Protein AF-0000000084699704 (afdb_homodimer)

Foldseek 3Di:
DFDFLAADDPVNLLVVLVVLLPLDDLSVVLNPVVLLLVVLVVQDLQQAPLNLLLVLLVVLAAWEEEEAAFADLVVRLVLQQLCVVQGQEYEFEAFPCLLASVLVVSVVQSVVCVVVVHTPTGGYNQLNCFQVSLLVSSVSDRHAYEYDYLHLACQSVLSRCSSNNHQEYEAALCLRPFQPHAEDASSSSRVNVLSSLLSQQVSVVSVRAGEYEYDQCRNLALWALLLSLLVQLLRVSSSVSSRHAHYEREHEDLDQLLLLLLSQVLSVVVSVVSCVVVPHDRHHYFYEYEQRDAAAALDLVLNLVSQLSSLLSCSQSSHSYYHWDFSCVNPDDDDSVRSSVRSNSSVVSNVVCNPPHDDDDDSSVVSNVLSNQLNCQLQVQLCVCQVNGNSSSVSVCQQQQLRATAPTNYPSHPNQWAWAAFLSLHIATPDSVRNGHDPVSNVVRVVRNVNNCVVLVHDDDVVQSVLQSCAVNVPHRGSHD/DFDFLAADDPVNLLVVLVVLLPLDDLSVVLNPVVLLLVVLVVQDLQQAPLNLLLVLLVVLAAWEEEEAAFADLVVRLVLQQLCVVQGQEYEFEAFPCLLESVLVVSVVQSVVCVVVVHTPTGGYNQLNCHQVSLLVSSVSDRHAYEYDYLHLACQSVLSRCSSNNHQEYEAALCLRPFFPHAEDASSSSRVNVLSSLLSQQVSVVSVRAGEYEYDQCRNLALWALLLSLLVQLLRVSSSVNSRHAHYEREHEDQDQLLLLLLSLVLSVVVSVVSCVVVPHDRHHYFYEYEQRDAAAALDLVLNLVSQLSSLLSCSQSSHSYYHWDFSCVNPDRDDSVRSSSRSNSSVVSNVVCNPPHDDDDDSSVVSNVLSNQLNCQLQVQLCVCQVNGNSSSVSVCQQQQLRATAPTNYPSHPNQWAWAAFLSLHIATPDSVRNGHDPVSNVVRVVRNVNNCVVLVHDDDVVQSVLQSCAVNVPHRGSHD

pLDDT: mean 96.77, std 3.34, range [63.22, 98.94]

Sequence (962 aa):
MELKNKKIAIDDFMAERKDVLKTWVTGKDVENFEDGVKYQATISEDKNFAKKLFEADRDGITLSQPRAGVALIEEHIELLKKLQKECDLLPTTIDAYTRLNRYEEAAVGIQKSVEAGTSKLNGLPVVNHGVAACRHITESLDKPLQIRHGTPDARLLCEISMASGFTSYEGGGISYNIPYAKRVTLEKSIRDWQYCDRVIGLYEENGIRINREPFGPLTGTLIPPFISHTVAIIEGLVALEQGVKSITVGYGQVGNLVQDIAAIRSLRELSHEYFRAYGYEDYELSTVFHQWMGGFPEDESRAAAVISWGAAVAGMSGATKVITKSPHEAFGIPTAEANCQGLRASNQMLNMVRDQKFPPCKDVDLEVELIKREVRAVMKKVLELGNGDIAVGTVRAFEAGVLDIPFAPAMCNSGKMMPIRDNNGAIRVFDAGAVPLPDDVLSMHHDFVAERAREEGREASFQMIIDDINAVSHSKLVGRPMELKNKKIAIDDFMAERKDVLKTWVTGKDVENFEDGVKYQATISEDKNFAKKLFEADRDGITLSQPRAGVALIEEHIELLKKLQKECDLLPTTIDAYTRLNRYEEAAVGIQKSVEAGTSKLNGLPVVNHGVAACRHITESLDKPLQIRHGTPDARLLCEISMASGFTSYEGGGISYNIPYAKRVTLEKSIRDWQYCDRVIGLYEENGIRINREPFGPLTGTLIPPFISHTVAIIEGLVALEQGVKSITVGYGQVGNLVQDIAAIRSLRELSHEYFRAYGYEDYELSTVFHQWMGGFPEDESRAAAVISWGAAVAGMSGATKVITKSPHEAFGIPTAEANCQGLRASNQMLNMVRDQKFPPCKDVDLEVELIKREVRAVMKKVLELGNGDIAVGTVRAFEAGVLDIPFAPAMCNSGKMMPIRDNNGAIRVFDAGAVPLPDDVLSMHHDFVAERAREEGREASFQMIIDDINAVSHSKLVGRP

Radius of gyration: 31.39 Å; Cα contacts (8 Å, |Δi|>4): 2233; chains: 2; bounding box: 61×94×70 Å

Organism: NCBI:txid1124991

Structure (mmCIF, N/CA/C/O backbone):
data_AF-0000000084699704-model_v1
#
loop_
_entity.id
_entity.type
_entity.pdbx_description
1 polymer 'Glutamate mutase epsilon subunit'
#
loop_
_atom_site.group_PDB
_atom_site.id
_atom_site.type_symbol
_atom_site.label_atom_id
_atom_site.label_alt_id
_atom_site.label_comp_id
_atom_site.label_asym_id
_atom_site.label_entity_id
_atom_site.label_seq_id
_atom_site.pdbx_PDB_ins_code
_atom_site.Cartn_x
_atom_site.Cartn_y
_atom_site.Cartn_z
_atom_site.occupancy
_atom_site.B_iso_or_equiv
_atom_site.auth_seq_id
_atom_site.auth_comp_id
_atom_site.auth_asym_id
_atom_site.auth_atom_id
_atom_site.pdbx_PDB_model_num
ATOM 1 N N . MET A 1 1 ? 2.158 47 15.5 1 63.41 1 MET A N 1
ATOM 2 C CA . MET A 1 1 ? 3.383 46.531 16.141 1 63.41 1 MET A CA 1
ATOM 3 C C . MET A 1 1 ? 4.336 45.906 15.125 1 63.41 1 MET A C 1
ATOM 5 O O . MET A 1 1 ? 3.896 45.25 14.18 1 63.41 1 MET A O 1
ATOM 9 N N . GLU A 1 2 ? 5.547 46.219 15.258 1 85 2 GLU A N 1
ATOM 10 C CA . GLU A 1 2 ? 6.582 45.688 14.375 1 85 2 GLU A CA 1
ATOM 11 C C . GLU A 1 2 ? 6.77 44.188 14.586 1 85 2 GLU A C 1
ATOM 13 O O . GLU A 1 2 ? 6.742 43.719 15.719 1 85 2 GLU A O 1
ATOM 18 N N . LEU A 1 3 ? 6.773 43.438 13.523 1 95.56 3 LEU A N 1
ATOM 19 C CA . LEU A 1 3 ? 6.949 41.969 13.578 1 95.56 3 LEU A CA 1
ATOM 20 C C . LEU A 1 3 ? 8.312 41.625 14.172 1 95.56 3 LEU A C 1
ATOM 22 O O . LEU A 1 3 ? 9.336 42.156 13.734 1 95.56 3 LEU A O 1
ATOM 26 N N . LYS A 1 4 ? 8.312 40.844 15.211 1 96.88 4 LYS A N 1
ATOM 27 C CA . LYS A 1 4 ? 9.484 40.281 15.875 1 96.88 4 LYS A CA 1
ATOM 28 C C . LYS A 1 4 ? 9.164 38.906 16.484 1 96.88 4 LYS A C 1
ATOM 30 O O . LYS A 1 4 ? 8.055 38.688 16.969 1 96.88 4 LYS A O 1
ATOM 35 N N . ASN A 1 5 ? 10.125 38.031 16.422 1 97.38 5 ASN A N 1
ATOM 36 C CA . ASN A 1 5 ? 9.938 36.75 17.094 1 97.38 5 ASN A CA 1
ATOM 37 C C . ASN A 1 5 ? 10.234 36.844 18.578 1 97.38 5 ASN A C 1
ATOM 39 O O . ASN A 1 5 ? 11.258 36.344 19.047 1 97.38 5 ASN A O 1
ATOM 43 N N . LYS A 1 6 ? 9.461 37.438 19.25 1 97.56 6 LYS A N 1
ATOM 44 C CA . LYS A 1 6 ? 9.508 37.625 20.688 1 97.56 6 LYS A CA 1
ATOM 45 C C . LYS A 1 6 ? 8.141 37.375 21.328 1 97.56 6 LYS A C 1
ATOM 47 O O . LYS A 1 6 ? 7.109 37.719 20.75 1 97.56 6 LYS A O 1
ATOM 52 N N . LYS A 1 7 ? 8.211 36.75 22.469 1 98.19 7 LYS A N 1
ATOM 53 C CA . LYS A 1 7 ? 6.957 36.5 23.188 1 98.19 7 LYS A CA 1
ATOM 54 C C . LYS A 1 7 ? 6.188 37.812 23.406 1 98.19 7 LYS A C 1
ATOM 56 O O . LYS A 1 7 ? 6.746 38.781 23.906 1 98.19 7 LYS A O 1
ATOM 61 N N . ILE A 1 8 ? 4.961 37.781 23.031 1 98.12 8 ILE A N 1
ATOM 62 C CA . ILE A 1 8 ? 4.137 38.969 23.219 1 98.12 8 ILE A CA 1
ATOM 63 C C . ILE A 1 8 ? 3.938 39.25 24.703 1 98.12 8 ILE A C 1
ATOM 65 O O . ILE A 1 8 ? 3.484 38.344 25.438 1 98.12 8 ILE A O 1
ATOM 69 N N . ALA A 1 9 ? 4.281 40.469 25.094 1 97.44 9 ALA A N 1
ATOM 70 C CA . ALA A 1 9 ? 4.059 40.844 26.5 1 97.44 9 ALA A CA 1
ATOM 71 C C . ALA A 1 9 ? 2.574 40.781 26.844 1 97.44 9 ALA A C 1
ATOM 73 O O . ALA A 1 9 ? 1.719 41.125 26.031 1 97.44 9 ALA A O 1
ATOM 74 N N . ILE A 1 10 ? 2.293 40.406 28.078 1 97.5 10 ILE A N 1
ATOM 75 C CA . ILE A 1 10 ? 0.921 40.125 28.5 1 97.5 10 ILE A CA 1
ATOM 76 C C . ILE A 1 10 ? 0.077 41.406 28.328 1 97.5 10 ILE A C 1
ATOM 78 O O . ILE A 1 10 ? -1.087 41.312 27.938 1 97.5 10 ILE A O 1
ATOM 82 N N . ASP A 1 11 ? 0.63 42.562 28.609 1 97.12 11 ASP A N 1
ATOM 83 C CA . ASP A 1 11 ? -0.116 43.812 28.484 1 97.12 11 ASP A CA 1
ATOM 84 C C . ASP A 1 11 ? -0.454 44.125 27.031 1 97.12 11 ASP A C 1
ATOM 86 O O . ASP A 1 11 ? -1.561 44.562 26.719 1 97.12 11 ASP A O 1
ATOM 90 N N . ASP A 1 12 ? 0.526 43.906 26.188 1 97 12 ASP A N 1
ATOM 91 C CA . ASP A 1 12 ? 0.301 44.125 24.766 1 97 12 ASP A CA 1
ATOM 92 C C . ASP A 1 12 ? -0.728 43.125 24.234 1 97 12 ASP A C 1
ATOM 94 O O . ASP A 1 12 ? -1.578 43.469 23.406 1 97 12 ASP A O 1
ATOM 98 N N . PHE A 1 13 ? -0.609 41.906 24.656 1 97.56 13 PHE A N 1
ATOM 99 C CA . PHE A 1 13 ? -1.553 40.875 24.25 1 97.56 13 PHE A CA 1
ATOM 100 C C . PHE A 1 13 ? -2.973 41.25 24.672 1 97.56 13 PHE A C 1
ATOM 102 O O . PHE A 1 13 ? -3.896 41.156 23.859 1 97.56 13 PHE A O 1
ATOM 109 N N . MET A 1 14 ? -3.135 41.656 25.938 1 97.31 14 MET A N 1
ATOM 110 C CA . MET A 1 14 ? -4.457 41.969 26.469 1 97.31 14 MET A CA 1
ATOM 111 C C . MET A 1 14 ? -5.047 43.188 25.734 1 97.31 14 MET A C 1
ATOM 113 O O . MET A 1 14 ? -6.258 43.25 25.516 1 97.31 14 MET A O 1
ATOM 117 N N . ALA A 1 15 ? -4.199 44.094 25.438 1 97.31 15 ALA A N 1
ATOM 118 C CA . ALA A 1 15 ? -4.66 45.25 24.688 1 97.31 15 ALA A CA 1
ATOM 119 C C . ALA A 1 15 ? -5.188 44.875 23.312 1 97.31 15 ALA A C 1
ATOM 121 O O . ALA A 1 15 ? -6.258 45.312 22.891 1 97.31 15 ALA A O 1
ATOM 122 N N . GLU A 1 16 ? -4.41 44.062 22.625 1 97.5 16 GLU A N 1
ATOM 123 C CA . GLU A 1 16 ? -4.828 43.562 21.312 1 97.5 16 GLU A CA 1
ATOM 124 C C . GLU A 1 16 ? -6.074 42.688 21.422 1 97.5 16 GLU A C 1
ATOM 126 O O . GLU A 1 16 ? -6.941 42.75 20.547 1 97.5 16 GLU A O 1
ATOM 131 N N . ARG A 1 17 ? -6.113 41.938 22.422 1 98.31 17 ARG A N 1
ATOM 132 C CA . ARG A 1 17 ? -7.207 41 22.641 1 98.31 17 ARG A CA 1
ATOM 133 C C . ARG A 1 17 ? -8.547 41.719 22.719 1 98.31 17 ARG A C 1
ATOM 135 O O . ARG A 1 17 ? -9.547 41.25 22.188 1 98.31 17 ARG A O 1
ATOM 142 N N . LYS A 1 18 ? -8.594 42.875 23.297 1 97.62 18 LYS A N 1
ATOM 143 C CA . LYS A 1 18 ? -9.812 43.688 23.391 1 97.62 18 LYS A CA 1
ATOM 144 C C . LYS A 1 18 ? -10.375 43.969 22 1 97.62 18 LYS A C 1
ATOM 146 O O . LYS A 1 18 ? -11.594 43.875 21.797 1 97.62 18 LYS A O 1
ATOM 151 N N . ASP A 1 19 ? -9.539 44.281 21.125 1 97.56 19 ASP A N 1
ATOM 152 C CA . ASP A 1 19 ? -9.961 44.594 19.75 1 97.56 19 ASP A CA 1
ATOM 153 C C . ASP A 1 19 ? -10.398 43.312 19.016 1 97.56 19 ASP A C 1
ATOM 155 O O . ASP A 1 19 ? -11.375 43.344 18.266 1 97.56 19 ASP A O 1
ATOM 159 N N . VAL A 1 20 ? -9.625 42.25 19.203 1 98.25 20 VAL A N 1
ATOM 160 C CA . VAL A 1 20 ? -9.922 40.969 18.547 1 98.25 20 VAL A CA 1
ATOM 161 C C . VAL A 1 20 ? -11.32 40.5 18.953 1 98.25 20 VAL A C 1
ATOM 163 O O . VAL A 1 20 ? -12.109 40.094 18.094 1 98.25 20 VAL A O 1
ATOM 166 N N . LEU A 1 21 ? -11.656 40.594 20.219 1 98.5 21 LEU A N 1
ATOM 167 C CA . LEU A 1 21 ? -12.906 40.062 20.75 1 98.5 21 LEU A CA 1
ATOM 168 C C . LEU A 1 21 ? -14.094 40.875 20.234 1 98.5 21 LEU A C 1
ATOM 170 O O . LEU A 1 21 ? -15.227 40.375 20.234 1 98.5 21 LEU A O 1
ATOM 174 N N . LYS A 1 22 ? -13.891 42.062 19.734 1 97.88 22 LYS A N 1
ATOM 175 C CA . LYS A 1 22 ? -14.969 42.938 19.281 1 97.88 22 LYS A CA 1
ATOM 176 C C . LYS A 1 22 ? -15.312 42.688 17.812 1 97.88 22 LYS A C 1
ATOM 178 O O . LYS A 1 22 ? -16.297 43.219 17.312 1 97.88 22 LYS A O 1
ATOM 183 N N . THR A 1 23 ? -14.547 41.844 17.172 1 97.44 23 THR A N 1
ATOM 184 C CA . THR A 1 23 ? -14.711 41.688 15.734 1 97.44 23 THR A CA 1
ATOM 185 C C . THR A 1 23 ? -16 40.938 15.422 1 97.44 23 THR A C 1
ATOM 187 O O . THR A 1 23 ? -16.484 40.969 14.281 1 97.44 23 THR A O 1
ATOM 190 N N . TRP A 1 24 ? -16.578 40.281 16.344 1 98.12 24 TRP A N 1
ATOM 191 C CA . TRP A 1 24 ? -17.891 39.656 16.219 1 98.12 24 TRP A CA 1
ATOM 192 C C . TRP A 1 24 ? -18.562 39.531 17.594 1 98.12 24 TRP A C 1
ATOM 194 O O . TRP A 1 24 ? -17.875 39.562 18.625 1 98.12 24 TRP A O 1
ATOM 204 N N . VAL A 1 25 ? -19.812 39.406 17.641 1 98.25 25 VAL A N 1
ATOM 205 C CA . VAL A 1 25 ? -20.609 39.562 18.859 1 98.25 25 VAL A CA 1
ATOM 206 C C . VAL A 1 25 ? -20.281 38.406 19.844 1 98.25 25 VAL A C 1
ATOM 208 O O . VAL A 1 25 ? -20.344 38.625 21.062 1 98.25 25 VAL A O 1
ATOM 211 N N . THR A 1 26 ? -19.906 37.281 19.406 1 98.31 26 THR A N 1
ATOM 212 C CA . THR A 1 26 ? -19.656 36.156 20.281 1 98.31 26 THR A CA 1
ATOM 213 C C . THR A 1 26 ? -18.344 36.312 21.047 1 98.31 26 THR A C 1
ATOM 215 O O . THR A 1 26 ? -18.094 35.594 22.016 1 98.31 26 THR A O 1
ATOM 218 N N . GLY A 1 27 ? -17.5 37.281 20.625 1 98.31 27 GLY A N 1
ATOM 219 C CA . GLY A 1 27 ? -16.281 37.562 21.344 1 98.31 27 GLY A CA 1
ATOM 220 C C . GLY A 1 27 ? -16.516 37.906 22.797 1 98.31 27 GLY A C 1
ATOM 221 O O . GLY A 1 27 ? -15.633 37.688 23.641 1 98.31 27 GLY A O 1
ATOM 222 N N . LYS A 1 28 ? -17.688 38.406 23.109 1 97.94 28 LYS A N 1
ATOM 223 C CA . LYS A 1 28 ? -18.031 38.781 24.469 1 97.94 28 LYS A CA 1
ATOM 224 C C . LYS A 1 28 ? -18.031 37.562 25.391 1 97.94 28 LYS A C 1
ATOM 226 O O . LYS A 1 28 ? -17.781 37.688 26.594 1 97.94 28 LYS A O 1
ATOM 231 N N . ASP A 1 29 ? -18.234 36.438 24.844 1 97.44 29 ASP A N 1
ATOM 232 C CA . ASP A 1 29 ? -18.375 35.188 25.609 1 97.44 29 ASP A CA 1
ATOM 233 C C . ASP A 1 29 ? -17 34.688 26.078 1 97.44 29 ASP A C 1
ATOM 235 O O . ASP A 1 29 ? -16.922 33.781 26.922 1 97.44 29 ASP A O 1
ATOM 239 N N . VAL A 1 30 ? -15.93 35.281 25.578 1 98.31 30 VAL A N 1
ATOM 240 C CA . VAL A 1 30 ? -14.609 34.812 25.953 1 98.31 30 VAL A CA 1
ATOM 241 C C . VAL A 1 30 ? -13.812 35.938 26.594 1 98.31 30 VAL A C 1
ATOM 243 O O . VAL A 1 30 ? -12.578 35.875 26.672 1 98.31 30 VAL A O 1
ATOM 246 N N . GLU A 1 31 ? -14.461 36.938 27.016 1 97.94 31 GLU A N 1
ATOM 247 C CA . GLU A 1 31 ? -13.805 38.094 27.625 1 97.94 31 GLU A CA 1
ATOM 248 C C . GLU A 1 31 ? -13 37.656 28.859 1 97.94 31 GLU A C 1
ATOM 250 O O . GLU A 1 31 ? -11.922 38.188 29.109 1 97.94 31 GLU A O 1
ATOM 255 N N . ASN A 1 32 ? -13.602 36.75 29.609 1 97.75 32 ASN A N 1
ATOM 256 C CA . ASN A 1 32 ? -12.906 36.219 30.781 1 97.75 32 ASN A CA 1
ATOM 257 C C . ASN A 1 32 ? -12.086 35 30.422 1 97.75 32 ASN A C 1
ATOM 259 O O . ASN A 1 32 ? -12.586 33.875 30.5 1 97.75 32 ASN A O 1
ATOM 263 N N . PHE A 1 33 ? -10.844 35.188 30.203 1 97.62 33 PHE A N 1
ATOM 264 C CA . PHE A 1 33 ? -9.938 34.125 29.766 1 97.62 33 PHE A CA 1
ATOM 265 C C . PHE A 1 33 ? -9.961 32.969 30.75 1 97.62 33 PHE A C 1
ATOM 267 O O . PHE A 1 33 ? -9.906 31.812 30.328 1 97.62 33 PHE A O 1
ATOM 274 N N . GLU A 1 34 ? -10.094 33.219 32.031 1 97.94 34 GLU A N 1
ATOM 275 C CA . GLU A 1 34 ? -10.047 32.219 33.062 1 97.94 34 GLU A CA 1
ATOM 276 C C . GLU A 1 34 ? -11.18 31.203 32.906 1 97.94 34 GLU A C 1
ATOM 278 O O . GLU A 1 34 ? -11.039 30.031 33.312 1 97.94 34 GLU A O 1
ATOM 283 N N . ASP A 1 35 ? -12.25 31.672 32.375 1 98.25 35 ASP A N 1
ATOM 284 C CA . ASP A 1 35 ? -13.367 30.766 32.156 1 98.25 35 ASP A CA 1
ATOM 285 C C . ASP A 1 35 ? -12.977 29.641 31.188 1 98.25 35 ASP A C 1
ATOM 287 O O . ASP A 1 35 ? -13.359 28.484 31.375 1 98.25 35 ASP A O 1
ATOM 291 N N . GLY A 1 36 ? -12.242 30.016 30.141 1 98.44 36 GLY A N 1
ATOM 292 C CA . GLY A 1 36 ? -11.75 29.016 29.203 1 98.44 36 GLY A CA 1
ATOM 293 C C . GLY A 1 36 ? -10.781 28.031 29.859 1 98.44 36 GLY A C 1
ATOM 294 O O . GLY A 1 36 ? -10.859 26.828 29.609 1 98.44 36 GLY A O 1
ATOM 295 N N . VAL A 1 37 ? -9.914 28.562 30.688 1 98.62 37 VAL A N 1
ATOM 296 C CA . VAL A 1 37 ? -8.938 27.734 31.391 1 98.62 37 VAL A CA 1
ATOM 297 C C . VAL A 1 37 ? -9.656 26.734 32.281 1 98.62 37 VAL A C 1
ATOM 299 O O . VAL A 1 37 ? -9.336 25.547 32.281 1 98.62 37 VAL A O 1
ATOM 302 N N . LYS A 1 38 ? -10.633 27.234 33.031 1 98.5 38 LYS A N 1
ATOM 303 C CA . LYS A 1 38 ? -11.398 26.375 33.938 1 98.5 38 LYS A CA 1
ATOM 304 C C . LYS A 1 38 ? -12.117 25.266 33.156 1 98.5 38 LYS A C 1
ATOM 306 O O . LYS A 1 38 ? -12.141 24.125 33.594 1 98.5 38 LYS A O 1
ATOM 311 N N . TYR A 1 39 ? -12.688 25.594 32.094 1 98.56 39 TYR A N 1
ATOM 312 C CA . TYR A 1 39 ? -13.406 24.594 31.297 1 98.56 39 TYR A CA 1
ATOM 313 C C . TYR A 1 39 ? -12.438 23.578 30.719 1 98.56 39 TYR A C 1
ATOM 315 O O . TYR A 1 39 ? -12.695 22.375 30.766 1 98.56 39 TYR A O 1
ATOM 323 N N . GLN A 1 40 ? -11.328 24.047 30.109 1 98.62 40 GLN A N 1
ATOM 324 C CA . GLN A 1 40 ? -10.312 23.172 29.547 1 98.62 40 GLN A CA 1
ATOM 325 C C . GLN A 1 40 ? -9.812 22.172 30.578 1 98.62 40 GLN A C 1
ATOM 327 O O . GLN A 1 40 ? -9.516 21.016 30.266 1 98.62 40 GLN A O 1
ATOM 332 N N . ALA A 1 41 ? -9.75 22.578 31.812 1 98.25 41 ALA A N 1
ATOM 333 C CA . ALA A 1 41 ? -9.266 21.734 32.906 1 98.25 41 ALA A CA 1
ATOM 334 C C . ALA A 1 41 ? -10.234 20.594 33.188 1 98.25 41 ALA A C 1
ATOM 336 O O . ALA A 1 41 ? -9.859 19.594 33.812 1 98.25 41 ALA A O 1
ATOM 337 N N . THR A 1 42 ? -11.461 20.766 32.719 1 97.88 42 THR A N 1
ATOM 338 C CA . THR A 1 42 ? -12.453 19.719 32.969 1 97.88 42 THR A CA 1
ATOM 339 C C . THR A 1 42 ? -12.375 18.641 31.891 1 97.88 42 THR A C 1
ATOM 341 O O . THR A 1 42 ? -12.945 17.562 32.062 1 97.88 42 THR A O 1
ATOM 344 N N . ILE A 1 43 ? -11.688 18.891 30.766 1 97.62 43 ILE A N 1
ATOM 345 C CA . ILE A 1 43 ? -11.555 17.922 29.688 1 97.62 43 ILE A CA 1
ATOM 346 C C . ILE A 1 43 ? -10.703 16.734 30.156 1 97.62 43 ILE A C 1
ATOM 348 O O . ILE A 1 43 ? -9.57 16.922 30.609 1 97.62 43 ILE A O 1
ATOM 352 N N . SER A 1 44 ? -11.258 15.523 30.047 1 96.69 44 SER A N 1
ATOM 353 C CA . SER A 1 44 ? -10.523 14.344 30.484 1 96.69 44 SER A CA 1
ATOM 354 C C . SER A 1 44 ? -9.258 14.125 29.656 1 96.69 44 SER A C 1
ATOM 356 O O . SER A 1 44 ? -9.188 14.555 28.5 1 96.69 44 SER A O 1
ATOM 358 N N . GLU A 1 45 ? -8.312 13.445 30.172 1 95.75 45 GLU A N 1
ATOM 359 C CA . GLU A 1 45 ? -7.031 13.195 29.516 1 95.75 45 GLU A CA 1
ATOM 360 C C . GLU A 1 45 ? -7.219 12.438 28.203 1 95.75 45 GLU A C 1
ATOM 362 O O . GLU A 1 45 ? -6.496 12.68 27.234 1 95.75 45 GLU A O 1
ATOM 367 N N . ASP A 1 46 ? -8.172 11.539 28.188 1 95.06 46 ASP A N 1
ATOM 368 C CA . ASP A 1 46 ? -8.422 10.711 27.016 1 95.06 46 ASP A CA 1
ATOM 369 C C . ASP A 1 46 ? -9 11.547 25.875 1 95.06 46 ASP A C 1
ATOM 371 O O . ASP A 1 46 ? -9 11.117 24.719 1 95.06 46 ASP A O 1
ATOM 375 N N . LYS A 1 47 ? -9.461 12.734 26.172 1 97.69 47 LYS A N 1
ATOM 376 C CA . LYS A 1 47 ? -10.039 13.625 25.172 1 97.69 47 LYS A CA 1
ATOM 377 C C . LYS A 1 47 ? -9.094 14.781 24.844 1 97.69 47 LYS A C 1
ATOM 379 O O . LYS A 1 47 ? -9.477 15.727 24.156 1 97.69 47 LYS A O 1
ATOM 384 N N . ASN A 1 48 ? -7.934 14.719 25.375 1 98.38 48 ASN A N 1
ATOM 385 C CA . ASN A 1 48 ? -6.941 15.742 25.078 1 98.38 48 ASN A CA 1
ATOM 386 C C . ASN A 1 48 ? -6.043 15.328 23.906 1 98.38 48 ASN A C 1
ATOM 388 O O . ASN A 1 48 ? -5.344 14.312 23.984 1 98.38 48 ASN A O 1
ATOM 392 N N . PHE A 1 49 ? -6.051 16.078 22.906 1 98.69 49 PHE A N 1
ATOM 393 C CA . PHE A 1 49 ? -5.367 15.812 21.656 1 98.69 49 PHE A CA 1
ATOM 394 C C . PHE A 1 49 ? -3.859 15.727 21.859 1 98.69 49 PHE A C 1
ATOM 396 O O . PHE A 1 49 ? -3.205 14.82 21.344 1 98.69 49 PHE A O 1
ATOM 403 N N . ALA A 1 50 ? -3.266 16.656 22.594 1 98.62 50 ALA A N 1
ATOM 404 C CA . ALA A 1 50 ? -1.828 16.688 22.844 1 98.62 50 ALA A CA 1
ATOM 405 C C . ALA A 1 50 ? -1.371 15.422 23.562 1 98.62 50 ALA A C 1
ATOM 407 O O . ALA A 1 50 ? -0.348 14.828 23.219 1 98.62 50 ALA A O 1
ATOM 408 N N . LYS A 1 51 ? -2.123 15.023 24.547 1 98.31 51 LYS A N 1
ATOM 409 C CA . LYS A 1 51 ? -1.785 13.828 25.312 1 98.31 51 LYS A CA 1
ATOM 410 C C . LYS A 1 51 ? -1.831 12.578 24.438 1 98.31 51 LYS A C 1
ATOM 412 O O . LYS A 1 51 ? -0.928 11.742 24.484 1 98.31 51 LYS A O 1
ATOM 417 N N . LYS A 1 52 ? -2.85 12.484 23.641 1 98.5 52 LYS A N 1
ATOM 418 C CA . LYS A 1 52 ? -2.994 11.328 22.75 1 98.5 52 LYS A CA 1
ATOM 419 C C . LYS A 1 52 ? -1.831 11.242 21.766 1 98.5 52 LYS A C 1
ATOM 421 O O . LYS A 1 52 ? -1.316 10.148 21.5 1 98.5 52 LYS A O 1
ATOM 426 N N . LEU A 1 53 ? -1.446 12.352 21.25 1 98.75 53 LEU A N 1
ATOM 427 C CA . LEU A 1 53 ? -0.319 12.391 20.312 1 98.75 53 LEU A CA 1
ATOM 428 C C . LEU A 1 53 ? 0.972 11.977 21.016 1 98.75 53 LEU A C 1
ATOM 430 O O . LEU A 1 53 ? 1.771 11.219 20.453 1 98.75 53 LEU A O 1
ATOM 434 N N . PHE A 1 54 ? 1.184 12.484 22.203 1 98.12 54 PHE A N 1
ATOM 435 C CA . PHE A 1 54 ? 2.387 12.195 22.969 1 98.12 54 PHE A CA 1
ATOM 436 C C . PHE A 1 54 ? 2.506 10.703 23.25 1 98.12 54 PHE A C 1
ATOM 438 O O . PHE A 1 54 ? 3.566 10.109 23.031 1 98.12 54 PHE A O 1
ATOM 445 N N . GLU A 1 55 ? 1.44 10.102 23.656 1 98.19 55 GLU A N 1
ATOM 446 C CA . GLU A 1 55 ? 1.421 8.672 23.969 1 98.19 55 GLU A CA 1
ATOM 447 C C . GLU A 1 55 ? 1.624 7.832 22.719 1 98.19 55 GLU A C 1
ATOM 449 O O . GLU A 1 55 ? 2.375 6.852 22.734 1 98.19 55 GLU A O 1
ATOM 454 N N . ALA A 1 56 ? 0.954 8.211 21.672 1 97.88 56 ALA A N 1
ATOM 455 C CA . ALA A 1 56 ? 1.083 7.477 20.406 1 97.88 56 ALA A CA 1
ATOM 456 C C . ALA A 1 56 ? 2.516 7.539 19.891 1 97.88 56 ALA A C 1
ATOM 458 O O . ALA A 1 56 ? 3.057 6.531 19.422 1 97.88 56 ALA A O 1
ATOM 459 N N . ASP A 1 57 ? 3.072 8.734 19.938 1 97.44 57 ASP A N 1
ATOM 460 C CA . ASP A 1 57 ? 4.441 8.914 19.469 1 97.44 57 ASP A CA 1
ATOM 461 C C . ASP A 1 57 ? 5.418 8.07 20.281 1 97.44 57 ASP A C 1
ATOM 463 O O . ASP A 1 57 ? 6.305 7.422 19.734 1 97.44 57 ASP A O 1
ATOM 467 N N . ARG A 1 58 ? 5.281 8.055 21.578 1 96.44 58 ARG A N 1
ATOM 468 C CA . ARG A 1 58 ? 6.105 7.266 22.484 1 96.44 58 ARG A CA 1
ATOM 469 C C . ARG A 1 58 ? 5.988 5.777 22.172 1 96.44 58 ARG A C 1
ATOM 471 O O . ARG A 1 58 ? 6.984 5.055 22.188 1 96.44 58 ARG A O 1
ATOM 478 N N . ASP A 1 59 ? 4.809 5.355 21.844 1 94.69 59 ASP A N 1
ATOM 479 C CA . ASP A 1 59 ? 4.523 3.932 21.688 1 94.69 59 ASP A CA 1
ATOM 480 C C . ASP A 1 59 ? 4.719 3.482 20.25 1 94.69 59 ASP A C 1
ATOM 482 O O . ASP A 1 59 ? 4.586 2.297 19.938 1 94.69 59 ASP A O 1
ATOM 486 N N . GLY A 1 60 ? 4.957 4.395 19.375 1 94.12 60 GLY A N 1
ATOM 487 C CA . GLY A 1 60 ? 5.18 4.062 17.969 1 94.12 60 GLY A CA 1
ATOM 488 C C . GLY A 1 60 ? 3.908 3.68 17.234 1 94.12 60 GLY A C 1
ATOM 489 O O . GLY A 1 60 ? 3.924 2.801 16.375 1 94.12 60 GLY A O 1
ATOM 490 N N . ILE A 1 61 ? 2.797 4.234 17.625 1 95.5 61 ILE A N 1
ATOM 491 C CA . ILE A 1 61 ? 1.493 3.977 17.016 1 95.5 61 ILE A CA 1
ATOM 492 C C . ILE A 1 61 ? 1.09 5.16 16.141 1 95.5 61 ILE A C 1
ATOM 494 O O . ILE A 1 61 ? 1.236 6.316 16.547 1 95.5 61 ILE A O 1
ATOM 498 N N . THR A 1 62 ? 0.645 4.906 14.938 1 98.19 62 THR A N 1
ATOM 499 C CA . THR A 1 62 ? 0.143 5.953 14.055 1 98.19 62 THR A CA 1
ATOM 500 C C . THR A 1 62 ? -1.365 6.121 14.219 1 98.19 62 THR A C 1
ATOM 502 O O . THR A 1 62 ? -2.127 5.184 13.961 1 98.19 62 THR A O 1
ATOM 505 N N . LEU A 1 63 ? -1.813 7.281 14.578 1 98.75 63 LEU A N 1
ATOM 506 C CA . LEU A 1 63 ? -3.227 7.582 14.781 1 98.75 63 LEU A CA 1
ATOM 507 C C . LEU A 1 63 ? -3.879 8.016 13.469 1 98.75 63 LEU A C 1
ATOM 509 O O . LEU A 1 63 ? -3.221 8.602 12.602 1 98.75 63 LEU A O 1
ATOM 513 N N . SER A 1 64 ? -5.152 7.727 13.305 1 98.81 64 SER A N 1
ATOM 514 C CA . SER A 1 64 ? -5.895 8.133 12.117 1 98.81 64 SER A CA 1
ATOM 515 C C . SER A 1 64 ? -6.812 9.312 12.414 1 98.81 64 SER A C 1
ATOM 517 O O . SER A 1 64 ? -7.418 9.383 13.484 1 98.81 64 SER A O 1
ATOM 519 N N . GLN A 1 65 ? -6.848 10.242 11.484 1 98.81 65 GLN A N 1
ATOM 520 C CA . GLN A 1 65 ? -7.727 11.406 11.578 1 98.81 65 GLN A CA 1
ATOM 521 C C . GLN A 1 65 ? -8.32 11.758 10.211 1 98.81 65 GLN A C 1
ATOM 523 O O . GLN A 1 65 ? -7.586 11.984 9.25 1 98.81 65 GLN A O 1
ATOM 528 N N . PRO A 1 66 ? -9.648 11.789 10.078 1 98.12 66 PRO A N 1
ATOM 529 C CA . PRO A 1 66 ? -10.266 12.266 8.844 1 98.12 66 PRO A CA 1
ATOM 530 C C . PRO A 1 66 ? -10.398 13.789 8.797 1 98.12 66 PRO A C 1
ATOM 532 O O . PRO A 1 66 ? -9.992 14.469 9.742 1 98.12 66 PRO A O 1
ATOM 535 N N . ARG A 1 67 ? -10.828 14.289 7.75 1 95.69 67 ARG A N 1
ATOM 536 C CA . ARG A 1 67 ? -11.273 15.672 7.613 1 95.69 67 ARG A CA 1
ATOM 537 C C . ARG A 1 67 ? -12.789 15.742 7.434 1 95.69 67 ARG A C 1
ATOM 539 O O . ARG A 1 67 ? -13.367 14.984 6.652 1 95.69 67 ARG A O 1
ATOM 546 N N . ALA A 1 68 ? -13.391 16.609 8.227 1 95.19 68 ALA A N 1
ATOM 547 C CA . ALA A 1 68 ? -14.844 16.719 8.133 1 95.19 68 ALA A CA 1
ATOM 548 C C . ALA A 1 68 ? -15.352 17.922 8.922 1 95.19 68 ALA A C 1
ATOM 550 O O . ALA A 1 68 ? -14.742 18.328 9.914 1 95.19 68 ALA A O 1
ATOM 551 N N . GLY A 1 69 ? -16.453 18.438 8.484 1 95.44 69 GLY A N 1
ATOM 552 C CA . GLY A 1 69 ? -17.156 19.531 9.141 1 95.44 69 GLY A CA 1
ATOM 553 C C . GLY A 1 69 ? -18.406 19.969 8.391 1 95.44 69 GLY A C 1
ATOM 554 O O . GLY A 1 69 ? -18.422 20.016 7.164 1 95.44 69 GLY A O 1
ATOM 555 N N . VAL A 1 70 ? -19.453 20.172 9.125 1 96.31 70 VAL A N 1
ATOM 556 C CA . VAL A 1 70 ? -20.688 20.688 8.539 1 96.31 70 VAL A CA 1
ATOM 557 C C . VAL A 1 70 ? -21.188 21.891 9.336 1 96.31 70 VAL A C 1
ATOM 559 O O . VAL A 1 70 ? -20.688 22.156 10.438 1 96.31 70 VAL A O 1
ATOM 562 N N . ALA A 1 71 ? -22.172 22.531 8.867 1 96.94 71 ALA A N 1
ATOM 563 C CA . ALA A 1 71 ? -22.516 23.891 9.281 1 96.94 71 ALA A CA 1
ATOM 564 C C . ALA A 1 71 ? -23.281 23.891 10.594 1 96.94 71 ALA A C 1
ATOM 566 O O . ALA A 1 71 ? -23.109 24.781 11.43 1 96.94 71 ALA A O 1
ATOM 567 N N . LEU A 1 72 ? -24.172 22.922 10.781 1 97.62 72 LEU A N 1
ATOM 568 C CA . LEU A 1 72 ? -25.094 22.953 11.922 1 97.62 72 LEU A CA 1
ATOM 569 C C . LEU A 1 72 ? -24.562 22.078 13.055 1 97.62 72 LEU A C 1
ATOM 571 O O . LEU A 1 72 ? -24.062 20.969 12.82 1 97.62 72 LEU A O 1
ATOM 575 N N . ILE A 1 73 ? -24.781 22.516 14.281 1 97.88 73 ILE A N 1
ATOM 576 C CA . ILE A 1 73 ? -24.188 21.922 15.477 1 97.88 73 ILE A CA 1
ATOM 577 C C . ILE A 1 73 ? -24.641 20.469 15.602 1 97.88 73 ILE A C 1
ATOM 579 O O . ILE A 1 73 ? -23.828 19.562 15.719 1 97.88 73 ILE A O 1
ATOM 583 N N . GLU A 1 74 ? -25.922 20.219 15.539 1 97.5 74 GLU A N 1
ATOM 584 C CA . GLU A 1 74 ? -26.438 18.875 15.75 1 97.5 74 GLU A CA 1
ATOM 585 C C . GLU A 1 74 ? -26 17.938 14.633 1 97.5 74 GLU A C 1
ATOM 587 O O . GLU A 1 74 ? -25.688 16.766 14.875 1 97.5 74 GLU A O 1
ATOM 592 N N . GLU A 1 75 ? -25.984 18.422 13.414 1 97 75 GLU A N 1
ATOM 593 C CA . GLU A 1 75 ? -25.5 17.625 12.281 1 97 75 GLU A CA 1
ATOM 594 C C . GLU A 1 75 ? -24.016 17.328 12.414 1 97 75 GLU A C 1
ATOM 596 O O . GLU A 1 75 ? -23.562 16.234 12.055 1 97 75 GLU A O 1
ATOM 601 N N . HIS A 1 76 ? -23.312 18.312 12.875 1 97.88 76 HIS A N 1
ATOM 602 C CA . HIS A 1 76 ? -21.891 18.125 13.078 1 97.88 76 HIS A CA 1
ATOM 603 C C . HIS A 1 76 ? -21.609 17.078 14.148 1 97.88 76 HIS A C 1
ATOM 605 O O . HIS A 1 76 ? -20.734 16.234 13.984 1 97.88 76 HIS A O 1
ATOM 611 N N . ILE A 1 77 ? -22.344 17.125 15.258 1 98.31 77 ILE A N 1
ATOM 612 C CA . ILE A 1 77 ? -22.203 16.141 16.328 1 98.31 77 ILE A CA 1
ATOM 613 C C . ILE A 1 77 ? -22.516 14.742 15.789 1 98.31 77 ILE A C 1
ATOM 615 O O . ILE A 1 77 ? -21.797 13.789 16.062 1 98.31 77 ILE A O 1
ATOM 619 N N . GLU A 1 78 ? -23.594 14.625 15.008 1 97.69 78 GLU A N 1
ATOM 620 C CA . GLU A 1 78 ? -23.969 13.344 14.422 1 97.69 78 GLU A CA 1
ATOM 621 C C . GLU A 1 78 ? -22.859 12.805 13.516 1 97.69 78 GLU A C 1
ATOM 623 O O . GLU A 1 78 ? -22.547 11.617 13.562 1 97.69 78 GLU A O 1
ATOM 628 N N . LEU A 1 79 ? -22.344 13.68 12.695 1 97.5 79 LEU A N 1
ATOM 629 C CA . LEU A 1 79 ? -21.25 13.328 11.805 1 97.5 79 LEU A CA 1
ATOM 630 C C . LEU A 1 79 ? -20.047 12.797 12.594 1 97.5 79 LEU A C 1
ATOM 632 O O . LEU A 1 79 ? -19.516 11.727 12.289 1 97.5 79 LEU A O 1
ATOM 636 N N . LEU A 1 80 ? -19.641 13.492 13.609 1 98.44 80 LEU A N 1
ATOM 637 C CA . LEU A 1 80 ? -18.453 13.141 14.391 1 98.44 80 LEU A CA 1
ATOM 638 C C . LEU A 1 80 ? -18.703 11.867 15.195 1 98.44 80 LEU A C 1
ATOM 640 O O . LEU A 1 80 ? -17.781 11.078 15.406 1 98.44 80 LEU A O 1
ATOM 644 N N . LYS A 1 81 ? -19.938 11.68 15.664 1 98.44 81 LYS A N 1
ATOM 645 C CA . LYS A 1 81 ? -20.266 10.445 16.375 1 98.44 81 LYS A CA 1
ATOM 646 C C . LYS A 1 81 ? -20.109 9.227 15.461 1 98.44 81 LYS A C 1
ATOM 648 O O . LYS A 1 81 ? -19.688 8.164 15.914 1 98.44 81 LYS A O 1
ATOM 653 N N . LYS A 1 82 ? -20.453 9.398 14.227 1 97.81 82 LYS A N 1
ATOM 654 C CA . LYS A 1 82 ? -20.25 8.328 13.258 1 97.81 82 LYS A CA 1
ATOM 655 C C . LYS A 1 82 ? -18.766 8.086 13 1 97.81 82 LYS A C 1
ATOM 657 O O . LYS A 1 82 ? -18.312 6.941 12.984 1 97.81 82 LYS A O 1
ATOM 662 N N . LEU A 1 83 ? -17.984 9.125 12.867 1 98.19 83 LEU A N 1
ATOM 663 C CA . LEU A 1 83 ? -16.562 9.031 12.539 1 98.19 83 LEU A CA 1
ATOM 664 C C . LEU A 1 83 ? -15.773 8.484 13.719 1 98.19 83 LEU A C 1
ATOM 666 O O . LEU A 1 83 ? -14.773 7.781 13.531 1 98.19 83 LEU A O 1
ATOM 670 N N . GLN A 1 84 ? -16.172 8.836 14.977 1 97.88 84 GLN A N 1
ATOM 671 C CA . GLN A 1 84 ? -15.367 8.5 16.141 1 97.88 84 GLN A CA 1
ATOM 672 C C . GLN A 1 84 ? -15.289 6.992 16.344 1 97.88 84 GLN A C 1
ATOM 674 O O . GLN A 1 84 ? -14.391 6.496 17.031 1 97.88 84 GLN A O 1
ATOM 679 N N . LYS A 1 85 ? -16.219 6.246 15.656 1 97.38 85 LYS A N 1
ATOM 680 C CA . LYS A 1 85 ? -16.203 4.785 15.734 1 97.38 85 LYS A CA 1
ATOM 681 C C . LYS A 1 85 ? -15.055 4.211 14.914 1 97.38 85 LYS A C 1
ATOM 683 O O . LYS A 1 85 ? -14.641 3.068 15.133 1 97.38 85 LYS A O 1
ATOM 688 N N . GLU A 1 86 ? -14.492 5.031 13.992 1 97.5 86 GLU A N 1
ATOM 689 C CA . GLU A 1 86 ? -13.539 4.492 13.031 1 97.5 86 GLU A CA 1
ATOM 690 C C . GLU A 1 86 ? -12.203 5.234 13.094 1 97.5 86 GLU A C 1
ATOM 692 O O . GLU A 1 86 ? -11.266 4.902 12.367 1 97.5 86 GLU A O 1
ATOM 697 N N . CYS A 1 87 ? -12.086 6.246 13.898 1 98.31 87 CYS A N 1
ATOM 698 C CA . CYS A 1 87 ? -10.852 7.023 13.898 1 98.31 87 CYS A CA 1
ATOM 699 C C . CYS A 1 87 ? -10.359 7.273 15.32 1 98.31 87 CYS A C 1
ATOM 701 O O . CYS A 1 87 ? -11.07 6.977 16.281 1 98.31 87 CYS A O 1
ATOM 703 N N . ASP A 1 88 ? -9.148 7.742 15.414 1 98.5 88 ASP A N 1
ATOM 704 C CA . ASP A 1 88 ? -8.539 7.992 16.719 1 98.5 88 ASP A CA 1
ATOM 705 C C . ASP A 1 88 ? -8.734 9.445 17.156 1 98.5 88 ASP A C 1
ATOM 707 O O . ASP A 1 88 ? -8.812 9.734 18.344 1 98.5 88 ASP A O 1
ATOM 711 N N . LEU A 1 89 ? -8.758 10.383 16.156 1 98.75 89 LEU A N 1
ATOM 712 C CA . LEU A 1 89 ? -8.844 11.82 16.375 1 98.75 89 LEU A CA 1
ATOM 713 C C . LEU A 1 89 ? -9.938 12.438 15.508 1 98.75 89 LEU A C 1
ATOM 715 O O . LEU A 1 89 ? -10.133 12.023 14.367 1 98.75 89 LEU A O 1
ATOM 719 N N . LEU A 1 90 ? -10.609 13.414 16.031 1 98.69 90 LEU A N 1
ATOM 720 C CA . LEU A 1 90 ? -11.75 13.977 15.328 1 98.69 90 LEU A CA 1
ATOM 721 C C . LEU A 1 90 ? -11.422 15.359 14.781 1 98.69 90 LEU A C 1
ATOM 723 O O . LEU A 1 90 ? -10.711 16.141 15.422 1 98.69 90 LEU A O 1
ATOM 727 N N . PRO A 1 91 ? -11.953 15.633 13.625 1 98 91 PRO A N 1
ATOM 728 C CA . PRO A 1 91 ? -11.734 16.922 12.977 1 98 91 PRO A CA 1
ATOM 729 C C . PRO A 1 91 ? -12.922 17.875 13.156 1 98 91 PRO A C 1
ATOM 731 O O . PRO A 1 91 ? -14.062 17.422 13.297 1 98 91 PRO A O 1
ATOM 734 N N . THR A 1 92 ? -12.664 19.109 13.141 1 98.25 92 THR A N 1
ATOM 735 C CA . THR A 1 92 ? -13.641 20.141 12.82 1 98.25 92 THR A CA 1
ATOM 736 C C . THR A 1 92 ? -13.094 21.094 11.766 1 98.25 92 THR A C 1
ATOM 738 O O . THR A 1 92 ? -12.305 21.984 12.078 1 98.25 92 THR A O 1
ATOM 741 N N . THR A 1 93 ? -13.539 20.828 10.578 1 96.94 93 THR A N 1
ATOM 742 C CA . THR A 1 93 ? -13.172 21.734 9.492 1 96.94 93 THR A CA 1
ATOM 743 C C . THR A 1 93 ? -14 23.016 9.539 1 96.94 93 THR A C 1
ATOM 745 O O . THR A 1 93 ? -15.227 22.953 9.695 1 96.94 93 THR A O 1
ATOM 748 N N . ILE A 1 94 ? -13.398 24.094 9.398 1 97.12 94 ILE A N 1
ATOM 749 C CA . ILE A 1 94 ? -14.055 25.406 9.5 1 97.12 94 ILE A CA 1
ATOM 750 C C . ILE A 1 94 ? -14.562 25.828 8.133 1 97.12 94 ILE A C 1
ATOM 752 O O . ILE A 1 94 ? -13.898 25.594 7.113 1 97.12 94 ILE A O 1
ATOM 756 N N . ASP A 1 95 ? -15.695 26.438 8.109 1 95.56 95 ASP A N 1
ATOM 757 C CA . ASP A 1 95 ? -16.312 26.859 6.859 1 95.56 95 ASP A CA 1
ATOM 758 C C . ASP A 1 95 ? -15.5 27.984 6.207 1 95.56 95 ASP A C 1
ATOM 760 O O . ASP A 1 95 ? -14.75 28.688 6.883 1 95.56 95 ASP A O 1
ATOM 764 N N . ALA A 1 96 ? -15.734 28.203 4.941 1 92.81 96 ALA A N 1
ATOM 765 C CA . ALA A 1 96 ? -14.938 29.125 4.125 1 92.81 96 ALA A CA 1
ATOM 766 C C . ALA A 1 96 ? -15.156 30.578 4.543 1 92.81 96 ALA A C 1
ATOM 768 O O . ALA A 1 96 ? -14.234 31.391 4.5 1 92.81 96 ALA A O 1
ATOM 769 N N . TYR A 1 97 ? -16.391 30.969 4.922 1 95.44 97 TYR A N 1
ATOM 770 C CA . TYR A 1 97 ? -16.672 32.344 5.324 1 95.44 97 TYR A CA 1
ATOM 771 C C . TYR A 1 97 ? -15.953 32.688 6.621 1 95.44 97 TYR A C 1
ATOM 773 O O . TYR A 1 97 ? -15.359 33.75 6.742 1 95.44 97 TYR A O 1
ATOM 781 N N . THR A 1 98 ? -16.031 31.766 7.531 1 95.81 98 THR A N 1
ATOM 782 C CA . THR A 1 98 ? -15.359 31.969 8.805 1 95.81 98 THR A CA 1
ATOM 783 C C . THR A 1 98 ? -13.852 32.094 8.609 1 95.81 98 THR A C 1
ATOM 785 O O . THR A 1 98 ? -13.195 32.906 9.266 1 95.81 98 THR A O 1
ATOM 788 N N . ARG A 1 99 ? -13.289 31.328 7.676 1 93.19 99 ARG A N 1
ATOM 789 C CA . ARG A 1 99 ? -11.859 31.344 7.398 1 93.19 99 ARG A CA 1
ATOM 790 C C . ARG A 1 99 ? -11.406 32.719 6.914 1 93.19 99 ARG A C 1
ATOM 792 O O . ARG A 1 99 ? -10.266 33.125 7.133 1 93.19 99 ARG A O 1
ATOM 799 N N . LEU A 1 100 ? -12.344 33.5 6.355 1 92.44 100 LEU A N 1
ATOM 800 C CA . LEU A 1 100 ? -12.039 34.812 5.801 1 92.44 100 LEU A CA 1
ATOM 801 C C . LEU A 1 100 ? -12.602 35.906 6.684 1 92.44 100 LEU A C 1
ATOM 803 O O . LEU A 1 100 ? -12.688 37.062 6.258 1 92.44 100 LEU A O 1
ATOM 807 N N . ASN A 1 101 ? -13.086 35.594 7.836 1 95.62 101 ASN A N 1
ATOM 808 C CA . ASN A 1 101 ? -13.641 36.5 8.82 1 95.62 101 ASN A CA 1
ATOM 809 C C . ASN A 1 101 ? -14.875 37.219 8.273 1 95.62 101 ASN A C 1
ATOM 811 O O . ASN A 1 101 ? -15.086 38.406 8.57 1 95.62 101 ASN A O 1
ATOM 815 N N . ARG A 1 102 ? -15.508 36.531 7.379 1 96.5 102 ARG A N 1
ATOM 816 C CA . ARG A 1 102 ? -16.781 37.031 6.863 1 96.5 102 ARG A CA 1
ATOM 817 C C . ARG A 1 102 ? -17.953 36.469 7.668 1 96.5 102 ARG A C 1
ATOM 819 O O . ARG A 1 102 ? -18.781 35.719 7.133 1 96.5 102 ARG A O 1
ATOM 826 N N . TYR A 1 103 ? -18.109 37 8.844 1 97.88 103 TYR A N 1
ATOM 827 C CA . TYR A 1 103 ? -19 36.406 9.836 1 97.88 103 TYR A CA 1
ATOM 828 C C . TYR A 1 103 ? -20.453 36.688 9.492 1 97.88 103 TYR A C 1
ATOM 830 O O . TYR A 1 103 ? -21.344 35.906 9.805 1 97.88 103 TYR A O 1
ATOM 838 N N . GLU A 1 104 ? -20.719 37.781 8.797 1 98.19 104 GLU A N 1
ATOM 839 C CA . GLU A 1 104 ? -22.078 38.062 8.359 1 98.19 104 GLU A CA 1
ATOM 840 C C . GLU A 1 104 ? -22.562 37.031 7.34 1 98.19 104 GLU A C 1
ATOM 842 O O . GLU A 1 104 ? -23.688 36.562 7.434 1 98.19 104 GLU A O 1
ATOM 847 N N . GLU A 1 105 ? -21.688 36.812 6.402 1 97.69 105 GLU A N 1
ATOM 848 C CA . GLU A 1 105 ? -22.016 35.781 5.395 1 97.69 105 GLU A CA 1
ATOM 849 C C . GLU A 1 105 ? -22.172 34.406 6.023 1 97.69 105 GLU A C 1
ATOM 851 O O . GLU A 1 105 ? -23.016 33.625 5.605 1 97.69 105 GLU A O 1
ATOM 856 N N . ALA A 1 106 ? -21.312 34.094 7.008 1 97.75 106 ALA A N 1
ATOM 857 C CA . ALA A 1 106 ? -21.422 32.844 7.727 1 97.75 106 ALA A CA 1
ATOM 858 C C . ALA A 1 106 ? -22.781 32.719 8.43 1 97.75 106 ALA A C 1
ATOM 860 O O . ALA A 1 106 ? -23.391 31.672 8.453 1 97.75 106 ALA A O 1
ATOM 861 N N . ALA A 1 107 ? -23.219 33.812 9.016 1 97.88 107 ALA A N 1
ATOM 862 C CA . ALA A 1 107 ? -24.516 33.844 9.688 1 97.88 107 ALA A CA 1
ATOM 863 C C . ALA A 1 107 ? -25.641 33.562 8.703 1 97.88 107 ALA A C 1
ATOM 865 O O . ALA A 1 107 ? -26.578 32.844 9.039 1 97.88 107 ALA A O 1
ATOM 866 N N . VAL A 1 108 ? -25.547 34.188 7.566 1 97.75 108 VAL A N 1
ATOM 867 C CA . VAL A 1 108 ? -26.531 33.938 6.52 1 97.75 108 VAL A CA 1
ATOM 868 C C . VAL A 1 108 ? -26.5 32.469 6.121 1 97.75 108 VAL A C 1
ATOM 870 O O . VAL A 1 108 ? -27.547 31.844 5.918 1 97.75 108 VAL A O 1
ATOM 873 N N . GLY A 1 109 ? -25.281 31.953 5.973 1 96.75 109 GLY A N 1
ATOM 874 C CA . GLY A 1 109 ? -25.125 30.531 5.645 1 96.75 109 GLY A CA 1
ATOM 875 C C . GLY A 1 109 ? -25.766 29.609 6.668 1 96.75 109 GLY A C 1
ATOM 876 O O . GLY A 1 109 ? -26.359 28.594 6.312 1 96.75 109 GLY A O 1
ATOM 877 N N . ILE A 1 110 ? -25.656 29.906 7.961 1 97.25 110 ILE A N 1
ATOM 878 C CA . ILE A 1 110 ? -26.266 29.125 9.039 1 97.25 110 ILE A CA 1
ATOM 879 C C . ILE A 1 110 ? -27.797 29.172 8.898 1 97.25 110 ILE A C 1
ATOM 881 O O . ILE A 1 110 ? -28.469 28.141 8.992 1 97.25 110 ILE A O 1
ATOM 885 N N . GLN A 1 111 ? -28.266 30.375 8.656 1 97.19 111 GLN A N 1
ATOM 886 C CA . GLN A 1 111 ? -29.719 30.531 8.516 1 97.19 111 GLN A CA 1
ATOM 887 C C . GLN A 1 111 ? -30.25 29.719 7.348 1 97.19 111 GLN A C 1
ATOM 889 O O . GLN A 1 111 ? -31.281 29.047 7.473 1 97.19 111 GLN A O 1
ATOM 894 N N . LYS A 1 112 ? -29.578 29.812 6.262 1 97.06 112 LYS A N 1
ATOM 895 C CA . LYS A 1 112 ? -29.969 29.047 5.09 1 97.06 112 LYS A CA 1
ATOM 896 C C . LYS A 1 112 ? -29.922 27.547 5.383 1 97.06 112 LYS A C 1
ATOM 898 O O . LYS A 1 112 ? -30.766 26.781 4.883 1 97.06 112 LYS A O 1
ATOM 903 N N . SER A 1 113 ? -28.922 27.125 6.113 1 96.38 113 SER A N 1
ATOM 904 C CA . SER A 1 113 ? -28.812 25.734 6.508 1 96.38 113 SER A CA 1
ATOM 905 C C . SER A 1 113 ? -30 25.297 7.355 1 96.38 113 SER A C 1
ATOM 907 O O . SER A 1 113 ? -30.547 24.203 7.152 1 96.38 113 SER A O 1
ATOM 909 N N . VAL A 1 114 ? -30.391 26.109 8.312 1 96.06 114 VAL A N 1
ATOM 910 C CA . VAL A 1 114 ? -31.516 25.812 9.195 1 96.06 114 VAL A CA 1
ATOM 911 C C . VAL A 1 114 ? -32.812 25.703 8.375 1 96.06 114 VAL A C 1
ATOM 913 O O . VAL A 1 114 ? -33.594 24.766 8.555 1 96.06 114 VAL A O 1
ATOM 916 N N . GLU A 1 115 ? -32.969 26.594 7.48 1 96.56 115 GLU A N 1
ATOM 917 C CA . GLU A 1 115 ? -34.156 26.609 6.648 1 96.56 115 GLU A CA 1
ATOM 918 C C . GLU A 1 115 ? -34.219 25.375 5.754 1 96.56 115 GLU A C 1
ATOM 920 O O . GLU A 1 115 ? -35.312 24.828 5.531 1 96.56 115 GLU A O 1
ATOM 925 N N . ALA A 1 116 ? -3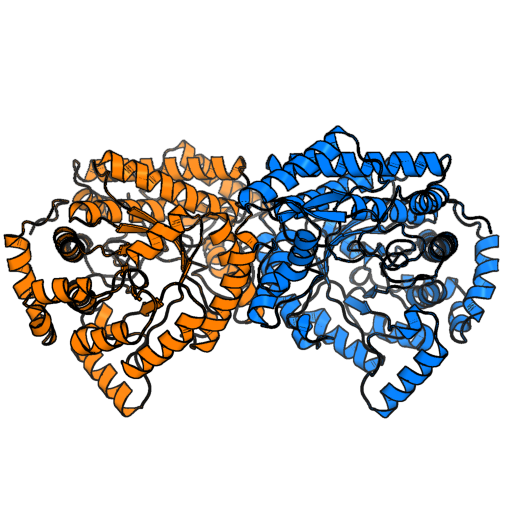3.125 25.062 5.297 1 94.56 116 ALA A N 1
ATOM 926 C CA . ALA A 1 116 ? -33.094 23.922 4.387 1 94.56 116 ALA A CA 1
ATOM 927 C C . ALA A 1 116 ? -33.125 22.594 5.156 1 94.56 116 ALA A C 1
ATOM 929 O O . ALA A 1 116 ? -33.406 21.547 4.582 1 94.56 116 ALA A O 1
ATOM 930 N N . GLY A 1 117 ? -32.844 22.688 6.438 1 90.88 117 GLY A N 1
ATOM 931 C CA . GLY A 1 117 ? -32.75 21.484 7.258 1 90.88 117 GLY A CA 1
ATOM 932 C C . GLY A 1 117 ? -31.516 20.656 6.977 1 90.88 117 GLY A C 1
ATOM 933 O O . GLY A 1 117 ? -31.469 19.469 7.312 1 90.88 117 GLY A O 1
ATOM 934 N N . THR A 1 118 ? -30.609 21.25 6.227 1 90.56 118 THR A N 1
ATOM 935 C CA . THR A 1 118 ? -29.344 20.594 5.922 1 90.56 118 THR A CA 1
ATOM 936 C C . THR A 1 118 ? -28.219 21.609 5.773 1 90.56 118 THR A C 1
ATOM 938 O O . THR A 1 118 ? -28.469 22.734 5.336 1 90.56 118 THR A O 1
ATOM 941 N N . SER A 1 119 ? -27.062 21.234 6.168 1 90.12 119 SER A N 1
ATOM 942 C CA . SER A 1 119 ? -25.922 22.125 6.109 1 90.12 119 SER A CA 1
ATOM 943 C C . SER A 1 119 ? -25.625 22.562 4.68 1 90.12 119 SER A C 1
ATOM 945 O O . SER A 1 119 ? -25.5 21.734 3.781 1 90.12 119 SER A O 1
ATOM 947 N N . LYS A 1 120 ? -25.438 23.797 4.547 1 89.94 120 LYS A N 1
ATOM 948 C CA . LYS A 1 120 ? -25.172 24.375 3.232 1 89.94 120 LYS A CA 1
ATOM 949 C C . LYS A 1 120 ? -23.766 24.938 3.158 1 89.94 120 LYS A C 1
ATOM 951 O O . LYS A 1 120 ? -23.328 25.406 2.098 1 89.94 120 LYS A O 1
ATOM 956 N N . LEU A 1 121 ? -23.047 24.984 4.27 1 91.56 121 LEU A N 1
ATOM 957 C CA . LEU A 1 121 ? -21.641 25.375 4.305 1 91.56 121 LEU A CA 1
ATOM 958 C C . LEU A 1 121 ? -20.734 24.156 4.43 1 91.56 121 LEU A C 1
ATOM 960 O O . LEU A 1 121 ? -21.109 23.156 5.062 1 91.56 121 LEU A O 1
ATOM 964 N N . ASN A 1 122 ? -19.562 24.281 3.787 1 88.56 122 ASN A N 1
ATOM 965 C CA . ASN A 1 122 ? -18.562 23.219 3.9 1 88.56 122 ASN A CA 1
ATOM 966 C C . ASN A 1 122 ? -17.656 23.422 5.109 1 88.56 122 ASN A C 1
ATOM 968 O O . ASN A 1 122 ? -16.5 23.781 4.961 1 88.56 122 ASN A O 1
ATOM 972 N N . GLY A 1 123 ? -18.172 23.094 6.297 1 95.69 123 GLY A N 1
ATOM 973 C CA . GLY A 1 123 ? -17.453 23.266 7.551 1 95.69 123 GLY A CA 1
ATOM 974 C C . GLY A 1 123 ? -18.281 23.969 8.617 1 95.69 123 GLY A C 1
ATOM 975 O O . GLY A 1 123 ? -19.391 24.406 8.359 1 95.69 123 GLY A O 1
ATOM 976 N N . LEU A 1 124 ? -17.781 24.062 9.766 1 98 124 LEU A N 1
ATOM 977 C CA . LEU A 1 124 ? -18.484 24.594 10.93 1 98 124 LEU A CA 1
ATOM 978 C C . LEU A 1 124 ? -18.094 26.031 11.188 1 98 124 LEU A C 1
ATOM 980 O O . LEU A 1 124 ? -16.922 26.344 11.367 1 98 124 LEU A O 1
ATOM 984 N N . PRO A 1 125 ? -19.047 26.938 11.219 1 98.19 125 PRO A N 1
ATOM 985 C CA . PRO A 1 125 ? -18.75 28.328 11.586 1 98.19 125 PRO A CA 1
ATOM 986 C C . PRO A 1 125 ? -18.641 28.516 13.102 1 98.19 125 PRO A C 1
ATOM 988 O O . PRO A 1 125 ? -19.484 29.188 13.711 1 98.19 125 PRO A O 1
ATOM 991 N N . VAL A 1 126 ? -17.594 28.141 13.648 1 98.31 126 VAL A N 1
ATOM 992 C CA . VAL A 1 126 ? -17.328 28.062 15.086 1 98.31 126 VAL A CA 1
ATOM 993 C C . VAL A 1 126 ? -17.516 29.438 15.719 1 98.31 126 VAL A C 1
ATOM 995 O O . VAL A 1 126 ? -18.109 29.562 16.797 1 98.31 126 VAL A O 1
ATOM 998 N N . VAL A 1 127 ? -17.031 30.5 15.023 1 98.44 127 VAL A N 1
ATOM 999 C CA . VAL A 1 127 ? -17.109 31.844 15.578 1 98.44 127 VAL A CA 1
ATOM 1000 C C . VAL A 1 127 ? -18.578 32.25 15.734 1 98.44 127 VAL A C 1
ATOM 1002 O O . VAL A 1 127 ? -18.969 32.781 16.781 1 98.44 127 VAL A O 1
ATOM 1005 N N . ASN A 1 128 ? -19.359 31.953 14.719 1 98.62 128 ASN A N 1
ATOM 1006 C CA . ASN A 1 128 ? -20.766 32.344 14.734 1 98.62 128 ASN A CA 1
ATOM 1007 C C . ASN A 1 128 ? -21.562 31.531 15.766 1 98.62 128 ASN A C 1
ATOM 1009 O O . ASN A 1 128 ? -22.469 32.062 16.422 1 98.62 128 ASN A O 1
ATOM 1013 N N . HIS A 1 129 ? -21.312 30.25 15.898 1 98.44 129 HIS A N 1
ATOM 1014 C CA . HIS A 1 129 ? -22.016 29.406 16.859 1 98.44 129 HIS A CA 1
ATOM 1015 C C . HIS A 1 129 ? -21.688 29.812 18.281 1 98.44 129 HIS A C 1
ATOM 1017 O O . HIS A 1 129 ? -22.547 29.75 19.172 1 98.44 129 HIS A O 1
ATOM 1023 N N . GLY A 1 130 ? -20.391 30.172 18.484 1 98.44 130 GLY A N 1
ATOM 1024 C CA . GLY A 1 130 ? -20 30.656 19.797 1 98.44 130 GLY A CA 1
ATOM 1025 C C . GLY A 1 130 ? -19.625 29.531 20.766 1 98.44 130 GLY A C 1
ATOM 1026 O O . GLY A 1 130 ? -19.688 28.359 20.391 1 98.44 130 GLY A O 1
ATOM 1027 N N . VAL A 1 131 ? -19.297 29.922 21.953 1 98.62 131 VAL A N 1
ATOM 1028 C CA . VAL A 1 131 ? -18.656 29.062 22.953 1 98.62 131 VAL A CA 1
ATOM 1029 C C . VAL A 1 131 ? -19.656 28 23.422 1 98.62 131 VAL A C 1
ATOM 1031 O O . VAL A 1 131 ? -19.344 26.797 23.422 1 98.62 131 VAL A O 1
ATOM 1034 N N . ALA A 1 132 ? -20.812 28.359 23.781 1 98.31 132 ALA A N 1
ATOM 1035 C CA . ALA A 1 132 ? -21.781 27.438 24.375 1 98.31 132 ALA A CA 1
ATOM 1036 C C . ALA A 1 132 ? -22.125 26.312 23.406 1 98.31 132 ALA A C 1
ATOM 1038 O O . ALA A 1 132 ? -22.125 25.141 23.781 1 98.31 132 ALA A O 1
ATOM 1039 N N . ALA A 1 133 ? -22.438 26.688 22.234 1 98.25 133 ALA A N 1
ATOM 1040 C CA . ALA A 1 133 ? -22.781 25.688 21.219 1 98.25 133 ALA A CA 1
ATOM 1041 C C . ALA A 1 133 ? -21.609 24.75 20.938 1 98.25 133 ALA A C 1
ATOM 1043 O O . ALA A 1 133 ? -21.797 23.547 20.781 1 98.25 133 ALA A O 1
ATOM 1044 N N . CYS A 1 134 ? -20.453 25.297 20.859 1 98.56 134 CYS A N 1
ATOM 1045 C CA . CYS A 1 134 ? -19.281 24.484 20.531 1 98.56 134 CYS A CA 1
ATOM 1046 C C . CYS A 1 134 ? -18.891 23.594 21.703 1 98.56 134 CYS A C 1
ATOM 1048 O O . CYS A 1 134 ? -18.375 22.5 21.516 1 98.56 134 CYS A O 1
ATOM 1050 N N . ARG A 1 135 ? -19.094 24.094 22.938 1 98.56 135 ARG A N 1
ATOM 1051 C CA . ARG A 1 135 ? -18.891 23.219 24.094 1 98.56 135 ARG A CA 1
ATOM 1052 C C . ARG A 1 135 ? -19.812 22 24.031 1 98.56 135 ARG A C 1
ATOM 1054 O O . ARG A 1 135 ? -19.453 20.906 24.453 1 98.56 135 ARG A O 1
ATOM 1061 N N . HIS A 1 136 ? -20.984 22.203 23.484 1 98.5 136 HIS A N 1
ATOM 1062 C CA . HIS A 1 136 ? -21.906 21.094 23.312 1 98.5 136 HIS A CA 1
ATOM 1063 C C . HIS A 1 136 ? -21.312 20.016 22.406 1 98.5 136 HIS A C 1
ATOM 1065 O O . HIS A 1 136 ? -21.516 18.828 22.641 1 98.5 136 HIS A O 1
ATOM 1071 N N . ILE A 1 137 ? -20.562 20.406 21.391 1 98.44 137 ILE A N 1
ATOM 1072 C CA . ILE A 1 137 ? -19.875 19.453 20.531 1 98.44 137 ILE A CA 1
ATOM 1073 C C . ILE A 1 137 ? -18.844 18.672 21.344 1 98.44 137 ILE A C 1
ATOM 1075 O O . ILE A 1 137 ? -18.859 17.438 21.328 1 98.44 137 ILE A O 1
ATOM 1079 N N . THR A 1 138 ? -18 19.344 22.078 1 98.06 138 THR A N 1
ATOM 1080 C CA . THR A 1 138 ? -16.938 18.734 22.875 1 98.06 138 THR A CA 1
ATOM 1081 C C . THR A 1 138 ? -17.516 17.766 23.891 1 98.06 138 THR A C 1
ATOM 1083 O O . THR A 1 138 ? -16.984 16.672 24.078 1 98.06 138 THR A O 1
ATOM 1086 N N . GLU A 1 139 ? -18.578 18.156 24.5 1 98.12 139 GLU A N 1
ATOM 1087 C CA . GLU A 1 139 ? -19.188 17.375 25.562 1 98.12 139 GLU A CA 1
ATOM 1088 C C . GLU A 1 139 ? -19.891 16.141 25 1 98.12 139 GLU A C 1
ATOM 1090 O O . GLU A 1 139 ? -20.094 15.156 25.719 1 98.12 139 GLU A O 1
ATOM 1095 N N . SER A 1 140 ? -20.219 16.172 23.75 1 98.25 140 SER A N 1
ATOM 1096 C CA . SER A 1 140 ? -21.031 15.117 23.156 1 98.25 140 SER A CA 1
ATOM 1097 C C . SER A 1 140 ? -20.156 13.977 22.625 1 98.25 140 SER A C 1
ATOM 1099 O O . SER A 1 140 ? -20.672 12.93 22.219 1 98.25 140 SER A O 1
ATOM 1101 N N . LEU A 1 141 ? -18.859 14.141 22.625 1 98.06 141 LEU A N 1
ATOM 1102 C CA . LEU A 1 141 ? -17.969 13.195 21.953 1 98.06 141 LEU A CA 1
ATOM 1103 C C . LEU A 1 141 ? -17 12.57 22.969 1 98.06 141 LEU A C 1
ATOM 1105 O O . LEU A 1 141 ? -16.859 13.062 24.078 1 98.06 141 LEU A O 1
ATOM 1109 N N . ASP A 1 142 ? -16.375 11.469 22.578 1 97 142 ASP A N 1
ATOM 1110 C CA . ASP A 1 142 ? -15.523 10.711 23.469 1 97 142 ASP A CA 1
ATOM 1111 C C . ASP A 1 142 ? -14.062 10.797 23.031 1 97 142 ASP A C 1
ATOM 1113 O O . ASP A 1 142 ? -13.172 10.242 23.688 1 97 142 ASP A O 1
ATOM 1117 N N . LYS A 1 143 ? -13.789 11.477 21.906 1 98 143 LYS A N 1
ATOM 1118 C CA . LYS A 1 143 ? -12.438 11.547 21.344 1 98 143 LYS A CA 1
ATOM 1119 C C . LYS A 1 143 ? -11.984 13 21.203 1 98 143 LYS A C 1
ATOM 1121 O O . LYS A 1 143 ? -12.805 13.914 21.156 1 98 143 LYS A O 1
ATOM 1126 N N . PRO A 1 144 ? -10.641 13.203 21.141 1 98 144 PRO A N 1
ATOM 1127 C CA . PRO A 1 144 ? -10.117 14.57 21.047 1 98 144 PRO A CA 1
ATOM 1128 C C . PRO A 1 144 ? -10.523 15.266 19.734 1 98 144 PRO A C 1
ATOM 1130 O O . PRO A 1 144 ? -10.617 14.617 18.688 1 98 144 PRO A O 1
ATOM 1133 N N . LEU A 1 145 ? -10.633 16.562 19.812 1 98.25 145 LEU A N 1
ATOM 1134 C CA . LEU A 1 145 ? -11.086 17.375 18.688 1 98.25 145 LEU A CA 1
ATOM 1135 C C . LEU A 1 145 ? -10 18.359 18.266 1 98.25 145 LEU A C 1
ATOM 1137 O O . LEU A 1 145 ? -9.344 18.969 19.109 1 98.25 145 LEU A O 1
ATOM 1141 N N . GLN A 1 146 ? -9.859 18.438 16.953 1 98.75 146 GLN A N 1
ATOM 1142 C CA . GLN A 1 146 ? -8.961 19.422 16.375 1 98.75 146 GLN A CA 1
ATOM 1143 C C . GLN A 1 146 ? -9.711 20.375 15.445 1 98.75 146 GLN A C 1
ATOM 1145 O O . GLN A 1 146 ? -10.57 19.953 14.672 1 98.75 146 GLN A O 1
ATOM 1150 N N . ILE A 1 147 ? -9.375 21.672 15.656 1 98.38 147 ILE A N 1
ATOM 1151 C CA . ILE A 1 147 ? -9.82 22.672 14.688 1 98.38 147 ILE A CA 1
ATOM 1152 C C . ILE A 1 147 ? -8.898 22.656 13.477 1 98.38 147 ILE A C 1
ATOM 1154 O O . ILE A 1 147 ? -7.676 22.766 13.609 1 98.38 147 ILE A O 1
ATOM 1158 N N . ARG A 1 148 ? -9.469 22.469 12.305 1 96.75 148 ARG A N 1
ATOM 1159 C CA . ARG A 1 148 ? -8.719 22.5 11.055 1 96.75 148 ARG A CA 1
ATOM 1160 C C . ARG A 1 148 ? -9.234 23.594 10.133 1 96.75 148 ARG A C 1
ATOM 1162 O O . ARG A 1 148 ? -10.406 23.594 9.75 1 96.75 148 ARG A O 1
ATOM 1169 N N . HIS A 1 149 ? -8.289 24.484 9.797 1 90.94 149 HIS A N 1
ATOM 1170 C CA . HIS A 1 149 ? -8.773 25.609 9.008 1 90.94 149 HIS A CA 1
ATOM 1171 C C . HIS A 1 149 ? -7.652 26.203 8.172 1 90.94 149 HIS A C 1
ATOM 1173 O O . HIS A 1 149 ? -6.477 26.094 8.523 1 90.94 149 HIS A O 1
ATOM 1179 N N . GLY A 1 150 ? -7.895 26.844 7.062 1 84 150 GLY A N 1
ATOM 1180 C CA . GLY A 1 150 ? -7 27.609 6.199 1 84 150 GLY A CA 1
ATOM 1181 C C . GLY A 1 150 ? -7.219 29.109 6.27 1 84 150 GLY A C 1
ATOM 1182 O O . GLY A 1 150 ? -7.664 29.719 5.301 1 84 150 GLY A O 1
ATOM 1183 N N . THR A 1 151 ? -6.855 29.734 7.512 1 88.88 151 THR A N 1
ATOM 1184 C CA . THR A 1 151 ? -7.184 31.125 7.754 1 88.88 151 THR A CA 1
ATOM 1185 C C . THR A 1 151 ? -5.918 31.953 7.988 1 88.88 151 THR A C 1
ATOM 1187 O O . THR A 1 151 ? -5.137 31.656 8.891 1 88.88 151 THR A O 1
ATOM 1190 N N . PRO A 1 152 ? -5.738 33.031 7.207 1 91.12 152 PRO A N 1
ATOM 1191 C CA . PRO A 1 152 ? -4.602 33.906 7.512 1 91.12 152 PRO A CA 1
ATOM 1192 C C . PRO A 1 152 ? -4.75 34.625 8.859 1 91.12 152 PRO A C 1
ATOM 1194 O O . PRO A 1 152 ? -3.756 34.844 9.555 1 91.12 152 PRO A O 1
ATOM 1197 N N . ASP A 1 153 ? -5.938 35 9.242 1 95.44 153 ASP A N 1
ATOM 1198 C CA . ASP A 1 153 ? -6.254 35.594 10.531 1 95.44 153 ASP A CA 1
ATOM 1199 C C . ASP A 1 153 ? -7.25 34.75 11.32 1 95.44 153 ASP A C 1
ATOM 1201 O O . ASP A 1 153 ? -8.461 34.844 11.102 1 95.44 153 ASP A O 1
ATOM 1205 N N . ALA A 1 154 ? -6.762 34.094 12.289 1 96.88 154 ALA A N 1
ATOM 1206 C CA . ALA A 1 154 ? -7.578 33.125 13.008 1 96.88 154 ALA A CA 1
ATOM 1207 C C . ALA A 1 154 ? -7.742 33.5 14.469 1 96.88 154 ALA A C 1
ATOM 1209 O O . ALA A 1 154 ? -8.031 32.656 15.32 1 96.88 154 ALA A O 1
ATOM 1210 N N . ARG A 1 155 ? -7.551 34.719 14.844 1 98.06 155 ARG A N 1
ATOM 1211 C CA . ARG A 1 155 ? -7.418 35.125 16.234 1 98.06 155 ARG A CA 1
ATOM 1212 C C . ARG A 1 155 ? -8.719 34.906 17 1 98.06 155 ARG A C 1
ATOM 1214 O O . ARG A 1 155 ? -8.734 34.219 18.031 1 98.06 155 ARG A O 1
ATOM 1221 N N . LEU A 1 156 ? -9.789 35.438 16.469 1 98.5 156 LEU A N 1
ATOM 1222 C CA . LEU A 1 156 ? -11.047 35.25 17.172 1 98.5 156 LEU A CA 1
ATOM 1223 C C . LEU A 1 156 ? -11.453 33.781 17.172 1 98.5 156 LEU A C 1
ATOM 1225 O O . LEU A 1 156 ? -11.969 33.281 18.172 1 98.5 156 LEU A O 1
ATOM 1229 N N . LEU A 1 157 ? -11.281 33.125 16.062 1 98.5 157 LEU A N 1
ATOM 1230 C CA . LEU A 1 157 ? -11.539 31.703 15.977 1 98.5 157 LEU A CA 1
ATOM 1231 C C . LEU A 1 157 ? -10.773 30.938 17.062 1 98.5 157 LEU A C 1
ATOM 1233 O O . LEU A 1 157 ? -11.32 30.031 17.703 1 98.5 157 LEU A O 1
ATOM 1237 N N . CYS A 1 158 ? -9.516 31.266 17.266 1 98.56 158 CYS A N 1
ATOM 1238 C CA . CYS A 1 158 ? -8.672 30.609 18.266 1 98.56 158 CYS A CA 1
ATOM 1239 C C . CYS A 1 158 ? -9.242 30.797 19.656 1 98.56 158 CYS A C 1
ATOM 1241 O O . CYS A 1 158 ? -9.367 29.828 20.422 1 98.56 158 CYS A O 1
ATOM 1243 N N . GLU A 1 159 ? -9.617 32.062 19.969 1 98.75 159 GLU A N 1
ATOM 1244 C CA . GLU A 1 159 ? -10.188 32.406 21.281 1 98.75 159 GLU A CA 1
ATOM 1245 C C . GLU A 1 159 ? -11.43 31.547 21.562 1 98.75 159 GLU A C 1
ATOM 1247 O O . GLU A 1 159 ? -11.539 30.953 22.641 1 98.75 159 GLU A O 1
ATOM 1252 N N . ILE A 1 160 ? -12.273 31.516 20.641 1 98.69 160 ILE A N 1
ATOM 1253 C CA . ILE A 1 160 ? -13.547 30.828 20.828 1 98.69 160 ILE A CA 1
ATOM 1254 C C . ILE A 1 160 ? -13.32 29.312 20.859 1 98.69 160 ILE A C 1
ATOM 1256 O O . ILE A 1 160 ? -13.906 28.609 21.672 1 98.69 160 ILE A O 1
ATOM 1260 N N . SER A 1 161 ? -12.477 28.766 19.969 1 98.5 161 SER A N 1
ATOM 1261 C CA . SER A 1 161 ? -12.195 27.328 19.891 1 98.5 161 SER A CA 1
ATOM 1262 C C . SER A 1 161 ? -11.617 26.797 21.203 1 98.5 161 SER A C 1
ATOM 1264 O O . SER A 1 161 ? -12.078 25.781 21.719 1 98.5 161 SER A O 1
ATOM 1266 N N . MET A 1 162 ? -10.602 27.5 21.766 1 98.56 162 MET A N 1
ATOM 1267 C CA . MET A 1 162 ? -9.969 27.047 22.984 1 98.56 162 MET A CA 1
ATOM 1268 C C . MET A 1 162 ? -10.938 27.109 24.156 1 98.56 162 MET A C 1
ATOM 1270 O O . MET A 1 162 ? -11.008 26.172 24.969 1 98.56 162 MET A O 1
ATOM 1274 N N . ALA A 1 163 ? -11.68 28.203 24.172 1 98.75 163 ALA A N 1
ATOM 1275 C CA . ALA A 1 163 ? -12.656 28.359 25.25 1 98.75 163 ALA A CA 1
ATOM 1276 C C . ALA A 1 163 ? -13.75 27.297 25.141 1 98.75 163 ALA A C 1
ATOM 1278 O O . ALA A 1 163 ? -14.469 27.047 26.109 1 98.75 163 ALA A O 1
ATOM 1279 N N . SER A 1 164 ? -13.898 26.703 23.984 1 98.56 164 SER A N 1
ATOM 1280 C CA . SER A 1 164 ? -14.961 25.734 23.734 1 98.56 164 SER A CA 1
ATOM 1281 C C . SER A 1 164 ? -14.484 24.312 24 1 98.56 164 SER A C 1
ATOM 1283 O O . SER A 1 164 ? -15.266 23.359 23.906 1 98.56 164 SER A O 1
ATOM 1285 N N . GLY A 1 165 ? -13.258 24.094 24.266 1 98.19 165 GLY A N 1
ATOM 1286 C CA . GLY A 1 165 ? -12.789 22.781 24.688 1 98.19 165 GLY A CA 1
ATOM 1287 C C . GLY A 1 165 ? -12.07 22.016 23.594 1 98.19 165 GLY A C 1
ATOM 1288 O O . GLY A 1 165 ? -11.727 20.844 23.781 1 98.19 165 GLY A O 1
ATOM 1289 N N . PHE A 1 166 ? -11.812 22.594 22.453 1 98.56 166 PHE A N 1
ATOM 1290 C CA . PHE A 1 166 ? -10.93 21.984 21.469 1 98.56 166 PHE A CA 1
ATOM 1291 C C . PHE A 1 166 ? -9.492 21.969 21.953 1 98.56 166 PHE A C 1
ATOM 1293 O O . PHE A 1 166 ? -9.023 22.938 22.562 1 98.56 166 PHE A O 1
ATOM 1300 N N . THR A 1 167 ? -8.758 20.875 21.703 1 98.75 167 THR A N 1
ATOM 1301 C CA . THR A 1 167 ? -7.461 20.719 22.359 1 98.75 167 THR A CA 1
ATOM 1302 C C . THR A 1 167 ? -6.348 20.641 21.312 1 98.75 167 THR A C 1
ATOM 1304 O O . THR A 1 167 ? -5.242 20.188 21.609 1 98.75 167 THR A O 1
ATOM 1307 N N . SER A 1 168 ? -6.609 20.938 20.094 1 98.81 168 SER A N 1
ATOM 1308 C CA . SER A 1 168 ? -5.645 21.062 19.016 1 98.81 168 SER A CA 1
ATOM 1309 C C . SER A 1 168 ? -6.086 22.094 17.984 1 98.81 168 SER A C 1
ATOM 1311 O O . SER A 1 168 ? -7.277 22.219 17.703 1 98.81 168 SER A O 1
ATOM 1313 N N . TYR A 1 169 ? -5.129 22.812 17.516 1 98.62 169 TYR A N 1
ATOM 1314 C CA . TYR A 1 169 ? -5.395 23.922 16.609 1 98.62 169 TYR A CA 1
ATOM 1315 C C . TYR A 1 169 ? -4.457 23.891 15.414 1 98.62 169 TYR A C 1
ATOM 1317 O O . TYR A 1 169 ? -3.256 24.141 15.547 1 98.62 169 TYR A O 1
ATOM 1325 N N . GLU A 1 170 ? -5.012 23.547 14.227 1 98.06 170 GLU A N 1
ATOM 1326 C CA . GLU A 1 170 ? -4.219 23.438 13 1 98.06 170 GLU A CA 1
ATOM 1327 C C . GLU A 1 170 ? -4.258 24.734 12.195 1 98.06 170 GLU A C 1
ATOM 1329 O O . GLU A 1 170 ? -5.297 25.391 12.125 1 98.06 170 GLU A O 1
ATOM 1334 N N . GLY A 1 171 ? -3.176 25.125 11.617 1 96.25 171 GLY A N 1
ATOM 1335 C CA . GLY A 1 171 ? -3.023 26.297 10.781 1 96.25 171 GLY A CA 1
ATOM 1336 C C . GLY A 1 171 ? -1.695 27 10.984 1 96.25 171 GLY A C 1
ATOM 1337 O O . GLY A 1 171 ? -0.868 26.562 11.789 1 96.25 171 GLY A O 1
ATOM 1338 N N . GLY A 1 172 ? -1.521 28.078 10.258 1 96.56 172 GLY A N 1
ATOM 1339 C CA . GLY A 1 172 ? -0.269 28.812 10.398 1 96.56 172 GLY A CA 1
ATOM 1340 C C . GLY A 1 172 ? -0.192 30.047 9.523 1 96.56 172 GLY A C 1
ATOM 1341 O O . GLY A 1 172 ? -0.928 30.156 8.539 1 96.56 172 GLY A O 1
ATOM 1342 N N . GLY A 1 173 ? 0.683 30.906 9.93 1 96.88 173 GLY A N 1
ATOM 1343 C CA . GLY A 1 173 ? 0.811 32.188 9.266 1 96.88 173 GLY A CA 1
ATOM 1344 C C . GLY A 1 173 ? 1.448 32.094 7.891 1 96.88 173 GLY A C 1
ATOM 1345 O O . GLY A 1 173 ? 1.247 32.969 7.043 1 96.88 173 GLY A O 1
ATOM 1346 N N . ILE A 1 174 ? 2.209 31.062 7.602 1 98.25 174 ILE A N 1
ATOM 1347 C CA . ILE A 1 174 ? 2.816 30.828 6.297 1 98.25 174 ILE A CA 1
ATOM 1348 C C . ILE A 1 174 ? 2.047 29.734 5.566 1 98.25 174 ILE A C 1
ATOM 1350 O O . ILE A 1 174 ? 1.591 29.922 4.438 1 98.25 174 ILE A O 1
ATOM 1354 N N . SER A 1 175 ? 1.847 28.625 6.227 1 96.5 175 SER A N 1
ATOM 1355 C CA . SER A 1 175 ? 1.329 27.391 5.637 1 96.5 175 SER A CA 1
ATOM 1356 C C . SER A 1 175 ? -0.12 27.562 5.191 1 96.5 175 SER A C 1
ATOM 1358 O O . SER A 1 175 ? -0.604 26.812 4.34 1 96.5 175 SER A O 1
ATOM 1360 N N . TYR A 1 176 ? -0.849 28.562 5.758 1 91.25 176 TYR A N 1
ATOM 1361 C CA . TYR A 1 176 ? -2.213 28.781 5.293 1 91.25 176 TYR A CA 1
ATOM 1362 C C . TYR A 1 176 ? -2.346 30.125 4.609 1 91.25 176 TYR A C 1
ATOM 1364 O O . TYR A 1 176 ? -3.367 30.422 3.982 1 91.25 176 TYR A O 1
ATOM 1372 N N . ASN A 1 177 ? -1.382 30.938 4.711 1 95.19 177 ASN A N 1
ATOM 1373 C CA . ASN A 1 177 ? -1.437 32.188 3.996 1 95.19 177 ASN A CA 1
ATOM 1374 C C . ASN A 1 177 ? -0.929 32.062 2.564 1 95.19 177 ASN A C 1
ATOM 1376 O O . ASN A 1 177 ? -1.676 32.281 1.611 1 95.19 177 ASN A O 1
ATOM 1380 N N . ILE A 1 178 ? 0.232 31.531 2.4 1 96.62 178 ILE A N 1
ATOM 1381 C CA . ILE A 1 178 ? 0.903 31.516 1.104 1 96.62 178 ILE A CA 1
ATOM 1382 C C . ILE A 1 178 ? 0.137 30.609 0.136 1 96.62 178 ILE A C 1
ATOM 1384 O O . ILE A 1 178 ? -0.154 31.016 -0.994 1 96.62 178 ILE A O 1
ATOM 1388 N N . PRO A 1 179 ? -0.254 29.438 0.53 1 94.38 179 PRO A N 1
ATOM 1389 C CA . PRO A 1 179 ? -0.925 28.547 -0.425 1 94.38 179 PRO A CA 1
ATOM 1390 C C . PRO A 1 179 ? -2.385 28.938 -0.661 1 94.38 179 PRO A C 1
ATOM 1392 O O . PRO A 1 179 ? -2.982 28.516 -1.655 1 94.38 179 PRO A O 1
ATOM 1395 N N . TYR A 1 180 ? -3.01 29.828 0.227 1 90.12 180 TYR A N 1
ATOM 1396 C CA . TYR A 1 180 ? -4.469 29.859 0.161 1 90.12 180 TYR A CA 1
ATOM 1397 C C . TYR A 1 180 ? -4.98 31.297 0.137 1 90.12 180 TYR A C 1
ATOM 1399 O O . TYR A 1 180 ? -6.18 31.531 -0.036 1 90.12 180 TYR A O 1
ATOM 1407 N N . ALA A 1 181 ? -4.148 32.219 0.338 1 93 181 ALA A N 1
ATOM 1408 C CA . ALA A 1 181 ? -4.543 33.625 0.273 1 93 181 ALA A CA 1
ATOM 1409 C C . ALA A 1 181 ? -3.711 34.375 -0.756 1 93 181 ALA A C 1
ATOM 1411 O O . ALA A 1 181 ? -2.504 34.156 -0.878 1 93 181 ALA A O 1
ATOM 1412 N N . LYS A 1 182 ? -4.348 35.312 -1.423 1 93.88 182 LYS A N 1
ATOM 1413 C CA . LYS A 1 182 ? -3.668 36 -2.512 1 93.88 182 LYS A CA 1
ATOM 1414 C C . LYS A 1 182 ? -3.043 37.312 -2.023 1 93.88 182 LYS A C 1
ATOM 1416 O O . LYS A 1 182 ? -1.887 37.594 -2.336 1 93.88 182 LYS A O 1
ATOM 1421 N N . ARG A 1 183 ? -3.752 38.062 -1.201 1 95 183 ARG A N 1
ATOM 1422 C CA . ARG A 1 183 ? -3.369 39.438 -1.011 1 95 183 ARG A CA 1
ATOM 1423 C C . ARG A 1 183 ? -2.969 39.719 0.437 1 95 183 ARG A C 1
ATOM 1425 O O . ARG A 1 183 ? -2.602 40.844 0.789 1 95 183 ARG A O 1
ATOM 1432 N N . VAL A 1 184 ? -3.053 38.781 1.319 1 95.69 184 VAL A N 1
ATOM 1433 C CA . VAL A 1 184 ? -2.686 39 2.719 1 95.69 184 VAL A CA 1
ATOM 1434 C C . VAL A 1 184 ? -1.166 39.062 2.85 1 95.69 184 VAL A C 1
ATOM 1436 O O . VAL A 1 184 ? -0.459 38.156 2.375 1 95.69 184 VAL A O 1
ATOM 1439 N N . THR A 1 185 ? -0.699 40.094 3.451 1 96.12 185 THR A N 1
ATOM 1440 C CA . THR A 1 185 ? 0.746 40.219 3.619 1 96.12 185 THR A CA 1
ATOM 1441 C C . THR A 1 185 ? 1.258 39.188 4.617 1 96.12 185 THR A C 1
ATOM 1443 O O . THR A 1 185 ? 0.549 38.812 5.559 1 96.12 185 THR A O 1
ATOM 1446 N N . LEU A 1 186 ? 2.439 38.781 4.395 1 97.25 186 LEU A N 1
ATOM 1447 C CA . LEU A 1 186 ? 3.025 37.75 5.262 1 97.25 186 LEU A CA 1
ATOM 1448 C C . LEU A 1 186 ? 3.293 38.312 6.652 1 97.25 186 LEU A C 1
ATOM 1450 O O . LEU A 1 186 ? 3.127 37.625 7.652 1 97.25 186 LEU A O 1
ATOM 1454 N N . GLU A 1 187 ? 3.75 39.531 6.719 1 97.5 187 GLU A N 1
ATOM 1455 C CA . GLU A 1 187 ? 3.992 40.188 8 1 97.5 187 GLU A CA 1
ATOM 1456 C C . GLU A 1 187 ? 2.746 40.156 8.883 1 97.5 187 GLU A C 1
ATOM 1458 O O . GLU A 1 187 ? 2.818 39.781 10.055 1 97.5 187 GLU A O 1
ATOM 1463 N N . LYS A 1 188 ? 1.679 40.531 8.305 1 96.69 188 LYS A N 1
ATOM 1464 C CA . LYS A 1 188 ? 0.429 40.562 9.062 1 96.69 188 LYS A CA 1
ATOM 1465 C C . LYS A 1 188 ? 0.01 39.156 9.492 1 96.69 188 LYS A C 1
ATOM 1467 O O . LYS A 1 188 ? -0.43 38.969 10.625 1 96.69 188 LYS A O 1
ATOM 1472 N N . SER A 1 189 ? 0.02 38.25 8.602 1 97.12 189 SER A N 1
ATOM 1473 C CA . SER A 1 189 ? -0.424 36.906 8.898 1 97.12 189 SER A CA 1
ATOM 1474 C C . SER A 1 189 ? 0.428 36.25 9.992 1 97.12 189 SER A C 1
ATOM 1476 O O . SER A 1 189 ? -0.1 35.625 10.914 1 97.12 189 SER A O 1
ATOM 1478 N N . ILE A 1 190 ? 1.77 36.375 9.93 1 98.12 190 ILE A N 1
ATOM 1479 C CA . ILE A 1 190 ? 2.648 35.812 10.961 1 98.12 190 ILE A CA 1
ATOM 1480 C C . ILE A 1 190 ? 2.326 36.469 12.305 1 98.12 190 ILE A C 1
ATOM 1482 O O . ILE A 1 190 ? 2.232 35.781 13.32 1 98.12 190 ILE A O 1
ATOM 1486 N N . ARG A 1 191 ? 2.168 37.781 12.312 1 97.69 191 ARG A N 1
ATOM 1487 C CA . ARG A 1 191 ? 1.87 38.469 13.555 1 97.69 191 ARG A CA 1
ATOM 1488 C C . ARG A 1 191 ? 0.539 38 14.141 1 97.69 191 ARG A C 1
ATOM 1490 O O . ARG A 1 191 ? 0.421 37.812 15.352 1 97.69 191 ARG A O 1
ATOM 1497 N N . ASP A 1 192 ? -0.484 37.906 13.305 1 97.31 192 ASP A N 1
ATOM 1498 C CA . ASP A 1 192 ? -1.785 37.406 13.75 1 97.31 192 ASP A CA 1
ATOM 1499 C C . ASP A 1 192 ? -1.674 36 14.344 1 97.31 192 ASP A C 1
ATOM 1501 O O . ASP A 1 192 ? -2.344 35.688 15.328 1 97.31 192 ASP A O 1
ATOM 1505 N N . TRP A 1 193 ? -0.883 35.219 13.797 1 98.06 193 TRP A N 1
ATOM 1506 C CA . TRP A 1 193 ? -0.753 33.844 14.289 1 98.06 193 TRP A CA 1
ATOM 1507 C C . TRP A 1 193 ? 0.13 33.812 15.531 1 98.06 193 TRP A C 1
ATOM 1509 O O . TRP A 1 193 ? 0.006 32.875 16.359 1 98.06 193 TRP A O 1
ATOM 1519 N N . GLN A 1 194 ? 1.091 34.75 15.672 1 98.5 194 GLN A N 1
ATOM 1520 C CA . GLN A 1 194 ? 1.753 34.875 16.969 1 98.5 194 GLN A CA 1
ATOM 1521 C C . GLN A 1 194 ? 0.738 35.094 18.078 1 98.5 194 GLN A C 1
ATOM 1523 O O . GLN A 1 194 ? 0.919 34.594 19.188 1 98.5 194 GLN A O 1
ATOM 1528 N N . TYR A 1 195 ? -0.265 35.875 17.766 1 98.56 195 TYR A N 1
ATOM 1529 C CA . TYR A 1 195 ? -1.346 36.062 18.734 1 98.56 195 TYR A CA 1
ATOM 1530 C C . TYR A 1 195 ? -1.989 34.719 19.094 1 98.56 195 TYR A C 1
ATOM 1532 O O . TYR A 1 195 ? -2.191 34.438 20.266 1 98.56 195 TYR A O 1
ATOM 1540 N N . CYS A 1 196 ? -2.396 33.906 18.094 1 98.56 196 CYS A N 1
ATOM 1541 C CA . CYS A 1 196 ? -3.006 32.594 18.328 1 98.56 196 CYS A CA 1
ATOM 1542 C C . CYS A 1 196 ? -2.1 31.734 19.172 1 98.56 196 CYS A C 1
ATOM 1544 O O . CYS A 1 196 ? -2.561 31.078 20.125 1 98.56 196 CYS A O 1
ATOM 1546 N N . ASP A 1 197 ? -0.852 31.719 18.828 1 98.75 197 ASP A N 1
ATOM 1547 C CA . ASP A 1 197 ? 0.121 30.938 19.578 1 98.75 197 ASP A CA 1
ATOM 1548 C C . ASP A 1 197 ? 0.247 31.438 21.016 1 98.75 197 ASP A C 1
ATOM 1550 O O . ASP A 1 197 ? 0.457 30.656 21.938 1 98.75 197 ASP A O 1
ATOM 1554 N N . ARG A 1 198 ? 0.192 32.75 21.188 1 98.81 198 ARG A N 1
ATOM 1555 C CA . ARG A 1 198 ? 0.251 33.312 22.531 1 98.81 198 ARG A CA 1
ATOM 1556 C C . ARG A 1 198 ? -0.958 32.906 23.359 1 98.81 198 ARG A C 1
ATOM 1558 O O . ARG A 1 198 ? -0.835 32.625 24.547 1 98.81 198 ARG A O 1
ATOM 1565 N N . VAL A 1 199 ? -2.156 32.875 22.703 1 98.88 199 VAL A N 1
ATOM 1566 C CA . VAL A 1 199 ? -3.338 32.344 23.375 1 98.88 199 VAL A CA 1
ATOM 1567 C C . VAL A 1 199 ? -3.049 30.938 23.906 1 98.88 199 VAL A C 1
ATOM 1569 O O . VAL A 1 199 ? -3.291 30.656 25.078 1 98.88 199 VAL A O 1
ATOM 1572 N N . ILE A 1 200 ? -2.527 30.094 23.109 1 98.81 200 ILE A N 1
ATOM 1573 C CA . ILE A 1 200 ? -2.252 28.703 23.469 1 98.81 200 ILE A CA 1
ATOM 1574 C C . ILE A 1 200 ? -1.148 28.656 24.516 1 98.81 200 ILE A C 1
ATOM 1576 O O . ILE A 1 200 ? -1.202 27.859 25.453 1 98.81 200 ILE A O 1
ATOM 1580 N N . GLY A 1 201 ? -0.117 29.547 24.328 1 98.75 201 GLY A N 1
ATOM 1581 C CA . GLY A 1 201 ? 0.909 29.672 25.359 1 98.75 201 GLY A CA 1
ATOM 1582 C C . GLY A 1 201 ? 0.351 30.047 26.719 1 98.75 201 GLY A C 1
ATOM 1583 O O . GLY A 1 201 ? 0.823 29.562 27.734 1 98.75 201 GLY A O 1
ATOM 1584 N N . LEU A 1 202 ? -0.607 30.969 26.719 1 98.75 202 LEU A N 1
ATOM 1585 C CA . LEU A 1 202 ? -1.233 31.375 27.984 1 98.75 202 LEU A CA 1
ATOM 1586 C C . LEU A 1 202 ? -1.985 30.219 28.609 1 98.75 202 LEU A C 1
ATOM 1588 O O . LEU A 1 202 ? -1.977 30.062 29.844 1 98.75 202 LEU A O 1
ATOM 1592 N N . TYR A 1 203 ? -2.691 29.438 27.828 1 98.81 203 TYR A N 1
ATOM 1593 C CA . TYR A 1 203 ? -3.299 28.219 28.359 1 98.81 203 TYR A CA 1
ATOM 1594 C C . TYR A 1 203 ? -2.244 27.312 28.984 1 98.81 203 TYR A C 1
ATOM 1596 O O . TYR A 1 203 ? -2.441 26.781 30.078 1 98.81 203 TYR A O 1
ATOM 1604 N N . GLU A 1 204 ? -1.108 27.109 28.312 1 98.69 204 GLU A N 1
ATOM 1605 C CA . GLU A 1 204 ? -0.008 26.297 28.812 1 98.69 204 GLU A CA 1
ATOM 1606 C C . GLU A 1 204 ? 0.479 26.797 30.172 1 98.69 204 GLU A C 1
ATOM 1608 O O . GLU A 1 204 ? 0.728 26.016 31.078 1 98.69 204 GLU A O 1
ATOM 1613 N N . GLU A 1 205 ? 0.635 28.125 30.25 1 98.31 205 GLU A N 1
ATOM 1614 C CA . GLU A 1 205 ? 1.086 28.75 31.484 1 98.31 205 GLU A CA 1
ATOM 1615 C C . GLU A 1 205 ? 0.112 28.484 32.625 1 98.31 205 GLU A C 1
ATOM 1617 O O . GLU A 1 205 ? 0.483 28.562 33.812 1 98.31 205 GLU A O 1
ATOM 1622 N N . ASN A 1 206 ? -1.065 28.203 32.281 1 98.38 206 ASN A N 1
ATOM 1623 C CA . ASN A 1 206 ? -2.084 27.906 33.281 1 98.38 206 ASN A CA 1
ATOM 1624 C C . ASN A 1 206 ? -2.311 26.391 33.375 1 98.38 206 ASN A C 1
ATOM 1626 O O . ASN A 1 206 ? -3.348 25.953 33.875 1 98.38 206 ASN A O 1
ATOM 1630 N N . GLY A 1 207 ? -1.459 25.547 32.812 1 97.81 207 GLY A N 1
ATOM 1631 C CA . GLY A 1 207 ? -1.447 24.109 33.031 1 97.81 207 GLY A CA 1
ATOM 1632 C C . GLY A 1 207 ? -2.26 23.344 32 1 97.81 207 GLY A C 1
ATOM 1633 O O . GLY A 1 207 ? -2.543 22.156 32.188 1 97.81 207 GLY A O 1
ATOM 1634 N N . ILE A 1 208 ? -2.725 24.016 30.969 1 98.38 208 ILE A N 1
ATOM 1635 C CA . ILE A 1 208 ? -3.535 23.375 29.938 1 98.38 208 ILE A CA 1
ATOM 1636 C C . ILE A 1 208 ? -2.707 23.188 28.656 1 98.38 208 ILE A C 1
ATOM 1638 O O . ILE A 1 208 ? -2.385 24.172 27.984 1 98.38 208 ILE A O 1
ATOM 1642 N N . ARG A 1 209 ? -2.414 21.984 28.281 1 98.19 209 ARG A N 1
ATOM 1643 C CA . ARG A 1 209 ? -1.63 21.719 27.078 1 98.19 209 ARG A CA 1
ATOM 1644 C C . ARG A 1 209 ? -2.531 21.578 25.844 1 98.19 209 ARG A C 1
ATOM 1646 O O . ARG A 1 209 ? -3.438 20.75 25.828 1 98.19 209 ARG A O 1
ATOM 1653 N N . ILE A 1 210 ? -2.318 22.375 24.891 1 98.69 210 ILE A N 1
ATOM 1654 C CA . ILE A 1 210 ? -3.047 22.375 23.625 1 98.69 210 ILE A CA 1
ATOM 1655 C C . ILE A 1 210 ? -2.068 22.188 22.469 1 98.69 210 ILE A C 1
ATOM 1657 O O . ILE A 1 210 ? -0.984 22.781 22.469 1 98.69 210 ILE A O 1
ATOM 1661 N N . ASN A 1 211 ? -2.404 21.328 21.531 1 98.88 211 ASN A N 1
ATOM 1662 C CA . ASN A 1 211 ? -1.533 21 20.391 1 98.88 211 ASN A CA 1
ATOM 1663 C C . ASN A 1 211 ? -1.65 22.047 19.281 1 98.88 211 ASN A C 1
ATOM 1665 O O . ASN A 1 211 ? -2.75 22.516 18.984 1 98.88 211 ASN A O 1
ATOM 1669 N N . ARG A 1 212 ? -0.531 22.438 18.766 1 98.81 212 ARG A N 1
ATOM 1670 C CA . ARG A 1 212 ? -0.443 23.297 17.594 1 98.81 212 ARG A CA 1
ATOM 1671 C C . ARG A 1 212 ? 0.097 22.531 16.391 1 98.81 212 ARG A C 1
ATOM 1673 O O . ARG A 1 212 ? 1.088 21.797 16.5 1 98.81 212 ARG A O 1
ATOM 1680 N N . GLU A 1 213 ? -0.533 22.703 15.203 1 98.62 213 GLU A N 1
ATOM 1681 C CA . GLU A 1 213 ? -0.14 21.953 14.016 1 98.62 213 GLU A CA 1
ATOM 1682 C C . GLU A 1 213 ? -0.147 22.844 12.773 1 98.62 213 GLU A C 1
ATOM 1684 O O . GLU A 1 213 ? -1.212 23.172 12.25 1 98.62 213 GLU A O 1
ATOM 1689 N N . PRO A 1 214 ? 1.087 23.281 12.281 1 97.56 214 PRO A N 1
ATOM 1690 C CA . PRO A 1 214 ? 1.096 23.906 10.953 1 97.56 214 PRO A CA 1
ATOM 1691 C C . PRO A 1 214 ? 0.669 22.953 9.844 1 97.56 214 PRO A C 1
ATOM 1693 O O . PRO A 1 214 ? 0.771 21.734 10 1 97.56 214 PRO A O 1
ATOM 1696 N N . PHE A 1 215 ? 0.19 23.469 8.797 1 97.31 215 PHE A N 1
ATOM 1697 C CA . PHE A 1 215 ? -0.3 22.656 7.691 1 97.31 215 PHE A CA 1
ATOM 1698 C C . PHE A 1 215 ? 0.844 22.25 6.773 1 97.31 215 PHE A C 1
ATOM 1700 O O . PHE A 1 215 ? 1.235 23 5.883 1 97.31 215 PHE A O 1
ATOM 1707 N N . GLY A 1 216 ? 1.229 21.062 6.711 1 95.75 216 GLY A N 1
ATOM 1708 C CA . GLY A 1 216 ? 2.459 20.547 6.129 1 95.75 216 GLY A CA 1
ATOM 1709 C C . GLY A 1 216 ? 2.414 20.453 4.617 1 95.75 216 GLY A C 1
ATOM 1710 O O . GLY A 1 216 ? 3.396 20.781 3.943 1 95.75 216 GLY A O 1
ATOM 1711 N N . PRO A 1 217 ? 1.297 20.141 4.008 1 96.62 217 PRO A N 1
ATOM 1712 C CA . PRO A 1 217 ? 1.24 19.875 2.568 1 96.62 217 PRO A CA 1
ATOM 1713 C C . PRO A 1 217 ? 1.384 21.125 1.723 1 96.62 217 PRO A C 1
ATOM 1715 O O . PRO A 1 217 ? 1.615 21.047 0.514 1 96.62 217 PRO A O 1
ATOM 1718 N N . LEU A 1 218 ? 1.099 22.328 2.395 1 97.25 218 LEU A N 1
ATOM 1719 C CA . LEU A 1 218 ? 1.135 23.594 1.671 1 97.25 218 LEU A CA 1
ATOM 1720 C C . LEU A 1 218 ? 0.19 23.562 0.474 1 97.25 218 LEU A C 1
ATOM 1722 O O . LEU A 1 218 ? -1.012 23.344 0.632 1 97.25 218 LEU A O 1
ATOM 1726 N N . THR A 1 219 ? 0.673 23.734 -0.746 1 95.5 219 THR A N 1
ATOM 1727 C CA . THR A 1 219 ? -0.246 23.703 -1.878 1 95.5 219 THR A CA 1
ATOM 1728 C C . THR A 1 219 ? -0.653 22.266 -2.203 1 95.5 219 THR A C 1
ATOM 1730 O O . THR A 1 219 ? -1.642 22.047 -2.904 1 95.5 219 THR A O 1
ATOM 1733 N N . GLY A 1 220 ? 0.13 21.312 -1.793 1 93.5 220 GLY A N 1
ATOM 1734 C CA . GLY A 1 220 ? -0.115 19.922 -2.107 1 93.5 220 GLY A CA 1
ATOM 1735 C C . GLY A 1 220 ? 0.26 19.547 -3.531 1 93.5 220 GLY A C 1
ATOM 1736 O O . GLY A 1 220 ? -0.005 18.438 -3.982 1 93.5 220 GLY A O 1
ATOM 1737 N N . THR A 1 221 ? 0.861 20.453 -4.281 1 93.19 221 THR A N 1
ATOM 1738 C CA . THR A 1 221 ? 1.217 20.234 -5.676 1 93.19 221 THR A CA 1
ATOM 1739 C C . THR A 1 221 ? 2.732 20.172 -5.848 1 93.19 221 THR A C 1
ATOM 1741 O O . THR A 1 221 ? 3.379 21.203 -6.051 1 93.19 221 THR A O 1
ATOM 1744 N N . LEU A 1 222 ? 3.273 18.984 -5.859 1 96.25 222 LEU A N 1
ATOM 1745 C CA . LEU A 1 222 ? 4.688 18.703 -6.086 1 96.25 222 LEU A CA 1
ATOM 1746 C C . LEU A 1 222 ? 5.566 19.531 -5.164 1 96.25 222 LEU A C 1
ATOM 1748 O O . LEU A 1 222 ? 6.5 20.203 -5.617 1 96.25 222 LEU A O 1
ATOM 1752 N N . ILE A 1 223 ? 5.277 19.562 -3.936 1 97.94 223 ILE A N 1
ATOM 1753 C CA . ILE A 1 223 ? 6.059 20.312 -2.955 1 97.94 223 ILE A CA 1
ATOM 1754 C C . ILE A 1 223 ? 7.301 19.5 -2.572 1 97.94 223 ILE A C 1
ATOM 1756 O O . ILE A 1 223 ? 7.199 18.422 -1.995 1 97.94 223 ILE A O 1
ATOM 1760 N N . PRO A 1 224 ? 8.484 20.031 -2.889 1 98.44 224 PRO A N 1
ATOM 1761 C CA . PRO A 1 224 ? 9.672 19.344 -2.383 1 98.44 224 PRO A CA 1
ATOM 1762 C C . PRO A 1 224 ? 9.703 19.25 -0.859 1 98.44 224 PRO A C 1
ATOM 1764 O O . PRO A 1 224 ? 9.328 20.219 -0.177 1 98.44 224 PRO A O 1
ATOM 1767 N N . PRO A 1 225 ? 10.195 18.156 -0.267 1 98.75 225 PRO A N 1
ATOM 1768 C CA . PRO A 1 225 ? 10.195 18 1.188 1 98.75 225 PRO A CA 1
ATOM 1769 C C . PRO A 1 225 ? 10.891 19.141 1.918 1 98.75 225 PRO A C 1
ATOM 1771 O O . PRO A 1 225 ? 10.43 19.578 2.977 1 98.75 225 PRO A O 1
ATOM 1774 N N . PHE A 1 226 ? 11.977 19.672 1.37 1 98.81 226 PHE A N 1
ATOM 1775 C CA . PHE A 1 226 ? 12.742 20.656 2.115 1 98.81 226 PHE A CA 1
ATOM 1776 C C . PHE A 1 226 ? 11.953 21.953 2.248 1 98.81 226 PHE A C 1
ATOM 1778 O O . PHE A 1 226 ? 12.148 22.719 3.203 1 98.81 226 PHE A O 1
ATOM 1785 N N . ILE A 1 227 ? 11.031 22.266 1.339 1 98.69 227 ILE A N 1
ATOM 1786 C CA . ILE A 1 227 ? 10.195 23.453 1.438 1 98.69 227 ILE A CA 1
ATOM 1787 C C . ILE A 1 227 ? 9.172 23.281 2.561 1 98.69 227 ILE A C 1
ATOM 1789 O O . ILE A 1 227 ? 9.016 24.156 3.404 1 98.69 227 ILE A O 1
ATOM 1793 N N . SER A 1 228 ? 8.492 22.156 2.525 1 98.25 228 SER A N 1
ATOM 1794 C CA . SER A 1 228 ? 7.535 21.844 3.582 1 98.25 228 SER A CA 1
ATOM 1795 C C . SER A 1 228 ? 8.195 21.875 4.957 1 98.25 228 SER A C 1
ATOM 1797 O O . SER A 1 228 ? 7.648 22.453 5.895 1 98.25 228 SER A O 1
ATOM 1799 N N . HIS A 1 229 ? 9.359 21.297 5.066 1 98.88 229 HIS A N 1
ATOM 1800 C CA . HIS A 1 229 ? 10.094 21.203 6.324 1 98.88 229 HIS A CA 1
ATOM 1801 C C . HIS A 1 229 ? 10.492 22.594 6.832 1 98.88 229 HIS A C 1
ATOM 1803 O O . HIS A 1 229 ? 10.359 22.875 8.023 1 98.88 229 HIS A O 1
ATOM 1809 N N . THR A 1 230 ? 10.984 23.391 5.93 1 98.88 230 THR A N 1
ATOM 1810 C CA . THR A 1 230 ? 11.414 24.734 6.312 1 98.88 230 THR A CA 1
ATOM 1811 C C . THR A 1 230 ? 10.25 25.531 6.902 1 98.88 230 THR A C 1
ATOM 1813 O O . THR A 1 230 ? 10.391 26.141 7.957 1 98.88 230 THR A O 1
ATOM 1816 N N . VAL A 1 231 ? 9.141 25.438 6.258 1 98.81 231 VAL A N 1
ATOM 1817 C CA . VAL A 1 231 ? 7.953 26.141 6.719 1 98.81 231 VAL A CA 1
ATOM 1818 C C . VAL A 1 231 ? 7.52 25.594 8.078 1 98.81 231 VAL A C 1
ATOM 1820 O O . VAL A 1 231 ? 7.23 26.375 9 1 98.81 231 VAL A O 1
ATOM 1823 N N . ALA A 1 232 ? 7.465 24.312 8.219 1 98.75 232 ALA A N 1
ATOM 1824 C CA . ALA A 1 232 ? 7.047 23.672 9.461 1 98.75 232 ALA A CA 1
ATOM 1825 C C . ALA A 1 232 ? 7.949 24.078 10.625 1 98.75 232 ALA A C 1
ATOM 1827 O O . ALA A 1 232 ? 7.465 24.359 11.719 1 98.75 232 ALA A O 1
ATOM 1828 N N . ILE A 1 233 ? 9.234 24.062 10.398 1 98.88 233 ILE A N 1
ATOM 1829 C CA . ILE A 1 233 ? 10.219 24.375 11.43 1 98.88 233 ILE A CA 1
ATOM 1830 C C . ILE A 1 233 ? 10.086 25.844 11.844 1 98.88 233 ILE A C 1
ATOM 1832 O O . ILE A 1 233 ? 10.094 26.156 13.031 1 98.88 233 ILE A O 1
ATOM 1836 N N . ILE A 1 234 ? 9.953 26.734 10.883 1 98.88 234 ILE A N 1
ATOM 1837 C CA . ILE A 1 234 ? 9.812 28.156 11.164 1 98.88 234 ILE A CA 1
ATOM 1838 C C . ILE A 1 234 ? 8.562 28.391 12.008 1 98.88 234 ILE A C 1
ATOM 1840 O O . ILE A 1 234 ? 8.625 29.062 13.047 1 98.88 234 ILE A O 1
ATOM 1844 N N . GLU A 1 235 ? 7.465 27.844 11.602 1 98.69 235 GLU A N 1
ATOM 1845 C CA . GLU A 1 235 ? 6.223 28.062 12.336 1 98.69 235 GLU A CA 1
ATOM 1846 C C . GLU A 1 235 ? 6.285 27.406 13.711 1 98.69 235 GLU A C 1
ATOM 1848 O O . GLU A 1 235 ? 5.707 27.906 14.672 1 98.69 235 GLU A O 1
ATOM 1853 N N . GLY A 1 236 ? 6.969 26.281 13.805 1 98.75 236 GLY A N 1
ATOM 1854 C CA . GLY A 1 236 ? 7.195 25.672 15.102 1 98.75 236 GLY A CA 1
ATOM 1855 C C . GLY A 1 236 ? 7.973 26.562 16.047 1 98.75 236 GLY A C 1
ATOM 1856 O O . GLY A 1 236 ? 7.609 26.703 17.219 1 98.75 236 GLY A O 1
ATOM 1857 N N . LEU A 1 237 ? 9.023 27.172 15.547 1 98.81 237 LEU A N 1
ATOM 1858 C CA . LEU A 1 237 ? 9.852 28.047 16.344 1 98.81 237 LEU A CA 1
ATOM 1859 C C . LEU A 1 237 ? 9.055 29.266 16.828 1 98.81 237 LEU A C 1
ATOM 1861 O O . LEU A 1 237 ? 9.18 29.688 17.984 1 98.81 237 LEU A O 1
ATOM 1865 N N . VAL A 1 238 ? 8.281 29.812 15.898 1 98.69 238 VAL A N 1
ATOM 1866 C CA . VAL A 1 238 ? 7.465 30.984 16.234 1 98.69 238 VAL A CA 1
ATOM 1867 C C . VAL A 1 238 ? 6.453 30.609 17.312 1 98.69 238 VAL A C 1
ATOM 1869 O O . VAL A 1 238 ? 6.215 31.375 18.25 1 98.69 238 VAL A O 1
ATOM 1872 N N . ALA A 1 239 ? 5.887 29.438 17.219 1 98.81 239 ALA A N 1
ATOM 1873 C CA . ALA A 1 239 ? 4.91 28.953 18.203 1 98.81 239 ALA A CA 1
ATOM 1874 C C . ALA A 1 239 ? 5.562 28.719 19.562 1 98.81 239 ALA A C 1
ATOM 1876 O O . ALA A 1 239 ? 5.012 29.109 20.594 1 98.81 239 ALA A O 1
ATOM 1877 N N . LEU A 1 240 ? 6.695 28.078 19.547 1 98.88 240 LEU A N 1
ATOM 1878 C CA . LEU A 1 240 ? 7.418 27.812 20.781 1 98.88 240 LEU A CA 1
ATOM 1879 C C . LEU A 1 240 ? 7.754 29.109 21.516 1 98.88 240 LEU A C 1
ATOM 1881 O O . LEU A 1 240 ? 7.664 29.188 22.734 1 98.88 240 LEU A O 1
ATOM 1885 N N . GLU A 1 241 ? 8.141 30.141 20.75 1 98.69 241 GLU A N 1
ATOM 1886 C CA . GLU A 1 241 ? 8.492 31.438 21.328 1 98.69 241 GLU A CA 1
ATOM 1887 C C . GLU A 1 241 ? 7.324 32.031 22.094 1 98.69 241 GLU A C 1
ATOM 1889 O O . GLU A 1 241 ? 7.523 32.75 23.078 1 98.69 241 GLU A O 1
ATOM 1894 N N . GLN A 1 242 ? 6.129 31.719 21.656 1 98.69 242 GLN A N 1
ATOM 1895 C CA . GLN A 1 242 ? 4.938 32.281 22.281 1 98.69 242 GLN A CA 1
ATOM 1896 C C . GLN A 1 242 ? 4.477 31.469 23.469 1 98.69 242 GLN A C 1
ATOM 1898 O O . GLN A 1 242 ? 3.531 31.828 24.172 1 98.69 242 GLN A O 1
ATOM 1903 N N . GLY A 1 243 ? 5.105 30.281 23.688 1 98.62 243 GLY A N 1
ATOM 1904 C CA . GLY A 1 243 ? 4.809 29.5 24.875 1 98.62 243 GLY A CA 1
ATOM 1905 C C . GLY A 1 243 ? 4.156 28.172 24.562 1 98.62 243 GLY A C 1
ATOM 1906 O O . GLY A 1 243 ? 3.875 27.391 25.469 1 98.62 243 GLY A O 1
ATOM 1907 N N . VAL A 1 244 ? 3.92 27.828 23.328 1 98.81 244 VAL A N 1
ATOM 1908 C CA . VAL A 1 244 ? 3.381 26.531 22.922 1 98.81 244 VAL A CA 1
ATOM 1909 C C . VAL A 1 244 ? 4.359 25.422 23.312 1 98.81 244 VAL A C 1
ATOM 1911 O O . VAL A 1 244 ? 5.578 25.609 23.234 1 98.81 244 VAL A O 1
ATOM 1914 N N . LYS A 1 245 ? 3.797 24.25 23.688 1 98.75 245 LYS A N 1
ATOM 1915 C CA . LYS A 1 245 ? 4.691 23.188 24.141 1 98.75 245 LYS A CA 1
ATOM 1916 C C . LYS A 1 245 ? 4.41 21.891 23.391 1 98.75 245 LYS A C 1
ATOM 1918 O O . LYS A 1 245 ? 5.199 20.953 23.453 1 98.75 245 LYS A O 1
ATOM 1923 N N . SER A 1 246 ? 3.309 21.797 22.734 1 98.88 246 SER A N 1
ATOM 1924 C CA . SER A 1 246 ? 2.949 20.641 21.922 1 98.88 246 SER A CA 1
ATOM 1925 C C . SER A 1 246 ? 2.807 21 20.453 1 98.88 246 SER A C 1
ATOM 1927 O O . SER A 1 246 ? 1.891 21.75 20.078 1 98.88 246 SER A O 1
ATOM 1929 N N . ILE A 1 247 ? 3.748 20.484 19.625 1 98.75 247 ILE A N 1
ATOM 1930 C CA . ILE A 1 247 ? 3.789 20.875 18.219 1 98.75 247 ILE A CA 1
ATOM 1931 C C . ILE A 1 247 ? 3.75 19.641 17.344 1 98.75 247 ILE A C 1
ATOM 1933 O O . ILE A 1 247 ? 4.48 18.672 17.578 1 98.75 247 ILE A O 1
ATOM 1937 N N . THR A 1 248 ? 2.873 19.594 16.406 1 98.88 248 THR A N 1
ATOM 1938 C CA . THR A 1 248 ? 2.855 18.594 15.336 1 98.88 248 THR A CA 1
ATOM 1939 C C . THR A 1 248 ? 3.307 19.188 14.016 1 98.88 248 THR A C 1
ATOM 1941 O O . THR A 1 248 ? 2.725 20.172 13.547 1 98.88 248 THR A O 1
ATOM 1944 N N . VAL A 1 249 ? 4.363 18.672 13.414 1 98.81 249 VAL A N 1
ATOM 1945 C CA . VAL A 1 249 ? 4.844 19.141 12.109 1 98.81 249 VAL A CA 1
ATOM 1946 C C . VAL A 1 249 ? 4.457 18.125 11.031 1 98.81 249 VAL A C 1
ATOM 1948 O O . VAL A 1 249 ? 4.469 16.922 11.273 1 98.81 249 VAL A O 1
ATOM 1951 N N . GLY A 1 250 ? 4.082 18.641 9.914 1 97.75 250 GLY A N 1
ATOM 1952 C CA . GLY A 1 250 ? 3.436 17.75 8.961 1 97.75 250 GLY A CA 1
ATOM 1953 C C . GLY A 1 250 ? 4.133 17.703 7.613 1 97.75 250 GLY A C 1
ATOM 1954 O O . GLY A 1 250 ? 4.992 18.547 7.328 1 97.75 250 GLY A O 1
ATOM 1955 N N . TYR A 1 251 ? 3.822 16.75 6.812 1 98.19 251 TYR A N 1
ATOM 1956 C CA . TYR A 1 251 ? 4.309 16.422 5.473 1 98.19 251 TYR A CA 1
ATOM 1957 C C . TYR A 1 251 ? 3.197 15.828 4.617 1 98.19 251 TYR A C 1
ATOM 1959 O O . TYR A 1 251 ? 2.385 15.039 5.105 1 98.19 251 TYR A O 1
ATOM 1967 N N . GLY A 1 252 ? 3.117 16.328 3.363 1 98.5 252 GLY A N 1
ATOM 1968 C CA . GLY A 1 252 ? 2.184 15.742 2.418 1 98.5 252 GLY A CA 1
ATOM 1969 C C . GLY A 1 252 ? 2.822 14.695 1.519 1 98.5 252 GLY A C 1
ATOM 1970 O O . GLY A 1 252 ? 3.895 14.93 0.955 1 98.5 252 GLY A O 1
ATOM 1971 N N . GLN A 1 253 ? 2.133 13.633 1.323 1 98.31 253 GLN A N 1
ATOM 1972 C CA . GLN A 1 253 ? 2.6 12.523 0.501 1 98.31 253 GLN A CA 1
ATOM 1973 C C . GLN A 1 253 ? 2.91 12.977 -0.92 1 98.31 253 GLN A C 1
ATOM 1975 O O . GLN A 1 253 ? 2.104 13.672 -1.545 1 98.31 253 GLN A O 1
ATOM 1980 N N . VAL A 1 254 ? 4.07 12.531 -1.395 1 97.12 254 VAL A N 1
ATOM 1981 C CA . VAL A 1 254 ? 4.395 12.836 -2.785 1 97.12 254 VAL A CA 1
ATOM 1982 C C . VAL A 1 254 ? 4.258 11.57 -3.635 1 97.12 254 VAL A C 1
ATOM 1984 O O . VAL A 1 254 ? 4.195 11.648 -4.863 1 97.12 254 VAL A O 1
ATOM 1987 N N . GLY A 1 255 ? 4.352 10.391 -3.016 1 96.62 255 GLY A N 1
ATOM 1988 C CA . GLY A 1 255 ? 4.055 9.164 -3.744 1 96.62 255 GLY A CA 1
ATOM 1989 C C . GLY A 1 255 ? 5.262 8.266 -3.912 1 96.62 255 GLY A C 1
ATOM 1990 O O . GLY A 1 255 ? 5.113 7.062 -4.152 1 96.62 255 GLY A O 1
ATOM 1991 N N . ASN A 1 256 ? 6.473 8.797 -3.926 1 97.69 256 ASN A N 1
ATOM 1992 C CA . ASN A 1 256 ? 7.688 7.98 -3.932 1 97.69 256 ASN A CA 1
ATOM 1993 C C . ASN A 1 256 ? 8.008 7.438 -2.543 1 97.69 256 ASN A C 1
ATOM 1995 O O . ASN A 1 256 ? 8.227 8.203 -1.604 1 97.69 256 ASN A O 1
ATOM 1999 N N . LEU A 1 257 ? 8.055 6.129 -2.418 1 97.69 257 LEU A N 1
ATOM 2000 C CA . LEU A 1 257 ? 8.18 5.465 -1.126 1 97.69 257 LEU A CA 1
ATOM 2001 C C . LEU A 1 257 ? 9.422 5.949 -0.384 1 97.69 257 LEU A C 1
ATOM 2003 O O . LEU A 1 257 ? 9.336 6.34 0.782 1 97.69 257 LEU A O 1
ATOM 2007 N N . VAL A 1 258 ? 10.562 5.973 -1.015 1 98.06 258 VAL A N 1
ATOM 2008 C CA . VAL A 1 258 ? 11.836 6.316 -0.401 1 98.06 258 VAL A CA 1
ATOM 2009 C C . VAL A 1 258 ? 11.805 7.762 0.084 1 98.06 258 VAL A C 1
ATOM 2011 O O . VAL A 1 258 ? 12.195 8.055 1.219 1 98.06 258 VAL A O 1
ATOM 2014 N N . GLN A 1 259 ? 11.328 8.641 -0.735 1 98.62 259 GLN A N 1
ATOM 2015 C CA . GLN A 1 259 ? 11.32 10.062 -0.395 1 98.62 259 GLN A CA 1
ATOM 2016 C C . GLN A 1 259 ? 10.305 10.359 0.702 1 98.62 259 GLN A C 1
ATOM 2018 O O . GLN A 1 259 ? 10.562 11.18 1.586 1 98.62 259 GLN A O 1
ATOM 2023 N N . ASP A 1 260 ? 9.125 9.719 0.67 1 98.62 260 ASP A N 1
ATOM 2024 C CA . ASP A 1 260 ? 8.117 9.922 1.707 1 98.62 260 ASP A CA 1
ATOM 2025 C C . ASP A 1 260 ? 8.633 9.453 3.068 1 98.62 260 ASP A C 1
ATOM 2027 O O . ASP A 1 260 ? 8.414 10.125 4.082 1 98.62 260 ASP A O 1
ATOM 2031 N N . ILE A 1 261 ? 9.312 8.289 3.096 1 98.56 261 ILE A N 1
ATOM 2032 C CA . ILE A 1 261 ? 9.891 7.793 4.34 1 98.56 261 ILE A CA 1
ATOM 2033 C C . ILE A 1 261 ? 10.969 8.75 4.824 1 98.56 261 ILE A C 1
ATOM 2035 O O . ILE A 1 261 ? 11 9.125 6 1 98.56 261 ILE A O 1
ATOM 2039 N N . ALA A 1 262 ? 11.828 9.164 3.914 1 98.81 262 ALA A N 1
ATOM 2040 C CA . ALA A 1 262 ? 12.922 10.078 4.242 1 98.81 262 ALA A CA 1
ATOM 2041 C C . ALA A 1 262 ? 12.391 11.406 4.758 1 98.81 262 ALA A C 1
ATOM 2043 O O . ALA A 1 262 ? 12.992 12.023 5.641 1 98.81 262 ALA A O 1
ATOM 2044 N N . ALA A 1 263 ? 11.289 11.812 4.207 1 98.88 263 ALA A N 1
ATOM 2045 C CA . ALA A 1 263 ? 10.719 13.109 4.566 1 98.88 263 ALA A CA 1
ATOM 2046 C C . ALA A 1 263 ? 10.258 13.117 6.023 1 98.88 263 ALA A C 1
ATOM 2048 O O . ALA A 1 263 ? 10.547 14.062 6.766 1 98.88 263 ALA A O 1
ATOM 2049 N N . ILE A 1 264 ? 9.555 12.109 6.441 1 98.81 264 ILE A N 1
ATOM 2050 C CA . ILE A 1 264 ? 9.07 12.055 7.812 1 98.81 264 ILE A CA 1
ATOM 2051 C C . ILE A 1 264 ? 10.258 11.969 8.773 1 98.81 264 ILE A C 1
ATOM 2053 O O . ILE A 1 264 ? 10.281 12.648 9.805 1 98.81 264 ILE A O 1
ATOM 2057 N N . ARG A 1 265 ? 11.242 11.172 8.445 1 98.44 265 ARG A N 1
ATOM 2058 C CA . ARG A 1 265 ? 12.414 11.008 9.297 1 98.44 265 ARG A CA 1
ATOM 2059 C C . ARG A 1 265 ? 13.18 12.32 9.43 1 98.44 265 ARG A C 1
ATOM 2061 O O . ARG A 1 265 ? 13.5 12.75 10.539 1 98.44 265 ARG A O 1
ATOM 2068 N N . SER A 1 266 ? 13.469 12.914 8.305 1 98.88 266 SER A N 1
ATOM 2069 C CA . SER A 1 266 ? 14.242 14.148 8.32 1 98.88 266 SER A CA 1
ATOM 2070 C C . SER A 1 266 ? 13.469 15.281 8.992 1 98.88 266 SER A C 1
ATOM 2072 O O . SER A 1 266 ? 14.055 16.125 9.672 1 98.88 266 SER A O 1
ATOM 2074 N N . LEU A 1 267 ? 12.156 15.297 8.82 1 98.94 267 LEU A N 1
ATOM 2075 C CA . LEU A 1 267 ? 11.328 16.328 9.445 1 98.94 267 LEU A CA 1
ATOM 2076 C C . LEU A 1 267 ? 11.445 16.266 10.961 1 98.94 267 LEU A C 1
ATOM 2078 O O . LEU A 1 267 ? 11.617 17.312 11.609 1 98.94 267 LEU A O 1
ATOM 2082 N N . ARG A 1 268 ? 11.297 15.094 11.523 1 98.69 268 ARG A N 1
ATOM 2083 C CA . ARG A 1 268 ? 11.422 14.898 12.961 1 98.69 268 ARG A CA 1
ATOM 2084 C C . ARG A 1 268 ? 12.805 15.336 13.445 1 98.69 268 ARG A C 1
ATOM 2086 O O . ARG A 1 268 ? 12.914 16.094 14.406 1 98.69 268 ARG A O 1
ATOM 2093 N N . GLU A 1 269 ? 13.852 14.875 12.758 1 98.81 269 GLU A N 1
ATOM 2094 C CA . GLU A 1 269 ? 15.219 15.148 13.164 1 98.81 269 GLU A CA 1
ATOM 2095 C C . GLU A 1 269 ? 15.531 16.641 13.086 1 98.81 269 GLU A C 1
ATOM 2097 O O . GLU A 1 269 ? 16.109 17.219 14.016 1 98.81 269 GLU A O 1
ATOM 2102 N N . LEU A 1 270 ? 15.141 17.234 11.984 1 98.94 270 LEU A N 1
ATOM 2103 C CA . LEU A 1 270 ? 15.414 18.656 11.766 1 98.94 270 LEU A CA 1
ATOM 2104 C C . LEU A 1 270 ? 14.633 19.516 12.75 1 98.94 270 LEU A C 1
ATOM 2106 O O . LEU A 1 270 ? 15.141 20.531 13.219 1 98.94 270 LEU A O 1
ATOM 2110 N N . SER A 1 271 ? 13.383 19.141 13.031 1 98.88 271 SER A N 1
ATOM 2111 C CA . SER A 1 271 ? 12.594 19.906 14 1 98.88 271 SER A CA 1
ATOM 2112 C C . SER A 1 271 ? 13.266 19.906 15.367 1 98.88 271 SER A C 1
ATOM 2114 O O . SER A 1 271 ? 13.43 20.969 15.977 1 98.88 271 SER A O 1
ATOM 2116 N N . HIS A 1 272 ? 13.664 18.75 15.852 1 98.81 272 HIS A N 1
ATOM 2117 C CA . HIS A 1 272 ? 14.406 18.672 17.109 1 98.81 272 HIS A CA 1
ATOM 2118 C C . HIS A 1 272 ? 15.672 19.516 17.047 1 98.81 272 HIS A C 1
ATOM 2120 O O . HIS A 1 272 ? 15.977 20.25 17.984 1 98.81 272 HIS A O 1
ATOM 2126 N N . GLU A 1 273 ? 16.406 19.359 15.953 1 98.69 273 GLU A N 1
ATOM 2127 C CA . GLU A 1 273 ? 17.656 20.094 15.789 1 98.69 273 GLU A CA 1
ATOM 2128 C C . GLU A 1 273 ? 17.453 21.594 15.93 1 98.69 273 GLU A C 1
ATOM 2130 O O . GLU A 1 273 ? 18.141 22.25 16.719 1 98.69 273 GLU A O 1
ATOM 2135 N N . TYR A 1 274 ? 16.531 22.156 15.25 1 98.75 274 TYR A N 1
ATOM 2136 C CA . TYR A 1 274 ? 16.344 23.594 15.234 1 98.75 274 TYR A CA 1
ATOM 2137 C C . TYR A 1 274 ? 15.68 24.078 16.516 1 98.75 274 TYR A C 1
ATOM 2139 O O . TYR A 1 274 ? 16.031 25.125 17.047 1 98.75 274 TYR A O 1
ATOM 2147 N N . PHE A 1 275 ? 14.664 23.328 17.078 1 98.81 275 PHE A N 1
ATOM 2148 C CA . PHE A 1 275 ? 14.023 23.719 18.328 1 98.81 275 PHE A CA 1
ATOM 2149 C C . PHE A 1 275 ? 15.039 23.781 19.453 1 98.81 275 PHE A C 1
ATOM 2151 O O . PHE A 1 275 ? 15.07 24.766 20.203 1 98.81 275 PHE A O 1
ATOM 2158 N N . ARG A 1 276 ? 15.906 22.797 19.5 1 98.5 276 ARG A N 1
ATOM 2159 C CA . ARG A 1 276 ? 16.922 22.75 20.547 1 98.5 276 ARG A CA 1
ATOM 2160 C C . ARG A 1 276 ? 17.969 23.844 20.344 1 98.5 276 ARG A C 1
ATOM 2162 O O . ARG A 1 276 ? 18.422 24.469 21.312 1 98.5 276 ARG A O 1
ATOM 2169 N N . ALA A 1 277 ? 18.344 24.047 19.125 1 97.88 277 ALA A N 1
ATOM 2170 C CA . ALA A 1 277 ? 19.328 25.078 18.812 1 97.88 277 ALA A CA 1
ATOM 2171 C C . ALA A 1 277 ? 18.828 26.453 19.219 1 97.88 277 ALA A C 1
ATOM 2173 O O . ALA A 1 277 ? 19.609 27.328 19.578 1 97.88 277 ALA A O 1
ATOM 2174 N N . TYR A 1 278 ? 17.547 26.641 19.219 1 97.25 278 TYR A N 1
ATOM 2175 C CA . TYR A 1 278 ? 16.953 27.906 19.609 1 97.25 278 TYR A CA 1
ATOM 2176 C C . TYR A 1 278 ? 16.703 27.953 21.109 1 97.25 278 TYR A C 1
ATOM 2178 O O . TYR A 1 278 ? 16.125 28.922 21.625 1 97.25 278 TYR A O 1
ATOM 2186 N N . GLY A 1 279 ? 17.078 26.906 21.812 1 97.38 279 GLY A N 1
ATOM 2187 C CA . GLY A 1 279 ? 17.078 26.906 23.266 1 97.38 279 GLY A CA 1
ATOM 2188 C C . GLY A 1 279 ? 15.852 26.25 23.859 1 97.38 279 GLY A C 1
ATOM 2189 O O . GLY A 1 279 ? 15.633 26.328 25.078 1 97.38 279 GLY A O 1
ATOM 2190 N N . TYR A 1 280 ? 15.055 25.641 23.047 1 98.12 280 TYR A N 1
ATOM 2191 C CA . TYR A 1 280 ? 13.859 25 23.578 1 98.12 280 TYR A CA 1
ATOM 2192 C C . TYR A 1 280 ? 14.117 23.531 23.891 1 98.12 280 TYR A C 1
ATOM 2194 O O . TYR A 1 280 ? 14.641 22.797 23.062 1 98.12 280 TYR A O 1
ATOM 2202 N N . GLU A 1 281 ? 13.727 23.047 25.078 1 96.75 281 GLU A N 1
ATOM 2203 C CA . GLU A 1 281 ? 13.945 21.656 25.484 1 96.75 281 GLU A CA 1
ATOM 2204 C C . GLU A 1 281 ? 12.648 21.016 25.969 1 96.75 281 GLU A C 1
ATOM 2206 O O . GLU A 1 281 ? 12.484 19.797 25.891 1 96.75 281 GLU A O 1
ATOM 2211 N N . ASP A 1 282 ? 11.812 21.828 26.516 1 97.44 282 ASP A N 1
ATOM 2212 C CA . ASP A 1 282 ? 10.57 21.344 27.109 1 97.44 282 ASP A CA 1
ATOM 2213 C C . ASP A 1 282 ? 9.414 21.422 26.125 1 97.44 282 ASP A C 1
ATOM 2215 O O . ASP A 1 282 ? 8.547 22.297 26.25 1 97.44 282 ASP A O 1
ATOM 2219 N N . TYR A 1 283 ? 9.406 20.641 25.141 1 98.5 283 TYR A N 1
ATOM 2220 C CA . TYR A 1 283 ? 8.328 20.562 24.156 1 98.5 283 TYR A CA 1
ATOM 2221 C C . TYR A 1 283 ? 8.039 19.109 23.781 1 98.5 283 TYR A C 1
ATOM 2223 O O . TYR A 1 283 ? 8.867 18.234 24.016 1 98.5 283 TYR A O 1
ATOM 2231 N N . GLU A 1 284 ? 6.828 18.844 23.344 1 98.56 284 GLU A N 1
ATOM 2232 C CA . GLU A 1 284 ? 6.414 17.594 22.734 1 98.56 284 GLU A CA 1
ATOM 2233 C C . GLU A 1 284 ? 6.297 17.719 21.219 1 98.56 284 GLU A C 1
ATOM 2235 O O . GLU A 1 284 ? 5.711 18.688 20.719 1 98.56 284 GLU A O 1
ATOM 2240 N N . LEU A 1 285 ? 6.98 16.844 20.516 1 98.75 285 LEU A N 1
ATOM 2241 C CA . LEU A 1 285 ? 6.965 16.891 19.062 1 98.75 285 LEU A CA 1
ATOM 2242 C C . LEU A 1 285 ? 6.301 15.641 18.484 1 98.75 285 LEU A C 1
ATOM 2244 O O . LEU A 1 285 ? 6.59 14.523 18.922 1 98.75 285 LEU A O 1
ATOM 2248 N N . SER A 1 286 ? 5.359 15.773 17.625 1 98.81 286 SER A N 1
ATOM 2249 C CA . SER A 1 286 ? 4.77 14.695 16.828 1 98.81 286 SER A CA 1
ATOM 2250 C C . SER A 1 286 ? 4.766 15.039 15.352 1 98.81 286 SER A C 1
ATOM 2252 O O . SER A 1 286 ? 5.02 16.188 14.977 1 98.81 286 SER A O 1
ATOM 2254 N N . THR A 1 287 ? 4.617 14.047 14.508 1 98.81 287 THR A N 1
ATOM 2255 C CA . THR A 1 287 ? 4.582 14.258 13.062 1 98.81 287 THR A CA 1
ATOM 2256 C C . THR A 1 287 ? 3.24 13.812 12.492 1 98.81 287 THR A C 1
ATOM 2258 O O . THR A 1 287 ? 2.562 12.953 13.062 1 98.81 287 THR A O 1
ATOM 2261 N N . VAL A 1 288 ? 2.855 14.469 11.461 1 98.88 288 VAL A N 1
ATOM 2262 C CA . VAL A 1 288 ? 1.622 14.102 10.781 1 98.88 288 VAL A CA 1
ATOM 2263 C C . VAL A 1 288 ? 1.898 13.891 9.289 1 98.88 288 VAL A C 1
ATOM 2265 O O . VAL A 1 288 ? 2.629 14.672 8.672 1 98.88 288 VAL A O 1
ATOM 2268 N N . PHE A 1 289 ? 1.481 12.773 8.773 1 98.81 289 PHE A N 1
ATOM 2269 C CA . PHE A 1 289 ? 1.537 12.414 7.363 1 98.81 289 PHE A CA 1
ATOM 2270 C C . PHE A 1 289 ? 0.181 12.617 6.695 1 98.81 289 PHE A C 1
ATOM 2272 O O . PHE A 1 289 ? -0.812 12.008 7.102 1 98.81 289 PHE A O 1
ATOM 2279 N N . HIS A 1 290 ? 0.139 13.484 5.664 1 98.69 290 HIS A N 1
ATOM 2280 C CA . HIS A 1 290 ? -1.094 13.68 4.91 1 98.69 290 HIS A CA 1
ATOM 2281 C C . HIS A 1 290 ? -1.141 12.773 3.686 1 98.69 290 HIS A C 1
ATOM 2283 O O . HIS A 1 290 ? -0.242 12.812 2.844 1 98.69 290 HIS A O 1
ATOM 2289 N N . GLN A 1 291 ? -2.234 11.961 3.607 1 98.44 291 GLN A N 1
ATOM 2290 C CA . GLN A 1 291 ? -2.447 11.188 2.393 1 98.44 291 GLN A CA 1
ATOM 2291 C C . GLN A 1 291 ? -2.551 12.094 1.17 1 98.44 291 GLN A C 1
ATOM 2293 O O . GLN A 1 291 ? -2.748 13.305 1.303 1 98.44 291 GLN A O 1
ATOM 2298 N N . TRP A 1 292 ? -2.398 11.5 0.028 1 96.62 292 TRP A N 1
ATOM 2299 C CA . TRP A 1 292 ? -2.309 12.156 -1.272 1 96.62 292 TRP A CA 1
ATOM 2300 C C . TRP A 1 292 ? -3.268 13.336 -1.355 1 96.62 292 TRP A C 1
ATOM 2302 O O . TRP A 1 292 ? -4.453 13.211 -1.032 1 96.62 292 TRP A O 1
ATOM 2312 N N . MET A 1 293 ? -2.719 14.453 -1.755 1 93.62 293 MET A N 1
ATOM 2313 C CA . MET A 1 293 ? -3.492 15.695 -1.759 1 93.62 293 MET A CA 1
ATOM 2314 C C . MET A 1 293 ? -3.885 16.094 -3.18 1 93.62 293 MET A C 1
ATOM 2316 O O . MET A 1 293 ? -4.688 17 -3.375 1 93.62 293 MET A O 1
ATOM 2320 N N . GLY A 1 294 ? -3.293 15.469 -4.188 1 90.81 294 GLY A N 1
ATOM 2321 C CA . GLY A 1 294 ? -3.578 15.82 -5.566 1 90.81 294 GLY A CA 1
ATOM 2322 C C . GLY A 1 294 ? -4.852 15.195 -6.094 1 90.81 294 GLY A C 1
ATOM 2323 O O . GLY A 1 294 ? -5.715 14.773 -5.316 1 90.81 294 GLY A O 1
ATOM 2324 N N . GLY A 1 295 ? -4.988 15.25 -7.383 1 91.69 295 GLY A N 1
ATOM 2325 C CA . GLY A 1 295 ? -6.168 14.68 -8.008 1 91.69 295 GLY A CA 1
ATOM 2326 C C . GLY A 1 295 ? -6.305 13.188 -7.781 1 91.69 295 GLY A C 1
ATOM 2327 O O . GLY A 1 295 ? -5.328 12.445 -7.883 1 91.69 295 GLY A O 1
ATOM 2328 N N . PHE A 1 296 ? -7.555 12.719 -7.43 1 93.81 296 PHE A N 1
ATOM 2329 C CA . PHE A 1 296 ? -7.871 11.312 -7.215 1 93.81 296 PHE A CA 1
ATOM 2330 C C . PHE A 1 296 ? -8.508 10.711 -8.461 1 93.81 296 PHE A C 1
ATOM 2332 O O . PHE A 1 296 ? -9.18 11.406 -9.219 1 93.81 296 PHE A O 1
ATOM 2339 N N . PRO A 1 297 ? -8.219 9.406 -8.609 1 94.88 297 PRO A N 1
ATOM 2340 C CA . PRO A 1 297 ? -9.031 8.727 -9.625 1 94.88 297 PRO A CA 1
ATOM 2341 C C . PRO A 1 297 ? -10.523 8.773 -9.305 1 94.88 297 PRO A C 1
ATOM 2343 O O . PRO A 1 297 ? -10.914 8.711 -8.133 1 94.88 297 PRO A O 1
ATOM 2346 N N . GLU A 1 298 ? -11.367 8.844 -10.273 1 94.5 298 GLU A N 1
ATOM 2347 C CA . GLU A 1 298 ? -12.812 8.875 -10.102 1 94.5 298 GLU A CA 1
ATOM 2348 C C . GLU A 1 298 ? -13.336 7.539 -9.594 1 94.5 298 GLU A C 1
ATOM 2350 O O . GLU A 1 298 ? -14.281 7.5 -8.797 1 94.5 298 GLU A O 1
ATOM 2355 N N . ASP A 1 299 ? -12.758 6.496 -10.047 1 96.25 299 ASP A N 1
ATOM 2356 C CA . ASP A 1 299 ? -13.18 5.164 -9.617 1 96.25 299 ASP A CA 1
ATOM 2357 C C . ASP A 1 299 ? -12.844 4.934 -8.141 1 96.25 299 ASP A C 1
ATOM 2359 O O . ASP A 1 299 ? -11.711 5.137 -7.715 1 96.25 299 ASP A O 1
ATOM 2363 N N . GLU A 1 300 ? -13.789 4.445 -7.367 1 96 300 GLU A N 1
ATOM 2364 C CA . GLU A 1 300 ? -13.641 4.324 -5.922 1 96 300 GLU A CA 1
ATOM 2365 C C . GLU A 1 300 ? -12.602 3.264 -5.562 1 96 300 GLU A C 1
ATOM 2367 O O . GLU A 1 300 ? -11.898 3.391 -4.559 1 96 300 GLU A O 1
ATOM 2372 N N . SER A 1 301 ? -12.531 2.184 -6.395 1 97.12 301 SER A N 1
ATOM 2373 C CA . SER A 1 301 ? -11.539 1.146 -6.129 1 97.12 301 SER A CA 1
ATOM 2374 C C . SER A 1 301 ? -10.117 1.674 -6.316 1 97.12 301 SER A C 1
ATOM 2376 O O . SER A 1 301 ? -9.227 1.373 -5.52 1 97.12 301 SER A O 1
ATOM 2378 N N . ARG A 1 302 ? -9.977 2.436 -7.379 1 97.81 302 ARG A N 1
ATOM 2379 C CA . ARG A 1 302 ? -8.68 3.068 -7.621 1 97.81 302 ARG A CA 1
ATOM 2380 C C . ARG A 1 302 ? -8.344 4.066 -6.52 1 97.81 302 ARG A C 1
ATOM 2382 O O . ARG A 1 302 ? -7.199 4.141 -6.07 1 97.81 302 ARG A O 1
ATOM 2389 N N . ALA A 1 303 ? -9.328 4.816 -6.078 1 97.69 303 ALA A N 1
ATOM 2390 C CA . ALA A 1 303 ? -9.141 5.766 -4.988 1 97.69 303 ALA A CA 1
ATOM 2391 C C . ALA A 1 303 ? -8.734 5.047 -3.703 1 97.69 303 ALA A C 1
ATOM 2393 O O . ALA A 1 303 ? -7.871 5.531 -2.963 1 97.69 303 ALA A O 1
ATOM 2394 N N . ALA A 1 304 ? -9.359 3.887 -3.465 1 97.88 304 ALA A N 1
ATOM 2395 C CA . ALA A 1 304 ? -9.039 3.105 -2.271 1 97.88 304 ALA A CA 1
ATOM 2396 C C . ALA A 1 304 ? -7.582 2.662 -2.275 1 97.88 304 ALA A C 1
ATOM 2398 O O . ALA A 1 304 ? -6.949 2.584 -1.222 1 97.88 304 ALA A O 1
ATOM 2399 N N . ALA A 1 305 ? -7.082 2.383 -3.455 1 98.38 305 ALA A N 1
ATOM 2400 C CA . ALA A 1 305 ? -5.68 2.002 -3.57 1 98.38 305 ALA A CA 1
ATOM 2401 C C . ALA A 1 305 ? -4.762 3.158 -3.18 1 98.38 305 ALA A C 1
ATOM 2403 O O . ALA A 1 305 ? -3.783 2.965 -2.457 1 98.38 305 ALA A O 1
ATOM 2404 N N . VAL A 1 306 ? -5.082 4.344 -3.627 1 98.19 306 VAL A N 1
ATOM 2405 C CA . VAL A 1 306 ? -4.301 5.535 -3.309 1 98.19 306 VAL A CA 1
ATOM 2406 C C . VAL A 1 306 ? -4.32 5.777 -1.801 1 98.19 306 VAL A C 1
ATOM 2408 O O . VAL A 1 306 ? -3.283 6.055 -1.196 1 98.19 306 VAL A O 1
ATOM 2411 N N . ILE A 1 307 ? -5.469 5.613 -1.185 1 98.56 307 ILE A N 1
ATOM 2412 C CA . ILE A 1 307 ? -5.668 5.82 0.246 1 98.56 307 ILE A CA 1
ATOM 2413 C C . ILE A 1 307 ? -4.867 4.785 1.033 1 98.56 307 ILE A C 1
ATOM 2415 O O . ILE A 1 307 ? -4.168 5.129 1.989 1 98.56 307 ILE A O 1
ATOM 2419 N N . SER A 1 308 ? -4.953 3.539 0.595 1 98.62 308 SER A N 1
ATOM 2420 C CA . SER A 1 308 ? -4.242 2.455 1.266 1 98.62 308 SER A CA 1
ATOM 2421 C C . SER A 1 308 ? -2.73 2.66 1.201 1 98.62 308 SER A C 1
ATOM 2423 O O . SER A 1 308 ? -2.021 2.398 2.174 1 98.62 308 SER A O 1
ATOM 2425 N N . TRP A 1 309 ? -2.26 3.164 0.088 1 98.31 309 TRP A N 1
ATOM 2426 C CA . TRP A 1 309 ? -0.835 3.432 -0.089 1 98.31 309 TRP A CA 1
ATOM 2427 C C . TRP A 1 309 ? -0.355 4.496 0.89 1 98.31 309 TRP A C 1
ATOM 2429 O O . TRP A 1 309 ? 0.705 4.355 1.504 1 98.31 309 TRP A O 1
ATOM 2439 N N . GLY A 1 310 ? -1.145 5.516 1.001 1 98.62 310 GLY A N 1
ATOM 2440 C CA . GLY A 1 310 ? -0.81 6.566 1.952 1 98.62 310 GLY A CA 1
ATOM 2441 C C . GLY A 1 310 ? -0.725 6.066 3.383 1 98.62 310 GLY A C 1
ATOM 2442 O O . GLY A 1 310 ? 0.181 6.449 4.125 1 98.62 310 GLY A O 1
ATOM 2443 N N . ALA A 1 311 ? -1.654 5.188 3.766 1 98.69 311 ALA A N 1
ATOM 2444 C CA . ALA A 1 311 ? -1.661 4.641 5.121 1 98.69 311 ALA A CA 1
ATOM 2445 C C . ALA A 1 311 ? -0.445 3.752 5.359 1 98.69 311 ALA A C 1
ATOM 2447 O O . ALA A 1 311 ? 0.16 3.793 6.434 1 98.69 311 ALA A O 1
ATOM 2448 N N . ALA A 1 312 ? -0.094 2.951 4.363 1 98.31 312 ALA A N 1
ATOM 2449 C CA . ALA A 1 312 ? 1.077 2.086 4.477 1 98.31 312 ALA A CA 1
ATOM 2450 C C . ALA A 1 312 ? 2.34 2.902 4.734 1 98.31 312 ALA A C 1
ATOM 2452 O O . ALA A 1 312 ? 3.115 2.588 5.641 1 98.31 312 ALA A O 1
ATOM 2453 N N . VAL A 1 313 ? 2.537 3.971 3.973 1 98.38 313 VAL A N 1
ATOM 2454 C CA . VAL A 1 313 ? 3.742 4.789 4.066 1 98.38 313 VAL A CA 1
ATOM 2455 C C . VAL A 1 313 ? 3.746 5.551 5.387 1 98.38 313 VAL A C 1
ATOM 2457 O O . VAL A 1 313 ? 4.789 5.68 6.035 1 98.38 313 VAL A O 1
ATOM 2460 N N . ALA A 1 314 ? 2.547 6.035 5.801 1 98.62 314 ALA A N 1
ATOM 2461 C CA . ALA A 1 314 ? 2.445 6.715 7.094 1 98.62 314 ALA A CA 1
ATOM 2462 C C . ALA A 1 314 ? 2.906 5.805 8.227 1 98.62 314 ALA A C 1
ATOM 2464 O O . ALA A 1 314 ? 3.734 6.199 9.047 1 98.62 314 ALA A O 1
ATOM 2465 N N . GLY A 1 315 ? 2.404 4.566 8.234 1 97.88 315 GLY A N 1
ATOM 2466 C CA . GLY A 1 315 ? 2.779 3.615 9.273 1 97.88 315 GLY A CA 1
ATOM 2467 C C . GLY A 1 315 ? 4.254 3.256 9.242 1 97.88 315 GLY A C 1
ATOM 2468 O O . GLY A 1 315 ? 4.926 3.299 10.273 1 97.88 315 GLY A O 1
ATOM 2469 N N . MET A 1 316 ? 4.766 2.996 8.07 1 97.06 316 MET A N 1
ATOM 2470 C CA . MET A 1 316 ? 6.141 2.52 7.941 1 97.06 316 MET A CA 1
ATOM 2471 C C . MET A 1 316 ? 7.137 3.643 8.211 1 97.06 316 MET A C 1
ATOM 2473 O O . MET A 1 316 ? 8.273 3.385 8.617 1 97.06 316 MET A O 1
ATOM 2477 N N . SER A 1 317 ? 6.746 4.879 7.969 1 97.38 317 SER A N 1
ATOM 2478 C CA . SER A 1 317 ? 7.633 6.02 8.188 1 97.38 317 SER A CA 1
ATOM 2479 C C . SER A 1 317 ? 7.734 6.367 9.664 1 97.38 317 SER A C 1
ATOM 2481 O O . SER A 1 317 ? 8.617 7.121 10.078 1 97.38 317 SER A O 1
ATOM 2483 N N . GLY A 1 318 ? 6.719 5.855 10.492 1 96.94 318 GLY A N 1
ATOM 2484 C CA . GLY A 1 318 ? 6.691 6.184 11.906 1 96.94 318 GLY A CA 1
ATOM 2485 C C . GLY A 1 318 ? 5.977 7.488 12.203 1 96.94 318 GLY A C 1
ATOM 2486 O O . GLY A 1 318 ? 6.141 8.062 13.281 1 96.94 318 GLY A O 1
ATOM 2487 N N . ALA A 1 319 ? 5.219 8.016 11.219 1 98.5 319 ALA A N 1
ATOM 2488 C CA . ALA A 1 319 ? 4.422 9.203 11.492 1 98.5 319 ALA A CA 1
ATOM 2489 C C . ALA A 1 319 ? 3.512 8.992 12.695 1 98.5 319 ALA A C 1
ATOM 2491 O O . ALA A 1 319 ? 2.992 7.895 12.906 1 98.5 319 ALA A O 1
ATOM 2492 N N . THR A 1 320 ? 3.271 10.016 13.484 1 98.69 320 THR A N 1
ATOM 2493 C CA . THR A 1 320 ? 2.457 9.922 14.688 1 98.69 320 THR A CA 1
ATOM 2494 C C . THR A 1 320 ? 0.973 9.867 14.336 1 98.69 320 THR A C 1
ATOM 2496 O O . THR A 1 320 ? 0.18 9.266 15.07 1 98.69 320 THR A O 1
ATOM 2499 N N . LYS A 1 321 ? 0.642 10.516 13.266 1 98.62 321 LYS A N 1
ATOM 2500 C CA . LYS A 1 321 ? -0.744 10.492 12.812 1 98.62 321 LYS A CA 1
ATOM 2501 C C . LYS A 1 321 ? -0.824 10.641 11.289 1 98.62 321 LYS A C 1
ATOM 2503 O O . LYS A 1 321 ? 0.105 11.148 10.664 1 98.62 321 LYS A O 1
ATOM 2508 N N . VAL A 1 322 ? -1.873 10.094 10.766 1 98.88 322 VAL A N 1
ATOM 2509 C CA . VAL A 1 322 ? -2.139 10.203 9.336 1 98.88 322 VAL A CA 1
ATOM 2510 C C . VAL A 1 322 ? -3.492 10.875 9.109 1 98.88 322 VAL A C 1
ATOM 2512 O O . VAL A 1 322 ? -4.461 10.586 9.812 1 98.88 322 VAL A O 1
ATOM 2515 N N . ILE A 1 323 ? -3.498 11.93 8.281 1 98.75 323 ILE A N 1
ATOM 2516 C CA . ILE A 1 323 ? -4.754 12.5 7.801 1 98.75 323 ILE A CA 1
ATOM 2517 C C . ILE A 1 323 ? -5.285 11.664 6.637 1 98.75 323 ILE A C 1
ATOM 2519 O O . ILE A 1 323 ? -4.633 11.547 5.598 1 98.75 323 ILE A O 1
ATOM 2523 N N . THR A 1 324 ? -6.477 11.125 6.785 1 98.44 324 THR A N 1
ATOM 2524 C CA . THR A 1 324 ? -7 10.172 5.816 1 98.44 324 THR A CA 1
ATOM 2525 C C . THR A 1 324 ? -7.891 10.867 4.793 1 98.44 324 THR A C 1
ATOM 2527 O O . THR A 1 324 ? -8.477 11.914 5.078 1 98.44 324 THR A O 1
ATOM 2530 N N . LYS A 1 325 ? -7.922 10.312 3.645 1 97.56 325 LYS A N 1
ATOM 2531 C CA . LYS A 1 325 ? -8.812 10.742 2.566 1 97.56 325 LYS A CA 1
ATOM 2532 C C . LYS A 1 325 ? -9.969 9.758 2.391 1 97.56 325 LYS A C 1
ATOM 2534 O O . LYS A 1 325 ? -10.008 8.719 3.043 1 97.56 325 LYS A O 1
ATOM 2539 N N . SER A 1 326 ? -10.945 10.148 1.64 1 96.75 326 SER A N 1
ATOM 2540 C CA . SER A 1 326 ? -12.094 9.305 1.32 1 96.75 326 SER A CA 1
ATOM 2541 C C . SER A 1 326 ? -12.102 8.922 -0.154 1 96.75 326 SER A C 1
ATOM 2543 O O . SER A 1 326 ? -11.492 9.594 -0.983 1 96.75 326 SER A O 1
ATOM 2545 N N . PRO A 1 327 ? -12.781 7.82 -0.528 1 95.5 327 PRO A N 1
ATOM 2546 C CA . PRO A 1 327 ? -12.844 7.422 -1.937 1 95.5 327 PRO A CA 1
ATOM 2547 C C . PRO A 1 327 ? -13.656 8.398 -2.787 1 95.5 327 PRO A C 1
ATOM 2549 O O . PRO A 1 327 ? -13.688 8.273 -4.016 1 95.5 327 PRO A O 1
ATOM 2552 N N . HIS A 1 328 ? -14.219 9.438 -2.172 1 93.12 328 HIS A N 1
ATOM 2553 C CA . HIS A 1 328 ? -15.055 10.383 -2.906 1 93.12 328 HIS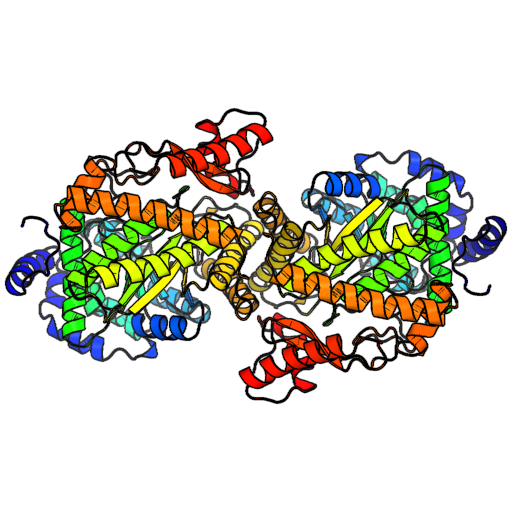 A CA 1
ATOM 2554 C C . HIS A 1 328 ? -14.312 11.688 -3.162 1 93.12 328 HIS A C 1
ATOM 2556 O O . HIS A 1 328 ? -14.945 12.719 -3.428 1 93.12 328 HIS A O 1
ATOM 2562 N N . GLU A 1 329 ? -13.016 11.648 -3.076 1 88.56 329 GLU A N 1
ATOM 2563 C CA . GLU A 1 329 ? -12.219 12.867 -3.217 1 88.56 329 GLU A CA 1
ATOM 2564 C C . GLU A 1 329 ? -12.422 13.508 -4.586 1 88.56 329 GLU A C 1
ATOM 2566 O O . GLU A 1 329 ? -12.367 14.734 -4.719 1 88.56 329 GLU A O 1
ATOM 2571 N N . ALA A 1 330 ? -12.695 12.672 -5.598 1 85.31 330 ALA A N 1
ATOM 2572 C CA . ALA A 1 330 ? -12.844 13.188 -6.953 1 85.31 330 ALA A CA 1
ATOM 2573 C C . ALA A 1 330 ? -14.211 13.844 -7.148 1 85.31 330 ALA A C 1
ATOM 2575 O O . ALA A 1 330 ? -14.43 14.562 -8.125 1 85.31 330 ALA A O 1
ATOM 2576 N N . PHE A 1 331 ? -15.211 13.602 -6.27 1 84.19 331 PHE A N 1
ATOM 2577 C CA . PHE A 1 331 ? -16.594 14.031 -6.473 1 84.19 331 PHE A CA 1
ATOM 2578 C C . PHE A 1 331 ? -16.891 15.273 -5.648 1 84.19 331 PHE A C 1
ATOM 2580 O O . PHE A 1 331 ? -17.891 15.953 -5.891 1 84.19 331 PHE A O 1
ATOM 2587 N N . GLY A 1 332 ? -16.188 15.586 -4.727 1 79.75 332 GLY A N 1
ATOM 2588 C CA . GLY A 1 332 ? -16.438 16.734 -3.877 1 79.75 332 GLY A CA 1
ATOM 2589 C C . GLY A 1 332 ? -16.375 16.406 -2.396 1 79.75 332 GLY A C 1
ATOM 2590 O O . GLY A 1 332 ? -15.523 15.633 -1.963 1 79.75 332 GLY A O 1
ATOM 2591 N N . ILE A 1 333 ? -17.328 17.016 -1.611 1 77.94 333 ILE A N 1
ATOM 2592 C CA . ILE A 1 333 ? -17.297 16.844 -0.163 1 77.94 333 ILE A CA 1
ATOM 2593 C C . ILE A 1 333 ? -17.75 15.438 0.199 1 77.94 333 ILE A C 1
ATOM 2595 O O . ILE A 1 333 ? -18.875 15.039 -0.108 1 77.94 333 ILE A O 1
ATOM 2599 N N . PRO A 1 334 ? -17 14.719 0.821 1 87.5 334 PRO A N 1
ATOM 2600 C CA . PRO A 1 334 ? -17.328 13.32 1.12 1 87.5 334 PRO A CA 1
ATOM 2601 C C . PRO A 1 334 ? -18.469 13.188 2.133 1 87.5 334 PRO A C 1
ATOM 2603 O O . PRO A 1 334 ? -18.594 14.023 3.033 1 87.5 334 PRO A O 1
ATOM 2606 N N . THR A 1 335 ? -19.234 12.188 1.992 1 90.44 335 THR A N 1
ATOM 2607 C CA . THR A 1 335 ? -20.234 11.82 2.992 1 90.44 335 THR A CA 1
ATOM 2608 C C . THR A 1 335 ? -19.562 11.211 4.223 1 90.44 335 THR A C 1
ATOM 2610 O O . THR A 1 335 ? -18.375 10.875 4.188 1 90.44 335 THR A O 1
ATOM 2613 N N . ALA A 1 336 ? -20.328 11.125 5.262 1 93.81 336 ALA A N 1
ATOM 2614 C CA . ALA A 1 336 ? -19.828 10.469 6.465 1 93.81 336 ALA A CA 1
ATOM 2615 C C . ALA A 1 336 ? -19.391 9.031 6.168 1 93.81 336 ALA A C 1
ATOM 2617 O O . ALA A 1 336 ? -18.359 8.578 6.652 1 93.81 336 ALA A O 1
ATOM 2618 N N . GLU A 1 337 ? -20.234 8.352 5.375 1 95.75 337 GLU A N 1
ATOM 2619 C CA . GLU A 1 337 ? -19.938 6.957 5.059 1 95.75 337 GLU A CA 1
ATOM 2620 C C . GLU A 1 337 ? -18.672 6.844 4.219 1 95.75 337 GLU A C 1
ATOM 2622 O O . GLU A 1 337 ? -17.859 5.934 4.422 1 95.75 337 GLU A O 1
ATOM 2627 N N . ALA A 1 338 ? -18.484 7.715 3.262 1 96.12 338 ALA A N 1
ATOM 2628 C CA . ALA A 1 338 ? -17.266 7.711 2.449 1 96.12 338 ALA A CA 1
ATOM 2629 C C . ALA A 1 338 ? -16.031 7.934 3.312 1 96.12 338 ALA A C 1
ATOM 2631 O O . ALA A 1 338 ? -14.992 7.312 3.088 1 96.12 338 ALA A O 1
ATOM 2632 N N . ASN A 1 339 ? -16.172 8.852 4.246 1 97.25 339 ASN A N 1
ATOM 2633 C CA . ASN A 1 339 ? -15.078 9.062 5.188 1 97.25 339 ASN A CA 1
ATOM 2634 C C . ASN A 1 339 ? -14.773 7.793 5.977 1 97.25 339 ASN A C 1
ATOM 2636 O O . ASN A 1 339 ? -13.602 7.453 6.18 1 97.25 339 ASN A O 1
ATOM 2640 N N . CYS A 1 340 ? -15.82 7.129 6.406 1 98.19 340 CYS A N 1
ATOM 2641 C CA . CYS A 1 340 ? -15.641 5.891 7.16 1 98.19 340 CYS A CA 1
ATOM 2642 C C . CYS A 1 340 ? -14.961 4.828 6.305 1 98.19 340 CYS A C 1
ATOM 2644 O O . CYS A 1 340 ? -14.117 4.078 6.801 1 98.19 340 CYS A O 1
ATOM 2646 N N . GLN A 1 341 ? -15.328 4.758 5.047 1 97.88 341 GLN A N 1
ATOM 2647 C CA . GLN A 1 341 ? -14.688 3.816 4.137 1 97.88 341 GLN A CA 1
ATOM 2648 C C . GLN A 1 341 ? -13.188 4.086 4.027 1 97.88 341 GLN A C 1
ATOM 2650 O O . GLN A 1 341 ? -12.375 3.156 4.09 1 97.88 341 GLN A O 1
ATOM 2655 N N . GLY A 1 342 ? -12.859 5.363 3.861 1 98.31 342 GLY A N 1
ATOM 2656 C CA . GLY A 1 342 ? -11.453 5.73 3.836 1 98.31 342 GLY A CA 1
ATOM 2657 C C . GLY A 1 342 ? -10.727 5.391 5.121 1 98.31 342 GLY A C 1
ATOM 2658 O O . GLY A 1 342 ? -9.586 4.906 5.09 1 98.31 342 GLY A O 1
ATOM 2659 N N . LEU A 1 343 ? -11.375 5.605 6.227 1 98.75 343 LEU A N 1
ATOM 2660 C CA . LEU A 1 343 ? -10.805 5.309 7.539 1 98.75 343 LEU A CA 1
ATOM 2661 C C . LEU A 1 343 ? -10.602 3.807 7.715 1 98.75 343 LEU A C 1
ATOM 2663 O O . LEU A 1 343 ? -9.562 3.373 8.203 1 98.75 343 LEU A O 1
ATOM 2667 N N . ARG A 1 344 ? -11.594 3.041 7.336 1 98.5 344 ARG A N 1
ATOM 2668 C CA . ARG A 1 344 ? -11.484 1.594 7.484 1 98.5 344 ARG A CA 1
ATOM 2669 C C . ARG A 1 344 ? -10.336 1.041 6.645 1 98.5 344 ARG A C 1
ATOM 2671 O O . ARG A 1 344 ? -9.578 0.186 7.105 1 98.5 344 ARG A O 1
ATOM 2678 N N . ALA A 1 345 ? -10.195 1.513 5.414 1 98.56 345 ALA A N 1
ATOM 2679 C CA . ALA A 1 345 ? -9.07 1.111 4.57 1 98.56 345 ALA A CA 1
ATOM 2680 C C . ALA A 1 345 ? -7.746 1.512 5.207 1 98.56 345 ALA A C 1
ATOM 2682 O O . ALA A 1 345 ? -6.812 0.708 5.27 1 98.56 345 ALA A O 1
ATOM 2683 N N . SER A 1 346 ? -7.684 2.736 5.703 1 98.81 346 SER A N 1
ATOM 2684 C CA . SER A 1 346 ? -6.453 3.246 6.309 1 98.81 346 SER A CA 1
ATOM 2685 C C . SER A 1 346 ? -6.105 2.482 7.578 1 98.81 346 SER A C 1
ATOM 2687 O O . SER A 1 346 ? -4.949 2.111 7.789 1 98.81 346 SER A O 1
ATOM 2689 N N . ASN A 1 347 ? -7.074 2.23 8.383 1 98.5 347 ASN A N 1
ATOM 2690 C CA . ASN A 1 347 ? -6.836 1.537 9.648 1 98.5 347 ASN A CA 1
ATOM 2691 C C . ASN A 1 347 ? -6.383 0.098 9.414 1 98.5 347 ASN A C 1
ATOM 2693 O O . ASN A 1 347 ? -5.512 -0.405 10.133 1 98.5 347 ASN A O 1
ATOM 2697 N N . GLN A 1 348 ? -7.008 -0.56 8.43 1 98 348 GLN A N 1
ATOM 2698 C CA . GLN A 1 348 ? -6.559 -1.901 8.07 1 98 348 GLN A CA 1
ATOM 2699 C C . GLN A 1 348 ? -5.074 -1.906 7.711 1 98 348 GLN A C 1
ATOM 2701 O O . GLN A 1 348 ? -4.316 -2.756 8.18 1 98 348 GLN A O 1
ATOM 2706 N N . MET A 1 349 ? -4.723 -0.965 6.922 1 98.12 349 MET A N 1
ATOM 2707 C CA . MET A 1 349 ? -3.338 -0.891 6.465 1 98.12 349 MET A CA 1
ATOM 2708 C C . MET A 1 349 ? -2.4 -0.542 7.613 1 98.12 349 MET A C 1
ATOM 2710 O O . MET A 1 349 ? -1.347 -1.16 7.773 1 98.12 349 MET A O 1
ATOM 2714 N N . LEU A 1 350 ? -2.764 0.441 8.43 1 98 350 LEU A N 1
ATOM 2715 C CA . LEU A 1 350 ? -1.951 0.834 9.578 1 98 350 LEU A CA 1
ATOM 2716 C C . LEU A 1 350 ? -1.708 -0.353 10.508 1 98 350 LEU A C 1
ATOM 2718 O O . LEU A 1 350 ? -0.589 -0.554 10.984 1 98 350 LEU A O 1
ATOM 2722 N N . ASN A 1 351 ? -2.719 -1.117 10.695 1 96 351 ASN A N 1
ATOM 2723 C CA . ASN A 1 351 ? -2.609 -2.277 11.57 1 96 351 ASN A CA 1
ATOM 2724 C C . ASN A 1 351 ? -1.701 -3.35 10.977 1 96 351 ASN A C 1
ATOM 2726 O O . ASN A 1 351 ? -0.942 -3.998 11.703 1 96 351 ASN A O 1
ATOM 2730 N N . MET A 1 352 ? -1.771 -3.521 9.695 1 95.06 352 MET A N 1
ATOM 2731 C CA . MET A 1 352 ? -0.997 -4.562 9.031 1 95.06 352 MET A CA 1
ATOM 2732 C C . MET A 1 352 ? 0.489 -4.215 9.023 1 95.06 352 MET A C 1
ATOM 2734 O O . MET A 1 352 ? 1.338 -5.109 9.07 1 95.06 352 MET A O 1
ATOM 2738 N N . VAL A 1 353 ? 0.822 -2.889 9.031 1 95.69 353 VAL A N 1
ATOM 2739 C CA . VAL A 1 353 ? 2.232 -2.531 8.922 1 95.69 353 VAL A CA 1
ATOM 2740 C C . VAL A 1 353 ? 2.756 -2.066 10.273 1 95.69 353 VAL A C 1
ATOM 2742 O O . VAL A 1 353 ? 3.912 -1.654 10.398 1 95.69 353 VAL A O 1
ATOM 2745 N N . ARG A 1 354 ? 1.961 -2.16 11.312 1 92.31 354 ARG A N 1
ATOM 2746 C CA . ARG A 1 354 ? 2.268 -1.623 12.633 1 92.31 354 ARG A CA 1
ATOM 2747 C C . ARG A 1 354 ? 3.564 -2.211 13.18 1 92.31 354 ARG A C 1
ATOM 2749 O O . ARG A 1 354 ? 4.352 -1.509 13.82 1 92.31 354 ARG A O 1
ATOM 2756 N N . ASP A 1 355 ? 3.826 -3.514 12.867 1 91 355 ASP A N 1
ATOM 2757 C CA . ASP A 1 355 ? 4.949 -4.219 13.477 1 91 355 ASP A CA 1
ATOM 2758 C C . ASP A 1 355 ? 6.129 -4.312 12.508 1 91 355 ASP A C 1
ATOM 2760 O O . ASP A 1 355 ? 7.078 -5.062 12.75 1 91 355 ASP A O 1
ATOM 2764 N N . GLN A 1 356 ? 6.027 -3.668 11.383 1 91.44 356 GLN A N 1
ATOM 2765 C CA . GLN A 1 356 ? 7.129 -3.738 10.422 1 91.44 356 GLN A CA 1
ATOM 2766 C C . GLN A 1 356 ? 7.52 -2.348 9.93 1 91.44 356 GLN A C 1
ATOM 2768 O O . GLN A 1 356 ? 6.961 -1.855 8.945 1 91.44 356 GLN A O 1
ATOM 2773 N N . LYS A 1 357 ? 8.461 -1.683 10.617 1 88 357 LYS A N 1
ATOM 2774 C CA . LYS A 1 357 ? 9 -0.41 10.156 1 88 357 LYS A CA 1
ATOM 2775 C C . LYS A 1 357 ? 9.812 -0.592 8.875 1 88 357 LYS A C 1
ATOM 2777 O O . LYS A 1 357 ? 10.32 -1.683 8.602 1 88 357 LYS A O 1
ATOM 2782 N N . PHE A 1 358 ? 9.828 0.484 8.086 1 95.25 358 PHE A N 1
ATOM 2783 C CA . PHE A 1 358 ? 10.609 0.41 6.859 1 95.25 358 PHE A CA 1
ATOM 2784 C C . PHE A 1 358 ? 12.07 0.095 7.168 1 95.25 358 PHE A C 1
ATOM 2786 O O . PHE A 1 358 ? 12.672 0.717 8.047 1 95.25 358 PHE A O 1
ATOM 2793 N N . PRO A 1 359 ? 12.641 -0.833 6.5 1 95.94 359 PRO A N 1
ATOM 2794 C CA . PRO A 1 359 ? 14.008 -1.222 6.852 1 95.94 359 PRO A CA 1
ATOM 2795 C C . PRO A 1 359 ? 15.031 -0.142 6.512 1 95.94 359 PRO A C 1
ATOM 2797 O O . PRO A 1 359 ? 14.867 0.583 5.527 1 95.94 359 PRO A O 1
ATOM 2800 N N . PRO A 1 360 ? 16.062 -0.029 7.367 1 95.88 360 PRO A N 1
ATOM 2801 C CA . PRO A 1 360 ? 17.141 0.901 7.02 1 95.88 360 PRO A CA 1
ATOM 2802 C C . PRO A 1 360 ? 17.75 0.613 5.648 1 95.88 360 PRO A C 1
ATOM 2804 O O . PRO A 1 360 ? 18 -0.547 5.312 1 95.88 360 PRO A O 1
ATOM 2807 N N . CYS A 1 361 ? 17.891 1.6 4.824 1 96.06 361 CYS A N 1
ATOM 2808 C CA . CYS A 1 361 ? 18.516 1.423 3.523 1 96.06 361 CYS A CA 1
ATOM 2809 C C . CYS A 1 361 ? 19.25 2.691 3.094 1 96.06 361 CYS A C 1
ATOM 2811 O O . CYS A 1 361 ? 18.906 3.787 3.545 1 96.06 361 CYS A O 1
ATOM 2813 N N . LYS A 1 362 ? 20.172 2.537 2.227 1 97.44 362 LYS A N 1
ATOM 2814 C CA . LYS A 1 362 ? 21.062 3.609 1.792 1 97.44 362 LYS A CA 1
ATOM 2815 C C . LYS A 1 362 ? 20.297 4.691 1.039 1 97.44 362 LYS A C 1
ATOM 2817 O O . LYS A 1 362 ? 20.578 5.879 1.185 1 97.44 362 LYS A O 1
ATOM 2822 N N . ASP A 1 363 ? 19.391 4.312 0.258 1 97.62 363 ASP A N 1
ATOM 2823 C CA . ASP A 1 363 ? 18.641 5.266 -0.546 1 97.62 363 ASP A CA 1
ATOM 2824 C C . ASP A 1 363 ? 17.875 6.246 0.34 1 97.62 363 ASP A C 1
ATOM 2826 O O . ASP A 1 363 ? 17.812 7.441 0.051 1 97.62 3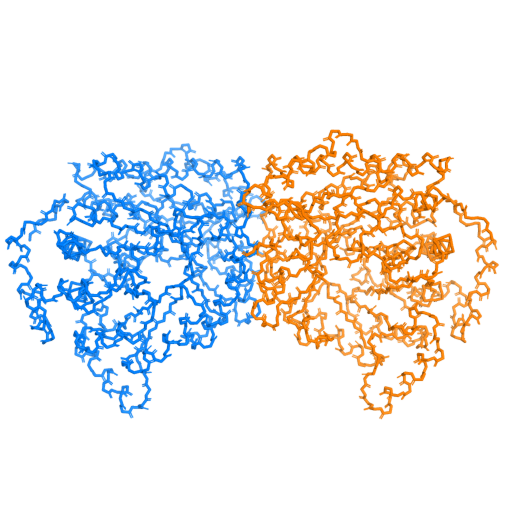63 ASP A O 1
ATOM 2830 N N . VAL A 1 364 ? 17.25 5.73 1.43 1 98.25 364 VAL A N 1
ATOM 2831 C CA . VAL A 1 364 ? 16.547 6.586 2.373 1 98.25 364 VAL A CA 1
ATOM 2832 C C . VAL A 1 364 ? 17.531 7.516 3.076 1 98.25 364 VAL A C 1
ATOM 2834 O O . VAL A 1 364 ? 17.266 8.703 3.242 1 98.25 364 VAL A O 1
ATOM 2837 N N . ASP A 1 365 ? 18.672 6.953 3.457 1 98.56 365 ASP A N 1
ATOM 2838 C CA . ASP A 1 365 ? 19.688 7.75 4.137 1 98.56 365 ASP A CA 1
ATOM 2839 C C . ASP A 1 365 ? 20.172 8.898 3.252 1 98.56 365 ASP A C 1
ATOM 2841 O O . ASP A 1 365 ? 20.344 10.023 3.725 1 98.56 365 ASP A O 1
ATOM 2845 N N . LEU A 1 366 ? 20.391 8.578 2.027 1 98.31 366 LEU A N 1
ATOM 2846 C CA . LEU A 1 366 ? 20.859 9.586 1.083 1 98.31 366 LEU A CA 1
ATOM 2847 C C . LEU A 1 366 ? 19.812 10.672 0.887 1 98.31 366 LEU A C 1
ATOM 2849 O O . LEU A 1 366 ? 20.156 11.859 0.819 1 98.31 366 LEU A O 1
ATOM 2853 N N . GLU A 1 367 ? 18.578 10.266 0.775 1 98.62 367 GLU A N 1
ATOM 2854 C CA . GLU A 1 367 ? 17.5 11.227 0.613 1 98.62 367 GLU A CA 1
ATOM 2855 C C . GLU A 1 367 ? 17.344 12.094 1.857 1 98.62 367 GLU A C 1
ATOM 2857 O O . GLU A 1 367 ? 17.094 13.297 1.753 1 98.62 367 GLU A O 1
ATOM 2862 N N . VAL A 1 368 ? 17.453 11.484 3.043 1 98.81 368 VAL A N 1
ATOM 2863 C CA . VAL A 1 368 ? 17.391 12.219 4.305 1 98.81 368 VAL A CA 1
ATOM 2864 C C . VAL A 1 368 ? 18.484 13.289 4.336 1 98.81 368 VAL A C 1
ATOM 2866 O O . VAL A 1 368 ? 18.203 14.445 4.68 1 98.81 368 VAL A O 1
ATOM 2869 N N . GLU A 1 369 ? 19.672 12.906 3.975 1 98.81 369 GLU A N 1
ATOM 2870 C CA . GLU A 1 369 ? 20.781 13.836 3.996 1 98.81 369 GLU A CA 1
ATOM 2871 C C . GLU A 1 369 ? 20.578 14.969 2.992 1 98.81 369 GLU A C 1
ATOM 2873 O O . GLU A 1 369 ? 20.906 16.125 3.273 1 98.81 369 GLU A O 1
ATOM 2878 N N . LEU A 1 370 ? 20.109 14.633 1.846 1 98.81 370 LEU A N 1
ATOM 2879 C CA . LEU A 1 370 ? 19.828 15.648 0.838 1 98.81 370 LEU A CA 1
ATOM 2880 C C . LEU A 1 370 ? 18.828 16.672 1.362 1 98.81 370 LEU A C 1
ATOM 2882 O O . LEU A 1 370 ? 19.062 17.875 1.265 1 98.81 370 LEU A O 1
ATOM 2886 N N . ILE A 1 371 ? 17.75 16.203 1.968 1 98.94 371 ILE A N 1
ATOM 2887 C CA . ILE A 1 371 ? 16.719 17.078 2.506 1 98.94 371 ILE A CA 1
ATOM 2888 C C . ILE A 1 371 ? 17.297 17.969 3.6 1 98.94 371 ILE A C 1
ATOM 2890 O O . ILE A 1 371 ? 17.031 19.172 3.643 1 98.94 371 ILE A O 1
ATOM 2894 N N . LYS A 1 372 ? 18.078 17.359 4.449 1 98.88 372 LYS A N 1
ATOM 2895 C CA . LYS A 1 372 ? 18.672 18.109 5.551 1 98.88 372 LYS A CA 1
ATOM 2896 C C . LYS A 1 372 ? 19.562 19.25 5.035 1 98.88 372 LYS A C 1
ATOM 2898 O O . LYS A 1 372 ? 19.516 20.359 5.547 1 98.88 372 LYS A O 1
ATOM 2903 N N . ARG A 1 373 ? 20.359 18.922 4.039 1 98.88 373 ARG A N 1
ATOM 2904 C CA . ARG A 1 373 ? 21.25 19.922 3.451 1 98.88 373 ARG A CA 1
ATOM 2905 C C . ARG A 1 373 ? 20.438 21.062 2.838 1 98.88 373 ARG A C 1
ATOM 2907 O O . ARG A 1 373 ? 20.812 22.234 2.973 1 98.88 373 ARG A O 1
ATOM 2914 N N . GLU A 1 374 ? 19.422 20.734 2.184 1 98.94 374 GLU A N 1
ATOM 2915 C CA . GLU A 1 374 ? 18.562 21.734 1.552 1 98.94 374 GLU A CA 1
ATOM 2916 C C . GLU A 1 374 ? 17.906 22.625 2.594 1 98.94 374 GLU A C 1
ATOM 2918 O O . GLU A 1 374 ? 17.922 23.859 2.465 1 98.94 374 GLU A O 1
ATOM 2923 N N . VAL A 1 375 ? 17.312 22.016 3.643 1 98.94 375 VAL A N 1
ATOM 2924 C CA . VAL A 1 375 ? 16.641 22.766 4.699 1 98.94 375 VAL A CA 1
ATOM 2925 C C . VAL A 1 375 ? 17.656 23.703 5.379 1 98.94 375 VAL A C 1
ATOM 2927 O O . VAL A 1 375 ? 17.375 24.875 5.598 1 98.94 375 VAL A O 1
ATOM 2930 N N . ARG A 1 376 ? 18.812 23.219 5.695 1 98.88 376 ARG A N 1
ATOM 2931 C CA . ARG A 1 376 ? 19.828 24 6.402 1 98.88 376 ARG A CA 1
ATOM 2932 C C . ARG A 1 376 ? 20.281 25.188 5.566 1 98.88 376 ARG A C 1
ATOM 2934 O O . ARG A 1 376 ? 20.516 26.266 6.105 1 98.88 376 ARG A O 1
ATOM 2941 N N . ALA A 1 377 ? 20.406 24.938 4.254 1 98.88 377 ALA A N 1
ATOM 2942 C CA . ALA A 1 377 ? 20.797 26.031 3.367 1 98.88 377 ALA A CA 1
ATOM 2943 C C . ALA A 1 377 ? 19.766 27.156 3.367 1 98.88 377 ALA A C 1
ATOM 2945 O O . ALA A 1 377 ? 20.109 28.328 3.447 1 98.88 377 ALA A O 1
ATOM 2946 N N . VAL A 1 378 ? 18.547 26.781 3.266 1 98.88 378 VAL A N 1
ATOM 2947 C CA . VAL A 1 378 ? 17.469 27.766 3.227 1 98.88 378 VAL A CA 1
ATOM 2948 C C . VAL A 1 378 ? 17.344 28.453 4.582 1 98.88 378 VAL A C 1
ATOM 2950 O O . VAL A 1 378 ? 17.266 29.688 4.648 1 98.88 378 VAL A O 1
ATOM 2953 N N . MET A 1 379 ? 17.359 27.688 5.684 1 98.81 379 MET A N 1
ATOM 2954 C CA . MET A 1 379 ? 17.234 28.219 7.035 1 98.81 379 MET A CA 1
ATOM 2955 C C . MET A 1 379 ? 18.359 29.203 7.34 1 98.81 379 MET A C 1
ATOM 2957 O O . MET A 1 379 ? 18.125 30.234 7.984 1 98.81 379 MET A O 1
ATOM 2961 N N . LYS A 1 380 ? 19.531 28.844 6.887 1 98.62 380 LYS A N 1
ATOM 2962 C CA . LYS A 1 380 ? 20.672 29.734 7.09 1 98.62 380 LYS A CA 1
ATOM 2963 C C . LYS A 1 380 ? 20.438 31.109 6.457 1 98.62 380 LYS A C 1
ATOM 2965 O O . LYS A 1 380 ? 20.656 32.125 7.086 1 98.62 380 LYS A O 1
ATOM 2970 N N . LYS A 1 381 ? 19.984 31.109 5.277 1 98.75 381 LYS A N 1
ATOM 2971 C CA . LYS A 1 381 ? 19.75 32.344 4.566 1 98.75 381 LYS A CA 1
ATOM 2972 C C . LYS A 1 381 ? 18.594 33.125 5.188 1 98.75 381 LYS A C 1
ATOM 2974 O O . LYS A 1 381 ? 18.609 34.375 5.23 1 98.75 381 LYS A O 1
ATOM 2979 N N . VAL A 1 382 ? 17.562 32.438 5.629 1 98.62 382 VAL A N 1
ATOM 2980 C CA . VAL A 1 382 ? 16.438 33.062 6.309 1 98.62 382 VAL A CA 1
ATOM 2981 C C . VAL A 1 382 ? 16.922 33.812 7.547 1 98.62 382 VAL A C 1
ATOM 2983 O O . VAL A 1 382 ? 16.547 34.969 7.777 1 98.62 382 VAL A O 1
ATOM 2986 N N . LEU A 1 383 ? 17.781 33.188 8.297 1 97.88 383 LEU A N 1
ATOM 2987 C CA . LEU A 1 383 ? 18.297 33.781 9.516 1 97.88 383 LEU A CA 1
ATOM 2988 C C . LEU A 1 383 ? 19.188 35 9.195 1 97.88 383 LEU A C 1
ATOM 2990 O O . LEU A 1 383 ? 19.156 36 9.906 1 97.88 383 LEU A O 1
ATOM 2994 N N . GLU A 1 384 ? 19.938 34.844 8.117 1 98.38 384 GLU A N 1
ATOM 2995 C CA . GLU A 1 384 ? 20.766 35.969 7.676 1 98.38 384 GLU A CA 1
ATOM 2996 C C . GLU A 1 384 ? 19.922 37.156 7.297 1 98.38 384 GLU A C 1
ATOM 2998 O O . GLU A 1 384 ? 20.219 38.281 7.715 1 98.38 384 GLU A O 1
ATOM 3003 N N . LEU A 1 385 ? 18.938 36.938 6.57 1 98.5 385 LEU A N 1
ATOM 3004 C CA . LEU A 1 385 ? 18.078 38 6.086 1 98.5 385 LEU A CA 1
ATOM 3005 C C . LEU A 1 385 ? 17.344 38.688 7.238 1 98.5 385 LEU A C 1
ATOM 3007 O O . LEU A 1 385 ? 17.016 39.875 7.168 1 98.5 385 LEU A O 1
ATOM 3011 N N . GLY A 1 386 ? 17.109 37.938 8.312 1 98 386 GLY A N 1
ATOM 3012 C CA . GLY A 1 386 ? 16.375 38.469 9.453 1 98 386 GLY A CA 1
ATOM 3013 C C . GLY A 1 386 ? 17.281 39.031 10.531 1 98 386 GLY A C 1
ATOM 3014 O O . GLY A 1 386 ? 16.797 39.469 11.578 1 98 386 GLY A O 1
ATOM 3015 N N . ASN A 1 387 ? 18.594 39.094 10.297 1 97.19 387 ASN A N 1
ATOM 3016 C CA . ASN A 1 387 ? 19.562 39.5 11.312 1 97.19 387 ASN A CA 1
ATOM 3017 C C . ASN A 1 387 ? 19.328 38.781 12.633 1 97.19 387 ASN A C 1
ATOM 3019 O O . ASN A 1 387 ? 19.25 39.438 13.688 1 97.19 387 ASN A O 1
ATOM 3023 N N . GLY A 1 388 ? 18.984 37.5 12.438 1 95.06 388 GLY A N 1
ATOM 3024 C CA . GLY A 1 388 ? 18.828 36.688 13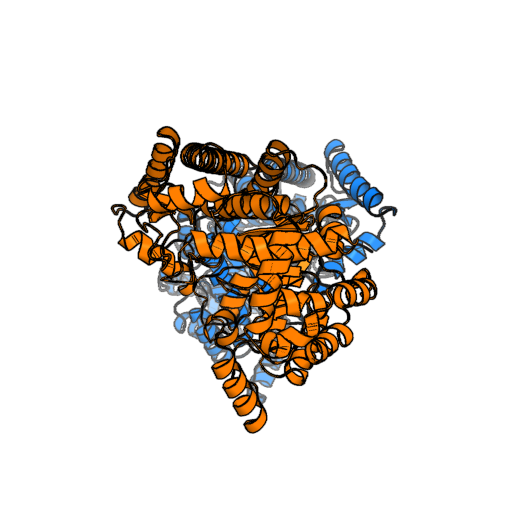.625 1 95.06 388 GLY A CA 1
ATOM 3025 C C . GLY A 1 388 ? 17.375 36.5 14.031 1 95.06 388 GLY A C 1
ATOM 3026 O O . GLY A 1 388 ? 17.047 35.594 14.812 1 95.06 388 GLY A O 1
ATOM 3027 N N . ASP A 1 389 ? 16.516 37.312 13.633 1 97.94 389 ASP A N 1
ATOM 3028 C CA . ASP A 1 389 ? 15.086 37.188 13.93 1 97.94 389 ASP A CA 1
ATOM 3029 C C . ASP A 1 389 ? 14.383 36.344 12.875 1 97.94 389 ASP A C 1
ATOM 3031 O O . ASP A 1 389 ? 14.219 36.75 11.727 1 97.94 389 ASP A O 1
ATOM 3035 N N . ILE A 1 390 ? 13.883 35.188 13.281 1 98.12 390 ILE A N 1
ATOM 3036 C CA . ILE A 1 390 ? 13.359 34.219 12.352 1 98.12 390 ILE A CA 1
ATOM 3037 C C . ILE A 1 390 ? 12.086 34.719 11.695 1 98.12 390 ILE A C 1
ATOM 3039 O O . ILE A 1 390 ? 11.82 34.438 10.523 1 98.12 390 ILE A O 1
ATOM 3043 N N . ALA A 1 391 ? 11.188 35.469 12.406 1 98.38 391 ALA A N 1
ATOM 3044 C CA . ALA A 1 391 ? 9.938 36 11.852 1 98.38 391 ALA A CA 1
ATOM 3045 C C . ALA A 1 391 ? 10.219 37.031 10.773 1 98.38 391 ALA A C 1
ATOM 3047 O O . ALA A 1 391 ? 9.672 36.969 9.672 1 98.38 391 ALA A O 1
ATOM 3048 N N . VAL A 1 392 ? 11.094 38 11.102 1 98.38 392 VAL A N 1
ATOM 3049 C CA . VAL A 1 392 ? 11.484 39.031 10.156 1 98.38 392 VAL A CA 1
ATOM 3050 C C . VAL A 1 392 ? 12.203 38.406 8.961 1 98.38 392 VAL A C 1
ATOM 3052 O O . VAL A 1 392 ? 11.945 38.781 7.812 1 98.38 392 VAL A O 1
ATOM 3055 N N . GLY A 1 393 ? 13.109 37.5 9.234 1 98.62 393 GLY A N 1
ATOM 3056 C CA . GLY A 1 393 ? 13.844 36.812 8.195 1 98.62 393 GLY A CA 1
ATOM 3057 C C . GLY A 1 393 ? 12.945 36.062 7.215 1 98.62 393 GLY A C 1
ATOM 3058 O O . GLY A 1 393 ? 13.242 36 6.023 1 98.62 393 GLY A O 1
ATOM 3059 N N . THR A 1 394 ? 11.867 35.531 7.75 1 98.75 394 THR A N 1
ATOM 3060 C CA . THR A 1 394 ? 10.93 34.781 6.91 1 98.75 394 THR A CA 1
ATOM 3061 C C . THR A 1 394 ? 10.266 35.719 5.898 1 98.75 394 THR A C 1
ATOM 3063 O O . THR A 1 394 ? 10.172 35.375 4.715 1 98.75 394 THR A O 1
ATOM 3066 N N . VAL A 1 395 ? 9.789 36.875 6.332 1 98.5 395 VAL A N 1
ATOM 3067 C CA . VAL A 1 395 ? 9.156 37.844 5.445 1 98.5 395 VAL A CA 1
ATOM 3068 C C . VAL A 1 395 ? 10.133 38.25 4.355 1 98.5 395 VAL A C 1
ATOM 3070 O O . VAL A 1 395 ? 9.797 38.25 3.17 1 98.5 395 VAL A O 1
ATOM 3073 N N . ARG A 1 396 ? 11.312 38.562 4.734 1 98.62 396 ARG A N 1
ATOM 3074 C CA . ARG A 1 396 ? 12.336 39 3.791 1 98.62 396 ARG A CA 1
ATOM 3075 C C . ARG A 1 396 ? 12.742 37.875 2.85 1 98.62 396 ARG A C 1
ATOM 3077 O O . ARG A 1 396 ? 13.055 38.125 1.684 1 98.62 396 ARG A O 1
ATOM 3084 N N . ALA A 1 397 ? 12.75 36.688 3.348 1 98.81 397 ALA A N 1
ATOM 3085 C CA . ALA A 1 397 ? 13.102 35.531 2.527 1 98.81 397 ALA A CA 1
ATOM 3086 C C . ALA A 1 397 ? 12.094 35.344 1.399 1 98.81 397 ALA A C 1
ATOM 3088 O O . ALA A 1 397 ? 12.469 35.031 0.269 1 98.81 397 ALA A O 1
ATOM 3089 N N . PHE A 1 398 ? 10.812 35.438 1.698 1 98.69 398 PHE A N 1
ATOM 3090 C CA . PHE A 1 398 ? 9.805 35.312 0.651 1 98.69 398 PHE A CA 1
ATOM 3091 C C . PHE A 1 398 ? 9.938 36.469 -0.348 1 98.69 398 PHE A C 1
ATOM 3093 O O . PHE A 1 398 ? 9.812 36.25 -1.557 1 98.69 398 PHE A O 1
ATOM 3100 N N . GLU A 1 399 ? 10.188 37.625 0.116 1 98 399 GLU A N 1
ATOM 3101 C CA . GLU A 1 399 ? 10.383 38.781 -0.755 1 98 399 GLU A CA 1
ATOM 3102 C C . GLU A 1 399 ? 11.555 38.562 -1.709 1 98 399 GLU A C 1
ATOM 3104 O O . GLU A 1 399 ? 11.484 38.969 -2.879 1 98 399 GLU A O 1
ATOM 3109 N N . ALA A 1 400 ? 12.547 37.969 -1.207 1 98.38 400 ALA A N 1
ATOM 3110 C CA . ALA A 1 400 ? 13.781 37.781 -1.975 1 98.38 400 ALA A CA 1
ATOM 3111 C C . ALA A 1 400 ? 13.703 36.5 -2.834 1 98.38 400 ALA A C 1
ATOM 3113 O O . ALA A 1 400 ? 14.578 36.25 -3.662 1 98.38 400 ALA A O 1
ATOM 3114 N N . GLY A 1 401 ? 12.703 35.719 -2.602 1 98.38 401 GLY A N 1
ATOM 3115 C CA . GLY A 1 401 ? 12.57 34.469 -3.334 1 98.38 401 GLY A CA 1
ATOM 3116 C C . GLY A 1 401 ? 13.391 33.312 -2.744 1 98.38 401 GLY A C 1
ATOM 3117 O O . GLY A 1 401 ? 13.469 32.25 -3.32 1 98.38 401 GLY A O 1
ATOM 3118 N N . VAL A 1 402 ? 14.039 33.594 -1.594 1 98.5 402 VAL A N 1
ATOM 3119 C CA . VAL A 1 402 ? 14.812 32.562 -0.867 1 98.5 402 VAL A CA 1
ATOM 3120 C C . VAL A 1 402 ? 13.891 31.438 -0.415 1 98.5 402 VAL A C 1
ATOM 3122 O O . VAL A 1 402 ? 14.273 30.266 -0.443 1 98.5 402 VAL A O 1
ATOM 3125 N N . LEU A 1 403 ? 12.773 31.781 0.089 1 98.56 403 LEU A N 1
ATOM 3126 C CA . LEU A 1 403 ? 11.656 30.875 0.312 1 98.56 403 LEU A CA 1
ATOM 3127 C C . LEU A 1 403 ? 10.586 31.047 -0.76 1 98.56 403 LEU A C 1
ATOM 3129 O O . LEU A 1 403 ? 10.164 32.156 -1.039 1 98.56 403 LEU A O 1
ATOM 3133 N N . ASP A 1 404 ? 10.273 29.969 -1.391 1 98.5 404 ASP A N 1
ATOM 3134 C CA . ASP A 1 404 ? 9.328 30 -2.502 1 98.5 404 ASP A CA 1
ATOM 3135 C C . ASP A 1 404 ? 8.516 28.703 -2.559 1 98.5 404 ASP A C 1
ATOM 3137 O O . ASP A 1 404 ? 9.078 27.609 -2.674 1 98.5 404 ASP A O 1
ATOM 3141 N N . ILE A 1 405 ? 7.223 28.797 -2.434 1 98.31 405 ILE A N 1
ATOM 3142 C CA . ILE A 1 405 ? 6.336 27.641 -2.443 1 98.31 405 ILE A CA 1
ATOM 3143 C C . ILE A 1 405 ? 5.738 27.469 -3.838 1 98.31 405 ILE A C 1
ATOM 3145 O O . ILE A 1 405 ? 5.047 28.344 -4.344 1 98.31 405 ILE A O 1
ATOM 3149 N N . PRO A 1 406 ? 5.965 26.328 -4.461 1 96.75 406 PRO A N 1
ATOM 3150 C CA . PRO A 1 406 ? 5.48 26.094 -5.828 1 96.75 406 PRO A CA 1
ATOM 3151 C C . PRO A 1 406 ? 3.965 26.234 -5.949 1 96.75 406 PRO A C 1
ATOM 3153 O O . PRO A 1 406 ? 3.225 25.734 -5.102 1 96.75 406 PRO A O 1
ATOM 3156 N N . PHE A 1 407 ? 3.543 26.984 -6.996 1 96.06 407 PHE A N 1
ATOM 3157 C CA . PHE A 1 407 ? 2.164 27.078 -7.457 1 96.06 407 PHE A CA 1
ATOM 3158 C C . PHE A 1 407 ? 1.281 27.734 -6.406 1 96.06 407 PHE A C 1
ATOM 3160 O O . PHE A 1 407 ? 0.082 27.469 -6.332 1 96.06 407 PHE A O 1
ATOM 3167 N N . ALA A 1 408 ? 1.861 28.547 -5.512 1 97.12 408 ALA A N 1
ATOM 3168 C CA . ALA A 1 408 ? 1.095 29.25 -4.492 1 97.12 408 ALA A CA 1
ATOM 3169 C C . ALA A 1 408 ? 0.487 30.547 -5.051 1 97.12 408 ALA A C 1
ATOM 3171 O O . ALA A 1 408 ? 1.125 31.25 -5.836 1 97.12 408 ALA A O 1
ATOM 3172 N N . PRO A 1 409 ? -0.664 30.922 -4.691 1 95.31 409 PRO A N 1
ATOM 3173 C CA . PRO A 1 409 ? -1.342 32.094 -5.246 1 95.31 409 PRO A CA 1
ATOM 3174 C C . PRO A 1 409 ? -0.881 33.406 -4.602 1 95.31 409 PRO A C 1
ATOM 3176 O O . PRO A 1 409 ? -1.107 34.469 -5.156 1 95.31 409 PRO A O 1
ATOM 3179 N N . ALA A 1 410 ? -0.319 33.375 -3.416 1 96.75 410 ALA A N 1
ATOM 3180 C CA . ALA A 1 410 ? -0.007 34.594 -2.648 1 96.75 410 ALA A CA 1
ATOM 3181 C C . ALA A 1 410 ? 0.894 35.531 -3.441 1 96.75 410 ALA A C 1
ATOM 3183 O O . ALA A 1 410 ? 1.909 35.094 -4 1 96.75 410 ALA A O 1
ATOM 3184 N N . MET A 1 411 ? 0.601 36.812 -3.428 1 96.56 411 MET A N 1
ATOM 3185 C CA . MET A 1 411 ? 1.348 37.812 -4.18 1 96.56 411 MET A CA 1
ATOM 3186 C C . MET A 1 411 ? 2.76 37.969 -3.623 1 96.56 411 MET A C 1
ATOM 3188 O O . MET A 1 411 ? 3.688 38.312 -4.363 1 96.56 411 MET A O 1
ATOM 3192 N N . CYS A 1 412 ? 2.938 37.688 -2.383 1 95.94 412 CYS A N 1
ATOM 3193 C CA . CYS A 1 412 ? 4.242 37.875 -1.754 1 95.94 412 CYS A CA 1
ATOM 3194 C C . 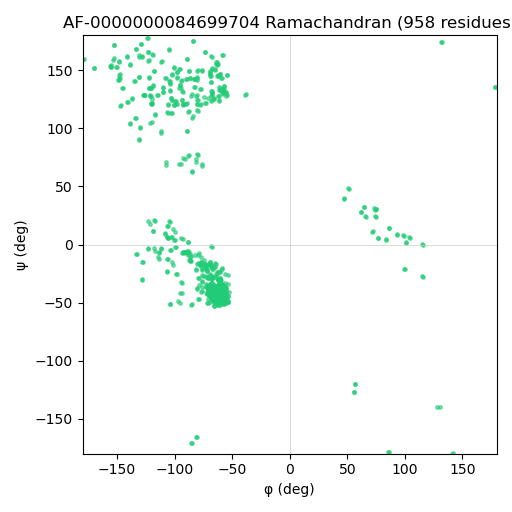CYS A 1 412 ? 5.145 36.688 -2.031 1 95.94 412 CYS A C 1
ATOM 3196 O O . CYS A 1 412 ? 6.32 36.688 -1.658 1 95.94 412 CYS A O 1
ATOM 3198 N N . ASN A 1 413 ? 4.633 35.625 -2.602 1 97.81 413 ASN A N 1
ATOM 3199 C CA . ASN A 1 413 ? 5.395 34.469 -3.041 1 97.81 413 ASN A CA 1
ATOM 3200 C C . ASN A 1 413 ? 5.965 34.656 -4.441 1 97.81 413 ASN A C 1
ATOM 3202 O O . ASN A 1 413 ? 5.242 35.062 -5.359 1 97.81 413 ASN A O 1
ATOM 3206 N N . SER A 1 414 ? 7.211 34.469 -4.684 1 97.25 414 SER A N 1
ATOM 3207 C CA . SER A 1 414 ? 7.844 34.719 -5.977 1 97.25 414 SER A CA 1
ATOM 3208 C C . SER A 1 414 ? 7.27 33.812 -7.059 1 97.25 414 SER A C 1
ATOM 3210 O O . SER A 1 414 ? 7.039 34.25 -8.188 1 97.25 414 SER A O 1
ATOM 3212 N N . GLY A 1 415 ? 7.113 32.5 -6.738 1 96.56 415 GLY A N 1
ATOM 3213 C CA . GLY A 1 415 ? 6.547 31.547 -7.66 1 96.56 415 GLY A CA 1
ATOM 3214 C C . GLY A 1 415 ? 7.5 31.141 -8.773 1 96.56 415 GLY A C 1
ATOM 3215 O O . GLY A 1 415 ? 7.066 30.75 -9.852 1 96.56 415 GLY A O 1
ATOM 3216 N N . LYS A 1 416 ? 8.734 31.266 -8.57 1 97.31 416 LYS A N 1
ATOM 3217 C CA . LYS A 1 416 ? 9.727 30.984 -9.609 1 97.31 416 LYS A CA 1
ATOM 3218 C C . LYS A 1 416 ? 10.312 29.594 -9.445 1 97.31 416 LYS A C 1
ATOM 3220 O O . LYS A 1 416 ? 10.844 29.016 -10.406 1 97.31 416 LYS A O 1
ATOM 3225 N N . MET A 1 417 ? 10.32 29.047 -8.273 1 96.81 417 MET A N 1
ATOM 3226 C CA . MET A 1 417 ? 10.812 27.688 -8.07 1 96.81 417 MET A CA 1
ATOM 3227 C C . MET A 1 417 ? 9.898 26.672 -8.734 1 96.81 417 MET A C 1
ATOM 3229 O O . MET A 1 417 ? 8.68 26.703 -8.539 1 96.81 417 MET A O 1
ATOM 3233 N N . MET A 1 418 ? 10.477 25.75 -9.562 1 97.62 418 MET A N 1
ATOM 3234 C CA . MET A 1 418 ? 9.695 24.75 -10.289 1 97.62 418 MET A CA 1
ATOM 3235 C C . MET A 1 418 ? 10.125 23.344 -9.906 1 97.62 418 MET A C 1
ATOM 3237 O O . MET A 1 418 ? 11.297 22.984 -10.055 1 97.62 418 MET A O 1
ATOM 3241 N N . PRO A 1 419 ? 9.172 22.594 -9.406 1 97.88 419 PRO A N 1
ATOM 3242 C CA . PRO A 1 419 ? 9.445 21.188 -9.086 1 97.88 419 PRO A CA 1
ATOM 3243 C C . PRO A 1 419 ? 9.188 20.266 -10.266 1 97.88 419 PRO A C 1
ATOM 3245 O O . PRO A 1 419 ? 8.531 20.656 -11.242 1 97.88 419 PRO A O 1
ATOM 3248 N N . ILE A 1 420 ? 9.758 19.094 -10.25 1 97.94 420 ILE A N 1
ATOM 3249 C CA . ILE A 1 420 ? 9.578 18.062 -11.266 1 97.94 420 ILE A CA 1
ATOM 3250 C C . ILE A 1 420 ? 9.867 16.688 -10.656 1 97.94 420 ILE A C 1
ATOM 3252 O O . ILE A 1 420 ? 10.523 16.594 -9.617 1 97.94 420 ILE A O 1
ATOM 3256 N N . ARG A 1 421 ? 9.258 15.672 -11.188 1 97.69 421 ARG A N 1
ATOM 3257 C CA . ARG A 1 421 ? 9.594 14.328 -10.719 1 97.69 421 ARG A CA 1
ATOM 3258 C C . ARG A 1 421 ? 10.789 13.766 -11.469 1 97.69 421 ARG A C 1
ATOM 3260 O O . ARG A 1 421 ? 10.945 14 -12.672 1 97.69 421 ARG A O 1
ATOM 3267 N N . ASP A 1 422 ? 11.625 13.031 -10.766 1 97.69 422 ASP A N 1
ATOM 3268 C CA . ASP A 1 422 ? 12.711 12.32 -11.422 1 97.69 422 ASP A CA 1
ATOM 3269 C C . ASP A 1 422 ? 12.242 10.961 -11.945 1 97.69 422 ASP A C 1
ATOM 3271 O O . ASP A 1 422 ? 11.039 10.695 -11.992 1 97.69 422 ASP A O 1
ATOM 3275 N N . ASN A 1 423 ? 13.203 10.141 -12.391 1 96 423 ASN A N 1
ATOM 3276 C CA . ASN A 1 423 ? 12.891 8.891 -13.078 1 96 423 ASN A CA 1
ATOM 3277 C C . ASN A 1 423 ? 12.242 7.879 -12.148 1 96 423 ASN A C 1
ATOM 3279 O O . ASN A 1 423 ? 11.602 6.93 -12.602 1 96 423 ASN A O 1
ATOM 3283 N N . ASN A 1 424 ? 12.367 8.078 -10.82 1 95.06 424 ASN A N 1
ATOM 3284 C CA . ASN A 1 424 ? 11.797 7.164 -9.828 1 95.06 424 ASN A CA 1
ATOM 3285 C C . ASN A 1 424 ? 10.539 7.742 -9.195 1 95.06 424 ASN A C 1
ATOM 3287 O O . ASN A 1 424 ? 9.883 7.078 -8.391 1 95.06 424 ASN A O 1
ATOM 3291 N N . GLY A 1 425 ? 10.188 8.93 -9.508 1 96.56 425 GLY A N 1
ATOM 3292 C CA . GLY A 1 425 ? 8.953 9.523 -9.031 1 96.56 425 GLY A CA 1
ATOM 3293 C C . GLY A 1 425 ? 9.156 10.469 -7.859 1 96.56 425 GLY A C 1
ATOM 3294 O O . GLY A 1 425 ? 8.195 11.031 -7.332 1 96.56 425 GLY A O 1
ATOM 3295 N N . ALA A 1 426 ? 10.391 10.68 -7.43 1 98.06 426 ALA A N 1
ATOM 3296 C CA . ALA A 1 426 ? 10.68 11.633 -6.355 1 98.06 426 ALA A CA 1
ATOM 3297 C C . ALA A 1 426 ? 10.617 13.07 -6.859 1 98.06 426 ALA A C 1
ATOM 3299 O O . ALA A 1 426 ? 10.914 13.336 -8.031 1 98.06 426 ALA A O 1
ATOM 3300 N N . ILE A 1 427 ? 10.258 13.969 -6.016 1 98.44 427 ILE A N 1
ATOM 3301 C CA . ILE A 1 427 ? 10.195 15.375 -6.387 1 98.44 427 ILE A CA 1
ATOM 3302 C C . ILE A 1 427 ? 11.586 15.992 -6.328 1 98.44 427 ILE A C 1
ATOM 3304 O O . ILE A 1 427 ? 12.305 15.828 -5.336 1 98.44 427 ILE A O 1
ATOM 3308 N N . ARG A 1 428 ? 11.969 16.641 -7.434 1 98.69 428 ARG A N 1
ATOM 3309 C CA . ARG A 1 428 ? 13.242 17.328 -7.59 1 98.69 428 ARG A CA 1
ATOM 3310 C C . ARG A 1 428 ? 13.031 18.797 -7.965 1 98.69 428 ARG A C 1
ATOM 3312 O O . ARG A 1 428 ? 11.891 19.266 -8.055 1 98.69 428 ARG A O 1
ATOM 3319 N N . VAL A 1 429 ? 14.148 19.469 -8.078 1 98.5 429 VAL A N 1
ATOM 3320 C CA . VAL A 1 429 ? 14.109 20.875 -8.438 1 98.5 429 VAL A CA 1
ATOM 3321 C C . VAL A 1 429 ? 14.477 21.047 -9.906 1 98.5 429 VAL A C 1
ATOM 3323 O O . VAL A 1 429 ? 15.609 20.75 -10.305 1 98.5 429 VAL A O 1
ATOM 3326 N N . PHE A 1 430 ? 13.523 21.469 -10.648 1 97.75 430 PHE A N 1
ATOM 3327 C CA . PHE A 1 430 ? 13.75 21.781 -12.055 1 97.75 430 PHE A CA 1
ATOM 3328 C C . PHE A 1 430 ? 14.406 23.156 -12.211 1 97.75 430 PHE A C 1
ATOM 3330 O O . PHE A 1 430 ? 15.383 23.297 -12.953 1 97.75 430 PHE A O 1
ATOM 3337 N N . ASP A 1 431 ? 13.891 24.109 -11.539 1 97.62 431 ASP A N 1
ATOM 3338 C CA . ASP A 1 431 ? 14.383 25.484 -11.422 1 97.62 431 ASP A CA 1
ATOM 3339 C C . ASP A 1 431 ? 14.305 25.969 -9.977 1 97.62 431 ASP A C 1
ATOM 3341 O O . ASP A 1 431 ? 13.234 25.969 -9.367 1 97.62 431 ASP A O 1
ATOM 3345 N N . ALA A 1 432 ? 15.398 26.422 -9.445 1 98.12 432 ALA A N 1
ATOM 3346 C CA . ALA A 1 432 ? 15.453 26.781 -8.023 1 98.12 432 ALA A CA 1
ATOM 3347 C C . ALA A 1 432 ? 15.008 28.219 -7.809 1 98.12 432 ALA A C 1
ATOM 3349 O O . ALA A 1 432 ? 14.711 28.625 -6.68 1 98.12 432 ALA A O 1
ATOM 3350 N N . GLY A 1 433 ? 14.93 28.969 -8.93 1 97.88 433 GLY A N 1
ATOM 3351 C CA . GLY A 1 433 ? 14.75 30.406 -8.711 1 97.88 433 GLY A CA 1
ATOM 3352 C C . GLY A 1 433 ? 15.828 31 -7.824 1 97.88 433 GLY A C 1
ATOM 3353 O O . GLY A 1 433 ? 17.016 30.828 -8.078 1 97.88 433 GLY A O 1
ATOM 3354 N N . ALA A 1 434 ? 15.43 31.703 -6.758 1 98.44 434 ALA A N 1
ATOM 3355 C CA . ALA A 1 434 ? 16.375 32.344 -5.863 1 98.44 434 ALA A CA 1
ATOM 3356 C C . ALA A 1 434 ? 16.609 31.531 -4.605 1 98.44 434 ALA A C 1
ATOM 3358 O O . ALA A 1 434 ? 17.281 31.984 -3.67 1 98.44 434 ALA A O 1
ATOM 3359 N N . VAL A 1 435 ? 16.016 30.344 -4.527 1 98.75 435 VAL A N 1
ATOM 3360 C CA . VAL A 1 435 ? 16.234 29.469 -3.383 1 98.75 435 VAL A CA 1
ATOM 3361 C C . VAL A 1 435 ? 17.719 29.094 -3.303 1 98.75 435 VAL A C 1
ATOM 3363 O O . VAL A 1 435 ? 18.297 28.609 -4.281 1 98.75 435 VAL A O 1
ATOM 3366 N N . PRO A 1 436 ? 18.297 29.297 -2.176 1 98.62 436 PRO A N 1
ATOM 3367 C CA . PRO A 1 436 ? 19.75 29.219 -2.068 1 98.62 436 PRO A CA 1
ATOM 3368 C C . PRO A 1 436 ? 20.266 27.797 -1.844 1 98.62 436 PRO A C 1
ATOM 3370 O O . PRO A 1 436 ? 20.984 27.547 -0.875 1 98.62 436 PRO A O 1
ATOM 3373 N N . LEU A 1 437 ? 20.062 26.922 -2.734 1 98.62 437 LEU A N 1
ATOM 3374 C CA . LEU A 1 437 ? 20.609 25.578 -2.637 1 98.62 437 LEU A CA 1
ATOM 3375 C C . LEU A 1 437 ? 22.062 25.547 -3.062 1 98.62 437 LEU A C 1
ATOM 3377 O O . LEU A 1 437 ? 22.469 26.25 -3.996 1 98.62 437 LEU A O 1
ATOM 3381 N N . PRO A 1 438 ? 22.828 24.719 -2.391 1 98.56 438 PRO A N 1
ATOM 3382 C CA . PRO A 1 438 ? 24.234 24.609 -2.779 1 98.56 438 PRO A CA 1
ATOM 3383 C C . PRO A 1 438 ? 24.422 24.078 -4.203 1 98.56 438 PRO A C 1
ATOM 3385 O O . PRO A 1 438 ? 23.594 23.297 -4.688 1 98.56 438 PRO A O 1
ATOM 3388 N N . ASP A 1 439 ? 25.547 24.422 -4.809 1 98.31 439 ASP A N 1
ATOM 3389 C CA . ASP A 1 439 ? 25.812 24.078 -6.207 1 98.31 439 ASP A CA 1
ATOM 3390 C C . ASP A 1 439 ? 25.797 22.578 -6.414 1 98.31 439 ASP A C 1
ATOM 3392 O O . ASP A 1 439 ? 25.281 22.078 -7.422 1 98.31 439 ASP A O 1
ATOM 3396 N N . ASP A 1 440 ? 26.391 21.922 -5.508 1 98.5 440 ASP A N 1
ATOM 3397 C CA . ASP A 1 440 ? 26.469 20.469 -5.656 1 98.5 440 ASP A CA 1
ATOM 3398 C C . ASP A 1 440 ? 25.078 19.844 -5.508 1 98.5 440 ASP A C 1
ATOM 3400 O O . ASP A 1 440 ? 24.781 18.828 -6.148 1 98.5 440 ASP A O 1
ATOM 3404 N N . VAL A 1 441 ? 24.25 20.375 -4.691 1 98.62 441 VAL A N 1
ATOM 3405 C CA . VAL A 1 441 ? 22.875 19.922 -4.539 1 98.62 441 VAL A CA 1
ATOM 3406 C C . VAL A 1 441 ? 22.094 20.203 -5.82 1 98.62 441 VAL A C 1
ATOM 3408 O O . VAL A 1 441 ? 21.344 19.359 -6.297 1 98.62 441 VAL A O 1
ATOM 3411 N N . LEU A 1 442 ? 22.266 21.391 -6.383 1 98.62 442 LEU A N 1
ATOM 3412 C CA . LEU A 1 442 ? 21.625 21.75 -7.637 1 98.62 442 LEU A CA 1
ATOM 3413 C C . LEU A 1 442 ? 22.047 20.812 -8.758 1 98.62 442 LEU A C 1
ATOM 3415 O O . LEU A 1 442 ? 21.234 20.406 -9.586 1 98.62 442 LEU A O 1
ATOM 3419 N N . SER A 1 443 ? 23.312 20.469 -8.734 1 98.5 443 SER A N 1
ATOM 3420 C CA . SER A 1 443 ? 23.828 19.531 -9.727 1 98.5 443 SER A CA 1
ATOM 3421 C C . SER A 1 443 ? 23.188 18.156 -9.578 1 98.5 443 SER A C 1
ATOM 3423 O O . SER A 1 443 ? 22.891 17.5 -10.578 1 98.5 443 SER A O 1
ATOM 3425 N N . MET A 1 444 ? 23.047 17.719 -8.398 1 98.19 444 MET A N 1
ATOM 3426 C CA . MET A 1 444 ? 22.375 16.453 -8.148 1 98.19 444 MET A CA 1
ATOM 3427 C C . MET A 1 444 ? 20.953 16.453 -8.719 1 98.19 444 MET A C 1
ATOM 3429 O O . MET A 1 444 ? 20.547 15.492 -9.367 1 98.19 444 MET A O 1
ATOM 3433 N N . HIS A 1 445 ? 20.219 17.5 -8.461 1 98.5 445 HIS A N 1
ATOM 3434 C CA . HIS A 1 445 ? 18.859 17.625 -8.992 1 98.5 445 HIS A CA 1
ATOM 3435 C C . HIS A 1 445 ? 18.859 17.594 -10.516 1 98.5 445 HIS A C 1
ATOM 3437 O O . HIS A 1 445 ? 18.016 16.953 -11.133 1 98.5 445 HIS A O 1
ATOM 3443 N N . HIS A 1 446 ? 19.781 18.297 -11.062 1 97.88 446 HIS A N 1
ATOM 3444 C CA . HIS A 1 446 ? 19.906 18.312 -12.516 1 97.88 446 HIS A CA 1
ATOM 3445 C C . HIS A 1 446 ? 20.156 16.906 -13.055 1 97.88 446 HIS A C 1
ATOM 3447 O O . HIS A 1 446 ? 19.562 16.5 -14.055 1 97.88 446 HIS A O 1
ATOM 3453 N N . ASP A 1 447 ? 21 16.203 -12.398 1 98.19 447 ASP A N 1
ATOM 3454 C CA . ASP A 1 447 ? 21.328 14.844 -12.82 1 98.19 447 ASP A CA 1
ATOM 3455 C C . ASP A 1 447 ? 20.125 13.922 -12.727 1 98.19 447 ASP A C 1
ATOM 3457 O O . ASP A 1 447 ? 19.891 13.094 -13.609 1 98.19 447 ASP A O 1
ATOM 3461 N N . PHE A 1 448 ? 19.391 14.023 -11.648 1 97.56 448 PHE A N 1
ATOM 3462 C CA . PHE A 1 448 ? 18.172 13.227 -11.477 1 97.56 448 PHE A CA 1
ATOM 3463 C C . PHE A 1 448 ? 17.188 13.477 -12.609 1 97.56 448 PHE A C 1
ATOM 3465 O O . PHE A 1 448 ? 16.625 12.531 -13.156 1 97.56 448 PHE A O 1
ATOM 3472 N N . VAL A 1 449 ? 17 14.719 -12.945 1 97.62 449 VAL A N 1
ATOM 3473 C CA . VAL A 1 449 ? 16.047 15.117 -13.969 1 97.62 449 VAL A CA 1
ATOM 3474 C C . VAL A 1 449 ? 16.547 14.672 -15.344 1 97.62 449 VAL A C 1
ATOM 3476 O O . VAL A 1 449 ? 15.766 14.219 -16.172 1 97.62 449 VAL A O 1
ATOM 3479 N N . ALA A 1 450 ? 17.844 14.797 -15.555 1 97.44 450 ALA A N 1
ATOM 3480 C CA . ALA A 1 450 ? 18.453 14.406 -16.812 1 97.44 450 ALA A CA 1
ATOM 3481 C C . ALA A 1 450 ? 18.281 12.906 -17.062 1 97.44 450 ALA A C 1
ATOM 3483 O O . ALA A 1 450 ? 18.125 12.477 -18.219 1 97.44 450 ALA A O 1
ATOM 3484 N N . GLU A 1 451 ? 18.406 12.172 -16.031 1 97.12 451 GLU A N 1
ATOM 3485 C CA . GLU A 1 451 ? 18.203 10.727 -16.156 1 97.12 451 GLU A CA 1
ATOM 3486 C C . GLU A 1 451 ? 16.812 10.406 -16.688 1 97.12 451 GLU A C 1
ATOM 3488 O O . GLU A 1 451 ? 16.672 9.586 -17.594 1 97.12 451 GLU A O 1
ATOM 3493 N N . ARG A 1 452 ? 15.82 11.047 -16.156 1 96.56 452 ARG A N 1
ATOM 3494 C CA . ARG A 1 452 ? 14.461 10.836 -16.641 1 96.56 452 ARG A CA 1
ATOM 3495 C C . ARG A 1 452 ? 14.328 11.273 -18.109 1 96.56 452 ARG A C 1
ATOM 3497 O O . ARG A 1 452 ? 13.703 10.586 -18.906 1 96.56 452 ARG A O 1
ATOM 3504 N N . ALA A 1 453 ? 14.867 12.438 -18.375 1 96.5 453 ALA A N 1
ATOM 3505 C CA . ALA A 1 453 ? 14.812 12.953 -19.75 1 96.5 453 ALA A CA 1
ATOM 3506 C C . ALA A 1 453 ? 15.406 11.961 -20.734 1 96.5 453 ALA A C 1
ATOM 3508 O O . ALA A 1 453 ? 14.844 11.734 -21.812 1 96.5 453 ALA A O 1
ATOM 3509 N N . ARG A 1 454 ? 16.469 11.367 -20.359 1 96.56 454 ARG A N 1
ATOM 3510 C CA . ARG A 1 454 ? 17.125 10.375 -21.203 1 96.56 454 ARG A CA 1
ATOM 3511 C C . ARG A 1 454 ? 16.25 9.141 -21.375 1 96.56 454 ARG A C 1
ATOM 3513 O O . ARG A 1 454 ? 16.078 8.641 -22.5 1 96.56 454 ARG A O 1
ATOM 3520 N N . GLU A 1 455 ? 15.742 8.648 -20.281 1 94.38 455 GLU A N 1
ATOM 3521 C CA . GLU A 1 455 ? 14.906 7.453 -20.312 1 94.38 455 GLU A CA 1
ATOM 3522 C C . GLU A 1 455 ? 13.664 7.664 -21.172 1 94.38 455 GLU A C 1
ATOM 3524 O O . GLU A 1 455 ? 13.203 6.738 -21.828 1 94.38 455 GLU A O 1
ATOM 3529 N N . GLU A 1 456 ? 13.125 8.906 -21.125 1 94.44 456 GLU A N 1
ATOM 3530 C CA . GLU A 1 456 ? 11.898 9.195 -21.859 1 94.44 456 GLU A CA 1
ATOM 3531 C C . GLU A 1 456 ? 12.195 9.703 -23.266 1 94.44 456 GLU A C 1
ATOM 3533 O O . GLU A 1 456 ? 11.281 9.875 -24.078 1 94.44 456 GLU A O 1
ATOM 3538 N N . GLY A 1 457 ? 13.391 9.922 -23.578 1 93.56 457 GLY A N 1
ATOM 3539 C CA . GLY A 1 457 ? 13.758 10.414 -24.891 1 93.56 457 GLY A CA 1
ATOM 3540 C C . GLY A 1 457 ? 13.219 11.805 -25.188 1 93.56 457 GLY A C 1
ATOM 3541 O O . GLY A 1 457 ? 12.789 12.094 -26.297 1 93.56 457 GLY A O 1
ATOM 3542 N N . ARG A 1 458 ? 13.102 12.641 -24.172 1 92.12 458 ARG A N 1
ATOM 3543 C CA . ARG A 1 458 ? 12.656 14.023 -24.328 1 92.12 458 ARG A CA 1
ATOM 3544 C C . ARG A 1 458 ? 13.438 14.961 -23.406 1 92.12 458 ARG A C 1
ATOM 3546 O O . ARG A 1 458 ? 14.016 14.516 -22.422 1 92.12 458 ARG A O 1
ATOM 3553 N N . GLU A 1 459 ? 13.375 16.203 -23.734 1 92.75 459 GLU A N 1
ATOM 3554 C CA . GLU A 1 459 ? 14.023 17.203 -22.891 1 92.75 459 GLU A CA 1
ATOM 3555 C C . GLU A 1 459 ? 13.148 17.578 -21.703 1 92.75 459 GLU A C 1
ATOM 3557 O O . GLU A 1 459 ? 11.922 17.672 -21.828 1 92.75 459 GLU A O 1
ATOM 3562 N N . ALA A 1 460 ? 13.867 17.766 -20.625 1 92.44 460 ALA A N 1
ATOM 3563 C CA . ALA A 1 460 ? 13.133 18.266 -19.453 1 92.44 460 ALA A CA 1
ATOM 3564 C C . ALA A 1 460 ? 12.445 19.594 -19.766 1 92.44 460 ALA A C 1
ATOM 3566 O O . ALA A 1 460 ? 13.062 20.484 -20.359 1 92.44 460 ALA A O 1
ATOM 3567 N N . SER A 1 461 ? 11.164 19.719 -19.469 1 92.38 461 SER A N 1
ATOM 3568 C CA . SER A 1 461 ? 10.383 20.906 -19.844 1 92.38 461 SER A CA 1
ATOM 3569 C C . SER A 1 461 ? 9.227 21.125 -18.875 1 92.38 461 SER A C 1
ATOM 3571 O O . SER A 1 461 ? 8.969 20.281 -18 1 92.38 461 SER A O 1
ATOM 3573 N N . PHE A 1 462 ? 8.641 22.203 -19.047 1 92.06 462 PHE A N 1
ATOM 3574 C CA . PHE A 1 462 ? 7.461 22.547 -18.266 1 92.06 462 PHE A CA 1
ATOM 3575 C C . PHE A 1 462 ? 6.336 21.547 -18.5 1 92.06 462 PHE A C 1
ATOM 3577 O O . PHE A 1 462 ? 5.562 21.25 -17.594 1 92.06 462 PHE A O 1
ATOM 3584 N N . GLN A 1 463 ? 6.277 21.031 -19.609 1 92.94 463 GLN A N 1
ATOM 3585 C CA . GLN A 1 463 ? 5.258 20.047 -19.922 1 92.94 463 GLN A CA 1
ATOM 3586 C C . GLN A 1 463 ? 5.395 18.812 -19.031 1 92.94 463 GLN A C 1
ATOM 3588 O O . GLN A 1 463 ? 4.395 18.203 -18.641 1 92.94 463 GLN A O 1
ATOM 3593 N N . MET A 1 464 ? 6.582 18.422 -18.703 1 93.62 464 MET A N 1
ATOM 3594 C CA . MET A 1 464 ? 6.812 17.297 -17.812 1 93.62 464 MET A CA 1
ATOM 3595 C C . MET A 1 464 ? 6.215 17.578 -16.438 1 93.62 464 MET A C 1
ATOM 3597 O O . MET A 1 464 ? 5.711 16.656 -15.781 1 93.62 464 MET A O 1
ATOM 3601 N N . ILE A 1 465 ? 6.289 18.828 -16.094 1 94.88 465 ILE A N 1
ATOM 3602 C CA . ILE A 1 465 ? 5.75 19.219 -14.797 1 94.88 465 ILE A CA 1
ATOM 3603 C C . ILE A 1 465 ? 4.23 19.109 -14.805 1 94.88 465 ILE A C 1
ATOM 3605 O O . ILE A 1 465 ? 3.635 18.578 -13.867 1 94.88 465 ILE A O 1
ATOM 3609 N N . ILE A 1 466 ? 3.58 19.562 -15.844 1 93.31 466 ILE A N 1
ATOM 3610 C CA . ILE A 1 466 ? 2.133 19.453 -15.992 1 93.31 466 ILE A CA 1
ATOM 3611 C C . ILE A 1 466 ? 1.716 17.984 -15.984 1 93.31 466 ILE A C 1
ATOM 3613 O O . ILE A 1 466 ? 0.728 17.625 -15.344 1 93.31 466 ILE A O 1
ATOM 3617 N N . ASP A 1 467 ? 2.502 17.188 -16.688 1 93.75 467 ASP A N 1
ATOM 3618 C CA . ASP A 1 467 ? 2.238 15.758 -16.734 1 93.75 467 ASP A CA 1
ATOM 3619 C C . ASP A 1 467 ? 2.322 15.141 -15.344 1 93.75 467 ASP A C 1
ATOM 3621 O O . ASP A 1 467 ? 1.512 14.281 -14.984 1 93.75 467 ASP A O 1
ATOM 3625 N N . ASP A 1 468 ? 3.246 15.562 -14.609 1 94.19 468 ASP A N 1
ATOM 3626 C CA . ASP A 1 468 ? 3.434 15.047 -13.258 1 94.19 468 ASP A CA 1
ATOM 3627 C C . ASP A 1 468 ? 2.25 15.414 -12.359 1 94.19 468 ASP A C 1
ATOM 3629 O O . ASP A 1 468 ? 1.817 14.602 -11.539 1 94.19 468 ASP A O 1
ATOM 3633 N N . ILE A 1 469 ? 1.761 16.625 -12.477 1 92.44 469 ILE A N 1
ATOM 3634 C CA . ILE A 1 469 ? 0.655 17.109 -11.664 1 92.44 469 ILE A CA 1
ATOM 3635 C C . ILE A 1 469 ? -0.591 16.281 -11.922 1 92.44 469 ILE A C 1
ATOM 3637 O O . ILE A 1 469 ? -1.346 15.961 -11 1 92.44 469 ILE A O 1
ATOM 3641 N N . ASN A 1 470 ? -0.75 15.75 -13.102 1 89.94 470 ASN A N 1
ATOM 3642 C CA . ASN A 1 470 ? -1.963 15.047 -13.508 1 89.94 470 ASN A CA 1
ATOM 3643 C C . ASN A 1 470 ? -1.796 13.531 -13.398 1 89.94 470 ASN A C 1
ATOM 3645 O O . ASN A 1 470 ? -2.752 12.781 -13.602 1 89.94 470 ASN A O 1
ATOM 3649 N N . ALA A 1 471 ? -0.727 13.086 -13.039 1 88.56 471 ALA A N 1
ATOM 3650 C CA . ALA A 1 471 ? -0.35 11.688 -13.227 1 88.56 471 ALA A CA 1
ATOM 3651 C C . ALA A 1 471 ? -1.232 10.766 -12.391 1 88.56 471 ALA A C 1
ATOM 3653 O O . ALA A 1 471 ? -1.781 9.789 -12.906 1 88.56 471 ALA A O 1
ATOM 3654 N N . VAL A 1 472 ? -1.49 11.008 -11.188 1 85.06 472 VAL A N 1
ATOM 3655 C CA . VAL A 1 472 ? -2.184 10.078 -10.297 1 85.06 472 VAL A CA 1
ATOM 3656 C C . VAL A 1 472 ? -3.66 10.008 -10.672 1 85.06 472 VAL A C 1
ATOM 3658 O O . VAL A 1 472 ? -4.273 8.945 -10.602 1 85.06 472 VAL A O 1
ATOM 3661 N N . SER A 1 473 ? -4.23 11.094 -11.062 1 86.88 473 SER A N 1
ATOM 3662 C CA . SER A 1 473 ? -5.609 11.062 -11.539 1 86.88 473 SER A CA 1
ATOM 3663 C C . SER A 1 473 ? -5.77 10.133 -12.734 1 86.88 473 SER A C 1
ATOM 3665 O O . SER A 1 473 ? -6.852 9.602 -12.977 1 86.88 473 SER A O 1
ATOM 3667 N N . HIS A 1 474 ? -4.617 9.898 -13.359 1 87.56 474 HIS A N 1
ATOM 3668 C CA . HIS A 1 474 ? -4.602 8.984 -14.5 1 87.56 474 HIS A CA 1
ATOM 3669 C C . HIS A 1 474 ? -3.967 7.652 -14.133 1 87.56 474 HIS A C 1
ATOM 3671 O O . HIS A 1 474 ? -3.459 6.938 -15 1 87.56 474 HIS A O 1
ATOM 3677 N N . SER A 1 475 ? -3.869 7.461 -12.875 1 88.88 475 SER A N 1
ATOM 3678 C CA . SER A 1 475 ? -3.484 6.172 -12.305 1 88.88 475 SER A CA 1
ATOM 3679 C C . SER A 1 475 ? -1.996 5.902 -12.508 1 88.88 475 SER A C 1
ATOM 3681 O O . SER A 1 475 ? -1.586 4.754 -12.695 1 88.88 475 SER A O 1
ATOM 3683 N N . LYS A 1 476 ? -1.206 6.949 -12.531 1 91.19 476 LYS A N 1
ATOM 3684 C CA . LYS A 1 476 ? 0.251 6.867 -12.586 1 91.19 476 LYS A CA 1
ATOM 3685 C C . LYS A 1 476 ? 0.891 7.762 -11.531 1 91.19 476 LYS A C 1
ATOM 3687 O O . LYS A 1 476 ? 0.219 8.602 -10.93 1 91.19 476 LYS A O 1
ATOM 3692 N N . LEU A 1 477 ? 2.164 7.523 -11.242 1 90.94 477 LEU A N 1
ATOM 3693 C CA . LEU A 1 477 ? 2.873 8.438 -10.352 1 90.94 477 LEU A CA 1
ATOM 3694 C C . LEU A 1 477 ? 3.682 9.453 -11.148 1 90.94 477 LEU A C 1
ATOM 3696 O O . LEU A 1 477 ? 3.59 10.656 -10.891 1 90.94 477 LEU A O 1
ATOM 3700 N N . VAL A 1 478 ? 4.445 8.961 -12.109 1 91.69 478 VAL A N 1
ATOM 3701 C CA . VAL A 1 478 ? 5.246 9.812 -12.984 1 91.69 478 VAL A CA 1
ATOM 3702 C C . VAL A 1 478 ? 4.484 10.086 -14.281 1 91.69 478 VAL A C 1
ATOM 3704 O O . VAL A 1 478 ? 3.875 9.18 -14.852 1 91.69 478 VAL A O 1
ATOM 3707 N N . GLY A 1 479 ? 4.48 11.305 -14.711 1 91 479 GLY A N 1
ATOM 3708 C CA . GLY A 1 479 ? 3.781 11.688 -15.93 1 91 479 GLY A CA 1
ATOM 3709 C C . GLY A 1 479 ? 4.523 11.281 -17.188 1 91 479 GLY A C 1
ATOM 3710 O O . GLY A 1 479 ? 4.945 12.141 -17.969 1 91 479 GLY A O 1
ATOM 3711 N N . ARG A 1 480 ? 4.625 10.047 -17.438 1 90.25 480 ARG A N 1
ATOM 3712 C CA . ARG A 1 480 ? 5.297 9.562 -18.641 1 90.25 480 ARG A CA 1
ATOM 3713 C C . ARG A 1 480 ? 4.383 9.648 -19.859 1 90.25 480 ARG A C 1
ATOM 3715 O O . ARG A 1 480 ? 3.156 9.609 -19.719 1 90.25 480 ARG A O 1
ATOM 3722 N N . PRO A 1 481 ? 4.996 9.844 -21.062 1 82.81 481 PRO A N 1
ATOM 3723 C CA . PRO A 1 481 ? 4.18 9.891 -22.281 1 82.81 481 PRO A CA 1
ATOM 3724 C C . PRO A 1 481 ? 3.488 8.562 -22.578 1 82.81 481 PRO A C 1
ATOM 3726 O O . PRO A 1 481 ? 3.959 7.508 -22.141 1 82.81 481 PRO A O 1
ATOM 3729 N N . MET B 1 1 ? 4.23 -47.719 -14.609 1 63.22 1 MET B N 1
ATOM 3730 C CA . MET B 1 1 ? 5.605 -47.312 -14.875 1 63.22 1 MET B CA 1
ATOM 3731 C C . MET B 1 1 ? 6.254 -46.75 -13.625 1 63.22 1 MET B C 1
ATOM 3733 O O . MET B 1 1 ? 5.594 -46.062 -12.844 1 63.22 1 MET B O 1
ATOM 3737 N N . GLU B 1 2 ? 7.441 -47.125 -13.398 1 84.88 2 GLU B N 1
ATOM 3738 C CA . GLU B 1 2 ? 8.203 -46.625 -12.25 1 84.88 2 GLU B CA 1
ATOM 3739 C C . GLU B 1 2 ? 8.523 -45.125 -12.398 1 84.88 2 GLU B C 1
ATOM 3741 O O . GLU B 1 2 ? 8.852 -44.656 -13.484 1 84.88 2 GLU B O 1
ATOM 3746 N N . LEU B 1 3 ? 8.25 -44.344 -11.391 1 95.5 3 LEU B N 1
ATOM 3747 C CA . LEU B 1 3 ? 8.508 -42.906 -11.391 1 95.5 3 LEU B CA 1
ATOM 3748 C C . LEU B 1 3 ? 10 -42.625 -11.555 1 95.5 3 LEU B C 1
ATOM 3750 O O . LEU B 1 3 ? 10.828 -43.219 -10.844 1 95.5 3 LEU B O 1
ATOM 3754 N N . LYS B 1 4 ? 10.336 -41.875 -12.547 1 96.81 4 LYS B N 1
ATOM 3755 C CA . LYS B 1 4 ? 11.672 -41.375 -12.836 1 96.81 4 LYS B CA 1
ATOM 3756 C C . LYS B 1 4 ? 11.609 -40 -13.5 1 96.81 4 LYS B C 1
ATOM 3758 O O . LYS B 1 4 ? 10.703 -39.719 -14.289 1 96.81 4 LYS B O 1
ATOM 3763 N N . ASN B 1 5 ? 12.57 -39.156 -13.148 1 97.31 5 ASN B N 1
ATOM 3764 C CA . ASN B 1 5 ? 12.648 -37.875 -13.852 1 97.31 5 ASN B CA 1
ATOM 3765 C C . ASN B 1 5 ? 13.359 -38.031 -15.195 1 97.31 5 ASN B C 1
ATOM 3767 O O . ASN B 1 5 ? 14.5 -37.594 -15.344 1 97.31 5 ASN B O 1
ATOM 3771 N N . LYS B 1 6 ? 12.766 -38.562 -16.062 1 97.5 6 LYS B N 1
ATOM 3772 C CA . LYS B 1 6 ? 13.211 -38.781 -17.422 1 97.5 6 LYS B CA 1
ATOM 3773 C C . LYS B 1 6 ? 12.102 -38.438 -18.422 1 97.5 6 LYS B C 1
ATOM 3775 O O . LYS B 1 6 ? 10.93 -38.75 -18.172 1 97.5 6 LYS B O 1
ATOM 3780 N N . LYS B 1 7 ? 12.531 -37.844 -19.5 1 98.19 7 LYS B N 1
ATOM 3781 C CA . LYS B 1 7 ? 11.555 -37.562 -20.547 1 98.19 7 LYS B CA 1
ATOM 3782 C C . LYS B 1 7 ? 10.82 -38.812 -20.984 1 98.19 7 LYS B C 1
ATOM 3784 O O . LYS B 1 7 ? 11.453 -39.844 -21.297 1 98.19 7 LYS B O 1
ATOM 3789 N N . ILE B 1 8 ? 9.539 -38.719 -20.969 1 98.12 8 ILE B N 1
ATOM 3790 C CA . ILE B 1 8 ? 8.75 -39.875 -21.391 1 98.12 8 ILE B CA 1
ATOM 3791 C C . ILE B 1 8 ? 8.977 -40.156 -22.875 1 98.12 8 ILE B C 1
ATOM 3793 O O . ILE B 1 8 ? 8.797 -39.25 -23.719 1 98.12 8 ILE B O 1
ATOM 3797 N N . ALA B 1 9 ? 9.352 -41.406 -23.172 1 97.44 9 ALA B N 1
ATOM 3798 C CA . ALA B 1 9 ? 9.516 -41.781 -24.562 1 97.44 9 ALA B CA 1
ATOM 3799 C C . ALA B 1 9 ? 8.203 -41.656 -25.328 1 97.44 9 ALA B C 1
ATOM 3801 O O . ALA B 1 9 ? 7.137 -41.938 -24.797 1 97.44 9 ALA B O 1
ATOM 3802 N N . ILE B 1 10 ? 8.32 -41.281 -26.594 1 97.5 10 ILE B N 1
ATOM 3803 C CA . ILE B 1 10 ? 7.141 -40.938 -27.391 1 97.5 10 ILE B CA 1
ATOM 3804 C C . ILE B 1 10 ? 6.223 -42.156 -27.484 1 97.5 10 ILE B C 1
ATOM 3806 O O . ILE B 1 10 ? 4.996 -42.031 -27.438 1 97.5 10 ILE B O 1
ATOM 3810 N N . ASP B 1 11 ? 6.773 -43.344 -27.594 1 97.12 11 ASP B N 1
ATOM 3811 C CA . ASP B 1 11 ? 5.965 -44.562 -27.688 1 97.12 11 ASP B CA 1
ATOM 3812 C C . ASP B 1 11 ? 5.207 -44.812 -26.391 1 97.12 11 ASP B C 1
ATOM 3814 O O . ASP B 1 11 ? 4.035 -45.219 -26.422 1 97.12 11 ASP B O 1
ATOM 3818 N N . ASP B 1 12 ? 5.906 -44.656 -25.312 1 97 12 ASP B N 1
ATOM 3819 C CA . ASP B 1 12 ? 5.27 -44.844 -24 1 97 12 ASP B CA 1
ATOM 3820 C C . ASP B 1 12 ? 4.18 -43.781 -23.781 1 97 12 ASP B C 1
ATOM 3822 O O . ASP B 1 12 ? 3.111 -44.094 -23.25 1 97 12 ASP B O 1
ATOM 3826 N N . PHE B 1 13 ? 4.473 -42.594 -24.156 1 97.56 13 PHE B N 1
ATOM 3827 C CA . PHE B 1 13 ? 3.51 -41.5 -24.047 1 97.56 13 PHE B CA 1
ATOM 3828 C C . PHE B 1 13 ? 2.25 -41.812 -24.844 1 97.56 13 PHE B C 1
ATOM 3830 O O . PHE B 1 13 ? 1.137 -41.688 -24.328 1 97.56 13 PHE B O 1
ATOM 3837 N N . MET B 1 14 ? 2.447 -42.219 -26.109 1 97.31 14 MET B N 1
ATOM 3838 C CA . MET B 1 14 ? 1.317 -42.5 -27 1 97.31 14 MET B CA 1
ATOM 3839 C C . MET B 1 14 ? 0.487 -43.656 -26.484 1 97.31 14 MET B C 1
ATOM 3841 O O . MET B 1 14 ? -0.738 -43.688 -26.625 1 97.31 14 MET B O 1
ATOM 3845 N N . ALA B 1 15 ? 1.17 -44.625 -25.953 1 97.31 15 ALA B N 1
ATOM 3846 C CA . ALA B 1 15 ? 0.459 -45.75 -25.375 1 97.31 15 ALA B CA 1
ATOM 3847 C C . ALA B 1 15 ? -0.423 -45.312 -24.203 1 97.31 15 ALA B C 1
ATOM 3849 O O . ALA B 1 15 ? -1.587 -45.719 -24.109 1 97.31 15 ALA B O 1
ATOM 3850 N N . GLU B 1 16 ? 0.161 -44.531 -23.312 1 97.5 16 GLU B N 1
ATOM 3851 C CA . GLU B 1 16 ? -0.589 -44.031 -22.172 1 97.5 16 GLU B CA 1
ATOM 3852 C C . GLU B 1 16 ? -1.711 -43.094 -22.625 1 97.5 16 GLU B C 1
ATOM 3854 O O . GLU B 1 16 ? -2.795 -43.094 -22.047 1 97.5 16 GLU B O 1
ATOM 3859 N N . ARG B 1 17 ? -1.424 -42.344 -23.594 1 98.31 17 ARG B N 1
ATOM 3860 C CA . ARG B 1 17 ? -2.359 -41.344 -24.125 1 98.31 17 ARG B CA 1
ATOM 3861 C C . ARG B 1 17 ? -3.656 -42 -24.578 1 98.31 17 ARG B C 1
ATOM 3863 O O . ARG B 1 17 ? -4.742 -41.469 -24.359 1 98.31 17 ARG B O 1
ATOM 3870 N N . LYS B 1 18 ? -3.588 -43.156 -25.156 1 97.62 18 LYS B N 1
ATOM 3871 C CA . LYS B 1 18 ? -4.77 -43.906 -25.594 1 97.62 18 LYS B CA 1
ATOM 3872 C C . LYS B 1 18 ? -5.727 -44.156 -24.438 1 97.62 18 LYS B C 1
ATOM 3874 O O . LYS B 1 18 ? -6.941 -44 -24.578 1 97.62 18 LYS B O 1
ATOM 3879 N N . ASP B 1 19 ? -5.195 -44.5 -23.359 1 97.62 19 ASP B N 1
ATOM 3880 C CA . ASP B 1 19 ? -6.012 -44.781 -22.172 1 97.62 19 ASP B CA 1
ATOM 3881 C C . ASP B 1 19 ? -6.578 -43.469 -21.578 1 97.62 19 ASP B C 1
ATOM 3883 O O . ASP B 1 19 ? -7.73 -43.438 -21.141 1 97.62 19 ASP B O 1
ATOM 3887 N N . VAL B 1 20 ? -5.738 -42.438 -21.531 1 98.31 20 VAL B N 1
ATOM 3888 C CA . VAL B 1 20 ? -6.148 -41.156 -20.984 1 98.31 20 VAL B CA 1
ATOM 3889 C C . VAL B 1 20 ? -7.344 -40.625 -21.766 1 98.31 20 VAL B C 1
ATOM 3891 O O . VAL B 1 20 ? -8.328 -40.156 -21.188 1 98.31 20 VAL B O 1
ATOM 3894 N N . LEU B 1 21 ? -7.309 -40.719 -23.078 1 98.5 21 LEU B N 1
ATOM 3895 C CA . LEU B 1 21 ? -8.328 -40.125 -23.938 1 98.5 21 LEU B CA 1
ATOM 3896 C C . LEU B 1 21 ? -9.656 -40.875 -23.797 1 98.5 21 LEU B C 1
ATOM 3898 O O . LEU B 1 21 ? -10.711 -40.312 -24.109 1 98.5 21 LEU B O 1
ATOM 3902 N N . LYS B 1 22 ? -9.656 -42.062 -23.266 1 97.88 22 LYS B N 1
ATOM 3903 C CA . LYS B 1 22 ? -10.852 -42.906 -23.156 1 97.88 22 LYS B CA 1
ATOM 3904 C C . LYS B 1 22 ? -11.594 -42.625 -21.844 1 97.88 22 LYS B C 1
ATOM 3906 O O . LYS B 1 22 ? -12.711 -43.094 -21.656 1 97.88 22 LYS B O 1
ATOM 3911 N N . THR B 1 23 ? -11.008 -41.812 -21.016 1 97.44 23 THR B N 1
ATOM 3912 C CA . THR B 1 23 ? -11.57 -41.625 -19.672 1 97.44 23 THR B CA 1
ATOM 3913 C C . THR B 1 23 ? -12.859 -40.812 -19.75 1 97.44 23 THR B C 1
ATOM 3915 O O . THR B 1 23 ? -13.648 -40.812 -18.797 1 97.44 23 THR B O 1
ATOM 3918 N N . TRP B 1 24 ? -13.125 -40.125 -20.781 1 98.12 24 TRP B N 1
ATOM 3919 C CA . TRP B 1 24 ? -14.375 -39.438 -21.047 1 98.12 24 TRP B CA 1
ATOM 3920 C C . TRP B 1 24 ? -14.617 -39.312 -22.547 1 98.12 24 TRP B C 1
ATOM 3922 O O . TRP B 1 24 ? -13.672 -39.344 -23.344 1 98.12 24 TRP B O 1
ATOM 3932 N N . VAL B 1 25 ? -15.797 -39.094 -22.969 1 98.25 25 VAL B N 1
ATOM 3933 C CA . VAL B 1 25 ? -16.219 -39.219 -24.359 1 98.25 25 VAL B CA 1
ATOM 3934 C C . VAL B 1 25 ? -15.562 -38.125 -25.188 1 98.25 25 VAL B C 1
ATOM 3936 O O . VAL B 1 25 ? -15.273 -38.312 -26.375 1 98.25 25 VAL B O 1
ATOM 3939 N N . THR B 1 26 ? -15.266 -37 -24.672 1 98.31 26 THR B N 1
ATOM 3940 C CA . THR B 1 26 ? -14.727 -35.875 -25.422 1 98.31 26 THR B CA 1
ATOM 3941 C C . THR B 1 26 ? -13.258 -36.125 -25.781 1 98.31 26 THR B C 1
ATOM 3943 O O . THR B 1 26 ? -12.695 -35.406 -26.625 1 98.31 26 THR B O 1
ATOM 3946 N N . GLY B 1 27 ? -12.617 -37.094 -25.125 1 98.31 27 GLY B N 1
ATOM 3947 C CA . GLY B 1 27 ? -11.25 -37.469 -25.469 1 98.31 27 GLY B CA 1
ATOM 3948 C C . GLY B 1 27 ? -11.07 -37.812 -26.938 1 98.31 27 GLY B C 1
ATOM 3949 O O . GLY B 1 27 ? -9.977 -37.656 -27.484 1 98.31 27 GLY B O 1
ATOM 3950 N N . LYS B 1 28 ? -12.141 -38.25 -27.562 1 97.94 28 LYS B N 1
ATOM 3951 C CA . LYS B 1 28 ? -12.094 -38.625 -28.969 1 97.94 28 LYS B CA 1
ATOM 3952 C C . LYS B 1 28 ? -11.758 -37.406 -29.844 1 97.94 28 LYS B C 1
ATOM 3954 O O . LYS B 1 28 ? -11.188 -37.562 -30.938 1 97.94 28 LYS B O 1
ATOM 3959 N N . ASP B 1 29 ? -12.055 -36.281 -29.359 1 97.5 29 ASP B N 1
ATOM 3960 C CA . ASP B 1 29 ? -11.898 -35.062 -30.141 1 97.5 29 ASP B CA 1
ATOM 3961 C C . ASP B 1 29 ? -10.445 -34.594 -30.188 1 97.5 29 ASP B C 1
ATOM 3963 O O . ASP B 1 29 ? -10.078 -33.719 -30.969 1 97.5 29 ASP B O 1
ATOM 3967 N N . VAL B 1 30 ? -9.586 -35.25 -29.406 1 98.38 30 VAL B N 1
ATOM 3968 C CA . VAL B 1 30 ? -8.188 -34.844 -29.391 1 98.38 30 VAL B CA 1
ATOM 3969 C C . VAL B 1 30 ? -7.297 -36.031 -29.766 1 98.38 30 VAL B C 1
ATOM 3971 O O . VAL B 1 30 ? -6.098 -36.031 -29.484 1 98.38 30 VAL B O 1
ATOM 3974 N N . GLU B 1 31 ? -7.852 -36.969 -30.375 1 97.94 31 GLU B N 1
ATOM 3975 C CA . GLU B 1 31 ? -7.105 -38.156 -30.781 1 97.94 31 GLU B CA 1
ATOM 3976 C C . GLU B 1 31 ? -5.965 -37.812 -31.719 1 97.94 31 GLU B C 1
ATOM 3978 O O . GLU B 1 31 ? -4.883 -38.406 -31.656 1 97.94 31 GLU B O 1
ATOM 3983 N N . ASN B 1 32 ? -6.277 -36.875 -32.625 1 97.75 32 ASN B N 1
ATOM 3984 C CA . ASN B 1 32 ? -5.242 -36.375 -33.531 1 97.75 32 ASN B CA 1
ATOM 3985 C C . ASN B 1 32 ? -4.5 -35.188 -32.938 1 97.75 32 ASN B C 1
ATOM 3987 O O . ASN B 1 32 ? -4.902 -34.031 -33.156 1 97.75 32 ASN B O 1
ATOM 3991 N N . PHE B 1 33 ? -3.379 -35.438 -32.375 1 97.62 33 PHE B N 1
ATOM 3992 C CA . PHE B 1 33 ? -2.58 -34.438 -31.688 1 97.62 33 PHE B CA 1
ATOM 3993 C C . PHE B 1 33 ? -2.27 -33.281 -32.625 1 97.62 33 PHE B C 1
ATOM 3995 O O . PHE B 1 33 ? -2.281 -32.125 -32.219 1 97.62 33 PHE B O 1
ATOM 4002 N N . GLU B 1 34 ? -2.051 -33.531 -33.875 1 97.94 34 GLU B N 1
ATOM 4003 C CA . GLU B 1 34 ? -1.654 -32.531 -34.875 1 97.94 34 GLU B CA 1
ATOM 4004 C C . GLU B 1 34 ? -2.73 -31.484 -35.062 1 97.94 34 GLU B C 1
ATOM 4006 O O . GLU B 1 34 ? -2.426 -30.328 -35.375 1 97.94 34 GLU B O 1
ATOM 4011 N N . ASP B 1 35 ? -3.92 -31.891 -34.844 1 98.25 35 ASP B N 1
ATOM 4012 C CA . ASP B 1 35 ? -5.008 -30.922 -34.969 1 98.25 35 ASP B CA 1
ATOM 4013 C C . ASP B 1 35 ? -4.863 -29.828 -33.906 1 98.25 35 ASP B C 1
ATOM 4015 O O . ASP B 1 35 ? -5.117 -28.656 -34.188 1 98.25 35 ASP B O 1
ATOM 4019 N N . GLY B 1 36 ? -4.484 -30.219 -32.688 1 98.38 36 GLY B N 1
ATOM 4020 C CA . GLY B 1 36 ? -4.23 -29.234 -31.656 1 98.38 36 GLY B CA 1
ATOM 4021 C C . GLY B 1 36 ? -3.068 -28.312 -31.984 1 98.38 36 GLY B C 1
ATOM 4022 O O . GLY B 1 36 ? -3.152 -27.094 -31.766 1 98.38 36 GLY B O 1
ATOM 4023 N N . VAL B 1 37 ? -2.029 -28.891 -32.531 1 98.56 37 VAL B N 1
ATOM 4024 C CA . VAL B 1 37 ? -0.852 -28.125 -32.938 1 98.56 37 VAL B CA 1
ATOM 4025 C C . VAL B 1 37 ? -1.235 -27.078 -33.969 1 98.56 37 VAL B C 1
ATOM 4027 O O . VAL B 1 37 ? -0.866 -25.906 -33.875 1 98.56 37 VAL B O 1
ATOM 4030 N N . LYS B 1 38 ? -1.979 -27.547 -34.969 1 98.5 38 LYS B N 1
ATOM 4031 C CA . LYS B 1 38 ? -2.406 -26.656 -36.062 1 98.5 38 LYS B CA 1
ATOM 4032 C C . LYS B 1 38 ? -3.258 -25.5 -35.531 1 98.5 38 LYS B C 1
ATOM 4034 O O . LYS B 1 38 ? -3.1 -24.359 -35.938 1 98.5 38 LYS B O 1
ATOM 4039 N N . TYR B 1 39 ? -4.129 -25.797 -34.656 1 98.5 39 TYR B N 1
ATOM 4040 C CA . TYR B 1 39 ? -4.992 -24.75 -34.094 1 98.5 39 TYR B CA 1
ATOM 4041 C C . TYR B 1 39 ? -4.191 -23.766 -33.25 1 98.5 39 TYR B C 1
ATOM 4043 O O . TYR B 1 39 ? -4.363 -22.547 -33.375 1 98.5 39 TYR B O 1
ATOM 4051 N N . GLN B 1 40 ? -3.326 -24.297 -32.375 1 98.62 40 GLN B N 1
ATOM 4052 C CA . GLN B 1 40 ? -2.479 -23.453 -31.531 1 98.62 40 GLN B CA 1
ATOM 4053 C C . GLN B 1 40 ? -1.646 -22.5 -32.375 1 98.62 40 GLN B C 1
ATOM 4055 O O . GLN B 1 40 ? -1.398 -21.359 -31.969 1 98.62 40 GLN B O 1
ATOM 4060 N N . ALA B 1 41 ? -1.258 -22.922 -33.531 1 98.25 41 ALA B N 1
ATOM 4061 C CA . ALA B 1 41 ? -0.438 -22.109 -34.438 1 98.25 41 ALA B CA 1
ATOM 4062 C C . ALA B 1 41 ? -1.228 -20.922 -34.969 1 98.25 41 ALA B C 1
ATOM 4064 O O . ALA B 1 41 ? -0.643 -19.938 -35.438 1 98.25 41 ALA B O 1
ATOM 4065 N N . THR B 1 42 ? -2.539 -21.016 -34.875 1 97.88 42 THR B N 1
ATOM 4066 C CA . THR B 1 42 ? -3.371 -19.938 -35.406 1 97.88 42 THR B CA 1
ATOM 4067 C C . THR B 1 42 ? -3.555 -18.844 -34.344 1 97.88 42 THR B C 1
ATOM 4069 O O . THR B 1 42 ? -4 -17.75 -34.656 1 97.88 42 THR B O 1
ATOM 4072 N N . ILE B 1 43 ? -3.227 -19.125 -33.062 1 97.56 43 ILE B N 1
ATOM 4073 C CA . ILE B 1 43 ? -3.367 -18.156 -31.984 1 97.56 43 ILE B CA 1
ATOM 4074 C C . ILE B 1 43 ? -2.363 -17.016 -32.156 1 97.56 43 ILE B C 1
ATOM 4076 O O . ILE B 1 43 ? -1.159 -17.266 -32.281 1 97.56 43 ILE B O 1
ATOM 4080 N N . SER B 1 44 ? -2.865 -15.781 -32.219 1 96.56 44 SER B N 1
ATOM 4081 C CA . SER B 1 44 ? -1.984 -14.633 -32.438 1 96.56 44 SER B CA 1
ATOM 4082 C C . SER B 1 44 ? -1 -14.477 -31.281 1 96.56 44 SER B C 1
ATOM 4084 O O . SER B 1 44 ? -1.284 -14.891 -30.156 1 96.56 44 SER B O 1
ATOM 4086 N N . GLU B 1 45 ? 0.092 -13.844 -31.484 1 95.62 45 GLU B N 1
ATOM 4087 C CA . GLU B 1 45 ? 1.142 -13.648 -30.484 1 95.62 45 GLU B CA 1
ATOM 4088 C C . GLU B 1 45 ? 0.62 -12.867 -29.281 1 95.62 45 GLU B C 1
ATOM 4090 O O . GLU B 1 45 ? 1.019 -13.125 -28.141 1 95.62 45 GLU B O 1
ATOM 4095 N N . ASP B 1 46 ? -0.251 -11.93 -29.547 1 95 46 ASP B N 1
ATOM 4096 C CA . ASP B 1 46 ? -0.794 -11.078 -28.484 1 95 46 ASP B CA 1
ATOM 4097 C C . ASP B 1 46 ? -1.71 -11.875 -27.562 1 95 46 ASP B C 1
ATOM 4099 O O . ASP B 1 46 ? -2.025 -11.43 -26.453 1 95 46 ASP B O 1
ATOM 4103 N N . LYS B 1 47 ? -2.127 -13.047 -27.984 1 97.62 47 LYS B N 1
ATOM 4104 C CA . LYS B 1 47 ? -3.012 -13.898 -27.188 1 97.62 47 LYS B CA 1
ATOM 4105 C C . LYS B 1 47 ? -2.252 -15.086 -26.609 1 97.62 47 LYS B C 1
ATOM 4107 O O . LYS B 1 47 ? -2.859 -16.016 -26.062 1 97.62 47 LYS B O 1
ATOM 4112 N N . ASN B 1 48 ? -0.984 -15.086 -26.797 1 98.38 48 ASN B N 1
ATOM 4113 C CA . ASN B 1 48 ? -0.172 -16.156 -26.219 1 98.38 48 ASN B CA 1
ATOM 4114 C C . ASN B 1 48 ? 0.371 -15.781 -24.844 1 98.38 48 ASN B C 1
ATOM 4116 O O . ASN B 1 48 ? 1.112 -14.805 -24.719 1 98.38 48 ASN B O 1
ATOM 4120 N N . PHE B 1 49 ? 0.039 -16.531 -23.891 1 98.62 49 PHE B N 1
ATOM 4121 C CA . PHE B 1 49 ? 0.346 -16.281 -22.5 1 98.62 49 PHE B CA 1
ATOM 4122 C C . PHE B 1 49 ? 1.853 -16.266 -22.266 1 98.62 49 PHE B C 1
ATOM 4124 O O . PHE B 1 49 ? 2.373 -15.383 -21.578 1 98.62 49 PHE B O 1
ATOM 4131 N N . ALA B 1 50 ? 2.58 -17.219 -22.797 1 98.62 50 ALA B N 1
ATOM 4132 C CA . ALA B 1 50 ? 4.027 -17.328 -22.625 1 98.62 50 ALA B CA 1
ATOM 4133 C C . ALA B 1 50 ? 4.734 -16.094 -23.188 1 98.62 50 ALA B C 1
ATOM 4135 O O . ALA B 1 50 ? 5.637 -15.547 -22.547 1 98.62 50 ALA B O 1
ATOM 4136 N N . LYS B 1 51 ? 4.316 -15.656 -24.328 1 98.31 51 LYS B N 1
ATOM 4137 C CA . LYS B 1 51 ? 4.914 -14.484 -24.953 1 98.31 51 LYS B CA 1
ATOM 4138 C C . LYS B 1 51 ? 4.676 -13.234 -24.125 1 98.31 51 LYS B C 1
ATOM 4140 O O . LYS B 1 51 ? 5.594 -12.438 -23.906 1 98.31 51 LYS B O 1
ATOM 4145 N N . LYS B 1 52 ? 3.48 -13.086 -23.656 1 98.5 52 LYS B N 1
ATOM 4146 C CA . LYS B 1 52 ? 3.139 -11.922 -22.844 1 98.5 52 LYS B CA 1
ATOM 4147 C C . LYS B 1 52 ? 3.975 -11.883 -21.562 1 98.5 52 LYS B C 1
ATOM 4149 O O . LYS B 1 52 ? 4.445 -10.812 -21.156 1 98.5 52 LYS B O 1
ATOM 4154 N N . LEU B 1 53 ? 4.137 -13 -20.953 1 98.75 53 LEU B N 1
ATOM 4155 C CA . LEU B 1 53 ? 4.949 -13.086 -19.75 1 98.75 53 LEU B CA 1
ATOM 4156 C C . LEU B 1 53 ? 6.406 -12.742 -20.047 1 98.75 53 LEU B C 1
ATOM 4158 O O . LEU B 1 53 ? 7.043 -12.016 -19.281 1 98.75 53 LEU B O 1
ATOM 4162 N N . PHE B 1 54 ? 6.922 -13.266 -21.125 1 98.19 54 PHE B N 1
ATOM 4163 C CA . PHE B 1 54 ? 8.305 -13.039 -21.516 1 98.19 54 PHE B CA 1
ATOM 4164 C C . PHE B 1 54 ? 8.57 -11.547 -21.719 1 98.19 54 PHE B C 1
ATOM 4166 O O . PHE B 1 54 ? 9.555 -11.008 -21.219 1 98.19 54 PHE B O 1
ATOM 4173 N N . GLU B 1 55 ? 7.699 -10.898 -22.422 1 98.25 55 GLU B N 1
ATOM 4174 C CA . GLU B 1 55 ? 7.84 -9.477 -22.719 1 98.25 55 GLU B CA 1
ATOM 4175 C C . GLU B 1 55 ? 7.711 -8.633 -21.453 1 98.25 55 GLU B C 1
ATOM 4177 O O . GLU B 1 55 ? 8.484 -7.695 -21.25 1 98.25 55 GLU B O 1
ATOM 4182 N N . ALA B 1 56 ? 6.758 -8.969 -20.641 1 97.88 56 ALA B N 1
ATOM 4183 C CA . ALA B 1 56 ? 6.555 -8.242 -19.391 1 97.88 56 ALA B CA 1
ATOM 4184 C C . ALA B 1 56 ? 7.77 -8.367 -18.469 1 97.88 56 ALA B C 1
ATOM 4186 O O . ALA B 1 56 ? 8.203 -7.379 -17.875 1 97.88 56 ALA B O 1
ATOM 4187 N N . ASP B 1 57 ? 8.25 -9.586 -18.375 1 97.44 57 ASP B N 1
ATOM 4188 C CA . ASP B 1 57 ? 9.422 -9.82 -17.531 1 97.44 57 ASP B CA 1
ATOM 4189 C C . ASP B 1 57 ? 10.633 -9.039 -18.031 1 97.44 57 ASP B C 1
ATOM 4191 O O . ASP B 1 57 ? 11.359 -8.43 -17.25 1 97.44 57 ASP B O 1
ATOM 4195 N N . ARG B 1 58 ? 10.875 -9.023 -19.297 1 96.44 58 ARG B N 1
ATOM 4196 C CA . ARG B 1 58 ? 11.961 -8.281 -19.922 1 96.44 58 ARG B CA 1
ATOM 4197 C C . ARG B 1 58 ? 11.836 -6.785 -19.656 1 96.44 58 ARG B C 1
ATOM 4199 O O . ARG B 1 58 ? 12.828 -6.113 -19.375 1 96.44 58 ARG B O 1
ATOM 4206 N N . ASP B 1 59 ? 10.633 -6.309 -19.672 1 94.69 59 ASP B N 1
ATOM 4207 C CA . ASP B 1 59 ? 10.391 -4.871 -19.594 1 94.69 59 ASP B CA 1
ATOM 4208 C C . ASP B 1 59 ? 10.18 -4.422 -18.156 1 94.69 59 ASP B C 1
ATOM 4210 O O . ASP B 1 59 ? 10.023 -3.23 -17.891 1 94.69 59 ASP B O 1
ATOM 4214 N N . GLY B 1 60 ? 10.109 -5.336 -17.266 1 94.12 60 GLY B N 1
ATOM 4215 C CA . GLY B 1 60 ? 9.938 -5.004 -15.852 1 94.12 60 GLY B CA 1
ATOM 4216 C C . GLY B 1 60 ? 8.523 -4.562 -15.508 1 94.12 60 GLY B C 1
ATOM 4217 O O . GLY B 1 60 ? 8.328 -3.688 -14.664 1 94.12 60 GLY B O 1
ATOM 4218 N N . ILE B 1 61 ? 7.547 -5.055 -16.203 1 95.44 61 ILE B N 1
ATOM 4219 C CA . ILE B 1 61 ? 6.141 -4.734 -16 1 95.44 61 ILE B CA 1
ATOM 4220 C C . ILE B 1 61 ? 5.441 -5.887 -15.289 1 95.44 61 ILE B C 1
ATOM 4222 O O . ILE B 1 61 ? 5.641 -7.055 -15.641 1 95.44 61 ILE B O 1
ATOM 4226 N N . THR B 1 62 ? 4.68 -5.605 -14.266 1 98.19 62 THR B N 1
ATOM 4227 C CA . THR B 1 62 ? 3.898 -6.625 -13.57 1 98.19 62 THR B CA 1
ATOM 4228 C C . THR B 1 62 ? 2.492 -6.719 -14.156 1 98.19 62 THR B C 1
ATOM 4230 O O . THR B 1 62 ? 1.734 -5.746 -14.125 1 98.19 62 THR B O 1
ATOM 4233 N N . LEU B 1 63 ? 2.113 -7.863 -14.641 1 98.75 63 LEU B N 1
ATOM 4234 C CA . LEU B 1 63 ? 0.804 -8.094 -15.242 1 98.75 63 LEU B CA 1
ATOM 4235 C C . LEU B 1 63 ? -0.219 -8.492 -14.18 1 98.75 63 LEU B C 1
ATOM 4237 O O . LEU B 1 63 ? 0.133 -9.109 -13.172 1 98.75 63 LEU B O 1
ATOM 4241 N N . SER B 1 64 ? -1.463 -8.141 -14.391 1 98.81 64 SER B N 1
ATOM 4242 C CA . SER B 1 64 ? -2.535 -8.5 -13.469 1 98.81 64 SER B CA 1
ATOM 4243 C C . SER B 1 64 ? -3.383 -9.641 -14.023 1 98.81 64 SER B C 1
ATOM 4245 O O . SER B 1 64 ? -3.656 -9.688 -15.227 1 98.81 64 SER B O 1
ATOM 4247 N N . GLN B 1 65 ? -3.73 -10.555 -13.148 1 98.81 65 GLN B N 1
ATOM 4248 C CA . GLN B 1 65 ? -4.602 -11.672 -13.5 1 98.81 65 GLN B CA 1
ATOM 4249 C C . GLN B 1 65 ? -5.578 -11.984 -12.367 1 98.81 65 GLN B C 1
ATOM 4251 O O . GLN B 1 65 ? -5.168 -12.25 -11.234 1 98.81 65 GLN B O 1
ATOM 4256 N N . PRO B 1 66 ? -6.891 -11.953 -12.625 1 98.06 66 PRO B N 1
ATOM 4257 C CA . PRO B 1 66 ? -7.863 -12.391 -11.625 1 98.06 66 PRO B CA 1
ATOM 4258 C C . PRO B 1 66 ? -8.086 -13.898 -11.633 1 98.06 66 PRO B C 1
ATOM 4260 O O . PRO B 1 66 ? -7.457 -14.617 -12.414 1 98.06 66 PRO B O 1
ATOM 4263 N N . ARG B 1 67 ? -8.828 -14.375 -10.766 1 95.56 67 ARG B N 1
ATOM 4264 C CA . ARG B 1 67 ? -9.367 -15.727 -10.781 1 95.56 67 ARG B CA 1
ATOM 4265 C C . ARG B 1 67 ? -10.867 -15.727 -11.047 1 95.56 67 ARG B C 1
ATOM 4267 O O . ARG B 1 67 ? -11.602 -14.93 -10.461 1 95.56 67 ARG B O 1
ATOM 4274 N N . ALA B 1 68 ? -11.258 -16.562 -11.977 1 95.12 68 ALA B N 1
ATOM 4275 C CA . ALA B 1 68 ? -12.68 -16.594 -12.312 1 95.12 68 ALA B CA 1
ATOM 4276 C C . ALA B 1 68 ? -12.992 -17.781 -13.219 1 95.12 68 ALA B C 1
ATOM 4278 O O . ALA B 1 68 ? -12.148 -18.219 -14 1 95.12 68 ALA B O 1
ATOM 4279 N N . GLY B 1 69 ? -14.203 -18.25 -13.125 1 95.38 69 GLY B N 1
ATOM 4280 C CA . GLY B 1 69 ? -14.742 -19.312 -13.961 1 95.38 69 GLY B CA 1
ATOM 4281 C C . GLY B 1 69 ? -16.172 -19.688 -13.609 1 95.38 69 GLY B C 1
ATOM 4282 O O . GLY B 1 69 ? -16.531 -19.719 -12.438 1 95.38 69 GLY B O 1
ATOM 4283 N N . VAL B 1 70 ? -16.969 -19.844 -14.617 1 96.19 70 VAL B N 1
ATOM 4284 C CA . VAL B 1 70 ? -18.344 -20.297 -14.406 1 96.19 70 VAL B CA 1
ATOM 4285 C C . VAL B 1 70 ? -18.641 -21.484 -15.328 1 96.19 70 VAL B C 1
ATOM 4287 O O . VAL B 1 70 ? -17.859 -21.781 -16.25 1 96.19 70 VAL B O 1
ATOM 4290 N N . ALA B 1 71 ? -19.75 -22.094 -15.164 1 96.88 71 ALA B N 1
ATOM 4291 C CA . ALA B 1 71 ? -20.016 -23.438 -15.664 1 96.88 71 ALA B CA 1
ATOM 4292 C C . ALA B 1 71 ? -20.375 -23.406 -17.141 1 96.88 71 ALA B C 1
ATOM 4294 O O . ALA B 1 71 ? -20.031 -24.312 -17.906 1 96.88 71 ALA B O 1
ATOM 4295 N N . LEU B 1 72 ? -21.125 -22.375 -17.578 1 97.56 72 LEU B N 1
ATOM 4296 C CA . LEU B 1 72 ? -21.672 -22.359 -18.922 1 97.56 72 LEU B CA 1
ATOM 4297 C C . LEU B 1 72 ? -20.797 -21.516 -19.859 1 97.56 72 LEU B C 1
ATOM 4299 O O . LEU B 1 72 ? -20.344 -20.438 -19.484 1 97.56 72 LEU B O 1
ATOM 4303 N N . ILE B 1 73 ? -20.672 -21.969 -21.094 1 97.81 73 ILE B N 1
ATOM 4304 C CA . ILE B 1 73 ? -19.734 -21.406 -22.062 1 97.81 73 ILE B CA 1
ATOM 4305 C C . ILE B 1 73 ? -20.062 -19.938 -22.297 1 97.81 73 ILE B C 1
ATOM 4307 O O . ILE B 1 73 ? -19.188 -19.078 -22.172 1 97.81 73 ILE B O 1
ATOM 4311 N N . GLU B 1 74 ? -21.281 -19.625 -22.609 1 97.38 74 GLU B N 1
ATOM 4312 C CA . GLU B 1 74 ? -21.641 -18.25 -22.953 1 97.38 74 GLU B CA 1
ATOM 4313 C C . GLU B 1 74 ? -21.5 -17.328 -21.75 1 97.38 74 GLU B C 1
ATOM 4315 O O . GLU B 1 74 ? -21.078 -16.172 -21.891 1 97.38 74 GLU B O 1
ATOM 4320 N N . GLU B 1 75 ? -21.875 -17.797 -20.594 1 96.88 75 GLU B N 1
ATOM 4321 C CA . GLU B 1 75 ? -21.703 -17.031 -19.359 1 96.88 75 GLU B CA 1
ATOM 4322 C C . GLU B 1 75 ? -20.234 -16.797 -19.062 1 96.88 75 GLU B C 1
ATOM 4324 O O . GLU B 1 75 ? -19.844 -15.727 -18.578 1 96.88 75 GLU B O 1
ATOM 4329 N N . HIS B 1 76 ? -19.469 -17.812 -19.297 1 97.75 76 HIS B N 1
ATOM 4330 C CA . HIS B 1 76 ? -18.031 -17.719 -19.078 1 97.75 76 HIS B CA 1
ATOM 4331 C C . HIS B 1 76 ? -17.422 -16.688 -20.016 1 97.75 76 HIS B C 1
ATOM 4333 O O . HIS B 1 76 ? -16.578 -15.883 -19.594 1 97.75 76 HIS B O 1
ATOM 4339 N N . ILE B 1 77 ? -17.797 -16.703 -21.297 1 98.25 77 ILE B N 1
ATOM 4340 C CA . ILE B 1 77 ? -17.312 -15.734 -22.266 1 98.25 77 ILE B CA 1
ATOM 4341 C C . ILE B 1 77 ? -17.688 -14.32 -21.828 1 98.25 77 ILE B C 1
ATOM 4343 O O . ILE B 1 77 ? -16.875 -13.406 -21.875 1 98.25 77 ILE B O 1
ATOM 4347 N N . GLU B 1 78 ? -18.938 -14.156 -21.391 1 97.62 78 GLU B N 1
ATOM 4348 C CA . GLU B 1 78 ? -19.406 -12.852 -20.938 1 97.62 78 GLU B CA 1
ATOM 4349 C C . GLU B 1 78 ? -18.594 -12.359 -19.734 1 97.62 78 GLU B C 1
ATOM 4351 O O . GLU B 1 78 ? -18.203 -11.188 -19.672 1 97.62 78 GLU B O 1
ATOM 4356 N N . LEU B 1 79 ? -18.375 -13.25 -18.812 1 97.44 79 LEU B N 1
ATOM 4357 C CA . LEU B 1 79 ? -17.562 -12.945 -17.641 1 97.44 79 LEU B CA 1
ATOM 4358 C C . LEU B 1 79 ? -16.172 -12.477 -18.047 1 97.44 79 LEU B C 1
ATOM 4360 O O . LEU B 1 79 ? -15.695 -11.438 -17.594 1 97.44 79 LEU B O 1
ATOM 4364 N N . LEU B 1 80 ? -15.523 -13.195 -18.906 1 98.44 80 LEU B N 1
ATOM 4365 C CA . LEU B 1 80 ? -14.148 -12.906 -19.312 1 98.44 80 LEU B CA 1
ATOM 4366 C C . LEU B 1 80 ? -14.078 -11.633 -20.141 1 98.44 80 LEU B C 1
ATOM 4368 O O . LEU B 1 80 ? -13.094 -10.891 -20.078 1 98.44 80 LEU B O 1
ATOM 4372 N N . LYS B 1 81 ? -15.125 -11.383 -20.938 1 98.38 81 LYS B N 1
ATOM 4373 C CA . LYS B 1 81 ? -15.18 -10.141 -21.703 1 98.38 81 LYS B CA 1
ATOM 4374 C C . LYS B 1 81 ? -15.219 -8.93 -20.781 1 98.38 81 LYS B C 1
ATOM 4376 O O . LYS B 1 81 ? -14.633 -7.887 -21.078 1 98.38 81 LYS B O 1
ATOM 4381 N N . LYS B 1 82 ? -15.906 -9.07 -19.688 1 97.75 82 LYS B N 1
ATOM 4382 C CA . LYS B 1 82 ? -15.938 -8.008 -18.703 1 97.75 82 LYS B CA 1
ATOM 4383 C C . LYS B 1 82 ? -14.578 -7.84 -18.031 1 97.75 82 LYS B C 1
ATOM 4385 O O . LYS B 1 82 ? -14.094 -6.719 -17.859 1 97.75 82 LYS B O 1
ATOM 4390 N N . LEU B 1 83 ? -13.93 -8.906 -17.688 1 98.19 83 LEU B N 1
ATOM 4391 C CA . LEU B 1 83 ? -12.664 -8.891 -16.953 1 98.19 83 LEU B CA 1
ATOM 4392 C C . LEU B 1 83 ? -11.539 -8.391 -17.859 1 98.19 83 LEU B C 1
ATOM 4394 O O . LEU B 1 83 ? -10.602 -7.734 -17.375 1 98.19 83 LEU B O 1
ATOM 4398 N N . GLN B 1 84 ? -11.57 -8.734 -19.172 1 97.88 84 GLN B N 1
ATOM 4399 C CA . GLN B 1 84 ? -10.453 -8.445 -20.062 1 97.88 84 GLN B CA 1
ATOM 4400 C C . GLN B 1 84 ? -10.242 -6.941 -20.219 1 97.88 84 GLN B C 1
ATOM 4402 O O . GLN B 1 84 ? -9.164 -6.492 -20.609 1 97.88 84 GLN B O 1
ATOM 4407 N N . LYS B 1 85 ? -11.305 -6.141 -19.828 1 97.38 85 LYS B N 1
ATOM 4408 C CA . LYS B 1 85 ? -11.188 -4.688 -19.875 1 97.38 85 LYS B CA 1
ATOM 4409 C C . LYS B 1 85 ? -10.297 -4.164 -18.75 1 97.38 85 LYS B C 1
ATOM 4411 O O . LYS B 1 85 ? -9.789 -3.041 -18.828 1 97.38 85 LYS B O 1
ATOM 4416 N N . GLU B 1 86 ? -10.07 -5.008 -17.719 1 97.5 86 GLU B N 1
ATOM 4417 C CA . GLU B 1 86 ? -9.414 -4.508 -16.516 1 97.5 86 GLU B CA 1
ATOM 4418 C C . GLU B 1 86 ? -8.148 -5.312 -16.203 1 97.5 86 GLU B C 1
ATOM 4420 O O . GLU B 1 86 ? -7.445 -5.02 -15.234 1 97.5 86 GLU B O 1
ATOM 4425 N N . CYS B 1 87 ? -7.855 -6.328 -16.938 1 98.31 87 CYS B N 1
ATOM 4426 C CA . CYS B 1 87 ? -6.711 -7.16 -16.594 1 98.31 87 CYS B CA 1
ATOM 4427 C C . CYS B 1 87 ? -5.848 -7.445 -17.812 1 98.31 87 CYS B C 1
ATOM 4429 O O . CYS B 1 87 ? -6.234 -7.129 -18.938 1 98.31 87 CYS B O 1
ATOM 4431 N N . ASP B 1 88 ? -4.684 -7.969 -17.562 1 98.5 88 ASP B N 1
ATOM 4432 C CA . ASP B 1 88 ? -3.736 -8.258 -18.625 1 98.5 88 ASP B CA 1
ATOM 4433 C C . ASP B 1 88 ? -3.871 -9.703 -19.109 1 98.5 88 ASP B C 1
ATOM 4435 O O . ASP B 1 88 ? -3.609 -10.008 -20.281 1 98.5 88 ASP B O 1
ATOM 4439 N N . LEU B 1 89 ? -4.223 -10.633 -18.172 1 98.75 89 LEU B N 1
ATOM 4440 C CA . LEU B 1 89 ? -4.312 -12.062 -18.422 1 98.75 89 LEU B CA 1
ATOM 4441 C C . LEU B 1 89 ? -5.637 -12.625 -17.906 1 98.75 89 LEU B C 1
ATOM 4443 O O . LEU B 1 89 ? -6.133 -12.195 -16.859 1 98.75 89 LEU B O 1
ATOM 4447 N N . LEU B 1 90 ? -6.172 -13.578 -18.609 1 98.69 90 LEU B N 1
ATOM 4448 C CA . LEU B 1 90 ? -7.496 -14.078 -18.266 1 98.69 90 LEU B CA 1
ATOM 4449 C C . LEU B 1 90 ? -7.406 -15.477 -17.656 1 98.69 90 LEU B C 1
ATOM 4451 O O . LEU B 1 90 ? -6.574 -16.281 -18.078 1 98.69 90 LEU B O 1
ATOM 4455 N N . PRO B 1 91 ? -8.266 -15.695 -16.703 1 97.94 91 PRO B N 1
ATOM 4456 C CA . PRO B 1 91 ? -8.312 -17 -16.047 1 97.94 91 PRO B CA 1
ATOM 4457 C C . PRO B 1 91 ? -9.438 -17.891 -16.562 1 97.94 91 PRO B C 1
ATOM 4459 O O . PRO B 1 91 ? -10.461 -17.391 -17.031 1 97.94 91 PRO B O 1
ATOM 4462 N N . THR B 1 92 ? -9.258 -19.141 -16.484 1 98.19 92 THR B N 1
ATOM 4463 C CA . THR B 1 92 ? -10.336 -20.109 -16.453 1 98.19 92 THR B CA 1
ATOM 4464 C C . THR B 1 92 ? -10.164 -21.094 -15.297 1 98.19 92 THR B C 1
ATOM 4466 O O . THR B 1 92 ? -9.352 -22.016 -15.375 1 98.19 92 THR B O 1
ATOM 4469 N N . THR B 1 93 ? -10.93 -20.797 -14.297 1 96.88 93 THR B N 1
ATOM 4470 C CA . THR B 1 93 ? -10.93 -21.703 -13.156 1 96.88 93 THR B CA 1
ATOM 4471 C C . THR B 1 93 ? -11.773 -22.938 -13.445 1 96.88 93 THR B C 1
ATOM 4473 O O . THR B 1 93 ? -12.891 -22.828 -13.945 1 96.88 93 THR B O 1
ATOM 4476 N N . ILE B 1 94 ? -11.281 -24.062 -13.148 1 97.06 94 ILE B N 1
ATOM 4477 C CA . ILE B 1 94 ? -11.945 -25.328 -13.445 1 97.06 94 ILE B CA 1
ATOM 4478 C C . ILE B 1 94 ? -12.852 -25.719 -12.273 1 97.06 94 ILE B C 1
ATOM 4480 O O . ILE B 1 94 ? -12.492 -25.531 -11.109 1 97.06 94 ILE B O 1
ATOM 4484 N N . ASP B 1 95 ? -13.969 -26.266 -12.594 1 95.5 95 ASP B N 1
ATOM 4485 C CA . ASP B 1 95 ? -14.938 -26.656 -11.57 1 95.5 95 ASP B CA 1
ATOM 4486 C C . ASP B 1 95 ? -14.406 -27.812 -10.727 1 95.5 95 ASP B C 1
ATOM 4488 O O . ASP B 1 95 ? -13.531 -28.562 -11.164 1 95.5 95 ASP B O 1
ATOM 4492 N N . ALA B 1 96 ? -14.984 -28.016 -9.57 1 92.69 96 ALA B N 1
ATOM 4493 C CA . ALA B 1 96 ? -14.5 -28.953 -8.562 1 92.69 96 ALA B CA 1
ATOM 4494 C C . ALA B 1 96 ? -14.664 -30.406 -9.039 1 92.69 96 ALA B C 1
ATOM 4496 O O . ALA B 1 96 ? -13.836 -31.25 -8.742 1 92.69 96 ALA B O 1
ATOM 4497 N N . TYR B 1 97 ? -15.758 -30.734 -9.758 1 95.38 97 TYR B N 1
ATOM 4498 C CA . TYR B 1 97 ? -15.984 -32.094 -10.227 1 95.38 97 TYR B CA 1
ATOM 4499 C C . TYR B 1 97 ? -14.945 -32.5 -11.273 1 95.38 97 TYR B C 1
ATOM 4501 O O . TYR B 1 97 ? -14.398 -33.594 -11.234 1 95.38 97 TYR B O 1
ATOM 4509 N N . THR B 1 98 ? -14.703 -31.562 -12.156 1 95.94 98 THR B N 1
ATOM 4510 C CA . THR B 1 98 ? -13.711 -31.812 -13.188 1 95.94 98 THR B CA 1
ATOM 4511 C C . THR B 1 98 ? -12.328 -32 -12.57 1 95.94 98 THR B C 1
ATOM 4513 O O . THR B 1 98 ? -11.555 -32.875 -13.023 1 95.94 98 THR B O 1
ATOM 4516 N N . ARG B 1 99 ? -12.023 -31.266 -11.508 1 93.31 99 ARG B N 1
ATOM 4517 C CA . ARG B 1 99 ? -10.734 -31.344 -10.836 1 93.31 99 ARG B CA 1
ATOM 4518 C C . ARG B 1 99 ? -10.516 -32.75 -10.25 1 93.31 99 ARG B C 1
ATOM 4520 O O . ARG B 1 99 ? -9.375 -33.219 -10.141 1 93.31 99 ARG B O 1
ATOM 4527 N N . LEU B 1 100 ? -11.609 -33.469 -9.992 1 92.31 100 LEU B N 1
ATOM 4528 C CA . LEU B 1 100 ? -11.539 -34.781 -9.375 1 92.31 100 LEU B CA 1
ATOM 4529 C C . LEU B 1 100 ? -11.883 -35.875 -10.391 1 92.31 100 LEU B C 1
ATOM 4531 O O . LEU B 1 100 ? -12.125 -37.031 -10.016 1 92.31 100 LEU B O 1
ATOM 4535 N N . ASN B 1 101 ? -11.984 -35.531 -11.625 1 95.75 101 ASN B N 1
ATOM 4536 C CA . ASN B 1 101 ? -12.281 -36.438 -12.734 1 95.75 101 ASN B CA 1
ATOM 4537 C C . ASN B 1 101 ? -13.648 -37.094 -12.562 1 95.75 101 ASN B C 1
ATOM 4539 O O . ASN B 1 101 ? -13.82 -38.25 -12.906 1 95.75 101 ASN B O 1
ATOM 4543 N N . ARG B 1 102 ? -14.484 -36.375 -11.883 1 96.5 102 ARG B N 1
ATOM 4544 C CA . ARG B 1 102 ? -15.875 -36.781 -11.766 1 96.5 102 ARG B CA 1
ATOM 4545 C C . ARG B 1 102 ? -16.734 -36.188 -12.867 1 96.5 102 ARG B C 1
ATOM 4547 O O . ARG B 1 102 ? -17.656 -35.406 -12.586 1 96.5 102 ARG B O 1
ATOM 4554 N N . TYR B 1 103 ? -16.578 -36.719 -14.039 1 97.88 103 TYR B N 1
ATOM 4555 C CA . TYR B 1 103 ? -17.125 -36.094 -15.242 1 97.88 103 TYR B CA 1
ATOM 4556 C C . TYR B 1 103 ? -18.625 -36.312 -15.328 1 97.88 103 TYR B C 1
ATOM 4558 O O . TYR B 1 103 ? -19.344 -35.469 -15.875 1 97.88 103 TYR B O 1
ATOM 4566 N N . GLU B 1 104 ? -19.125 -37.344 -14.742 1 98.19 104 GLU B N 1
ATOM 4567 C CA . GLU B 1 104 ? -20.562 -37.562 -14.719 1 98.19 104 GLU B CA 1
ATOM 4568 C C . GLU B 1 104 ? -21.266 -36.531 -13.875 1 98.19 104 GLU B C 1
ATOM 4570 O O . GLU B 1 104 ? -22.297 -35.969 -14.281 1 98.19 104 GLU B O 1
ATOM 4575 N N . GLU B 1 105 ? -20.688 -36.312 -12.727 1 97.69 105 GLU B N 1
ATOM 4576 C CA . GLU B 1 105 ? -21.25 -35.281 -11.852 1 97.69 105 GLU B CA 1
ATOM 4577 C C . GLU B 1 105 ? -21.141 -33.906 -12.484 1 97.69 105 GLU B C 1
ATOM 4579 O O . GLU B 1 105 ? -22.031 -33.062 -12.328 1 97.69 105 GLU B O 1
ATOM 4584 N N . ALA B 1 106 ? -20.016 -33.625 -13.188 1 97.75 106 ALA B N 1
ATOM 4585 C CA . ALA B 1 106 ? -19.859 -32.375 -13.906 1 97.75 106 ALA B CA 1
ATOM 4586 C C . ALA B 1 106 ? -20.953 -32.219 -14.969 1 97.75 106 ALA B C 1
ATOM 4588 O O . ALA B 1 106 ? -21.484 -31.125 -15.156 1 97.75 106 ALA B O 1
ATOM 4589 N N . ALA B 1 107 ? -21.25 -33.281 -15.656 1 97.94 107 ALA B N 1
ATOM 4590 C CA . ALA B 1 107 ? -22.297 -33.25 -16.672 1 97.94 107 ALA B CA 1
ATOM 4591 C C . ALA B 1 107 ? -23.656 -32.906 -16.062 1 97.94 107 ALA B C 1
ATOM 4593 O O . ALA B 1 107 ? -24.422 -32.125 -16.641 1 97.94 107 ALA B O 1
ATOM 4594 N N . VAL B 1 108 ? -23.906 -33.5 -14.938 1 97.75 108 VAL B N 1
ATOM 4595 C CA . VAL B 1 108 ? -25.141 -33.219 -14.219 1 97.75 108 VAL B CA 1
ATOM 4596 C C . VAL B 1 108 ? -25.172 -31.734 -13.82 1 97.75 108 VAL B C 1
ATOM 4598 O O . VAL B 1 108 ? -26.203 -31.078 -13.922 1 97.75 108 VAL B O 1
ATOM 4601 N N . GLY B 1 109 ? -24.016 -31.297 -13.312 1 96.75 109 GLY B N 1
ATOM 4602 C CA . GLY B 1 109 ? -23.906 -29.891 -12.945 1 96.75 109 GLY B CA 1
ATOM 4603 C C . GLY B 1 109 ? -24.172 -28.938 -14.109 1 96.75 109 GLY B C 1
ATOM 4604 O O . GLY B 1 109 ? -24.797 -27.891 -13.93 1 96.75 109 GLY B O 1
ATOM 4605 N N . ILE B 1 110 ? -23.703 -29.234 -15.32 1 97.25 110 ILE B N 1
ATOM 4606 C CA . ILE B 1 110 ? -23.953 -28.453 -16.531 1 97.25 110 ILE B CA 1
ATOM 4607 C C . ILE B 1 110 ? -25.453 -28.422 -16.828 1 97.25 110 ILE B C 1
ATOM 4609 O O . ILE B 1 110 ? -26.016 -27.359 -17.109 1 97.25 110 ILE B O 1
ATOM 4613 N N . GLN B 1 111 ? -26.031 -29.594 -16.734 1 97.19 111 GLN B N 1
ATOM 4614 C CA . GLN B 1 111 ? -27.453 -29.688 -17.031 1 97.19 111 GLN B CA 1
ATOM 4615 C C . GLN B 1 111 ? -28.266 -28.828 -16.062 1 97.19 111 GLN B C 1
ATOM 4617 O O . GLN B 1 111 ? -29.188 -28.109 -16.469 1 97.19 111 GLN B O 1
ATOM 4622 N N . LYS B 1 112 ? -27.938 -28.953 -14.82 1 97 112 LYS B N 1
ATOM 4623 C CA . LYS B 1 112 ? -28.609 -28.141 -13.805 1 97 112 LYS B CA 1
ATOM 4624 C C . LYS B 1 112 ? -28.422 -26.656 -14.062 1 97 112 LYS B C 1
ATOM 4626 O O . LYS B 1 112 ? -29.312 -25.859 -13.82 1 97 112 LYS B O 1
ATOM 4631 N N . SER B 1 113 ? -27.219 -26.312 -14.477 1 96.38 113 SER B N 1
ATOM 4632 C CA . SER B 1 113 ? -26.922 -24.922 -14.812 1 96.38 113 SER B CA 1
ATOM 4633 C C . SER B 1 113 ? -27.797 -24.422 -15.969 1 96.38 113 SER B C 1
ATOM 4635 O O . SER B 1 113 ? -28.328 -23.312 -15.922 1 96.38 113 SER B O 1
ATOM 4637 N N . VAL B 1 114 ? -27.938 -25.234 -17 1 96.06 114 VAL B N 1
ATOM 4638 C CA . VAL B 1 114 ? -28.75 -24.891 -18.156 1 96.06 114 VAL B CA 1
ATOM 4639 C C . VAL B 1 114 ? -30.203 -24.719 -17.75 1 96.06 114 VAL B C 1
ATOM 4641 O O . VAL B 1 114 ? -30.859 -23.75 -18.141 1 96.06 114 VAL B O 1
ATOM 4644 N N . GLU B 1 115 ? -30.641 -25.578 -16.938 1 96.5 115 GLU B N 1
ATOM 4645 C CA . GLU B 1 115 ? -32.031 -25.531 -16.484 1 96.5 115 GLU B CA 1
ATOM 4646 C C . GLU B 1 115 ? -32.312 -24.297 -15.648 1 96.5 115 GLU B C 1
ATOM 4648 O O . GLU B 1 115 ? -33.375 -23.688 -15.742 1 96.5 115 GLU B O 1
ATOM 4653 N N . ALA B 1 116 ? -31.375 -24.016 -14.898 1 94.5 116 ALA B N 1
ATOM 4654 C CA . ALA B 1 116 ? -31.531 -22.875 -14 1 94.5 116 ALA B CA 1
ATOM 4655 C C . ALA B 1 116 ? -31.266 -21.562 -14.742 1 94.5 116 ALA B C 1
ATOM 4657 O O . ALA B 1 116 ? -31.656 -20.484 -14.266 1 94.5 116 ALA B O 1
ATOM 4658 N N . GLY B 1 117 ? -30.641 -21.672 -15.891 1 90.56 117 GLY B N 1
ATOM 4659 C CA . GLY B 1 117 ? -30.266 -20.484 -16.641 1 90.56 117 GLY B CA 1
ATOM 4660 C C . GLY B 1 117 ? -29.125 -19.703 -16.016 1 90.56 117 GLY B C 1
ATOM 4661 O O . GLY B 1 117 ? -28.938 -18.531 -16.312 1 90.56 117 GLY B O 1
ATOM 4662 N N . THR B 1 118 ? -28.516 -20.328 -15.031 1 90.44 118 THR B N 1
ATOM 4663 C CA . THR B 1 118 ? -27.359 -19.734 -14.367 1 90.44 118 THR B CA 1
ATOM 4664 C C . THR B 1 118 ? -26.375 -20.812 -13.906 1 90.44 118 THR B C 1
ATOM 4666 O O . THR B 1 118 ? -26.797 -21.922 -13.578 1 90.44 118 THR B O 1
ATOM 4669 N N . SER B 1 119 ? -25.141 -20.5 -13.93 1 90.5 119 SER B N 1
ATOM 4670 C CA . SER B 1 119 ? -24.109 -21.453 -13.555 1 90.5 119 SER B CA 1
ATOM 4671 C C . SER B 1 119 ? -24.266 -21.906 -12.102 1 90.5 119 SER B C 1
ATOM 4673 O O . SER B 1 119 ? -24.375 -21.078 -11.203 1 90.5 119 SER B O 1
ATOM 4675 N N . LYS B 1 120 ? -24.188 -23.141 -11.945 1 90.12 120 LYS B N 1
ATOM 4676 C CA . LYS B 1 120 ? -24.328 -23.719 -10.617 1 90.12 120 LYS B CA 1
ATOM 4677 C C . LYS B 1 120 ? -23.031 -24.359 -10.148 1 90.12 120 LYS B C 1
ATOM 4679 O O . LYS B 1 120 ? -22.938 -24.844 -9.016 1 90.12 120 LYS B O 1
ATOM 4684 N N . LEU B 1 121 ? -22.031 -24.438 -11 1 91.62 121 LEU B N 1
ATOM 4685 C CA . LEU B 1 121 ? -20.688 -24.891 -10.641 1 91.62 121 LEU B CA 1
ATOM 4686 C C . LEU B 1 121 ? -19.734 -23.719 -10.492 1 91.62 121 LEU B C 1
ATOM 4688 O O . LEU B 1 121 ? -19.875 -22.703 -11.18 1 91.62 121 LEU B O 1
ATOM 4692 N N . ASN B 1 122 ? -18.781 -23.906 -9.547 1 88.38 122 ASN B N 1
ATOM 4693 C CA . ASN B 1 122 ? -17.75 -22.891 -9.359 1 88.38 122 ASN B CA 1
ATOM 4694 C C . ASN B 1 122 ? -16.547 -23.141 -10.266 1 88.38 122 ASN B C 1
ATOM 4696 O O . ASN B 1 122 ? -15.484 -23.531 -9.789 1 88.38 122 ASN B O 1
ATOM 4700 N N . GLY B 1 123 ? -16.703 -22.812 -11.555 1 95.56 123 GLY B N 1
ATOM 4701 C CA . GLY B 1 123 ? -15.664 -23.016 -12.547 1 95.56 123 GLY B CA 1
ATOM 4702 C C . GLY B 1 123 ? -16.172 -23.688 -13.812 1 95.56 123 GLY B C 1
ATOM 4703 O O . GLY B 1 123 ? -17.328 -24.078 -13.891 1 95.56 123 GLY B O 1
ATOM 4704 N N . LEU B 1 124 ? -15.367 -23.797 -14.766 1 97.94 124 LEU B N 1
ATOM 4705 C CA . LEU B 1 124 ? -15.734 -24.297 -16.094 1 97.94 124 LEU B CA 1
ATOM 4706 C C . LEU B 1 124 ? -15.352 -25.766 -16.234 1 97.94 124 LEU B C 1
ATOM 4708 O O . LEU B 1 124 ? -14.18 -26.141 -16.078 1 97.94 124 LEU B O 1
ATOM 4712 N N . PRO B 1 125 ? -16.297 -26.641 -16.547 1 98.19 125 PRO B N 1
ATOM 4713 C CA . PRO B 1 125 ? -15.961 -28.047 -16.812 1 98.19 125 PRO B CA 1
ATOM 4714 C C . PRO B 1 125 ? -15.43 -28.25 -18.234 1 98.19 125 PRO B C 1
ATOM 4716 O O . PRO B 1 125 ? -16.094 -28.875 -19.062 1 98.19 125 PRO B O 1
ATOM 4719 N N . VAL B 1 126 ? -14.258 -27.922 -18.453 1 98.31 126 VAL B N 1
ATOM 4720 C CA . VAL B 1 126 ? -13.586 -27.875 -19.75 1 98.31 126 VAL B CA 1
ATOM 4721 C C . VAL B 1 126 ? -13.656 -29.25 -20.422 1 98.31 126 VAL B C 1
ATOM 4723 O O . VAL B 1 126 ? -13.922 -29.344 -21.625 1 98.31 126 VAL B O 1
ATOM 4726 N N . VAL B 1 127 ? -13.453 -30.312 -19.625 1 98.44 127 VAL B N 1
ATOM 4727 C CA . VAL B 1 127 ? -13.438 -31.656 -20.172 1 98.44 127 VAL B CA 1
ATOM 4728 C C . VAL B 1 127 ? -14.812 -32 -20.75 1 98.44 127 VAL B C 1
ATOM 4730 O O . VAL B 1 127 ? -14.914 -32.531 -21.875 1 98.44 127 VAL B O 1
ATOM 4733 N N . ASN B 1 128 ? -15.836 -31.656 -20 1 98.62 128 ASN B N 1
ATOM 4734 C CA . ASN B 1 128 ? -17.188 -31.969 -20.422 1 98.62 128 ASN B CA 1
ATOM 4735 C C . ASN B 1 128 ? -17.609 -31.141 -21.641 1 98.62 128 ASN B C 1
ATOM 4737 O O . ASN B 1 128 ? -18.312 -31.625 -22.516 1 98.62 128 ASN B O 1
ATOM 4741 N N . HIS B 1 129 ? -17.281 -29.875 -21.672 1 98.44 129 HIS B N 1
ATOM 4742 C CA . HIS B 1 129 ? -17.641 -29 -22.781 1 98.44 129 HIS B CA 1
ATOM 4743 C C . HIS B 1 129 ? -16.922 -29.422 -24.062 1 98.44 129 HIS B C 1
ATOM 4745 O O . HIS B 1 129 ? -17.484 -29.328 -25.156 1 98.44 129 HIS B O 1
ATOM 4751 N N . GLY B 1 130 ? -15.656 -29.859 -23.891 1 98.44 130 GLY B N 1
ATOM 4752 C CA . GLY B 1 130 ? -14.922 -30.375 -25.047 1 98.44 130 GLY B CA 1
ATOM 4753 C C . GLY B 1 130 ? -14.234 -29.281 -25.844 1 98.44 130 GLY B C 1
ATOM 4754 O O . GLY B 1 130 ? -14.328 -28.109 -25.5 1 98.44 130 GLY B O 1
ATOM 4755 N N . VAL B 1 131 ? -13.594 -29.703 -26.906 1 98.62 131 VAL B N 1
ATOM 4756 C CA . VAL B 1 131 ? -12.656 -28.875 -27.656 1 98.62 131 VAL B CA 1
ATOM 4757 C C . VAL B 1 131 ? -13.414 -27.781 -28.406 1 98.62 131 VAL B C 1
ATOM 4759 O O . VAL B 1 131 ? -13.062 -26.594 -28.312 1 98.62 131 VAL B O 1
ATOM 4762 N N . ALA B 1 132 ? -14.445 -28.078 -29.062 1 98.25 132 ALA B N 1
ATOM 4763 C CA . ALA B 1 132 ? -15.156 -27.125 -29.906 1 98.25 132 ALA B CA 1
ATOM 4764 C C . ALA B 1 132 ? -15.711 -25.969 -29.078 1 98.25 132 ALA B C 1
ATOM 4766 O O . ALA B 1 132 ? -15.539 -24.797 -29.438 1 98.25 132 ALA B O 1
ATOM 4767 N N . ALA B 1 133 ? -16.344 -26.312 -28.031 1 98.19 133 ALA B N 1
ATOM 4768 C CA . ALA B 1 133 ? -16.922 -25.297 -27.156 1 98.19 133 ALA B CA 1
ATOM 4769 C C . ALA B 1 133 ? -15.836 -24.422 -26.547 1 98.19 133 ALA B C 1
ATOM 4771 O O . ALA B 1 133 ? -16 -23.203 -26.438 1 98.19 133 ALA B O 1
ATOM 4772 N N . CYS B 1 134 ? -14.781 -25 -26.141 1 98.56 134 CYS B N 1
ATOM 4773 C CA . CYS B 1 134 ? -13.711 -24.266 -25.484 1 98.56 134 CYS B CA 1
ATOM 4774 C C . CYS B 1 134 ? -12.961 -23.391 -26.5 1 98.56 134 CYS B C 1
ATOM 4776 O O . CYS B 1 134 ? -12.469 -22.328 -26.156 1 98.56 134 CYS B O 1
ATOM 4778 N N . ARG B 1 135 ? -12.82 -23.875 -27.75 1 98.5 135 ARG B N 1
ATOM 4779 C CA . ARG B 1 135 ? -12.258 -23.031 -28.781 1 98.5 135 ARG B CA 1
ATOM 4780 C C . ARG B 1 135 ? -13.094 -21.766 -28.984 1 98.5 135 ARG B C 1
ATOM 4782 O O . ARG B 1 135 ? -12.562 -20.703 -29.281 1 98.5 135 ARG B O 1
ATOM 4789 N N . HIS B 1 136 ? -14.375 -21.906 -28.797 1 98.5 136 HIS B N 1
ATOM 4790 C CA . HIS B 1 136 ? -15.258 -20.75 -28.875 1 98.5 136 HIS B CA 1
ATOM 4791 C C . HIS B 1 136 ? -14.891 -19.703 -27.828 1 98.5 136 HIS B C 1
ATOM 4793 O O . HIS B 1 136 ? -14.953 -18.5 -28.109 1 98.5 136 HIS B O 1
ATOM 4799 N N . ILE B 1 137 ? -14.484 -20.125 -26.656 1 98.44 137 ILE B N 1
ATOM 4800 C CA . ILE B 1 137 ? -14.023 -19.203 -25.625 1 98.44 137 ILE B CA 1
ATOM 4801 C C . ILE B 1 137 ? -12.766 -18.469 -26.094 1 98.44 137 ILE B C 1
ATOM 4803 O O . ILE B 1 137 ? -12.719 -17.234 -26.094 1 98.44 137 ILE B O 1
ATOM 4807 N N . THR B 1 138 ? -11.789 -19.188 -26.578 1 98 138 THR B N 1
ATOM 4808 C CA . THR B 1 138 ? -10.516 -18.656 -27.031 1 98 138 THR B CA 1
ATOM 4809 C C . THR B 1 138 ? -10.727 -17.656 -28.172 1 98 138 THR B C 1
ATOM 4811 O O . THR B 1 138 ? -10.102 -16.594 -28.188 1 98 138 THR B O 1
ATOM 4814 N N . GLU B 1 139 ? -11.586 -18 -29.047 1 98.06 139 GLU B N 1
ATOM 4815 C CA . GLU B 1 139 ? -11.82 -17.188 -30.234 1 98.06 139 GLU B CA 1
ATOM 4816 C C . GLU B 1 139 ? -12.594 -15.914 -29.906 1 98.06 139 GLU B C 1
ATOM 4818 O O . GLU B 1 139 ? -12.539 -14.93 -30.641 1 98.06 139 GLU B O 1
ATOM 4823 N N . SER B 1 140 ? -13.273 -15.922 -28.781 1 98.19 140 SER B N 1
ATOM 4824 C CA . SER B 1 140 ? -14.172 -14.828 -28.438 1 98.19 140 SER B CA 1
ATOM 4825 C C . SER B 1 140 ? -13.43 -13.727 -27.688 1 98.19 140 SER B C 1
ATOM 4827 O O . SER B 1 140 ? -13.984 -12.656 -27.438 1 98.19 140 SER B O 1
ATOM 4829 N N . LEU B 1 141 ? -12.203 -13.961 -27.297 1 98 141 LEU B N 1
ATOM 4830 C CA . LEU B 1 141 ? -11.492 -13.055 -26.406 1 98 141 LEU B CA 1
ATOM 4831 C C . LEU B 1 141 ? -10.25 -12.492 -27.078 1 98 141 LEU B C 1
ATOM 4833 O O . LEU B 1 141 ? -9.812 -13 -28.109 1 98 141 LEU B O 1
ATOM 4837 N N . ASP B 1 142 ? -9.703 -11.406 -26.531 1 96.94 142 ASP B N 1
ATOM 4838 C CA . ASP B 1 142 ? -8.586 -10.695 -27.141 1 96.94 142 ASP B CA 1
ATOM 4839 C C . ASP B 1 142 ? -7.316 -10.859 -26.297 1 96.94 142 ASP B C 1
ATOM 4841 O O . ASP B 1 142 ? -6.25 -10.367 -26.672 1 96.94 142 ASP B O 1
ATOM 4845 N N . LYS B 1 143 ? -7.426 -11.531 -25.141 1 97.94 143 LYS B N 1
ATOM 4846 C CA . LYS B 1 143 ? -6.297 -11.664 -24.219 1 97.94 143 LYS B CA 1
ATOM 4847 C C . LYS B 1 143 ? -5.977 -13.133 -23.953 1 97.94 143 LYS B C 1
ATOM 4849 O O . LYS B 1 143 ? -6.82 -14.008 -24.156 1 97.94 143 LYS B O 1
ATOM 4854 N N . PRO B 1 144 ? -4.723 -13.406 -23.5 1 98 144 PRO B N 1
ATOM 4855 C CA . PRO B 1 144 ? -4.316 -14.789 -23.266 1 98 144 PRO B CA 1
ATOM 4856 C C . PRO B 1 144 ? -5.109 -15.453 -22.141 1 98 144 PRO B C 1
ATOM 4858 O O . PRO B 1 144 ? -5.469 -14.797 -21.156 1 98 144 PRO B O 1
ATOM 4861 N N . LEU B 1 145 ? -5.262 -16.75 -22.25 1 98.19 145 LEU B N 1
ATOM 4862 C CA . LEU B 1 145 ? -6.059 -17.531 -21.297 1 98.19 145 LEU B CA 1
ATOM 4863 C C . LEU B 1 145 ? -5.195 -18.562 -20.594 1 98.19 145 LEU B C 1
ATOM 4865 O O . LEU B 1 145 ? -4.355 -19.219 -21.219 1 98.19 145 LEU B O 1
ATOM 4869 N N . GLN B 1 146 ? -5.441 -18.641 -19.297 1 98.69 146 GLN B N 1
ATOM 4870 C CA . GLN B 1 146 ? -4.797 -19.672 -18.5 1 98.69 146 GLN B CA 1
ATOM 4871 C C . GLN B 1 146 ? -5.832 -20.578 -17.828 1 98.69 146 GLN B C 1
ATOM 4873 O O . GLN B 1 146 ? -6.855 -20.094 -17.344 1 98.69 146 GLN B O 1
ATOM 4878 N N . ILE B 1 147 ? -5.52 -21.875 -17.938 1 98.31 147 ILE B N 1
ATOM 4879 C CA . ILE B 1 147 ? -6.273 -22.844 -17.156 1 98.31 147 ILE B CA 1
ATOM 4880 C C . ILE B 1 147 ? -5.746 -22.891 -15.727 1 98.31 147 ILE B C 1
ATOM 4882 O O . ILE B 1 147 ? -4.547 -23.062 -15.508 1 98.31 147 ILE B O 1
ATOM 4886 N N . ARG B 1 148 ? -6.625 -22.672 -14.789 1 96.62 148 ARG B N 1
ATOM 4887 C CA . ARG B 1 148 ? -6.27 -22.719 -13.375 1 96.62 148 ARG B CA 1
ATOM 4888 C C . ARG B 1 148 ? -7.094 -23.781 -12.641 1 96.62 148 ARG B C 1
ATOM 4890 O O . ARG B 1 148 ? -8.328 -23.703 -12.617 1 96.62 148 ARG B O 1
ATOM 4897 N N . HIS B 1 149 ? -6.332 -24.688 -12.062 1 90.62 149 HIS B N 1
ATOM 4898 C CA . HIS B 1 149 ? -7.078 -25.781 -11.438 1 90.62 149 HIS B CA 1
ATOM 4899 C C . HIS B 1 149 ? -6.266 -26.438 -10.328 1 90.62 149 HIS B C 1
ATOM 4901 O O . HIS B 1 149 ? -5.031 -26.391 -10.344 1 90.62 149 HIS B O 1
ATOM 4907 N N . GLY B 1 150 ? -6.82 -27.047 -9.328 1 83.5 150 GLY B N 1
ATOM 4908 C CA . GLY B 1 150 ? -6.238 -27.844 -8.258 1 83.5 150 GLY B CA 1
ATOM 4909 C C . GLY B 1 150 ? -6.516 -29.328 -8.383 1 83.5 150 GLY B C 1
ATOM 4910 O O . GLY B 1 150 ? -7.305 -29.875 -7.617 1 83.5 150 GLY B O 1
ATOM 4911 N N . THR B 1 151 ? -5.805 -29.984 -9.453 1 88.94 151 THR B N 1
ATOM 4912 C CA . THR B 1 151 ? -6.117 -31.375 -9.758 1 88.94 151 THR B CA 1
ATOM 4913 C C . THR B 1 151 ? -4.875 -32.25 -9.633 1 88.94 151 THR B C 1
ATOM 4915 O O . THR B 1 151 ? -3.852 -31.984 -10.258 1 88.94 151 THR B O 1
ATOM 4918 N N . PRO B 1 152 ? -4.988 -33.344 -8.867 1 91.12 152 PRO B N 1
ATOM 4919 C CA . PRO B 1 152 ? -3.855 -34.281 -8.852 1 91.12 152 PRO B CA 1
ATOM 4920 C C . PRO B 1 152 ? -3.656 -35 -10.188 1 91.12 152 PRO B C 1
ATOM 4922 O O . PRO B 1 152 ? -2.521 -35.281 -10.57 1 91.12 152 PRO B O 1
ATOM 4925 N N . ASP B 1 153 ? -4.707 -35.281 -10.898 1 95.56 153 ASP B N 1
ATOM 4926 C CA . ASP B 1 153 ? -4.676 -35.906 -12.219 1 95.56 153 ASP B CA 1
ATOM 4927 C C . ASP B 1 153 ? -5.367 -35 -13.258 1 95.56 153 ASP B C 1
ATOM 4929 O O . ASP B 1 153 ? -6.59 -35.031 -13.391 1 95.56 153 ASP B O 1
ATOM 4933 N N . ALA B 1 154 ? -4.586 -34.375 -14.039 1 96.81 154 ALA B N 1
ATOM 4934 C CA . ALA B 1 154 ? -5.113 -33.375 -14.961 1 96.81 154 ALA B CA 1
ATOM 4935 C C . ALA B 1 154 ? -4.871 -33.781 -16.406 1 96.81 154 ALA B C 1
ATOM 4937 O O . ALA B 1 154 ? -4.859 -32.906 -17.297 1 96.81 154 ALA B O 1
ATOM 4938 N N . ARG B 1 155 ? -4.645 -35 -16.719 1 98.06 155 ARG B N 1
ATOM 4939 C CA . ARG B 1 155 ? -4.137 -35.406 -18.016 1 98.06 155 ARG B CA 1
ATOM 4940 C C . ARG B 1 155 ? -5.148 -35.125 -19.125 1 98.06 155 ARG B C 1
ATOM 4942 O O . ARG B 1 155 ? -4.832 -34.469 -20.109 1 98.06 155 ARG B O 1
ATOM 4949 N N . LEU B 1 156 ? -6.348 -35.625 -18.922 1 98.5 156 LEU B N 1
ATOM 4950 C CA . LEU B 1 156 ? -7.34 -35.375 -19.969 1 98.5 156 LEU B CA 1
ATOM 4951 C C . LEU B 1 156 ? -7.656 -33.906 -20.078 1 98.5 156 LEU B C 1
ATOM 4953 O O . LEU B 1 156 ? -7.828 -33.375 -21.172 1 98.5 156 LEU B O 1
ATOM 4957 N N . LEU B 1 157 ? -7.781 -33.25 -18.953 1 98.5 157 LEU B N 1
ATOM 4958 C CA . LEU B 1 157 ? -7.984 -31.797 -18.938 1 98.5 157 LEU B CA 1
ATOM 4959 C C . LEU B 1 157 ? -6.902 -31.078 -19.75 1 98.5 157 LEU B C 1
ATOM 4961 O O . LEU B 1 157 ? -7.195 -30.156 -20.516 1 98.5 157 LEU B O 1
ATOM 4965 N N . CYS B 1 158 ? -5.656 -31.469 -19.578 1 98.56 158 CYS B N 1
ATOM 4966 C CA . CYS B 1 158 ? -4.531 -30.875 -20.297 1 98.56 158 CYS B CA 1
ATOM 4967 C C . CYS B 1 158 ? -4.676 -31.047 -21.797 1 98.56 158 CYS B C 1
ATOM 4969 O O . CYS B 1 158 ? -4.531 -30.078 -22.547 1 98.56 158 CYS B O 1
ATOM 4971 N N . GLU B 1 159 ? -5.008 -32.281 -22.219 1 98.75 159 GLU B N 1
ATOM 4972 C CA . GLU B 1 159 ? -5.191 -32.594 -23.625 1 98.75 159 GLU B CA 1
ATOM 4973 C C . GLU B 1 159 ? -6.246 -31.703 -24.266 1 98.75 159 GLU B C 1
ATOM 4975 O O . GLU B 1 159 ? -6.012 -31.109 -25.312 1 98.75 159 GLU B O 1
ATOM 4980 N N . ILE B 1 160 ? -7.332 -31.625 -23.625 1 98.69 160 ILE B N 1
ATOM 4981 C CA . ILE B 1 160 ? -8.453 -30.875 -24.172 1 98.69 160 ILE B CA 1
ATOM 4982 C C . ILE B 1 160 ? -8.156 -29.375 -24.125 1 98.69 160 ILE B C 1
ATOM 4984 O O . ILE B 1 160 ? -8.453 -28.641 -25.062 1 98.69 160 ILE B O 1
ATOM 4988 N N . SER B 1 161 ? -7.582 -28.859 -23.031 1 98.44 161 SER B N 1
ATOM 4989 C CA . SER B 1 161 ? -7.266 -27.453 -22.859 1 98.44 161 SER B CA 1
ATOM 4990 C C . SER B 1 161 ? -6.309 -26.953 -23.938 1 98.44 161 SER B C 1
ATOM 4992 O O . SER B 1 161 ? -6.551 -25.922 -24.562 1 98.44 161 SER B O 1
ATOM 4994 N N . MET B 1 162 ? -5.215 -27.703 -24.188 1 98.56 162 MET B N 1
ATOM 4995 C CA . MET B 1 162 ? -4.23 -27.297 -25.188 1 98.56 162 MET B CA 1
ATOM 4996 C C . MET B 1 162 ? -4.824 -27.312 -26.594 1 98.56 162 MET B C 1
ATOM 4998 O O . MET B 1 162 ? -4.613 -26.391 -27.375 1 98.56 162 MET B O 1
ATOM 5002 N N . ALA B 1 163 ? -5.578 -28.375 -26.812 1 98.69 163 ALA B N 1
ATOM 5003 C CA . ALA B 1 163 ? -6.211 -28.5 -28.109 1 98.69 163 ALA B CA 1
ATOM 5004 C C . ALA B 1 163 ? -7.23 -27.391 -28.328 1 98.69 163 ALA B C 1
ATOM 5006 O O . ALA B 1 163 ? -7.625 -27.109 -29.469 1 98.69 163 ALA B O 1
ATOM 5007 N N . SER B 1 164 ? -7.676 -26.766 -27.266 1 98.56 164 SER B N 1
ATOM 5008 C CA . SER B 1 164 ? -8.719 -25.734 -27.328 1 98.56 164 SER B CA 1
ATOM 5009 C C . SER B 1 164 ? -8.117 -24.344 -27.438 1 98.56 164 SER B C 1
ATOM 5011 O O . SER B 1 164 ? -8.844 -23.359 -27.547 1 98.56 164 SER B O 1
ATOM 5013 N N . GLY B 1 165 ? -6.855 -24.188 -27.328 1 98.12 165 GLY B N 1
ATOM 5014 C CA . GLY B 1 165 ? -6.219 -22.906 -27.594 1 98.12 165 GLY B CA 1
ATOM 5015 C C . GLY B 1 165 ? -5.805 -22.172 -26.344 1 98.12 165 GLY B C 1
ATOM 5016 O O . GLY B 1 165 ? -5.375 -21.016 -26.406 1 98.12 165 GLY B O 1
ATOM 5017 N N . PHE B 1 166 ? -5.922 -22.75 -25.172 1 98.56 166 PHE B N 1
ATOM 5018 C CA . PHE B 1 166 ? -5.336 -22.172 -23.969 1 98.56 166 PHE B CA 1
ATOM 5019 C C . PHE B 1 166 ? -3.814 -22.234 -24.031 1 98.56 166 PHE B C 1
ATOM 5021 O O . PHE B 1 166 ? -3.242 -23.219 -24.469 1 98.56 166 PHE B O 1
ATOM 5028 N N . THR B 1 167 ? -3.135 -21.172 -23.578 1 98.75 167 THR B N 1
ATOM 5029 C CA . THR B 1 167 ? -1.697 -21.094 -23.812 1 98.75 167 THR B CA 1
ATOM 5030 C C . THR B 1 167 ? -0.934 -21.062 -22.484 1 98.75 167 THR B C 1
ATOM 5032 O O . THR B 1 167 ? 0.232 -20.656 -22.453 1 98.75 167 THR B O 1
ATOM 5035 N N . SER B 1 168 ? -1.547 -21.328 -21.406 1 98.81 168 SER B N 1
ATOM 5036 C CA . SER B 1 168 ? -0.947 -21.484 -20.094 1 98.81 168 SER B CA 1
ATOM 5037 C C . SER B 1 168 ? -1.716 -22.5 -19.25 1 98.81 168 SER B C 1
ATOM 5039 O O . SER B 1 168 ? -2.945 -22.562 -19.312 1 98.81 168 SER B O 1
ATOM 5041 N N . TYR B 1 169 ? -0.975 -23.25 -18.516 1 98.62 169 TYR B N 1
ATOM 5042 C CA . TYR B 1 169 ? -1.543 -24.344 -17.734 1 98.62 169 TYR B CA 1
ATOM 5043 C C . TYR B 1 169 ? -0.986 -24.344 -16.312 1 98.62 169 TYR B C 1
ATOM 5045 O O . TYR B 1 169 ? 0.193 -24.641 -16.109 1 98.62 169 TYR B O 1
ATOM 5053 N N . GLU B 1 170 ? -1.839 -23.969 -15.344 1 98.06 170 GLU B N 1
ATOM 5054 C CA . GLU B 1 170 ? -1.425 -23.891 -13.945 1 98.06 170 GLU B CA 1
ATOM 5055 C C . GLU B 1 170 ? -1.734 -25.188 -13.203 1 98.06 170 GLU B C 1
ATOM 5057 O O . GLU B 1 170 ? -2.76 -25.828 -13.453 1 98.06 170 GLU B O 1
ATOM 5062 N N . GLY B 1 171 ? -0.883 -25.609 -12.328 1 96.31 171 GLY B N 1
ATOM 5063 C CA . GLY B 1 171 ? -1.029 -26.781 -11.492 1 96.31 171 GLY B CA 1
ATOM 5064 C C . GLY B 1 171 ? 0.265 -27.562 -11.312 1 96.31 171 GLY B C 1
ATOM 5065 O O . GLY B 1 171 ? 1.303 -27.172 -11.859 1 96.31 171 GLY B O 1
ATOM 5066 N N . GLY B 1 172 ? 0.175 -28.625 -10.57 1 96.56 172 GLY B N 1
ATOM 5067 C CA . GLY B 1 172 ? 1.375 -29.422 -10.359 1 96.56 172 GLY B CA 1
ATOM 5068 C C . GLY B 1 172 ? 1.136 -30.641 -9.5 1 96.56 172 GLY B C 1
ATOM 5069 O O . GLY B 1 172 ? 0.143 -30.719 -8.773 1 96.56 172 GLY B O 1
ATOM 5070 N N . GLY B 1 173 ? 2.043 -31.562 -9.633 1 96.81 173 GLY B N 1
ATOM 5071 C CA . GLY B 1 173 ? 1.909 -32.844 -8.961 1 96.81 173 GLY B CA 1
ATOM 5072 C C . GLY B 1 173 ? 2.125 -32.75 -7.461 1 96.81 173 GLY B C 1
ATOM 5073 O O . GLY B 1 173 ? 1.649 -33.625 -6.711 1 96.81 173 GLY B O 1
ATOM 5074 N N . ILE B 1 174 ? 2.811 -31.766 -6.965 1 98.19 174 ILE B N 1
ATOM 5075 C CA . ILE B 1 174 ? 3.027 -31.531 -5.539 1 98.19 174 ILE B CA 1
ATOM 5076 C C . ILE B 1 174 ? 2.135 -30.391 -5.055 1 98.19 174 ILE B C 1
ATOM 5078 O O . ILE B 1 174 ? 1.363 -30.562 -4.109 1 98.19 174 ILE B O 1
ATOM 5082 N N . SER B 1 175 ? 2.188 -29.297 -5.746 1 96.5 175 SER B N 1
ATOM 5083 C CA . SER B 1 175 ? 1.581 -28.031 -5.324 1 96.5 175 SER B CA 1
ATOM 5084 C C . SER B 1 175 ? 0.059 -28.125 -5.32 1 96.5 175 SER B C 1
ATOM 5086 O O . SER B 1 175 ? -0.614 -27.344 -4.645 1 96.5 175 SER B O 1
ATOM 5088 N N . TYR B 1 176 ? -0.518 -29.094 -6.078 1 91 176 TYR B N 1
ATOM 5089 C CA . TYR B 1 176 ? -1.968 -29.25 -6.027 1 91 176 TYR B CA 1
ATOM 5090 C C . TYR B 1 176 ? -2.352 -30.578 -5.398 1 91 176 TYR B C 1
ATOM 5092 O O . TYR B 1 176 ? -3.516 -30.797 -5.059 1 91 176 TYR B O 1
ATOM 5100 N N . ASN B 1 177 ? -1.443 -31.438 -5.234 1 95.06 177 ASN B N 1
ATOM 5101 C CA . ASN B 1 177 ? -1.762 -32.688 -4.57 1 95.06 177 ASN B CA 1
ATOM 5102 C C . ASN B 1 177 ? -1.678 -32.562 -3.051 1 95.06 177 ASN B C 1
ATOM 5104 O O . ASN B 1 177 ? -2.674 -32.75 -2.352 1 95.06 177 ASN B O 1
ATOM 5108 N N . ILE B 1 178 ? -0.599 -32.062 -2.559 1 96.56 178 ILE B N 1
ATOM 5109 C CA . ILE B 1 178 ? -0.326 -32.062 -1.125 1 96.56 178 ILE B CA 1
ATOM 5110 C C . ILE B 1 178 ? -1.295 -31.141 -0.411 1 96.56 178 ILE B C 1
ATOM 5112 O O . ILE B 1 178 ? -1.917 -31.516 0.584 1 96.56 178 ILE B O 1
ATOM 5116 N N . PRO B 1 179 ? -1.496 -29.953 -0.892 1 94.31 179 PRO B N 1
ATOM 5117 C CA . PRO B 1 179 ? -2.369 -29.031 -0.161 1 94.31 179 PRO B CA 1
ATOM 5118 C C . PRO B 1 179 ? -3.852 -29.344 -0.355 1 94.31 179 PRO B C 1
ATOM 5120 O O . PRO B 1 179 ? -4.688 -28.891 0.432 1 94.31 179 PRO B O 1
ATOM 5123 N N . TYR B 1 180 ? -4.238 -30.188 -1.396 1 90 180 TYR B N 1
ATOM 5124 C CA . TYR B 1 180 ? -5.656 -30.156 -1.747 1 90 180 TYR B CA 1
ATOM 5125 C C . TYR B 1 180 ? -6.223 -31.562 -1.888 1 90 180 TYR B C 1
ATOM 5127 O O . TYR B 1 180 ? -7.43 -31.734 -2.084 1 90 180 TYR B O 1
ATOM 5135 N N . ALA B 1 181 ? -5.414 -32.531 -1.851 1 93 181 ALA B N 1
ATOM 5136 C CA . ALA B 1 181 ? -5.883 -33.906 -1.911 1 93 181 ALA B CA 1
ATOM 5137 C C . ALA B 1 181 ? -5.418 -34.688 -0.69 1 93 181 ALA B C 1
ATOM 5139 O O . ALA B 1 181 ? -4.285 -34.531 -0.23 1 93 181 ALA B O 1
ATOM 5140 N N . LYS B 1 182 ? -6.266 -35.562 -0.228 1 93.88 182 LYS B N 1
ATOM 5141 C CA . LYS B 1 182 ? -5.965 -36.281 1.008 1 93.88 182 LYS B CA 1
ATOM 5142 C C . LYS B 1 182 ? -5.293 -37.625 0.715 1 93.88 182 LYS B C 1
ATOM 5144 O O . LYS B 1 182 ? -4.289 -37.969 1.346 1 93.88 182 LYS B O 1
ATOM 5149 N N . ARG B 1 183 ? -5.77 -38.344 -0.281 1 94.94 183 ARG B N 1
ATOM 5150 C CA . ARG B 1 183 ? -5.422 -39.781 -0.357 1 94.94 183 ARG B CA 1
ATOM 5151 C C . ARG B 1 183 ? -4.629 -40.062 -1.626 1 94.94 183 ARG B C 1
ATOM 5153 O O . ARG B 1 183 ? -4.211 -41.219 -1.847 1 94.94 183 ARG B O 1
ATOM 5160 N N . VAL B 1 184 ? -4.434 -39.156 -2.504 1 95.69 184 VAL B N 1
ATOM 5161 C CA . VAL B 1 184 ? -3.691 -39.375 -3.738 1 95.69 184 VAL B CA 1
ATOM 5162 C C . VAL B 1 184 ? -2.203 -39.531 -3.428 1 95.69 184 VAL B C 1
ATOM 5164 O O . VAL B 1 184 ? -1.622 -38.656 -2.756 1 95.69 184 VAL B O 1
ATOM 5167 N N . THR B 1 185 ? -1.633 -40.594 -3.875 1 96.12 185 THR B N 1
ATOM 5168 C CA . THR B 1 185 ? -0.208 -40.781 -3.623 1 96.12 185 THR B CA 1
ATOM 5169 C C . THR B 1 185 ? 0.618 -39.781 -4.422 1 96.12 185 THR B C 1
ATOM 5171 O O . THR B 1 185 ? 0.23 -39.406 -5.527 1 96.12 185 THR B O 1
ATOM 5174 N N . LEU B 1 186 ? 1.707 -39.438 -3.857 1 97.31 186 LEU B N 1
ATOM 5175 C CA . LEU B 1 186 ? 2.564 -38.469 -4.508 1 97.31 186 LEU B CA 1
ATOM 5176 C C . LEU B 1 186 ? 3.195 -39.031 -5.77 1 97.31 186 LEU B C 1
ATOM 5178 O O . LEU B 1 186 ? 3.357 -38.344 -6.77 1 97.31 186 LEU B O 1
ATOM 5182 N N . GLU B 1 187 ? 3.594 -40.281 -5.715 1 97.5 187 GLU B N 1
ATOM 5183 C CA . GLU B 1 187 ? 4.168 -40.969 -6.875 1 97.5 187 GLU B CA 1
ATOM 5184 C C . GLU B 1 187 ? 3.232 -40.875 -8.078 1 97.5 187 GLU B C 1
ATOM 5186 O O . GLU B 1 187 ? 3.66 -40.5 -9.18 1 97.5 187 GLU B O 1
ATOM 5191 N N . LYS B 1 188 ? 2.029 -41.188 -7.848 1 96.69 188 LYS B N 1
ATOM 5192 C CA . LYS B 1 188 ? 1.054 -41.156 -8.93 1 96.69 188 LYS B CA 1
ATOM 5193 C C . LYS B 1 188 ? 0.844 -39.75 -9.453 1 96.69 188 LYS B C 1
ATOM 5195 O O . LYS B 1 188 ? 0.762 -39.531 -10.664 1 96.69 188 LYS B O 1
ATOM 5200 N N . SER B 1 189 ? 0.639 -38.844 -8.586 1 97.12 189 SER B N 1
ATOM 5201 C CA . SER B 1 189 ? 0.367 -37.469 -8.992 1 97.12 189 SER B CA 1
ATOM 5202 C C . SER B 1 189 ? 1.529 -36.875 -9.789 1 97.12 189 SER B C 1
ATOM 5204 O O . SER B 1 189 ? 1.32 -36.219 -10.82 1 97.12 189 SER B O 1
ATOM 5206 N N . ILE B 1 190 ? 2.787 -37.062 -9.336 1 98.12 190 ILE B N 1
ATOM 5207 C CA . ILE B 1 190 ? 3.951 -36.562 -10.07 1 98.12 190 ILE B CA 1
ATOM 5208 C C . ILE B 1 190 ? 4.004 -37.188 -11.453 1 98.12 190 ILE B C 1
ATOM 5210 O O . ILE B 1 190 ? 4.238 -36.5 -12.453 1 98.12 190 ILE B O 1
ATOM 5214 N N . ARG B 1 191 ? 3.789 -38.5 -11.508 1 97.69 191 ARG B N 1
ATOM 5215 C CA . ARG B 1 191 ? 3.832 -39.188 -12.789 1 97.69 191 ARG B CA 1
ATOM 5216 C C . ARG B 1 191 ? 2.75 -38.656 -13.734 1 97.69 191 ARG B C 1
ATOM 5218 O O . ARG B 1 191 ? 2.998 -38.469 -14.922 1 97.69 191 ARG B O 1
ATOM 5225 N N . ASP B 1 192 ? 1.538 -38.5 -13.227 1 97.31 192 ASP B N 1
ATOM 5226 C CA . ASP B 1 192 ? 0.445 -37.969 -14.031 1 97.31 192 ASP B CA 1
ATOM 5227 C C . ASP B 1 192 ? 0.787 -36.562 -14.562 1 97.31 192 ASP B C 1
ATOM 5229 O O . ASP B 1 192 ? 0.448 -36.219 -15.695 1 97.31 192 ASP B O 1
ATOM 5233 N N . TRP B 1 193 ? 1.423 -35.812 -13.797 1 98.06 193 TRP B N 1
ATOM 5234 C CA . TRP B 1 193 ? 1.754 -34.469 -14.227 1 98.06 193 TRP B CA 1
ATOM 5235 C C . TRP B 1 193 ? 2.957 -34.469 -15.164 1 98.06 193 TRP B C 1
ATOM 5237 O O . TRP B 1 193 ? 3.121 -33.531 -15.977 1 98.06 193 TRP B O 1
ATOM 5247 N N . GLN B 1 194 ? 3.869 -35.438 -15.023 1 98.5 194 GLN B N 1
ATOM 5248 C CA . GLN B 1 194 ? 4.867 -35.625 -16.078 1 98.5 194 GLN B CA 1
ATOM 5249 C C . GLN B 1 194 ? 4.211 -35.781 -17.438 1 98.5 194 GLN B C 1
ATOM 5251 O O . GLN B 1 194 ? 4.727 -35.312 -18.453 1 98.5 194 GLN B O 1
ATOM 5256 N N . TYR B 1 195 ? 3.125 -36.531 -17.438 1 98.56 195 TYR B N 1
ATOM 5257 C CA . TYR B 1 195 ? 2.359 -36.656 -18.672 1 98.56 195 TYR B CA 1
ATOM 5258 C C . TYR B 1 195 ? 1.909 -35.312 -19.188 1 98.56 195 TYR B C 1
ATOM 5260 O O . TYR B 1 195 ? 2.068 -35 -20.375 1 98.56 195 TYR B O 1
ATOM 5268 N N . CYS B 1 196 ? 1.271 -34.469 -18.344 1 98.5 196 CYS B N 1
ATOM 5269 C CA . CYS B 1 196 ? 0.816 -33.125 -18.734 1 98.5 196 CYS B CA 1
ATOM 5270 C C . CYS B 1 196 ? 1.971 -32.312 -19.281 1 98.5 196 CYS B C 1
ATOM 5272 O O . CYS B 1 196 ? 1.832 -31.641 -20.312 1 98.5 196 CYS B O 1
ATOM 5274 N N . ASP B 1 197 ? 3.064 -32.344 -18.594 1 98.75 197 ASP B N 1
ATOM 5275 C CA . ASP B 1 197 ? 4.25 -31.625 -19.016 1 98.75 197 ASP B CA 1
ATOM 5276 C C . ASP B 1 197 ? 4.758 -32.156 -20.359 1 98.75 197 ASP B C 1
ATOM 5278 O O . ASP B 1 197 ? 5.266 -31.391 -21.188 1 98.75 197 ASP B O 1
ATOM 5282 N N . ARG B 1 198 ? 4.691 -33.469 -20.562 1 98.81 198 ARG B N 1
ATOM 5283 C CA . ARG B 1 198 ? 5.109 -34.031 -21.828 1 98.81 198 ARG B CA 1
ATOM 5284 C C . ARG B 1 198 ? 4.211 -33.562 -22.969 1 98.81 198 ARG B C 1
ATOM 5286 O O . ARG B 1 198 ? 4.688 -33.312 -24.078 1 98.81 198 ARG B O 1
ATOM 5293 N N . VAL B 1 199 ? 2.883 -33.469 -22.688 1 98.88 199 VAL B N 1
ATOM 5294 C CA . VAL B 1 199 ? 1.972 -32.906 -23.672 1 98.88 199 VAL B CA 1
ATOM 5295 C C . VAL B 1 199 ? 2.467 -31.516 -24.094 1 98.88 199 VAL B C 1
ATOM 5297 O O . VAL B 1 199 ? 2.588 -31.234 -25.281 1 98.88 199 VAL B O 1
ATOM 5300 N N . ILE B 1 200 ? 2.777 -30.703 -23.156 1 98.81 200 ILE B N 1
ATOM 5301 C CA . ILE B 1 200 ? 3.213 -29.328 -23.422 1 98.81 200 ILE B CA 1
ATOM 5302 C C . ILE B 1 200 ? 4.574 -29.344 -24.109 1 98.81 200 ILE B C 1
ATOM 5304 O O . ILE B 1 200 ? 4.832 -28.547 -25.016 1 98.81 200 ILE B O 1
ATOM 5308 N N . GLY B 1 201 ? 5.453 -30.266 -23.641 1 98.75 201 GLY B N 1
ATOM 5309 C CA . GLY B 1 201 ? 6.723 -30.469 -24.328 1 98.75 201 GLY B CA 1
ATOM 5310 C C . GLY B 1 201 ? 6.562 -30.812 -25.797 1 98.75 201 GLY B C 1
ATOM 5311 O O . GLY B 1 201 ? 7.332 -30.359 -26.641 1 98.75 201 GLY B O 1
ATOM 5312 N N . LEU B 1 202 ? 5.609 -31.688 -26.078 1 98.75 202 LEU B N 1
ATOM 5313 C CA . LEU B 1 202 ? 5.352 -32.062 -27.469 1 98.75 202 LEU B CA 1
ATOM 5314 C C . LEU B 1 202 ? 4.871 -30.891 -28.281 1 98.75 202 LEU B C 1
ATOM 5316 O O . LEU B 1 202 ? 5.242 -30.75 -29.453 1 98.75 202 LEU B O 1
ATOM 5320 N N . TYR B 1 203 ? 4.008 -30.078 -27.734 1 98.81 203 TYR B N 1
ATOM 5321 C CA . TYR B 1 203 ? 3.641 -28.828 -28.406 1 98.81 203 TYR B CA 1
ATOM 5322 C C . TYR B 1 203 ? 4.871 -27.984 -28.688 1 98.81 203 TYR B C 1
ATOM 5324 O O . TYR B 1 203 ? 5.027 -27.453 -29.797 1 98.81 203 TYR B O 1
ATOM 5332 N N . GLU B 1 204 ? 5.773 -27.812 -27.719 1 98.69 204 GLU B N 1
ATOM 5333 C CA . GLU B 1 204 ? 7.012 -27.062 -27.891 1 98.69 204 GLU B CA 1
ATOM 5334 C C . GLU B 1 204 ? 7.844 -27.609 -29.047 1 98.69 204 GLU B C 1
ATOM 5336 O O . GLU B 1 204 ? 8.383 -26.844 -29.844 1 98.69 204 GLU B O 1
ATOM 5341 N N . GLU B 1 205 ? 7.945 -28.953 -29.078 1 98.31 205 GLU B N 1
ATOM 5342 C CA . GLU B 1 205 ? 8.703 -29.609 -30.141 1 98.31 205 GLU B CA 1
ATOM 5343 C C . GLU B 1 205 ? 8.109 -29.297 -31.516 1 98.31 205 GLU B C 1
ATOM 5345 O O . GLU B 1 205 ? 8.797 -29.406 -32.531 1 98.31 205 GLU B O 1
ATOM 5350 N N . ASN B 1 206 ? 6.895 -28.969 -31.516 1 98.38 206 ASN B N 1
ATOM 5351 C CA . ASN B 1 206 ? 6.223 -28.609 -32.75 1 98.38 206 ASN B CA 1
ATOM 5352 C C . ASN B 1 206 ? 6.113 -27.094 -32.938 1 98.38 206 ASN B C 1
ATOM 5354 O O . ASN B 1 206 ? 5.289 -26.609 -33.719 1 98.38 206 ASN B O 1
ATOM 5358 N N . GLY B 1 207 ? 6.805 -26.281 -32.125 1 97.81 207 GLY B N 1
ATOM 5359 C CA . GLY B 1 207 ? 6.945 -24.844 -32.312 1 97.81 207 GLY B CA 1
ATOM 5360 C C . GLY B 1 207 ? 5.914 -24.031 -31.562 1 97.81 207 GLY B C 1
ATOM 5361 O O . GLY B 1 207 ? 5.758 -22.844 -31.812 1 97.81 207 GLY B O 1
ATOM 5362 N N . ILE B 1 208 ? 5.141 -24.672 -30.703 1 98.38 208 ILE B N 1
ATOM 5363 C CA . ILE B 1 208 ? 4.102 -23.984 -29.953 1 98.38 208 ILE B CA 1
ATOM 5364 C C . ILE B 1 208 ? 4.539 -23.844 -28.5 1 98.38 208 ILE B C 1
ATOM 5366 O O . ILE B 1 208 ? 4.613 -24.828 -27.75 1 98.38 208 ILE B O 1
ATOM 5370 N N . ARG B 1 209 ? 4.762 -22.641 -28.031 1 98.19 209 ARG B N 1
ATOM 5371 C CA . ARG B 1 209 ? 5.18 -22.391 -26.656 1 98.19 209 ARG B CA 1
ATOM 5372 C C . ARG B 1 209 ? 3.971 -22.203 -25.734 1 98.19 209 ARG B C 1
ATOM 5374 O O . ARG B 1 209 ? 3.131 -21.344 -25.969 1 98.19 209 ARG B O 1
ATOM 5381 N N . ILE B 1 210 ? 3.865 -23 -24.766 1 98.69 210 ILE B N 1
ATOM 5382 C CA . ILE B 1 210 ? 2.805 -22.969 -23.766 1 98.69 210 ILE B CA 1
ATOM 5383 C C . ILE B 1 210 ? 3.414 -22.812 -22.375 1 98.69 210 ILE B C 1
ATOM 5385 O O . ILE B 1 210 ? 4.422 -23.453 -22.062 1 98.69 210 ILE B O 1
ATOM 5389 N N . ASN B 1 211 ? 2.855 -21.938 -21.562 1 98.88 211 ASN B N 1
ATOM 5390 C CA . ASN B 1 211 ? 3.379 -21.641 -20.234 1 98.88 211 ASN B CA 1
ATOM 5391 C C . ASN B 1 211 ? 2.896 -22.672 -19.203 1 98.88 211 ASN B C 1
ATOM 5393 O O . ASN B 1 211 ? 1.735 -23.078 -19.219 1 98.88 211 ASN B O 1
ATOM 5397 N N . ARG B 1 212 ? 3.801 -23.109 -18.391 1 98.81 212 ARG B N 1
ATOM 5398 C CA . ARG B 1 212 ? 3.504 -23.953 -17.234 1 98.81 212 ARG B CA 1
ATOM 5399 C C . ARG B 1 212 ? 3.713 -23.203 -15.93 1 98.81 212 ARG B C 1
ATOM 5401 O O . ARG B 1 212 ? 4.73 -22.531 -15.75 1 98.81 212 ARG B O 1
ATOM 5408 N N . GLU B 1 213 ? 2.762 -23.344 -14.977 1 98.62 213 GLU B N 1
ATOM 5409 C CA . GLU B 1 213 ? 2.836 -22.609 -13.719 1 98.62 213 GLU B CA 1
ATOM 5410 C C . GLU B 1 213 ? 2.434 -23.484 -12.539 1 98.62 213 GLU B C 1
ATOM 5412 O O . GLU B 1 213 ? 1.251 -23.766 -12.352 1 98.62 213 GLU B O 1
ATOM 5417 N N . PRO B 1 214 ? 3.451 -23.969 -11.711 1 97.56 214 PRO B N 1
ATOM 5418 C CA . PRO B 1 214 ? 3.053 -24.578 -10.438 1 97.56 214 PRO B CA 1
ATOM 5419 C C . PRO B 1 214 ? 2.373 -23.594 -9.492 1 97.56 214 PRO B C 1
ATOM 5421 O O . PRO B 1 214 ? 2.574 -22.375 -9.609 1 97.56 214 PRO B O 1
ATOM 5424 N N . PHE B 1 215 ? 1.591 -24.078 -8.625 1 97.25 215 PHE B N 1
ATOM 5425 C CA . PHE B 1 215 ? 0.842 -23.234 -7.703 1 97.25 215 PHE B CA 1
ATOM 5426 C C . PHE B 1 215 ? 1.688 -22.875 -6.488 1 97.25 215 PHE B C 1
ATOM 5428 O O . PHE B 1 215 ? 1.743 -23.625 -5.52 1 97.25 215 PHE B O 1
ATOM 5435 N N . GLY B 1 216 ? 2.115 -21.703 -6.328 1 95.69 216 GLY B N 1
ATOM 5436 C CA . GLY B 1 216 ? 3.146 -21.25 -5.414 1 95.69 216 GLY B CA 1
ATOM 5437 C C . GLY B 1 216 ? 2.67 -21.156 -3.979 1 95.69 216 GLY B C 1
ATOM 5438 O O . GLY B 1 216 ? 3.398 -21.5 -3.049 1 95.69 216 GLY B O 1
ATOM 5439 N N . PRO B 1 217 ? 1.444 -20.766 -3.715 1 96.56 217 PRO B N 1
ATOM 5440 C CA . PRO B 1 217 ? 0.988 -20.484 -2.352 1 96.56 217 PRO B CA 1
ATOM 5441 C C . PRO B 1 217 ? 0.817 -21.75 -1.51 1 96.56 217 PRO B C 1
ATOM 5443 O O . PRO B 1 217 ? 0.696 -21.672 -0.285 1 96.56 217 PRO B O 1
ATOM 5446 N N . LEU B 1 218 ? 0.67 -22.938 -2.248 1 97.19 218 LEU B N 1
ATOM 5447 C CA . LEU B 1 218 ? 0.427 -24.203 -1.556 1 97.19 218 LEU B CA 1
ATOM 5448 C C . LEU B 1 218 ? -0.821 -24.109 -0.684 1 97.19 218 LEU B C 1
ATOM 5450 O O . LEU B 1 218 ? -1.912 -23.828 -1.182 1 97.19 218 LEU B O 1
ATOM 5454 N N . THR B 1 219 ? -0.719 -24.297 0.631 1 95.44 219 THR B N 1
ATOM 5455 C CA . THR B 1 219 ? -1.925 -24.203 1.446 1 95.44 219 THR B CA 1
ATOM 5456 C C . THR B 1 219 ? -2.336 -22.75 1.648 1 95.44 219 THR B C 1
ATOM 5458 O O . THR B 1 219 ? -3.473 -22.469 2.035 1 95.44 219 THR B O 1
ATOM 5461 N N . GLY B 1 220 ? -1.424 -21.844 1.48 1 93.44 220 GLY B N 1
ATOM 5462 C CA . GLY B 1 220 ? -1.679 -20.438 1.72 1 93.44 220 GLY B CA 1
ATOM 5463 C C . GLY B 1 220 ? -1.704 -20.062 3.193 1 93.44 220 GLY B C 1
ATOM 5464 O O . GLY B 1 220 ? -2.016 -18.938 3.555 1 93.44 220 GLY B O 1
ATOM 5465 N N . THR B 1 221 ? -1.391 -21 4.074 1 92.75 221 THR B N 1
ATOM 5466 C CA . THR B 1 221 ? -1.438 -20.781 5.516 1 92.75 221 THR B CA 1
ATOM 5467 C C . THR B 1 221 ? -0.035 -20.797 6.113 1 92.75 221 THR B C 1
ATOM 5469 O O . THR B 1 221 ? 0.481 -21.859 6.461 1 92.75 221 THR B O 1
ATOM 5472 N N . LEU B 1 222 ? 0.539 -19.641 6.309 1 96.25 222 LEU B N 1
ATOM 5473 C CA . LEU B 1 222 ? 1.836 -19.422 6.945 1 96.25 222 LEU B CA 1
ATOM 5474 C C . LEU B 1 222 ? 2.902 -20.312 6.305 1 96.25 222 LEU B C 1
ATOM 5476 O O . LEU B 1 222 ? 3.631 -21.016 7 1 96.25 222 LEU B O 1
ATOM 5480 N N . ILE B 1 223 ? 2.975 -20.328 5.043 1 97.94 223 ILE B N 1
ATOM 5481 C CA . ILE B 1 223 ? 3.967 -21.109 4.32 1 97.94 223 ILE B CA 1
ATOM 5482 C C . ILE B 1 223 ? 5.305 -20.375 4.32 1 97.94 223 ILE B C 1
ATOM 5484 O O . ILE B 1 223 ? 5.426 -19.297 3.742 1 97.94 223 ILE B O 1
ATOM 5488 N N . PRO B 1 224 ? 6.316 -20.938 4.961 1 98.44 224 PRO B N 1
ATOM 5489 C CA . PRO B 1 224 ? 7.633 -20.312 4.824 1 98.44 224 PRO B CA 1
ATOM 5490 C C . PRO B 1 224 ? 8.102 -20.25 3.375 1 98.44 224 PRO B C 1
ATOM 5492 O O . PRO B 1 224 ? 7.902 -21.188 2.609 1 98.44 224 PRO B O 1
ATOM 5495 N N . PRO B 1 225 ? 8.797 -19.188 2.955 1 98.75 225 PRO B N 1
ATOM 5496 C CA . PRO B 1 225 ? 9.219 -19.031 1.562 1 98.75 225 PRO B CA 1
ATOM 5497 C C . PRO B 1 225 ? 10.039 -20.219 1.056 1 98.75 225 PRO B C 1
ATOM 5499 O O . PRO B 1 225 ? 9.875 -20.641 -0.092 1 98.75 225 PRO B O 1
ATOM 5502 N N . PHE B 1 226 ? 10.891 -20.797 1.887 1 98.81 226 PHE B N 1
ATOM 5503 C CA . PHE B 1 226 ? 11.789 -21.828 1.387 1 98.81 226 PHE B CA 1
ATOM 5504 C C . PHE B 1 226 ? 11.016 -23.094 1.022 1 98.81 226 PHE B C 1
ATOM 5506 O O . PHE B 1 226 ? 11.438 -23.859 0.158 1 98.81 226 PHE B O 1
ATOM 5513 N N . ILE B 1 227 ? 9.859 -23.344 1.625 1 98.62 227 ILE B N 1
ATOM 5514 C CA . ILE B 1 227 ? 9.031 -24.484 1.282 1 98.62 227 ILE B CA 1
ATOM 5515 C C . ILE B 1 227 ? 8.391 -24.281 -0.087 1 98.62 227 ILE B C 1
ATOM 5517 O O . ILE B 1 227 ? 8.438 -25.156 -0.948 1 98.62 227 ILE B O 1
ATOM 5521 N N . SER B 1 228 ? 7.773 -23.125 -0.243 1 98.25 228 SER B N 1
ATOM 5522 C CA . SER B 1 228 ? 7.188 -22.766 -1.528 1 98.25 228 SER B CA 1
ATOM 5523 C C . SER B 1 228 ? 8.219 -22.859 -2.65 1 98.25 228 SER B C 1
ATOM 5525 O O . SER B 1 228 ? 7.938 -23.422 -3.711 1 98.25 228 SER B O 1
ATOM 5527 N N . HIS B 1 229 ? 9.391 -22.328 -2.416 1 98.88 229 HIS B N 1
ATOM 5528 C CA . HIS B 1 229 ? 10.461 -22.281 -3.406 1 98.88 229 HIS B CA 1
ATOM 5529 C C . HIS B 1 229 ? 10.922 -23.672 -3.789 1 98.88 229 HIS B C 1
ATOM 5531 O O . HIS B 1 229 ? 11.125 -23.969 -4.969 1 98.88 229 HIS B O 1
ATOM 5537 N N . THR B 1 230 ? 11.086 -24.5 -2.787 1 98.88 230 THR B N 1
ATOM 5538 C CA . THR B 1 230 ? 11.539 -25.859 -3.039 1 98.88 230 THR B CA 1
ATOM 5539 C C . THR B 1 230 ? 10.555 -26.609 -3.945 1 98.88 230 THR B C 1
ATOM 5541 O O . THR B 1 230 ? 10.961 -27.234 -4.918 1 98.88 230 THR B O 1
ATOM 5544 N N . VAL B 1 231 ? 9.312 -26.453 -3.65 1 98.81 231 VAL B N 1
ATOM 5545 C CA . VAL B 1 231 ? 8.281 -27.109 -4.441 1 98.81 231 VAL B CA 1
ATOM 5546 C C . VAL B 1 231 ? 8.289 -26.562 -5.863 1 98.81 231 VAL B C 1
ATOM 5548 O O . VAL B 1 231 ? 8.234 -27.312 -6.836 1 98.81 231 VAL B O 1
ATOM 5551 N N . ALA B 1 232 ? 8.336 -25.266 -6.004 1 98.75 232 ALA B N 1
ATOM 5552 C CA . ALA B 1 232 ? 8.328 -24.609 -7.309 1 98.75 232 ALA B CA 1
ATOM 5553 C C . ALA B 1 232 ? 9.508 -25.078 -8.164 1 98.75 232 ALA B C 1
ATOM 5555 O O . ALA B 1 232 ? 9.344 -25.344 -9.352 1 98.75 232 ALA B O 1
ATOM 5556 N N . ILE B 1 233 ? 10.664 -25.125 -7.57 1 98.88 233 ILE B N 1
ATOM 5557 C CA . ILE B 1 233 ? 11.891 -25.484 -8.281 1 98.88 233 ILE B CA 1
ATOM 5558 C C . ILE B 1 233 ? 11.812 -26.953 -8.719 1 98.88 233 ILE B C 1
ATOM 5560 O O . ILE B 1 233 ? 12.148 -27.281 -9.859 1 98.88 233 ILE B O 1
ATOM 5564 N N . ILE B 1 234 ? 11.359 -27.828 -7.848 1 98.88 234 ILE B N 1
ATOM 5565 C CA . ILE B 1 234 ? 11.242 -29.25 -8.172 1 98.88 234 ILE B CA 1
ATOM 5566 C C . ILE B 1 234 ? 10.281 -29.438 -9.344 1 98.88 234 ILE B C 1
ATOM 5568 O O . ILE B 1 234 ? 10.602 -30.109 -10.32 1 98.88 234 ILE B O 1
ATOM 5572 N N . GLU B 1 235 ? 9.133 -28.844 -9.258 1 98.69 235 GLU B N 1
ATOM 5573 C CA . GLU B 1 235 ? 8.148 -28.984 -10.32 1 98.69 235 GLU B CA 1
ATOM 5574 C C . GLU B 1 235 ? 8.633 -28.344 -11.617 1 98.69 235 GLU B C 1
ATOM 5576 O O . GLU B 1 235 ? 8.336 -28.844 -12.711 1 98.69 235 GLU B O 1
ATOM 5581 N N . GLY B 1 236 ? 9.367 -27.25 -11.5 1 98.75 236 GLY B N 1
ATOM 5582 C CA . GLY B 1 236 ? 9.992 -26.672 -12.68 1 98.75 236 GLY B CA 1
ATOM 5583 C C . GLY B 1 236 ? 10.961 -27.609 -13.367 1 98.75 236 GLY B C 1
ATOM 5584 O O . GLY B 1 236 ? 10.945 -27.75 -14.594 1 98.75 236 GLY B O 1
ATOM 5585 N N . LEU B 1 237 ? 11.789 -28.266 -12.578 1 98.81 237 LEU B N 1
ATOM 5586 C CA . LEU B 1 237 ? 12.773 -29.188 -13.117 1 98.81 237 LEU B CA 1
ATOM 5587 C C . LEU B 1 237 ? 12.086 -30.375 -13.805 1 98.81 237 LEU B C 1
ATOM 5589 O O . LEU B 1 237 ? 12.516 -30.812 -14.875 1 98.81 237 LEU B O 1
ATOM 5593 N N . VAL B 1 238 ? 11.055 -30.875 -13.148 1 98.69 238 VAL B N 1
ATOM 5594 C CA . VAL B 1 238 ? 10.312 -32 -13.719 1 98.69 238 VAL B CA 1
ATOM 5595 C C . VAL B 1 238 ? 9.672 -31.578 -15.039 1 98.69 238 VAL B C 1
ATOM 5597 O O . VAL B 1 238 ? 9.672 -32.344 -16 1 98.69 238 VAL B O 1
ATOM 5600 N N . ALA B 1 239 ? 9.164 -30.391 -15.109 1 98.81 239 ALA B N 1
ATOM 5601 C CA . ALA B 1 239 ? 8.531 -29.875 -16.328 1 98.81 239 ALA B CA 1
ATOM 5602 C C . ALA B 1 239 ? 9.562 -29.688 -17.438 1 98.81 239 ALA B C 1
ATOM 5604 O O . ALA B 1 239 ? 9.312 -30.047 -18.594 1 98.81 239 ALA B O 1
ATOM 5605 N N . LEU B 1 240 ? 10.68 -29.094 -17.078 1 98.88 240 LEU B N 1
ATOM 5606 C CA . LEU B 1 240 ? 11.742 -28.875 -18.062 1 98.88 240 LEU B CA 1
ATOM 5607 C C . LEU B 1 240 ? 12.203 -30.188 -18.672 1 98.88 240 LEU B C 1
ATOM 5609 O O . LEU B 1 240 ? 12.469 -30.266 -19.875 1 98.88 240 LEU B O 1
ATOM 5613 N N . GLU B 1 241 ? 12.297 -31.219 -17.844 1 98.69 241 GLU B N 1
ATOM 5614 C CA . GLU B 1 241 ? 12.734 -32.531 -18.297 1 98.69 241 GLU B CA 1
ATOM 5615 C C . GLU B 1 241 ? 11.805 -33.094 -19.375 1 98.69 241 GLU B C 1
ATOM 5617 O O . GLU B 1 241 ? 12.25 -33.812 -20.266 1 98.69 241 GLU B O 1
ATOM 5622 N N . GLN B 1 242 ? 10.555 -32.719 -19.297 1 98.69 242 GLN B N 1
ATOM 5623 C CA . GLN B 1 242 ? 9.57 -33.25 -20.234 1 98.69 242 GLN B CA 1
ATOM 5624 C C . GLN B 1 242 ? 9.516 -32.375 -21.516 1 98.69 242 GLN B C 1
ATOM 5626 O O . GLN B 1 242 ? 8.789 -32.719 -22.453 1 98.69 242 GLN B O 1
ATOM 5631 N N . GLY B 1 243 ? 10.234 -31.25 -21.516 1 98.62 243 GLY B N 1
ATOM 5632 C CA . GLY B 1 243 ? 10.328 -30.469 -22.75 1 98.62 243 GLY B CA 1
ATOM 5633 C C . GLY B 1 243 ? 9.688 -29.094 -22.625 1 98.62 243 GLY B C 1
ATOM 5634 O O . GLY B 1 243 ? 9.719 -28.312 -23.578 1 98.62 243 GLY B O 1
ATOM 5635 N N . VAL B 1 244 ? 9.125 -28.734 -21.5 1 98.81 244 VAL B N 1
ATOM 5636 C CA . VAL B 1 244 ? 8.562 -27.406 -21.266 1 98.81 244 VAL B CA 1
ATOM 5637 C C . VAL B 1 244 ? 9.656 -26.344 -21.344 1 98.81 244 VAL B C 1
ATOM 5639 O O . VAL B 1 244 ? 10.797 -26.594 -20.938 1 98.81 244 VAL B O 1
ATOM 5642 N N . LYS B 1 245 ? 9.281 -25.156 -21.875 1 98.75 245 LYS B N 1
ATOM 5643 C CA . LYS B 1 245 ? 10.312 -24.141 -22.031 1 98.75 245 LYS B CA 1
ATOM 5644 C C . LYS B 1 245 ? 9.891 -22.828 -21.391 1 98.75 245 LYS B C 1
ATOM 5646 O O . LYS B 1 245 ? 10.711 -21.922 -21.219 1 98.75 245 LYS B O 1
ATOM 5651 N N . SER B 1 246 ? 8.648 -22.672 -21.078 1 98.88 246 SER B N 1
ATOM 5652 C CA . SER B 1 246 ? 8.133 -21.484 -20.406 1 98.88 246 SER B CA 1
ATOM 5653 C C . SER B 1 246 ? 7.551 -21.844 -19.031 1 98.88 246 SER B C 1
ATOM 5655 O O . SER B 1 246 ? 6.531 -22.531 -18.953 1 98.88 246 SER B O 1
ATOM 5657 N N . ILE B 1 247 ? 8.234 -21.359 -17.969 1 98.75 247 ILE B N 1
ATOM 5658 C CA . ILE B 1 247 ? 7.844 -21.75 -16.625 1 98.75 247 ILE B CA 1
ATOM 5659 C C . ILE B 1 247 ? 7.617 -20.5 -15.773 1 98.75 247 ILE B C 1
ATOM 5661 O O . ILE B 1 247 ? 8.43 -19.578 -15.789 1 98.75 247 ILE B O 1
ATOM 5665 N N . THR B 1 248 ? 6.512 -20.391 -15.125 1 98.88 248 THR B N 1
ATOM 5666 C CA . THR B 1 248 ? 6.238 -19.391 -14.102 1 98.88 248 THR B CA 1
ATOM 5667 C C . THR B 1 248 ? 6.262 -20 -12.711 1 98.88 248 THR B C 1
ATOM 5669 O O . THR B 1 248 ? 5.523 -20.953 -12.43 1 98.88 248 THR B O 1
ATOM 5672 N N . VAL B 1 249 ? 7.129 -19.531 -11.828 1 98.81 249 VAL B N 1
ATOM 5673 C CA . VAL B 1 249 ? 7.191 -20 -10.445 1 98.81 249 VAL B CA 1
ATOM 5674 C C . VAL B 1 249 ? 6.559 -18.969 -9.516 1 98.81 249 VAL B C 1
ATOM 5676 O O . VAL B 1 249 ? 6.695 -17.766 -9.734 1 98.81 249 VAL B O 1
ATOM 5679 N N . GLY B 1 250 ? 5.855 -19.469 -8.555 1 97.75 250 GLY B N 1
ATOM 5680 C CA . GLY B 1 250 ? 5.008 -18.531 -7.824 1 97.75 250 GLY B CA 1
ATOM 5681 C C . GLY B 1 250 ? 5.293 -18.516 -6.332 1 97.75 250 GLY B C 1
ATOM 5682 O O . GLY B 1 250 ? 5.984 -19.391 -5.816 1 97.75 250 GLY B O 1
ATOM 5683 N N . TYR B 1 251 ? 4.816 -17.531 -5.648 1 98.19 251 TYR B N 1
ATOM 5684 C CA . TYR B 1 251 ? 4.91 -17.219 -4.227 1 98.19 251 TYR B CA 1
ATOM 5685 C C . TYR B 1 251 ? 3.631 -16.562 -3.725 1 98.19 251 TYR B C 1
ATOM 5687 O O . TYR B 1 251 ? 3.037 -15.734 -4.418 1 98.19 251 TYR B O 1
ATOM 5695 N N . GLY B 1 252 ? 3.168 -17.062 -2.547 1 98.5 252 GLY B N 1
ATOM 5696 C CA . GLY B 1 252 ? 2.031 -16.406 -1.906 1 98.5 252 GLY B CA 1
ATOM 5697 C C . GLY B 1 252 ? 2.436 -15.398 -0.855 1 98.5 252 GLY B C 1
ATOM 5698 O O . GLY B 1 252 ? 3.285 -15.68 -0.006 1 98.5 252 GLY B O 1
ATOM 5699 N N . GLN B 1 253 ? 1.783 -14.297 -0.863 1 98.31 253 GLN B N 1
ATOM 5700 C CA . GLN B 1 253 ? 2.047 -13.203 0.068 1 98.31 253 GLN B CA 1
ATOM 5701 C C . GLN B 1 253 ? 1.909 -13.672 1.515 1 98.31 253 GLN B C 1
ATOM 5703 O O . GLN B 1 253 ? 0.919 -14.312 1.874 1 98.31 253 GLN B O 1
ATOM 5708 N N . VAL B 1 254 ? 2.902 -13.273 2.299 1 97.06 254 VAL B N 1
ATOM 5709 C CA . VAL B 1 254 ? 2.791 -13.586 3.719 1 97.06 254 VAL B CA 1
ATOM 5710 C C . VAL B 1 254 ? 2.473 -12.32 4.504 1 97.06 254 VAL B C 1
ATOM 5712 O O . VAL B 1 254 ? 2.051 -12.383 5.66 1 97.06 254 VAL B O 1
ATOM 5715 N N . GLY B 1 255 ? 2.805 -11.141 3.957 1 96.69 255 GLY B N 1
ATOM 5716 C CA . GLY B 1 255 ? 2.365 -9.906 4.578 1 96.69 255 GLY B CA 1
ATOM 5717 C C . GLY B 1 255 ? 3.514 -9.055 5.09 1 96.69 255 GLY B C 1
ATOM 5718 O O . GLY B 1 255 ? 3.363 -7.844 5.27 1 96.69 255 GLY B O 1
ATOM 5719 N N . ASN B 1 256 ? 4.637 -9.641 5.457 1 97.69 256 ASN B N 1
ATOM 5720 C CA . ASN B 1 256 ? 5.832 -8.891 5.816 1 97.69 256 ASN B CA 1
ATOM 5721 C C . ASN B 1 256 ? 6.562 -8.367 4.582 1 97.69 256 ASN B C 1
ATOM 5723 O O . ASN B 1 256 ? 7.004 -9.148 3.74 1 97.69 256 ASN B O 1
ATOM 5727 N N . LEU B 1 257 ? 6.715 -7.066 4.492 1 97.75 257 LEU B N 1
ATOM 5728 C CA . LEU B 1 257 ? 7.238 -6.418 3.297 1 97.75 257 LEU B CA 1
ATOM 5729 C C . LEU B 1 257 ? 8.617 -6.965 2.939 1 97.75 257 LEU B C 1
ATOM 5731 O O . LEU B 1 257 ? 8.852 -7.367 1.797 1 97.75 257 LEU B O 1
ATOM 5735 N N . VAL B 1 258 ? 9.523 -7.031 3.871 1 98.06 258 VAL B N 1
ATOM 5736 C CA . VAL B 1 258 ? 10.906 -7.438 3.648 1 98.06 258 VAL B CA 1
ATOM 5737 C C . VAL B 1 258 ? 10.953 -8.891 3.166 1 98.06 258 VAL B C 1
ATOM 5739 O O . VAL B 1 258 ? 11.633 -9.203 2.188 1 98.06 258 VAL B O 1
ATOM 5742 N N . GLN B 1 259 ? 10.211 -9.734 3.799 1 98.62 259 GLN B N 1
ATOM 5743 C CA . GLN B 1 259 ? 10.234 -11.156 3.463 1 98.62 259 GLN B CA 1
ATOM 5744 C C . GLN B 1 259 ? 9.57 -11.414 2.117 1 98.62 259 GLN B C 1
ATOM 5746 O O . GLN B 1 259 ? 10.031 -12.25 1.337 1 98.62 259 GLN B O 1
ATOM 5751 N N . ASP B 1 260 ? 8.461 -10.711 1.81 1 98.62 260 ASP B N 1
ATOM 5752 C CA . ASP B 1 260 ? 7.789 -10.875 0.524 1 98.62 260 ASP B CA 1
ATOM 5753 C C . ASP B 1 260 ? 8.695 -10.445 -0.627 1 98.62 260 ASP B C 1
ATOM 5755 O O . ASP B 1 260 ? 8.75 -11.117 -1.662 1 98.62 260 ASP B O 1
ATOM 5759 N N . ILE B 1 261 ? 9.406 -9.312 -0.443 1 98.56 261 ILE B N 1
ATOM 5760 C CA . ILE B 1 261 ? 10.344 -8.852 -1.461 1 98.56 261 ILE B CA 1
ATOM 5761 C C . ILE B 1 261 ? 11.469 -9.867 -1.622 1 98.56 261 ILE B C 1
ATOM 5763 O O . ILE B 1 261 ? 11.812 -10.25 -2.744 1 98.56 261 ILE B O 1
ATOM 5767 N N . ALA B 1 262 ? 12.008 -10.312 -0.511 1 98.81 262 ALA B N 1
ATOM 5768 C CA . ALA B 1 262 ? 13.102 -11.281 -0.516 1 98.81 262 ALA B CA 1
ATOM 5769 C C . ALA B 1 262 ? 12.68 -12.594 -1.176 1 98.81 262 ALA B C 1
ATOM 5771 O O . ALA B 1 262 ? 13.477 -13.242 -1.854 1 98.81 262 ALA B O 1
ATOM 5772 N N . ALA B 1 263 ? 11.453 -12.938 -0.961 1 98.88 263 ALA B N 1
ATOM 5773 C CA . ALA B 1 263 ? 10.945 -14.211 -1.483 1 98.88 263 ALA B CA 1
ATOM 5774 C C . ALA B 1 263 ? 10.922 -14.203 -3.01 1 98.88 263 ALA B C 1
ATOM 5776 O O . ALA B 1 263 ? 11.367 -15.164 -3.645 1 98.88 263 ALA B O 1
ATOM 5777 N N . ILE B 1 264 ? 10.414 -13.156 -3.607 1 98.81 264 ILE B N 1
ATOM 5778 C CA . ILE B 1 264 ? 10.352 -13.094 -5.062 1 98.81 264 ILE B CA 1
ATOM 5779 C C . ILE B 1 264 ? 11.766 -13.07 -5.645 1 98.81 264 ILE B C 1
ATOM 5781 O O . ILE B 1 264 ? 12.047 -13.758 -6.625 1 98.81 264 ILE B O 1
ATOM 5785 N N . ARG B 1 265 ? 12.648 -12.312 -5.031 1 98.44 265 ARG B N 1
ATOM 5786 C CA . ARG B 1 265 ? 14.023 -12.219 -5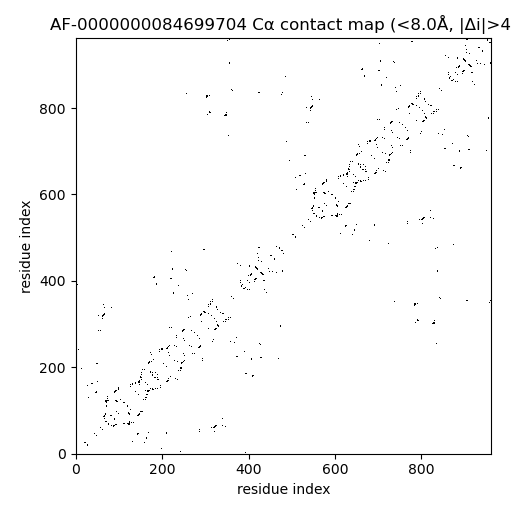.508 1 98.44 265 ARG B CA 1
ATOM 5787 C C . ARG B 1 265 ? 14.727 -13.57 -5.426 1 98.44 265 ARG B C 1
ATOM 5789 O O . ARG B 1 265 ? 15.336 -14.016 -6.402 1 98.44 265 ARG B O 1
ATOM 5796 N N . SER B 1 266 ? 14.664 -14.172 -4.27 1 98.88 266 SER B N 1
ATOM 5797 C CA . SER B 1 266 ? 15.344 -15.445 -4.07 1 98.88 266 SER B CA 1
ATOM 5798 C C . SER B 1 266 ? 14.734 -16.531 -4.945 1 98.88 266 SER B C 1
ATOM 5800 O O . SER B 1 266 ? 15.453 -17.406 -5.434 1 98.88 266 SER B O 1
ATOM 5802 N N . LEU B 1 267 ? 13.43 -16.5 -5.16 1 98.94 267 LEU B N 1
ATOM 5803 C CA . LEU B 1 267 ? 12.766 -17.484 -6 1 98.94 267 LEU B CA 1
ATOM 5804 C C . LEU B 1 267 ? 13.312 -17.453 -7.422 1 98.94 267 LEU B C 1
ATOM 5806 O O . LEU B 1 267 ? 13.617 -18.5 -8 1 98.94 267 LEU B O 1
ATOM 5810 N N . ARG B 1 268 ? 13.391 -16.266 -7.992 1 98.69 268 ARG B N 1
ATOM 5811 C CA . ARG B 1 268 ? 13.945 -16.094 -9.336 1 98.69 268 ARG B CA 1
ATOM 5812 C C . ARG B 1 268 ? 15.375 -16.594 -9.406 1 98.69 268 ARG B C 1
ATOM 5814 O O . ARG B 1 268 ? 15.727 -17.375 -10.305 1 98.69 268 ARG B O 1
ATOM 5821 N N . GLU B 1 269 ? 16.203 -16.172 -8.445 1 98.81 269 GLU B N 1
ATOM 5822 C CA . GLU B 1 269 ? 17.609 -16.531 -8.445 1 98.81 269 GLU B CA 1
ATOM 5823 C C . GLU B 1 269 ? 17.812 -18.031 -8.289 1 98.81 269 GLU B C 1
ATOM 5825 O O . GLU B 1 269 ? 18.609 -18.641 -9.016 1 98.81 269 GLU B O 1
ATOM 5830 N N . LEU B 1 270 ? 17.094 -18.594 -7.352 1 98.94 270 LEU B N 1
ATOM 5831 C CA . LEU B 1 270 ? 17.219 -20.016 -7.07 1 98.94 270 LEU B CA 1
ATOM 5832 C C . LEU B 1 270 ? 16.719 -20.859 -8.242 1 98.94 270 LEU B C 1
ATOM 5834 O O . LEU B 1 270 ? 17.297 -21.906 -8.555 1 98.94 270 LEU B O 1
ATOM 5838 N N . SER B 1 271 ? 15.617 -20.422 -8.875 1 98.88 271 SER B N 1
ATOM 5839 C CA . SER B 1 271 ? 15.117 -21.156 -10.031 1 98.88 271 SER B CA 1
ATOM 5840 C C . SER B 1 271 ? 16.156 -21.203 -11.148 1 98.88 271 SER B C 1
ATOM 5842 O O . SER B 1 271 ? 16.438 -22.281 -11.695 1 98.88 271 SER B O 1
ATOM 5844 N N . HIS B 1 272 ? 16.734 -20.062 -11.484 1 98.81 272 HIS B N 1
ATOM 5845 C CA . HIS B 1 272 ? 17.812 -20.031 -12.477 1 98.81 272 HIS B CA 1
ATOM 5846 C C . HIS B 1 272 ? 18.969 -20.938 -12.055 1 98.81 272 HIS B C 1
ATOM 5848 O O . HIS B 1 272 ? 19.484 -21.703 -12.867 1 98.81 272 HIS B O 1
ATOM 5854 N N . GLU B 1 273 ? 19.344 -20.812 -10.797 1 98.69 273 GLU B N 1
ATOM 5855 C CA . GLU B 1 273 ? 20.469 -21.594 -10.281 1 98.69 273 GLU B CA 1
ATOM 5856 C C . GLU B 1 273 ? 20.234 -23.094 -10.484 1 98.69 273 GLU B C 1
ATOM 5858 O O . GLU B 1 273 ? 21.078 -23.781 -11.047 1 98.69 273 GLU B O 1
ATOM 5863 N N . TYR B 1 274 ? 19.125 -23.594 -10.109 1 98.75 274 TYR B N 1
ATOM 5864 C CA . TYR B 1 274 ? 18.875 -25.031 -10.148 1 98.75 274 TYR B CA 1
ATOM 5865 C C . TYR B 1 274 ? 18.594 -25.484 -11.578 1 98.75 274 TYR B C 1
ATOM 5867 O O . TYR B 1 274 ? 19.031 -26.562 -11.992 1 98.75 274 TYR B O 1
ATOM 5875 N N . PHE B 1 275 ? 17.812 -24.703 -12.398 1 98.81 275 PHE B N 1
ATOM 5876 C CA . PHE B 1 275 ? 17.531 -25.078 -13.773 1 98.81 275 PHE B CA 1
ATOM 5877 C C . PHE B 1 275 ? 18.828 -25.203 -14.57 1 98.81 275 PHE B C 1
ATOM 5879 O O . PHE B 1 275 ? 19.031 -26.188 -15.289 1 98.81 275 PHE B O 1
ATOM 5886 N N . ARG B 1 276 ? 19.734 -24.25 -14.352 1 98.5 276 ARG B N 1
ATOM 5887 C CA . ARG B 1 276 ? 21 -24.266 -15.07 1 98.5 276 ARG B CA 1
ATOM 5888 C C . ARG B 1 276 ? 21.891 -25.406 -14.57 1 98.5 276 ARG B C 1
ATOM 5890 O O . ARG B 1 276 ? 22.578 -26.047 -15.359 1 98.5 276 ARG B O 1
ATOM 5897 N N . ALA B 1 277 ? 21.891 -25.609 -13.297 1 97.88 277 ALA B N 1
ATOM 5898 C CA . ALA B 1 277 ? 22.688 -26.688 -12.727 1 97.88 277 ALA B CA 1
ATOM 5899 C C . ALA B 1 277 ? 22.266 -28.047 -13.273 1 97.88 277 ALA B C 1
ATOM 5901 O O . ALA B 1 277 ? 23.078 -28.953 -13.383 1 97.88 277 ALA B O 1
ATOM 5902 N N . TYR B 1 278 ? 21.031 -28.156 -13.633 1 97.19 278 TYR B N 1
ATOM 5903 C CA . TYR B 1 278 ? 20.516 -29.406 -14.188 1 97.19 278 TYR B CA 1
ATOM 5904 C C . TYR B 1 278 ? 20.703 -29.453 -15.703 1 97.19 278 TYR B C 1
ATOM 5906 O O . TYR B 1 278 ? 20.25 -30.391 -16.359 1 97.19 278 TYR B O 1
ATOM 5914 N N . GLY B 1 279 ? 21.312 -28.422 -16.25 1 97.38 279 GLY B N 1
ATOM 5915 C CA . GLY B 1 279 ? 21.719 -28.438 -17.656 1 97.38 279 GLY B CA 1
ATOM 5916 C C . GLY B 1 279 ? 20.75 -27.719 -18.578 1 97.38 279 GLY B C 1
ATOM 5917 O O . GLY B 1 279 ? 20.891 -27.797 -19.797 1 97.38 279 GLY B O 1
ATOM 5918 N N . TYR B 1 280 ? 19.797 -27.078 -18.016 1 98.12 280 TYR B N 1
ATOM 5919 C CA . TYR B 1 280 ? 18.828 -26.375 -18.859 1 98.12 280 TYR B CA 1
ATOM 5920 C C . TYR B 1 280 ? 19.234 -24.922 -19.094 1 98.12 280 TYR B C 1
ATOM 5922 O O . TYR B 1 280 ? 19.531 -24.203 -18.125 1 98.12 280 TYR B O 1
ATOM 5930 N N . GLU B 1 281 ? 19.234 -24.422 -20.328 1 96.75 281 GLU B N 1
ATOM 5931 C CA . GLU B 1 281 ? 19.625 -23.047 -20.641 1 96.75 281 GLU B CA 1
ATOM 5932 C C . GLU B 1 281 ? 18.562 -22.359 -21.484 1 96.75 281 GLU B C 1
ATOM 5934 O O . GLU B 1 281 ? 18.438 -21.125 -21.453 1 96.75 281 GLU B O 1
ATOM 5939 N N . ASP B 1 282 ? 17.875 -23.141 -22.25 1 97.44 282 ASP B N 1
ATOM 5940 C CA . ASP B 1 282 ? 16.891 -22.594 -23.188 1 97.44 282 ASP B CA 1
ATOM 5941 C C . ASP B 1 282 ? 15.484 -22.625 -22.578 1 97.44 282 ASP B C 1
ATOM 5943 O O . ASP B 1 282 ? 14.656 -23.453 -22.953 1 97.44 282 ASP B O 1
ATOM 5947 N N . TYR B 1 283 ? 15.234 -21.828 -21.609 1 98.5 283 TYR B N 1
ATOM 5948 C CA . TYR B 1 283 ? 13.922 -21.688 -20.984 1 98.5 283 TYR B CA 1
ATOM 5949 C C . TYR B 1 283 ? 13.609 -20.234 -20.703 1 98.5 283 TYR B C 1
ATOM 5951 O O . TYR B 1 283 ? 14.516 -19.391 -20.672 1 98.5 283 TYR B O 1
ATOM 5959 N N . GLU B 1 284 ? 12.344 -19.906 -20.625 1 98.56 284 GLU B N 1
ATOM 5960 C CA . GLU B 1 284 ? 11.828 -18.625 -20.141 1 98.56 284 GLU B CA 1
ATOM 5961 C C . GLU B 1 284 ? 11.273 -18.734 -18.734 1 98.56 284 GLU B C 1
ATOM 5963 O O . GLU B 1 284 ? 10.516 -19.656 -18.438 1 98.56 284 GLU B O 1
ATOM 5968 N N . LEU B 1 285 ? 11.766 -17.891 -17.859 1 98.75 285 LEU B N 1
ATOM 5969 C CA . LEU B 1 285 ? 11.328 -17.922 -16.469 1 98.75 285 LEU B CA 1
ATOM 5970 C C . LEU B 1 285 ? 10.594 -16.641 -16.109 1 98.75 285 LEU B C 1
ATOM 5972 O O . LEU B 1 285 ? 11.039 -15.539 -16.438 1 98.75 285 LEU B O 1
ATOM 5976 N N . SER B 1 286 ? 9.43 -16.719 -15.555 1 98.81 286 SER B N 1
ATOM 5977 C CA . SER B 1 286 ? 8.695 -15.602 -14.961 1 98.81 286 SER B CA 1
ATOM 5978 C C . SER B 1 286 ? 8.25 -15.938 -13.539 1 98.81 286 SER B C 1
ATOM 5980 O O . SER B 1 286 ? 8.32 -17.094 -13.117 1 98.81 286 SER B O 1
ATOM 5982 N N . THR B 1 287 ? 7.914 -14.93 -12.773 1 98.81 287 THR B N 1
ATOM 5983 C CA . THR B 1 287 ? 7.453 -15.125 -11.406 1 98.81 287 THR B CA 1
ATOM 5984 C C . THR B 1 287 ? 6.023 -14.617 -11.234 1 98.81 287 THR B C 1
ATOM 5986 O O . THR B 1 287 ? 5.586 -13.734 -11.977 1 98.81 287 THR B O 1
ATOM 5989 N N . VAL B 1 288 ? 5.336 -15.25 -10.359 1 98.88 288 VAL B N 1
ATOM 5990 C CA . VAL B 1 288 ? 3.977 -14.812 -10.062 1 98.88 288 VAL B CA 1
ATOM 5991 C C . VAL B 1 288 ? 3.82 -14.609 -8.555 1 98.88 288 VAL B C 1
ATOM 5993 O O . VAL B 1 288 ? 4.297 -15.422 -7.758 1 98.88 288 VAL B O 1
ATOM 5996 N N . PHE B 1 289 ? 3.324 -13.469 -8.172 1 98.81 289 PHE B N 1
ATOM 5997 C CA . PHE B 1 289 ? 2.988 -13.094 -6.805 1 98.81 289 PHE B CA 1
ATOM 5998 C C . PHE B 1 289 ? 1.489 -13.227 -6.559 1 98.81 289 PHE B C 1
ATOM 6000 O O . PHE B 1 289 ? 0.686 -12.578 -7.23 1 98.81 289 PHE B O 1
ATOM 6007 N N . HIS B 1 290 ? 1.117 -14.086 -5.582 1 98.69 290 HIS B N 1
ATOM 6008 C CA . HIS B 1 290 ? -0.288 -14.219 -5.215 1 98.69 290 HIS B CA 1
ATOM 6009 C C . HIS B 1 290 ? -0.641 -13.297 -4.051 1 98.69 290 HIS B C 1
ATOM 6011 O O . HIS B 1 290 ? -0.027 -13.375 -2.986 1 98.69 290 HIS B O 1
ATOM 6017 N N . GLN B 1 291 ? -1.662 -12.438 -4.285 1 98.44 291 GLN B N 1
ATOM 6018 C CA . GLN B 1 291 ? -2.174 -11.633 -3.18 1 98.44 291 GLN B CA 1
ATOM 6019 C C . GLN B 1 291 ? -2.67 -12.523 -2.041 1 98.44 291 GLN B C 1
ATOM 6021 O O . GLN B 1 291 ? -2.879 -13.727 -2.23 1 98.44 291 GLN B O 1
ATOM 6026 N N . TRP B 1 292 ? -2.814 -11.93 -0.899 1 96.56 292 TRP B N 1
ATOM 6027 C CA . TRP B 1 292 ? -3.137 -12.578 0.367 1 96.56 292 TRP B CA 1
ATOM 6028 C C . TRP B 1 292 ? -4.137 -13.711 0.161 1 96.56 292 TRP B C 1
ATOM 6030 O O . TRP B 1 292 ? -5.172 -13.523 -0.487 1 96.56 292 TRP B O 1
ATOM 6040 N N . MET B 1 293 ? -3.791 -14.852 0.697 1 93.38 293 MET B N 1
ATOM 6041 C CA . MET B 1 293 ? -4.594 -16.047 0.465 1 93.38 293 MET B CA 1
ATOM 6042 C C . MET B 1 293 ? -5.391 -16.422 1.712 1 93.38 293 MET B C 1
ATOM 6044 O O . MET B 1 293 ? -6.25 -17.297 1.665 1 93.38 293 MET B O 1
ATOM 6048 N N . GLY B 1 294 ? -5.078 -15.82 2.84 1 90.62 294 GLY B N 1
ATOM 6049 C CA . GLY B 1 294 ? -5.762 -16.156 4.078 1 90.62 294 GLY B CA 1
ATOM 6050 C C . GLY B 1 294 ? -7.102 -15.469 4.23 1 90.62 294 GLY B C 1
ATOM 6051 O O . GLY B 1 294 ? -7.691 -15.016 3.244 1 90.62 294 GLY B O 1
ATOM 6052 N N . GLY B 1 295 ? -7.605 -15.508 5.43 1 91.56 295 GLY B N 1
ATOM 6053 C CA . GLY B 1 295 ? -8.883 -14.875 5.703 1 91.56 295 GLY B CA 1
ATOM 6054 C C . GLY B 1 295 ? -8.883 -13.375 5.445 1 91.56 295 GLY B C 1
ATOM 6055 O O . GLY B 1 295 ? -7.934 -12.68 5.816 1 91.56 295 GLY B O 1
ATOM 6056 N N . PHE B 1 296 ? -9.953 -12.867 4.754 1 93.94 296 PHE B N 1
ATOM 6057 C CA . PHE B 1 296 ? -10.125 -11.445 4.461 1 93.94 296 PHE B CA 1
ATOM 6058 C C . PHE B 1 296 ? -11.07 -10.797 5.469 1 93.94 296 PHE B C 1
ATOM 6060 O O . PHE B 1 296 ? -11.969 -11.461 6 1 93.94 296 PHE B O 1
ATOM 6067 N N . PRO B 1 297 ? -10.789 -9.508 5.711 1 94.94 297 PRO B N 1
ATOM 6068 C CA . PRO B 1 297 ? -11.828 -8.789 6.449 1 94.94 297 PRO B CA 1
ATOM 6069 C C . PRO B 1 297 ? -13.164 -8.766 5.711 1 94.94 297 PRO B C 1
ATOM 6071 O O . PRO B 1 297 ? -13.195 -8.695 4.48 1 94.94 297 PRO B O 1
ATOM 6074 N N . GLU B 1 298 ? -14.25 -8.789 6.395 1 94.56 298 GLU B N 1
ATOM 6075 C CA . GLU B 1 298 ? -15.586 -8.75 5.812 1 94.56 298 GLU B CA 1
ATOM 6076 C C . GLU B 1 298 ? -15.875 -7.391 5.18 1 94.56 298 GLU B C 1
ATOM 6078 O O . GLU B 1 298 ? -16.547 -7.312 4.148 1 94.56 298 GLU B O 1
ATOM 6083 N N . ASP B 1 299 ? -15.391 -6.379 5.797 1 96.31 299 ASP B N 1
ATOM 6084 C CA . ASP B 1 299 ? -15.609 -5.031 5.277 1 96.31 299 ASP B CA 1
ATOM 6085 C C . ASP B 1 299 ? -14.859 -4.824 3.961 1 96.31 299 ASP B C 1
ATOM 6087 O O . ASP B 1 299 ? -13.656 -5.082 3.879 1 96.31 299 ASP B O 1
ATOM 6091 N N . GLU B 1 300 ? -15.516 -4.297 2.947 1 96 300 GLU B N 1
ATOM 6092 C CA . GLU B 1 300 ? -14.945 -4.195 1.605 1 96 300 GLU B CA 1
ATOM 6093 C C . GLU B 1 300 ? -13.805 -3.186 1.566 1 96 300 GLU B C 1
ATOM 6095 O O . GLU B 1 300 ? -12.844 -3.354 0.807 1 96 300 GLU B O 1
ATOM 6100 N N . SER B 1 301 ? -13.922 -2.105 2.4 1 97.19 301 SER B N 1
ATOM 6101 C CA . SER B 1 301 ? -12.852 -1.119 2.438 1 97.19 301 SER B CA 1
ATOM 6102 C C . SER B 1 301 ? -11.57 -1.716 3.018 1 97.19 301 SER B C 1
ATOM 6104 O O . SER B 1 301 ? -10.477 -1.467 2.51 1 97.19 301 SER B O 1
ATOM 6106 N N . ARG B 1 302 ? -11.773 -2.475 4.07 1 97.81 302 ARG B N 1
ATOM 6107 C CA . ARG B 1 302 ? -10.641 -3.166 4.672 1 97.81 302 ARG B CA 1
ATOM 6108 C C . ARG B 1 302 ? -10.047 -4.188 3.705 1 97.81 302 ARG B C 1
ATOM 6110 O O . ARG B 1 302 ? -8.828 -4.32 3.604 1 97.81 302 ARG B O 1
ATOM 6117 N N . ALA B 1 303 ? -10.898 -4.891 2.994 1 97.69 303 ALA B N 1
ATOM 6118 C CA . ALA B 1 303 ? -10.445 -5.855 1.997 1 97.69 303 ALA B CA 1
ATOM 6119 C C . ALA B 1 303 ? -9.656 -5.172 0.887 1 97.69 303 ALA B C 1
ATOM 6121 O O . ALA B 1 303 ? -8.641 -5.699 0.423 1 97.69 303 ALA B O 1
ATOM 6122 N N . ALA B 1 304 ? -10.133 -3.982 0.49 1 97.88 304 ALA B N 1
ATOM 6123 C CA . ALA B 1 304 ? -9.453 -3.225 -0.558 1 97.88 304 ALA B CA 1
ATOM 6124 C C . ALA B 1 304 ? -8.039 -2.848 -0.131 1 97.88 304 ALA B C 1
ATOM 6126 O O . ALA B 1 304 ? -7.121 -2.809 -0.958 1 97.88 304 ALA B O 1
ATOM 6127 N N . ALA B 1 305 ? -7.883 -2.582 1.14 1 98.44 305 ALA B N 1
ATOM 6128 C CA . ALA B 1 305 ? -6.555 -2.266 1.656 1 98.44 305 ALA B CA 1
ATOM 6129 C C . ALA B 1 305 ? -5.621 -3.465 1.539 1 98.44 305 ALA B C 1
ATOM 6131 O O . ALA B 1 305 ? -4.465 -3.322 1.127 1 98.44 305 ALA B O 1
ATOM 6132 N N . VAL B 1 306 ? -6.109 -4.633 1.874 1 98.19 306 VAL B N 1
ATOM 6133 C CA . VAL B 1 306 ? -5.324 -5.863 1.788 1 98.19 306 VAL B CA 1
ATOM 6134 C C . VAL B 1 306 ? -4.926 -6.117 0.336 1 98.19 306 VAL B C 1
ATOM 6136 O O . VAL B 1 306 ? -3.77 -6.445 0.053 1 98.19 306 VAL B O 1
ATOM 6139 N N . ILE B 1 307 ? -5.836 -5.906 -0.587 1 98.56 307 ILE B N 1
ATOM 6140 C CA . ILE B 1 307 ? -5.625 -6.113 -2.016 1 98.56 307 ILE B CA 1
ATOM 6141 C C . ILE B 1 307 ? -4.586 -5.125 -2.533 1 98.56 307 ILE B C 1
ATOM 6143 O O . ILE B 1 307 ? -3.656 -5.504 -3.248 1 98.56 307 ILE B O 1
ATOM 6147 N N . SER B 1 308 ? -4.73 -3.869 -2.123 1 98.56 308 SER B N 1
ATOM 6148 C CA . SER B 1 308 ? -3.809 -2.824 -2.555 1 98.56 308 SER B CA 1
ATOM 6149 C C . SER B 1 308 ? -2.393 -3.1 -2.061 1 98.56 308 SER B C 1
ATOM 6151 O O . SER B 1 308 ? -1.422 -2.877 -2.787 1 98.56 308 SER B O 1
ATOM 6153 N N . TRP B 1 309 ? -2.291 -3.617 -0.867 1 98.31 309 TRP B N 1
ATOM 6154 C CA . TRP B 1 309 ? -0.993 -3.947 -0.29 1 98.31 309 TRP B CA 1
ATOM 6155 C C . TRP B 1 309 ? -0.301 -5.043 -1.094 1 98.31 309 TRP B C 1
ATOM 6157 O O . TRP B 1 309 ? 0.896 -4.953 -1.375 1 98.31 309 TRP B O 1
ATOM 6167 N N . GLY B 1 310 ? -1.068 -6.031 -1.438 1 98.62 310 GLY B N 1
ATOM 6168 C CA . GLY B 1 310 ? -0.522 -7.098 -2.26 1 98.62 310 GLY B CA 1
ATOM 6169 C C . GLY B 1 310 ? -0.005 -6.613 -3.602 1 98.62 310 GLY B C 1
ATOM 6170 O O . GLY B 1 310 ? 1.058 -7.043 -4.055 1 98.62 310 GLY B O 1
ATOM 6171 N N . ALA B 1 311 ? -0.742 -5.688 -4.23 1 98.69 311 ALA B N 1
ATOM 6172 C CA . ALA B 1 311 ? -0.332 -5.152 -5.523 1 98.69 311 ALA B CA 1
ATOM 6173 C C . ALA B 1 311 ? 0.943 -4.324 -5.398 1 98.69 311 ALA B C 1
ATOM 6175 O O . ALA B 1 311 ? 1.829 -4.402 -6.254 1 98.69 311 ALA B O 1
ATOM 6176 N N . ALA B 1 312 ? 1.028 -3.537 -4.328 1 98.31 312 ALA B N 1
ATOM 6177 C CA . ALA B 1 312 ? 2.223 -2.73 -4.094 1 98.31 312 ALA B CA 1
ATOM 6178 C C . ALA B 1 312 ? 3.467 -3.609 -3.984 1 98.31 312 ALA B C 1
ATOM 6180 O O . ALA B 1 312 ? 4.484 -3.34 -4.629 1 98.31 312 ALA B O 1
ATOM 6181 N N . VAL B 1 313 ? 3.381 -4.68 -3.205 1 98.38 313 VAL B N 1
ATOM 6182 C CA . VAL B 1 313 ? 4.52 -5.555 -2.955 1 98.38 313 VAL B CA 1
ATOM 6183 C C . VAL B 1 313 ? 4.871 -6.328 -4.227 1 98.38 313 VAL B C 1
ATOM 6185 O O . VAL B 1 313 ? 6.047 -6.508 -4.547 1 98.38 313 VAL B O 1
ATOM 6188 N N . ALA B 1 314 ? 3.822 -6.758 -4.973 1 98.62 314 ALA B N 1
ATOM 6189 C CA . ALA B 1 314 ? 4.062 -7.438 -6.242 1 98.62 314 ALA B CA 1
ATOM 6190 C C . ALA B 1 314 ? 4.875 -6.562 -7.191 1 98.62 314 ALA B C 1
ATOM 6192 O O . ALA B 1 314 ? 5.883 -7.004 -7.746 1 98.62 314 ALA B O 1
ATOM 6193 N N . GLY B 1 315 ? 4.461 -5.297 -7.34 1 97.88 315 GLY B N 1
ATOM 6194 C CA . GLY B 1 315 ? 5.164 -4.371 -8.211 1 97.88 315 GLY B CA 1
ATOM 6195 C C . GLY B 1 315 ? 6.586 -4.086 -7.762 1 97.88 315 GLY B C 1
ATOM 6196 O O . GLY B 1 315 ? 7.523 -4.172 -8.555 1 97.88 315 GLY B O 1
ATOM 6197 N N . MET B 1 316 ? 6.742 -3.844 -6.488 1 97.12 316 MET B N 1
ATOM 6198 C CA . MET B 1 316 ? 8.039 -3.436 -5.961 1 97.12 316 MET B CA 1
ATOM 6199 C C . MET B 1 316 ? 9.016 -4.609 -5.945 1 97.12 316 MET B C 1
ATOM 6201 O O . MET B 1 316 ? 10.234 -4.41 -6 1 97.12 316 MET B O 1
ATOM 6205 N N . SER B 1 317 ? 8.516 -5.824 -5.836 1 97.38 317 SER B N 1
ATOM 6206 C CA . SER B 1 317 ? 9.367 -7.008 -5.793 1 97.38 317 SER B CA 1
ATOM 6207 C C . SER B 1 317 ? 9.867 -7.371 -7.184 1 97.38 317 SER B C 1
ATOM 6209 O O . SER B 1 317 ? 10.797 -8.172 -7.324 1 97.38 317 SER B O 1
ATOM 6211 N N . GLY B 1 318 ? 9.164 -6.816 -8.258 1 96.94 318 GLY B N 1
ATOM 6212 C CA . GLY B 1 318 ? 9.531 -7.156 -9.625 1 96.94 318 GLY B CA 1
ATOM 6213 C C . GLY B 1 318 ? 8.867 -8.422 -10.125 1 96.94 318 GLY B C 1
ATOM 6214 O O . GLY B 1 318 ? 9.305 -9.016 -11.117 1 96.94 318 GLY B O 1
ATOM 6215 N N . ALA B 1 319 ? 7.832 -8.906 -9.406 1 98.5 319 ALA B N 1
ATOM 6216 C CA . ALA B 1 319 ? 7.09 -10.062 -9.898 1 98.5 319 ALA B CA 1
ATOM 6217 C C . ALA B 1 319 ? 6.574 -9.812 -11.32 1 98.5 319 ALA B C 1
ATOM 6219 O O . ALA B 1 319 ? 6.191 -8.695 -11.656 1 98.5 319 ALA B O 1
ATOM 6220 N N . THR B 1 320 ? 6.523 -10.828 -12.148 1 98.69 320 THR B N 1
ATOM 6221 C CA . THR B 1 320 ? 6.098 -10.703 -13.539 1 98.69 320 THR B CA 1
ATOM 6222 C C . THR B 1 320 ? 4.582 -10.57 -13.625 1 98.69 320 THR B C 1
ATOM 6224 O O . THR B 1 320 ? 4.062 -9.938 -14.547 1 98.69 320 THR B O 1
ATOM 6227 N N . LYS B 1 321 ? 3.928 -11.203 -12.695 1 98.62 321 LYS B N 1
ATOM 6228 C CA . LYS B 1 321 ? 2.471 -11.109 -12.656 1 98.62 321 LYS B CA 1
ATOM 6229 C C . LYS B 1 321 ? 1.951 -11.242 -11.227 1 98.62 321 LYS B C 1
ATOM 6231 O O . LYS B 1 321 ? 2.631 -11.797 -10.367 1 98.62 321 LYS B O 1
ATOM 6236 N N . VAL B 1 322 ? 0.821 -10.633 -11.031 1 98.88 322 VAL B N 1
ATOM 6237 C CA . VAL B 1 322 ? 0.15 -10.719 -9.734 1 98.88 322 VAL B CA 1
ATOM 6238 C C . VAL B 1 322 ? -1.241 -11.328 -9.914 1 98.88 322 VAL B C 1
ATOM 6240 O O . VAL B 1 322 ? -1.952 -10.992 -10.867 1 98.88 322 VAL B O 1
ATOM 6243 N N . ILE B 1 323 ? -1.534 -12.375 -9.125 1 98.75 323 ILE B N 1
ATOM 6244 C CA . ILE B 1 323 ? -2.9 -12.875 -9.031 1 98.75 323 ILE B CA 1
ATOM 6245 C C . ILE B 1 323 ? -3.705 -12.008 -8.062 1 98.75 323 ILE B C 1
ATOM 6247 O O . ILE B 1 323 ? -3.375 -11.922 -6.879 1 98.75 323 ILE B O 1
ATOM 6251 N N . THR B 1 324 ? -4.77 -11.414 -8.555 1 98.44 324 THR B N 1
ATOM 6252 C CA . THR B 1 324 ? -5.5 -10.43 -7.77 1 98.44 324 THR B CA 1
ATOM 6253 C C . THR B 1 324 ? -6.68 -11.07 -7.047 1 98.44 324 THR B C 1
ATOM 6255 O O . THR B 1 324 ? -7.207 -12.094 -7.496 1 98.44 324 THR B O 1
ATOM 6258 N N . LYS B 1 325 ? -7.012 -10.508 -5.957 1 97.56 325 LYS B N 1
ATOM 6259 C CA . LYS B 1 325 ? -8.188 -10.883 -5.18 1 97.56 325 LYS B CA 1
ATOM 6260 C C . LYS B 1 325 ? -9.305 -9.852 -5.34 1 97.56 325 LYS B C 1
ATOM 6262 O O . LYS B 1 325 ? -9.109 -8.812 -5.965 1 97.56 325 LYS B O 1
ATOM 6267 N N . SER B 1 326 ? -10.477 -10.203 -4.91 1 96.75 326 SER B N 1
ATOM 6268 C CA . SER B 1 326 ? -11.625 -9.305 -4.93 1 96.75 326 SER B CA 1
ATOM 6269 C C . SER B 1 326 ? -12.039 -8.906 -3.516 1 96.75 326 SER B C 1
ATOM 6271 O O . SER B 1 326 ? -11.719 -9.602 -2.549 1 96.75 326 SER B O 1
ATOM 6273 N N . PRO B 1 327 ? -12.742 -7.773 -3.342 1 95.5 327 PRO B N 1
ATOM 6274 C CA . PRO B 1 327 ? -13.195 -7.363 -2.01 1 95.5 327 PRO B CA 1
ATOM 6275 C C . PRO B 1 327 ? -14.25 -8.305 -1.433 1 95.5 327 PRO B C 1
ATOM 6277 O O . PRO B 1 327 ? -14.633 -8.172 -0.265 1 95.5 327 PRO B O 1
ATOM 6280 N N . HIS B 1 328 ? -14.656 -9.312 -2.191 1 93.12 328 HIS B N 1
ATOM 6281 C CA . HIS B 1 328 ? -15.711 -10.211 -1.734 1 93.12 328 HIS B CA 1
ATOM 6282 C C . HIS B 1 328 ? -15.133 -11.555 -1.29 1 93.12 328 HIS B C 1
ATOM 6284 O O . HIS B 1 328 ? -15.852 -12.555 -1.229 1 93.12 328 HIS B O 1
ATOM 6290 N N . GLU B 1 329 ? -13.859 -11.578 -0.995 1 88.5 329 GLU B N 1
ATOM 6291 C CA . GLU B 1 329 ? -13.195 -12.82 -0.635 1 88.5 329 GLU B CA 1
ATOM 6292 C C . GLU B 1 329 ? -13.82 -13.445 0.611 1 88.5 329 GLU B C 1
ATOM 6294 O O . GLU B 1 329 ? -13.859 -14.664 0.748 1 88.5 329 GLU B O 1
ATOM 6299 N N . ALA B 1 330 ? -14.336 -12.578 1.502 1 85 330 ALA B N 1
ATOM 6300 C CA . ALA B 1 330 ? -14.891 -13.078 2.756 1 85 330 ALA B CA 1
ATOM 6301 C C . ALA B 1 330 ? -16.281 -13.664 2.543 1 85 330 ALA B C 1
ATOM 6303 O O . ALA B 1 330 ? -16.812 -14.359 3.414 1 85 330 ALA B O 1
ATOM 6304 N N . PHE B 1 331 ? -16.969 -13.375 1.403 1 84.06 331 PHE B N 1
ATOM 6305 C CA . PHE B 1 331 ? -18.375 -13.727 1.197 1 84.06 331 PHE B CA 1
ATOM 6306 C C . PHE B 1 331 ? -18.484 -14.953 0.302 1 84.06 331 PHE B C 1
ATOM 6308 O O . PHE B 1 331 ? -19.562 -15.562 0.21 1 84.06 331 PHE B O 1
ATOM 6315 N N . GLY B 1 332 ? -17.547 -15.336 -0.349 1 79.31 332 GLY B N 1
ATOM 6316 C CA . GLY B 1 332 ? -17.609 -16.484 -1.248 1 79.31 332 GLY B CA 1
ATOM 6317 C C . GLY B 1 332 ? -17.109 -16.172 -2.648 1 79.31 332 GLY B C 1
ATOM 6318 O O . GLY B 1 332 ? -16.141 -15.43 -2.82 1 79.31 332 GLY B O 1
ATOM 6319 N N . ILE B 1 333 ? -17.844 -16.734 -3.68 1 77.06 333 ILE B N 1
ATOM 6320 C CA . ILE B 1 333 ? -17.391 -16.578 -5.062 1 77.06 333 ILE B CA 1
ATOM 6321 C C . ILE B 1 333 ? -17.656 -15.141 -5.527 1 77.06 333 ILE B C 1
ATOM 6323 O O . ILE B 1 333 ? -18.797 -14.688 -5.551 1 77.06 333 ILE B O 1
ATOM 6327 N N . PRO B 1 334 ? -16.719 -14.461 -5.906 1 87.19 334 PRO B N 1
ATOM 6328 C CA . PRO B 1 334 ? -16.875 -13.055 -6.281 1 87.19 334 PRO B CA 1
ATOM 6329 C C . PRO B 1 334 ? -17.672 -12.875 -7.574 1 87.19 334 PRO B C 1
ATOM 6331 O O . PRO B 1 334 ? -17.578 -13.711 -8.477 1 87.19 334 PRO B O 1
ATOM 6334 N N . THR B 1 335 ? -18.391 -11.844 -7.648 1 90.25 335 THR B N 1
ATOM 6335 C CA . THR B 1 335 ? -19.047 -11.43 -8.891 1 90.25 335 THR B CA 1
ATOM 6336 C C . THR B 1 335 ? -18.016 -10.859 -9.867 1 90.25 335 THR B C 1
ATOM 6338 O O . THR B 1 335 ? -16.875 -10.578 -9.492 1 90.25 335 THR B O 1
ATOM 6341 N N . ALA B 1 336 ? -18.453 -10.75 -11.078 1 93.69 336 ALA B N 1
ATOM 6342 C CA . ALA B 1 336 ? -17.594 -10.117 -12.086 1 93.69 336 ALA B CA 1
ATOM 6343 C C . ALA B 1 336 ? -17.203 -8.703 -11.664 1 93.69 336 ALA B C 1
ATOM 6345 O O . ALA B 1 336 ? -16.047 -8.305 -11.828 1 93.69 336 ALA B O 1
ATOM 6346 N N . GLU B 1 337 ? -18.203 -7.988 -11.141 1 95.62 337 GLU B N 1
ATOM 6347 C CA . GLU B 1 337 ? -17.938 -6.609 -10.734 1 95.62 337 GLU B CA 1
ATOM 6348 C C . GLU B 1 337 ? -16.969 -6.551 -9.562 1 95.62 337 GLU B C 1
ATOM 6350 O O . GLU B 1 337 ? -16.094 -5.684 -9.523 1 95.62 337 GLU B O 1
ATOM 6355 N N . ALA B 1 338 ? -17.109 -7.422 -8.602 1 96.06 338 ALA B N 1
ATOM 6356 C CA . ALA B 1 338 ? -16.172 -7.473 -7.477 1 96.06 338 ALA B CA 1
ATOM 6357 C C . ALA B 1 338 ? -14.758 -7.758 -7.949 1 96.06 338 ALA B C 1
ATOM 6359 O O . ALA B 1 338 ? -13.797 -7.188 -7.43 1 96.06 338 ALA B O 1
ATOM 6360 N N . ASN B 1 339 ? -14.672 -8.672 -8.898 1 97.19 339 ASN B N 1
ATOM 6361 C CA . ASN B 1 339 ? -13.359 -8.938 -9.484 1 97.19 339 ASN B CA 1
ATOM 6362 C C . ASN B 1 339 ? -12.781 -7.691 -10.141 1 97.19 339 ASN B C 1
ATOM 6364 O O . ASN B 1 339 ? -11.586 -7.41 -10 1 97.19 339 ASN B O 1
ATOM 6368 N N . CYS B 1 340 ? -13.633 -6.973 -10.852 1 98.19 340 CYS B N 1
ATOM 6369 C CA . CYS B 1 340 ? -13.188 -5.754 -11.508 1 98.19 340 CYS B CA 1
ATOM 6370 C C . CYS B 1 340 ? -12.727 -4.719 -10.484 1 98.19 340 CYS B C 1
ATOM 6372 O O . CYS B 1 340 ? -11.742 -4.012 -10.711 1 98.19 340 CYS B O 1
ATOM 6374 N N . GLN B 1 341 ? -13.43 -4.625 -9.383 1 97.88 341 GLN B N 1
ATOM 6375 C CA . GLN B 1 341 ? -13.031 -3.709 -8.32 1 97.88 341 GLN B CA 1
ATOM 6376 C C . GLN B 1 341 ? -11.648 -4.047 -7.785 1 97.88 341 GLN B C 1
ATOM 6378 O O . GLN B 1 341 ? -10.812 -3.16 -7.605 1 97.88 341 GLN B O 1
ATOM 6383 N N . GLY B 1 342 ? -11.445 -5.34 -7.547 1 98.31 342 GLY B N 1
ATOM 6384 C CA . GLY B 1 342 ? -10.125 -5.773 -7.121 1 98.31 342 GLY B CA 1
ATOM 6385 C C . GLY B 1 342 ? -9.039 -5.477 -8.141 1 98.31 342 GLY B C 1
ATOM 6386 O O . GLY B 1 342 ? -7.941 -5.047 -7.781 1 98.31 342 GLY B O 1
ATOM 6387 N N . LEU B 1 343 ? -9.352 -5.664 -9.391 1 98.75 343 LEU B N 1
ATOM 63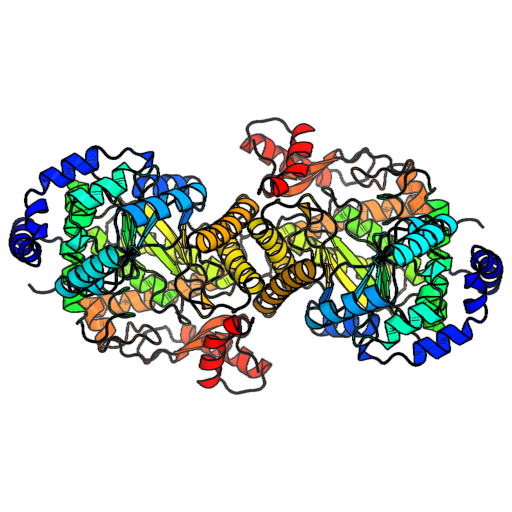88 C CA . LEU B 1 343 ? -8.414 -5.402 -10.484 1 98.75 343 LEU B CA 1
ATOM 6389 C C . LEU B 1 343 ? -8.102 -3.916 -10.578 1 98.75 343 LEU B C 1
ATOM 6391 O O . LEU B 1 343 ? -6.938 -3.533 -10.742 1 98.75 343 LEU B O 1
ATOM 6395 N N . ARG B 1 344 ? -9.125 -3.098 -10.492 1 98.5 344 ARG B N 1
ATOM 6396 C CA . ARG B 1 344 ? -8.906 -1.659 -10.594 1 98.5 344 ARG B CA 1
ATOM 6397 C C . ARG B 1 344 ? -8.023 -1.154 -9.461 1 98.5 344 ARG B C 1
ATOM 6399 O O . ARG B 1 344 ? -7.125 -0.342 -9.672 1 98.5 344 ARG B O 1
ATOM 6406 N N . ALA B 1 345 ? -8.273 -1.624 -8.242 1 98.56 345 ALA B N 1
ATOM 6407 C CA . ALA B 1 345 ? -7.418 -1.27 -7.109 1 98.56 345 ALA B CA 1
ATOM 6408 C C . ALA B 1 345 ? -5.984 -1.736 -7.336 1 98.56 345 ALA B C 1
ATOM 6410 O O . ALA B 1 345 ? -5.035 -0.977 -7.125 1 98.56 345 ALA B O 1
ATOM 6411 N N . SER B 1 346 ? -5.84 -2.967 -7.805 1 98.81 346 SER B N 1
ATOM 6412 C CA . SER B 1 346 ? -4.516 -3.539 -8.031 1 98.81 346 SER B CA 1
ATOM 6413 C C . SER B 1 346 ? -3.777 -2.801 -9.148 1 98.81 346 SER B C 1
ATOM 6415 O O . SER B 1 346 ? -2.592 -2.488 -9.008 1 98.81 346 SER B O 1
ATOM 6417 N N . ASN B 1 347 ? -4.453 -2.512 -10.195 1 98.5 347 ASN B N 1
ATOM 6418 C CA . ASN B 1 347 ? -3.828 -1.843 -11.336 1 98.5 347 ASN B CA 1
ATOM 6419 C C . ASN B 1 347 ? -3.396 -0.423 -10.977 1 98.5 347 ASN B C 1
ATOM 6421 O O . ASN B 1 347 ? -2.338 0.035 -11.414 1 98.5 347 ASN B O 1
ATOM 6425 N N . GLN B 1 348 ? -4.254 0.27 -10.203 1 98 348 GLN B N 1
ATOM 6426 C CA . GLN B 1 348 ? -3.863 1.592 -9.719 1 98 348 GLN B CA 1
ATOM 6427 C C . GLN B 1 348 ? -2.549 1.532 -8.945 1 98 348 GLN B C 1
ATOM 6429 O O . GLN B 1 348 ? -1.647 2.342 -9.18 1 98 348 GLN B O 1
ATOM 6434 N N . MET B 1 349 ? -2.479 0.583 -8.094 1 98.12 349 MET B N 1
ATOM 6435 C CA . MET B 1 349 ? -1.289 0.448 -7.262 1 98.12 349 MET B CA 1
ATOM 6436 C C . MET B 1 349 ? -0.079 0.043 -8.094 1 98.12 349 MET B C 1
ATOM 6438 O O . MET B 1 349 ? 1.003 0.612 -7.945 1 98.12 349 MET B O 1
ATOM 6442 N N . LEU B 1 350 ? -0.241 -0.932 -8.984 1 98 350 LEU B N 1
ATOM 6443 C CA . LEU B 1 350 ? 0.846 -1.376 -9.852 1 98 350 LEU B CA 1
ATOM 6444 C C . LEU B 1 350 ? 1.405 -0.212 -10.664 1 98 350 LEU B C 1
ATOM 6446 O O . LEU B 1 350 ? 2.623 -0.072 -10.797 1 98 350 LEU B O 1
ATOM 6450 N N . ASN B 1 351 ? 0.531 0.604 -11.133 1 96 351 ASN B N 1
ATOM 6451 C CA . ASN B 1 351 ? 0.945 1.746 -11.945 1 96 351 ASN B CA 1
ATOM 6452 C C . ASN B 1 351 ? 1.695 2.779 -11.109 1 96 351 ASN B C 1
ATOM 6454 O O . ASN B 1 351 ? 2.662 3.381 -11.578 1 96 351 ASN B O 1
ATOM 6458 N N . MET B 1 352 ? 1.269 2.975 -9.898 1 95.12 352 MET B N 1
ATOM 6459 C CA . MET B 1 352 ? 1.869 3.982 -9.031 1 95.12 352 MET B CA 1
ATOM 6460 C C . MET B 1 352 ? 3.27 3.564 -8.594 1 95.12 352 MET B C 1
ATOM 6462 O O . MET B 1 352 ? 4.141 4.41 -8.391 1 95.12 352 MET B O 1
ATOM 6466 N N . VAL B 1 353 ? 3.521 2.223 -8.508 1 95.75 353 VAL B N 1
ATOM 6467 C CA . VAL B 1 353 ? 4.82 1.796 -7.992 1 95.75 353 VAL B CA 1
ATOM 6468 C C . VAL B 1 353 ? 5.688 1.294 -9.141 1 95.75 353 VAL B C 1
ATOM 6470 O O . VAL B 1 353 ? 6.809 0.826 -8.922 1 95.75 353 VAL B O 1
ATOM 6473 N N . ARG B 1 354 ? 5.23 1.416 -10.375 1 92.19 354 ARG B N 1
ATOM 6474 C CA . ARG B 1 354 ? 5.875 0.85 -11.555 1 92.19 354 ARG B CA 1
ATOM 6475 C C . ARG B 1 354 ? 7.305 1.362 -11.695 1 92.19 354 ARG B C 1
ATOM 6477 O O . ARG B 1 354 ? 8.203 0.612 -12.078 1 92.19 354 ARG B O 1
ATOM 6484 N N . ASP B 1 355 ? 7.535 2.646 -11.305 1 90.75 355 ASP B N 1
ATOM 6485 C CA . ASP B 1 355 ? 8.82 3.285 -11.562 1 90.75 355 ASP B CA 1
ATOM 6486 C C . ASP B 1 355 ? 9.672 3.332 -10.297 1 90.75 355 ASP B C 1
ATOM 6488 O O . ASP B 1 355 ? 10.695 4.023 -10.25 1 90.75 355 ASP B O 1
ATOM 6492 N N . GLN B 1 356 ? 9.227 2.703 -9.242 1 91.38 356 GLN B N 1
ATOM 6493 C CA . GLN B 1 356 ? 10.008 2.73 -8.016 1 91.38 356 GLN B CA 1
ATOM 6494 C C . GLN B 1 356 ? 10.172 1.327 -7.438 1 91.38 356 GLN B C 1
ATOM 6496 O O . GLN B 1 356 ? 9.328 0.863 -6.664 1 91.38 356 GLN B O 1
ATOM 6501 N N . LYS B 1 357 ? 11.242 0.613 -7.824 1 88 357 LYS B N 1
ATOM 6502 C CA . LYS B 1 357 ? 11.57 -0.68 -7.23 1 88 357 LYS B CA 1
ATOM 6503 C C . LYS B 1 357 ? 11.984 -0.525 -5.77 1 88 357 LYS B C 1
ATOM 6505 O O . LYS B 1 357 ? 12.438 0.543 -5.359 1 88 357 LYS B O 1
ATOM 6510 N N . PHE B 1 358 ? 11.703 -1.596 -5.016 1 95.38 358 PHE B N 1
ATOM 6511 C CA . PHE B 1 358 ? 12.102 -1.547 -3.613 1 95.38 358 PHE B CA 1
ATOM 6512 C C . PHE B 1 358 ? 13.602 -1.306 -3.486 1 95.38 358 PHE B C 1
ATOM 6514 O O . PHE B 1 358 ? 14.398 -1.965 -4.156 1 95.38 358 PHE B O 1
ATOM 6521 N N . PRO B 1 359 ? 13.992 -0.394 -2.684 1 96 359 PRO B N 1
ATOM 6522 C CA . PRO B 1 359 ? 15.422 -0.075 -2.623 1 96 359 PRO B CA 1
ATOM 6523 C C . PRO B 1 359 ? 16.25 -1.199 -2.01 1 96 359 PRO B C 1
ATOM 6525 O O . PRO B 1 359 ? 15.773 -1.909 -1.12 1 96 359 PRO B O 1
ATOM 6528 N N . PRO B 1 360 ? 17.484 -1.376 -2.529 1 95.88 360 PRO B N 1
ATOM 6529 C CA . PRO B 1 360 ? 18.375 -2.355 -1.891 1 95.88 360 PRO B CA 1
ATOM 6530 C C . PRO B 1 360 ? 18.578 -2.084 -0.401 1 95.88 360 PRO B C 1
ATOM 6532 O O . PRO B 1 360 ? 18.781 -0.935 -0.001 1 95.88 360 PRO B O 1
ATOM 6535 N N . CYS B 1 361 ? 18.422 -3.07 0.416 1 96.06 361 CYS B N 1
ATOM 6536 C CA . CYS B 1 361 ? 18.656 -2.912 1.846 1 96.06 361 CYS B CA 1
ATOM 6537 C C . CYS B 1 361 ? 19.172 -4.211 2.459 1 96.06 361 CYS B C 1
ATOM 6539 O O . CYS B 1 361 ? 18.922 -5.293 1.926 1 96.06 361 CYS B O 1
ATOM 6541 N N . LYS B 1 362 ? 19.828 -4.09 3.564 1 97.44 362 LYS B N 1
ATOM 6542 C CA . LYS B 1 362 ? 20.5 -5.199 4.23 1 97.44 362 LYS B CA 1
ATOM 6543 C C . LYS B 1 362 ? 19.484 -6.234 4.723 1 97.44 362 LYS B C 1
ATOM 6545 O O . LYS B 1 362 ? 19.75 -7.438 4.66 1 97.44 362 LYS B O 1
ATOM 6550 N N . ASP B 1 363 ? 18.422 -5.809 5.211 1 97.62 363 ASP B N 1
ATOM 6551 C CA . ASP B 1 363 ? 17.406 -6.719 5.758 1 97.62 363 ASP B CA 1
ATOM 6552 C C . ASP B 1 363 ? 16.891 -7.668 4.68 1 97.62 363 ASP B C 1
ATOM 6554 O O . ASP B 1 363 ? 16.703 -8.859 4.93 1 97.62 363 ASP B O 1
ATOM 6558 N N . VAL B 1 364 ? 16.641 -7.137 3.465 1 98.25 364 VAL B N 1
ATOM 6559 C CA . VAL B 1 364 ? 16.188 -7.961 2.35 1 98.25 364 VAL B CA 1
ATOM 6560 C C . VAL B 1 364 ? 17.297 -8.938 1.953 1 98.25 364 VAL B C 1
ATOM 6562 O O . VAL B 1 364 ? 17.031 -10.117 1.71 1 98.25 364 VAL B O 1
ATOM 6565 N N . ASP B 1 365 ? 18.531 -8.438 1.919 1 98.56 365 ASP B N 1
ATOM 6566 C CA . ASP B 1 365 ? 19.656 -9.289 1.555 1 98.56 365 ASP B CA 1
ATOM 6567 C C . ASP B 1 365 ? 19.797 -10.453 2.527 1 98.56 365 ASP B C 1
ATOM 6569 O O . ASP B 1 365 ? 20.047 -11.594 2.111 1 98.56 365 ASP B O 1
ATOM 6573 N N . LEU B 1 366 ? 19.672 -10.133 3.77 1 98.31 366 LEU B N 1
ATOM 6574 C CA . LEU B 1 366 ? 19.812 -11.156 4.801 1 98.31 366 LEU B CA 1
ATOM 6575 C C . LEU B 1 366 ? 18.688 -12.195 4.676 1 98.31 366 LEU B C 1
ATOM 6577 O O . LEU B 1 366 ? 18.938 -13.398 4.828 1 98.31 366 LEU B O 1
ATOM 6581 N N . GLU B 1 367 ? 17.516 -11.719 4.438 1 98.62 367 GLU B N 1
ATOM 6582 C CA . GLU B 1 367 ? 16.375 -12.625 4.273 1 98.62 367 GLU B CA 1
ATOM 6583 C C . GLU B 1 367 ? 16.531 -13.492 3.029 1 98.62 367 GLU B C 1
ATOM 6585 O O . GLU B 1 367 ? 16.219 -14.688 3.051 1 98.62 367 GLU B O 1
ATOM 6590 N N . VAL B 1 368 ? 17.031 -12.898 1.932 1 98.81 368 VAL B N 1
ATOM 6591 C CA . VAL B 1 368 ? 17.281 -13.641 0.7 1 98.81 368 VAL B CA 1
ATOM 6592 C C . VAL B 1 368 ? 18.281 -14.766 0.973 1 98.81 368 VAL B C 1
ATOM 6594 O O . VAL B 1 368 ? 18.062 -15.906 0.559 1 98.81 368 VAL B O 1
ATOM 6597 N N . GLU B 1 369 ? 19.328 -14.43 1.664 1 98.81 369 GLU B N 1
ATOM 6598 C CA . GLU B 1 369 ? 20.359 -15.422 1.96 1 98.81 369 GLU B CA 1
ATOM 6599 C C . GLU B 1 369 ? 19.828 -16.531 2.855 1 98.81 369 GLU B C 1
ATOM 6601 O O . GLU B 1 369 ? 20.172 -17.703 2.674 1 98.81 369 GLU B O 1
ATOM 6606 N N . LEU B 1 370 ? 19.062 -16.156 3.816 1 98.81 370 LEU B N 1
ATOM 6607 C CA . LEU B 1 370 ? 18.453 -17.156 4.695 1 98.81 370 LEU B CA 1
ATOM 6608 C C . LEU B 1 370 ? 17.594 -18.125 3.896 1 98.81 370 LEU B C 1
ATOM 6610 O O . LEU B 1 370 ? 17.734 -19.344 4.047 1 98.81 370 LEU B O 1
ATOM 6614 N N . ILE B 1 371 ? 16.766 -17.625 3.014 1 98.94 371 ILE B N 1
ATOM 6615 C CA . ILE B 1 371 ? 15.883 -18.453 2.191 1 98.94 371 ILE B CA 1
ATOM 6616 C C . ILE B 1 371 ? 16.719 -19.375 1.307 1 98.94 371 ILE B C 1
ATOM 6618 O O . ILE B 1 371 ? 16.406 -20.562 1.183 1 98.94 371 ILE B O 1
ATOM 6622 N N . LYS B 1 372 ? 17.719 -18.812 0.718 1 98.88 372 LYS B N 1
ATOM 6623 C CA . LYS B 1 372 ? 18.578 -19.594 -0.173 1 98.88 372 LYS B CA 1
ATOM 6624 C C . LYS B 1 372 ? 19.219 -20.766 0.569 1 98.88 372 LYS B C 1
ATOM 6626 O O . LYS B 1 372 ? 19.266 -21.891 0.055 1 98.88 372 LYS B O 1
ATOM 6631 N N . ARG B 1 373 ? 19.719 -20.484 1.759 1 98.88 373 ARG B N 1
ATOM 6632 C CA . ARG B 1 373 ? 20.344 -21.516 2.568 1 98.88 373 ARG B CA 1
ATOM 6633 C C . ARG B 1 373 ? 19.344 -22.609 2.914 1 98.88 373 ARG B C 1
ATOM 6635 O O . ARG B 1 373 ? 19.672 -23.797 2.881 1 98.88 373 ARG B O 1
ATOM 6642 N N . GLU B 1 374 ? 18.188 -22.219 3.252 1 98.94 374 GLU B N 1
ATOM 6643 C CA . GLU B 1 374 ? 17.141 -23.172 3.604 1 98.94 374 GLU B CA 1
ATOM 6644 C C . GLU B 1 374 ? 16.766 -24.047 2.41 1 98.94 374 GLU B C 1
ATOM 6646 O O . GLU B 1 374 ? 16.688 -25.281 2.531 1 98.94 374 GLU B O 1
ATOM 6651 N N . VAL B 1 375 ? 16.531 -23.422 1.236 1 98.94 375 VAL B N 1
ATOM 6652 C CA . VAL B 1 375 ? 16.172 -24.156 0.029 1 98.94 375 VAL B CA 1
ATOM 6653 C C . VAL B 1 375 ? 17.281 -25.125 -0.338 1 98.94 375 VAL B C 1
ATOM 6655 O O . VAL B 1 375 ? 17.016 -26.297 -0.636 1 98.94 375 VAL B O 1
ATOM 6658 N N . ARG B 1 376 ? 18.516 -24.703 -0.301 1 98.88 376 ARG B N 1
ATOM 6659 C CA . ARG B 1 376 ? 19.641 -25.531 -0.69 1 98.88 376 ARG B CA 1
ATOM 6660 C C . ARG B 1 376 ? 19.781 -26.734 0.23 1 98.88 376 ARG B C 1
ATOM 6662 O O . ARG B 1 376 ? 20.109 -27.828 -0.223 1 98.88 376 ARG B O 1
ATOM 6669 N N . ALA B 1 377 ? 19.531 -26.5 1.524 1 98.88 377 ALA B N 1
ATOM 6670 C CA . ALA B 1 377 ? 19.609 -27.594 2.482 1 98.88 377 ALA B CA 1
ATOM 6671 C C . ALA B 1 377 ? 18.547 -28.656 2.176 1 98.88 377 ALA B C 1
ATOM 6673 O O . ALA B 1 377 ? 18.844 -29.859 2.189 1 98.88 377 ALA B O 1
ATOM 6674 N N . VAL B 1 378 ? 17.375 -28.234 1.924 1 98.88 378 VAL B N 1
ATOM 6675 C CA . VAL B 1 378 ? 16.281 -29.156 1.644 1 98.88 378 VAL B CA 1
ATOM 6676 C C . VAL B 1 378 ? 16.531 -29.859 0.31 1 98.88 378 VAL B C 1
ATOM 6678 O O . VAL B 1 378 ? 16.406 -31.078 0.212 1 98.88 378 VAL B O 1
ATOM 6681 N N . MET B 1 379 ? 16.906 -29.094 -0.741 1 98.81 379 MET B N 1
ATOM 6682 C CA . MET B 1 379 ? 17.141 -29.641 -2.076 1 98.81 379 MET B CA 1
ATOM 6683 C C . MET B 1 379 ? 18.25 -30.672 -2.053 1 98.81 379 MET B C 1
ATOM 6685 O O . MET B 1 379 ? 18.172 -31.703 -2.744 1 98.81 379 MET B O 1
ATOM 6689 N N . LYS B 1 380 ? 19.266 -30.375 -1.273 1 98.62 380 LYS B N 1
ATOM 6690 C CA . LYS B 1 380 ? 20.375 -31.328 -1.146 1 98.62 380 LYS B CA 1
ATOM 6691 C C . LYS B 1 380 ? 19.891 -32.656 -0.62 1 98.62 380 LYS B C 1
ATOM 6693 O O . LYS B 1 380 ? 20.25 -33.719 -1.162 1 98.62 380 LYS B O 1
ATOM 6698 N N . LYS B 1 381 ? 19.125 -32.625 0.377 1 98.75 381 LYS B N 1
ATOM 6699 C CA . LYS B 1 381 ? 18.625 -33.875 0.981 1 98.75 381 LYS B CA 1
ATOM 6700 C C . LYS B 1 381 ? 17.656 -34.594 0.047 1 98.75 381 LYS B C 1
ATOM 6702 O O . LYS B 1 381 ? 17.641 -35.812 0.006 1 98.75 381 LYS B O 1
ATOM 6707 N N . VAL B 1 382 ? 16.828 -33.844 -0.673 1 98.62 382 VAL B N 1
ATOM 6708 C CA . VAL B 1 382 ? 15.93 -34.438 -1.654 1 98.62 382 VAL B CA 1
ATOM 6709 C C . VAL B 1 382 ? 16.719 -35.219 -2.699 1 98.62 382 VAL B C 1
ATOM 6711 O O . VAL B 1 382 ? 16.375 -36.344 -3.041 1 98.62 382 VAL B O 1
ATOM 6714 N N . LEU B 1 383 ? 17.781 -34.625 -3.168 1 97.88 383 LEU B N 1
ATOM 6715 C CA . LEU B 1 383 ? 18.609 -35.281 -4.188 1 97.88 383 LEU B CA 1
ATOM 6716 C C . LEU B 1 383 ? 19.297 -36.5 -3.629 1 97.88 383 LEU B C 1
ATOM 6718 O O . LEU B 1 383 ? 19.438 -37.531 -4.324 1 97.88 383 LEU B O 1
ATOM 6722 N N . GLU B 1 384 ? 19.703 -36.406 -2.377 1 98.38 384 GLU B N 1
ATOM 6723 C CA . GLU B 1 384 ? 20.328 -37.531 -1.717 1 98.38 384 GLU B CA 1
ATOM 6724 C C . GLU B 1 384 ? 19.344 -38.719 -1.606 1 98.38 384 GLU B C 1
ATOM 6726 O O . GLU B 1 384 ? 19.703 -39.844 -1.927 1 98.38 384 GLU B O 1
ATOM 6731 N N . LEU B 1 385 ? 18.203 -38.438 -1.203 1 98.5 385 LEU B N 1
ATOM 6732 C CA . LEU B 1 385 ? 17.188 -39.469 -0.993 1 98.5 385 LEU B CA 1
ATOM 6733 C C . LEU B 1 385 ? 16.797 -40.094 -2.314 1 98.5 385 LEU B C 1
ATOM 6735 O O . LEU B 1 385 ? 16.406 -41.281 -2.348 1 98.5 385 LEU B O 1
ATOM 6739 N N . GLY B 1 386 ? 16.906 -39.344 -3.396 1 98 386 GLY B N 1
ATOM 6740 C CA . GLY B 1 386 ? 16.516 -39.844 -4.707 1 98 386 GLY B CA 1
ATOM 6741 C C . GLY B 1 386 ? 17.656 -40.469 -5.48 1 98 386 GLY B C 1
ATOM 6742 O O . GLY B 1 386 ? 17.484 -40.906 -6.629 1 98 386 GLY B O 1
ATOM 6743 N N . ASN B 1 387 ? 18.859 -40.594 -4.879 1 97.19 387 ASN B N 1
ATOM 6744 C CA . ASN B 1 387 ? 20.047 -41.031 -5.574 1 97.19 387 ASN B CA 1
ATOM 6745 C C . ASN B 1 387 ? 20.234 -40.312 -6.906 1 97.19 387 ASN B C 1
ATOM 6747 O O . ASN B 1 387 ? 20.438 -40.969 -7.941 1 97.19 387 ASN B O 1
ATOM 6751 N N . GLY B 1 388 ? 19.922 -39.031 -6.812 1 95.12 388 GLY B N 1
ATOM 6752 C CA . GLY B 1 388 ? 20.141 -38.188 -7.988 1 95.12 388 GLY B CA 1
ATOM 6753 C C . GLY B 1 388 ? 18.891 -37.938 -8.797 1 95.12 388 GLY B C 1
ATOM 6754 O O . GLY B 1 388 ? 18.844 -37.031 -9.633 1 95.12 388 GLY B O 1
ATOM 6755 N N . ASP B 1 389 ? 17.906 -38.75 -8.664 1 97.94 389 ASP B N 1
ATOM 6756 C CA . ASP B 1 389 ? 16.625 -38.531 -9.352 1 97.94 389 ASP B CA 1
ATOM 6757 C C . ASP B 1 389 ? 15.695 -37.656 -8.547 1 97.94 389 ASP B C 1
ATOM 6759 O O . ASP B 1 389 ? 15.188 -38.062 -7.496 1 97.94 389 ASP B O 1
ATOM 6763 N N . ILE B 1 390 ? 15.391 -36.5 -9.062 1 98.12 390 ILE B N 1
ATOM 6764 C CA . ILE B 1 390 ? 14.68 -35.469 -8.312 1 98.12 390 ILE B CA 1
ATOM 6765 C C . ILE B 1 390 ? 13.242 -35.906 -8.062 1 98.12 390 ILE B C 1
ATOM 6767 O O . ILE B 1 390 ? 12.672 -35.625 -7.008 1 98.12 390 ILE B O 1
ATOM 6771 N N . ALA B 1 391 ? 12.547 -36.625 -9.008 1 98.38 391 ALA B N 1
ATOM 6772 C CA . ALA B 1 391 ? 11.172 -37.062 -8.836 1 98.38 391 ALA B CA 1
ATOM 6773 C C . ALA B 1 391 ? 11.078 -38.125 -7.734 1 98.38 391 ALA B C 1
ATOM 6775 O O . ALA B 1 391 ? 10.242 -38 -6.836 1 98.38 391 ALA B O 1
ATOM 6776 N N . VAL B 1 392 ? 11.961 -39.125 -7.801 1 98.38 392 VAL B N 1
ATOM 6777 C CA . VAL B 1 392 ? 12.008 -40.156 -6.793 1 98.38 392 VAL B CA 1
ATOM 6778 C C . VAL B 1 392 ? 12.383 -39.562 -5.438 1 98.38 392 VAL B C 1
ATOM 6780 O O . VAL B 1 392 ? 11.789 -39.906 -4.414 1 98.38 392 VAL B O 1
ATOM 6783 N N . GLY B 1 393 ? 13.375 -38.719 -5.434 1 98.62 393 GLY B N 1
ATOM 6784 C CA . GLY B 1 393 ? 13.812 -38.062 -4.215 1 98.62 393 GLY B CA 1
ATOM 6785 C C . GLY B 1 393 ? 12.703 -37.281 -3.535 1 98.62 393 GLY B C 1
ATOM 6786 O O . GLY B 1 393 ? 12.648 -37.219 -2.307 1 98.62 393 GLY B O 1
ATOM 6787 N N . THR B 1 394 ? 11.859 -36.688 -4.352 1 98.75 394 THR B N 1
ATOM 6788 C CA . THR B 1 394 ? 10.75 -35.875 -3.812 1 98.75 394 THR B CA 1
ATOM 6789 C C . THR B 1 394 ? 9.781 -36.781 -3.039 1 98.75 394 THR B C 1
ATOM 6791 O O . THR B 1 394 ? 9.367 -36.438 -1.929 1 98.75 394 THR B O 1
ATOM 6794 N N . VAL B 1 395 ? 9.398 -37.906 -3.6 1 98.5 395 VAL B N 1
ATOM 6795 C CA . VAL B 1 395 ? 8.484 -38.844 -2.939 1 98.5 395 VAL B CA 1
ATOM 6796 C C . VAL B 1 395 ? 9.086 -39.281 -1.614 1 98.5 395 VAL B C 1
ATOM 6798 O O . VAL B 1 395 ? 8.422 -39.25 -0.576 1 98.5 395 VAL B O 1
ATOM 6801 N N . ARG B 1 396 ? 10.312 -39.656 -1.646 1 98.62 396 ARG B N 1
ATOM 6802 C CA . ARG B 1 396 ? 10.992 -40.125 -0.452 1 98.62 396 ARG B CA 1
ATOM 6803 C C . ARG B 1 396 ? 11.164 -39.031 0.573 1 98.62 396 ARG B C 1
ATOM 6805 O O . ARG B 1 396 ? 11.117 -39.281 1.78 1 98.62 396 ARG B O 1
ATOM 6812 N N . ALA B 1 397 ? 11.375 -37.844 0.111 1 98.81 397 ALA B N 1
ATOM 6813 C CA . ALA B 1 397 ? 11.531 -36.688 1.004 1 98.81 397 ALA B CA 1
ATOM 6814 C C . ALA B 1 397 ? 10.25 -36.438 1.795 1 98.81 397 ALA B C 1
ATOM 6816 O O . ALA B 1 397 ? 10.297 -36.125 2.988 1 98.81 397 ALA B O 1
ATOM 6817 N N . PHE B 1 398 ? 9.102 -36.469 1.142 1 98.69 398 PHE B N 1
ATOM 6818 C CA . PHE B 1 398 ? 7.84 -36.312 1.855 1 98.69 398 PHE B CA 1
ATOM 6819 C C . PHE B 1 398 ? 7.625 -37.469 2.844 1 98.69 398 PHE B C 1
ATOM 6821 O O . PHE B 1 398 ? 7.172 -37.25 3.969 1 98.69 398 PHE B O 1
ATOM 6828 N N . GLU B 1 399 ? 7.949 -38.625 2.461 1 98 399 GLU B N 1
ATOM 6829 C CA . GLU B 1 399 ? 7.824 -39.781 3.342 1 98 399 GLU B CA 1
ATOM 6830 C C . GLU B 1 399 ? 8.68 -39.625 4.594 1 98 399 GLU B C 1
ATOM 6832 O O . GLU B 1 399 ? 8.266 -40 5.695 1 98 399 GLU B O 1
ATOM 6837 N N . ALA B 1 400 ? 9.812 -39.062 4.402 1 98.38 400 ALA B N 1
ATOM 6838 C CA . ALA B 1 400 ? 10.773 -38.938 5.492 1 98.38 400 ALA B CA 1
ATOM 6839 C C . ALA B 1 400 ? 10.516 -37.656 6.305 1 98.38 400 ALA B C 1
ATOM 6841 O O . ALA B 1 400 ? 11.125 -37.469 7.352 1 98.38 400 ALA B O 1
ATOM 6842 N N . GLY B 1 401 ? 9.672 -36.812 5.793 1 98.38 401 GLY B N 1
ATOM 6843 C CA . GLY B 1 401 ? 9.391 -35.562 6.461 1 98.38 401 GLY B CA 1
ATOM 6844 C C . GLY B 1 401 ? 10.406 -34.469 6.141 1 98.38 401 GLY B C 1
ATOM 6845 O O . GLY B 1 401 ? 10.359 -33.375 6.719 1 98.38 401 GLY B O 1
ATOM 6846 N N . VAL B 1 402 ? 11.344 -34.75 5.227 1 98.44 402 VAL B N 1
ATOM 6847 C CA . VAL B 1 402 ? 12.336 -33.781 4.758 1 98.44 402 VAL B CA 1
ATOM 6848 C C . VAL B 1 402 ? 11.641 -32.625 4.066 1 98.44 402 VAL B C 1
ATOM 6850 O O . VAL B 1 402 ? 12.062 -31.469 4.211 1 98.44 402 VAL B O 1
ATOM 6853 N N . LEU B 1 403 ? 10.703 -32.906 3.264 1 98.56 403 LEU B N 1
ATOM 6854 C CA . LEU B 1 403 ? 9.742 -31.953 2.732 1 98.56 403 LEU B CA 1
ATOM 6855 C C . LEU B 1 403 ? 8.406 -32.062 3.451 1 98.56 403 LEU B C 1
ATOM 6857 O O . LEU B 1 403 ? 7.859 -33.156 3.592 1 98.56 403 LEU B O 1
ATOM 6861 N N . ASP B 1 404 ? 7.98 -30.969 3.973 1 98.5 404 ASP B N 1
ATOM 6862 C CA . ASP B 1 404 ? 6.754 -30.938 4.766 1 98.5 404 ASP B CA 1
ATOM 6863 C C . ASP B 1 404 ? 6.023 -29.609 4.594 1 98.5 404 ASP B C 1
ATOM 6865 O O . ASP B 1 404 ? 6.59 -28.547 4.859 1 98.5 404 ASP B O 1
ATOM 6869 N N . ILE B 1 405 ? 4.812 -29.656 4.109 1 98.25 405 ILE B N 1
ATOM 6870 C CA . ILE B 1 405 ? 4.02 -28.453 3.869 1 98.25 405 ILE B CA 1
ATOM 6871 C C . ILE B 1 405 ? 3.055 -28.234 5.031 1 98.25 405 ILE B C 1
ATOM 6873 O O . ILE B 1 405 ? 2.203 -29.078 5.309 1 98.25 405 ILE B O 1
ATOM 6877 N N . PRO B 1 406 ? 3.148 -27.094 5.703 1 96.69 406 PRO B N 1
ATOM 6878 C CA . PRO B 1 406 ? 2.305 -26.828 6.871 1 96.69 406 PRO B CA 1
ATOM 6879 C C . PRO B 1 406 ? 0.813 -26.891 6.551 1 96.69 406 PRO B C 1
ATOM 6881 O O . PRO B 1 406 ? 0.372 -26.359 5.531 1 96.69 406 PRO B O 1
ATOM 6884 N N . PHE B 1 407 ? 0.07 -27.625 7.422 1 96 407 PHE B N 1
ATOM 6885 C CA . PHE B 1 407 ? -1.387 -27.641 7.465 1 96 407 PHE B CA 1
ATOM 6886 C C . PHE B 1 407 ? -1.959 -28.266 6.199 1 96 407 PHE B C 1
ATOM 6888 O O . PHE B 1 407 ? -3.072 -27.938 5.785 1 96 407 PHE B O 1
ATOM 6895 N N . ALA B 1 408 ? -1.181 -29.109 5.508 1 97.06 408 ALA B N 1
ATOM 6896 C CA . ALA B 1 408 ? -1.652 -29.781 4.301 1 97.06 408 ALA B CA 1
ATOM 6897 C C . ALA B 1 408 ? -2.457 -31.031 4.652 1 97.06 408 ALA B C 1
ATOM 6899 O O . ALA B 1 408 ? -2.107 -31.75 5.586 1 97.06 408 ALA B O 1
ATOM 6900 N N . PRO B 1 409 ? -3.475 -31.359 3.977 1 95.25 409 PRO B N 1
ATOM 6901 C CA . PRO B 1 409 ? -4.34 -32.5 4.305 1 95.25 409 PRO B CA 1
ATOM 6902 C C . PRO B 1 409 ? -3.777 -33.812 3.816 1 95.25 409 PRO B C 1
ATOM 6904 O O . PRO B 1 409 ? -4.203 -34.875 4.277 1 95.25 409 PRO B O 1
ATOM 6907 N N . ALA B 1 410 ? -2.893 -33.844 2.844 1 96.75 410 ALA B N 1
ATOM 6908 C CA . ALA B 1 410 ? -2.432 -35.062 2.191 1 96.75 410 ALA B CA 1
ATOM 6909 C C . ALA B 1 410 ? -1.847 -36.031 3.211 1 96.75 410 ALA B C 1
ATOM 6911 O O . ALA B 1 410 ? -1.016 -35.656 4.039 1 96.75 410 ALA B O 1
ATOM 6912 N N . MET B 1 411 ? -2.188 -37.312 3.102 1 96.5 411 MET B N 1
ATOM 6913 C CA . MET B 1 411 ? -1.74 -38.344 4.035 1 96.5 411 MET B CA 1
ATOM 6914 C C . MET B 1 411 ? -0.237 -38.562 3.914 1 96.5 411 MET B C 1
ATOM 6916 O O . MET B 1 411 ? 0.42 -38.938 4.891 1 96.5 411 MET B O 1
ATOM 6920 N N . CYS B 1 412 ? 0.311 -38.344 2.775 1 95.88 412 CYS B N 1
ATOM 6921 C CA . CYS B 1 412 ? 1.731 -38.562 2.553 1 95.88 412 CYS B CA 1
ATOM 6922 C C . CYS B 1 412 ? 2.57 -37.406 3.086 1 95.88 412 CYS B C 1
ATOM 6924 O O . CYS B 1 412 ? 3.801 -37.469 3.072 1 95.88 412 CYS B O 1
ATOM 6926 N N . ASN B 1 413 ? 1.969 -36.344 3.48 1 97.75 413 ASN B N 1
ATOM 6927 C CA . ASN B 1 413 ? 2.627 -35.219 4.129 1 97.75 413 ASN B CA 1
ATOM 6928 C C . ASN B 1 413 ? 2.76 -35.438 5.633 1 97.75 413 ASN B C 1
ATOM 6930 O O . ASN B 1 413 ? 1.786 -35.781 6.301 1 97.75 413 ASN B O 1
ATOM 6934 N N . SER B 1 414 ? 3.895 -35.281 6.219 1 97.25 414 SER B N 1
ATOM 6935 C CA . SER B 1 414 ? 4.117 -35.562 7.633 1 97.25 414 SER B CA 1
ATOM 6936 C C . SER B 1 414 ? 3.307 -34.625 8.516 1 97.25 414 SER B C 1
ATOM 6938 O O . SER B 1 414 ? 2.742 -35.031 9.531 1 97.25 414 SER B O 1
ATOM 6940 N N . GLY B 1 415 ? 3.301 -33.312 8.172 1 96.56 415 GLY B N 1
ATOM 6941 C CA . GLY B 1 415 ? 2.537 -32.312 8.898 1 96.56 415 GLY B CA 1
ATOM 6942 C C . GLY B 1 415 ? 3.15 -31.953 10.242 1 96.56 415 GLY B C 1
ATOM 6943 O O . GLY B 1 415 ? 2.443 -31.531 11.156 1 96.56 415 GLY B O 1
ATOM 6944 N N . LYS B 1 416 ? 4.391 -32.125 10.406 1 97.31 416 LYS B N 1
ATOM 6945 C CA . LYS B 1 416 ? 5.055 -31.891 11.68 1 97.31 416 LYS B CA 1
ATOM 6946 C C . LYS B 1 416 ? 5.734 -30.531 11.703 1 97.31 416 LYS B C 1
ATOM 6948 O O . LYS B 1 416 ? 6.012 -29.984 12.773 1 97.31 416 LYS B O 1
ATOM 6953 N N . MET B 1 417 ? 6.086 -30 10.586 1 96.75 417 MET B N 1
ATOM 6954 C CA . MET B 1 417 ? 6.68 -28.672 10.539 1 96.75 417 MET B CA 1
ATOM 6955 C C . MET B 1 417 ? 5.664 -27.609 10.922 1 96.75 417 MET B C 1
ATOM 6957 O O . MET B 1 417 ? 4.555 -27.578 10.391 1 96.75 417 MET B O 1
ATOM 6961 N N . MET B 1 418 ? 6.02 -26.719 11.898 1 97.62 418 MET B N 1
ATOM 6962 C CA . MET B 1 418 ? 5.117 -25.672 12.375 1 97.62 418 MET B CA 1
ATOM 6963 C C . MET B 1 418 ? 5.707 -24.297 12.141 1 97.62 418 MET B C 1
ATOM 6965 O O . MET B 1 418 ? 6.801 -23.984 12.617 1 97.62 418 MET B O 1
ATOM 6969 N N . PRO B 1 419 ? 4.98 -23.5 11.391 1 97.88 419 PRO B N 1
ATOM 6970 C CA . PRO B 1 419 ? 5.402 -22.109 11.172 1 97.88 419 PRO B CA 1
ATOM 6971 C C . PRO B 1 419 ? 4.863 -21.156 12.234 1 97.88 419 PRO B C 1
ATOM 6973 O O . PRO B 1 419 ? 3.945 -21.516 12.977 1 97.88 419 PRO B O 1
ATOM 6976 N N . ILE B 1 420 ? 5.457 -20.031 12.391 1 97.94 420 ILE B N 1
ATOM 6977 C CA . ILE B 1 420 ? 5.047 -18.984 13.312 1 97.94 420 ILE B CA 1
ATOM 6978 C C . ILE B 1 420 ? 5.559 -17.625 12.828 1 97.94 420 ILE B C 1
ATOM 6980 O O . ILE B 1 420 ? 6.496 -17.562 12.023 1 97.94 420 ILE B O 1
ATOM 6984 N N . ARG B 1 421 ? 4.887 -16.578 13.164 1 97.69 421 ARG B N 1
ATOM 6985 C CA . ARG B 1 421 ? 5.406 -15.266 12.812 1 97.69 421 ARG B CA 1
ATOM 6986 C C . ARG B 1 421 ? 6.363 -14.75 13.883 1 97.69 421 ARG B C 1
ATOM 6988 O O . ARG B 1 421 ? 6.148 -14.977 15.078 1 97.69 421 ARG B O 1
ATOM 6995 N N . ASP B 1 422 ? 7.391 -14.07 13.461 1 97.69 422 ASP B N 1
ATOM 6996 C CA . ASP B 1 422 ? 8.281 -13.406 14.406 1 97.69 422 ASP B CA 1
ATOM 6997 C C . ASP B 1 422 ? 7.746 -12.023 14.781 1 97.69 422 ASP B C 1
ATOM 6999 O O . ASP B 1 422 ? 6.598 -11.695 14.484 1 97.69 422 ASP B O 1
ATOM 7003 N N . ASN B 1 423 ? 8.578 -11.25 15.492 1 96.06 423 ASN B N 1
ATOM 7004 C CA . ASN B 1 423 ? 8.148 -9.984 16.078 1 96.06 423 ASN B CA 1
ATOM 7005 C C . ASN B 1 423 ? 7.836 -8.945 15 1 96.06 423 ASN B C 1
ATOM 7007 O O . ASN B 1 423 ? 7.137 -7.969 15.258 1 96.06 423 ASN B O 1
ATOM 7011 N N . ASN B 1 424 ? 8.344 -9.156 13.766 1 95.06 424 ASN B N 1
ATOM 7012 C CA . ASN B 1 424 ? 8.133 -8.219 12.664 1 95.06 424 ASN B CA 1
ATOM 7013 C C . ASN B 1 424 ? 7.078 -8.734 11.688 1 95.06 424 ASN B C 1
ATOM 7015 O O . ASN B 1 424 ? 6.723 -8.047 10.727 1 95.06 424 ASN B O 1
ATOM 7019 N N . GLY B 1 425 ? 6.598 -9.906 11.875 1 96.56 425 GLY B N 1
ATOM 7020 C CA . GLY B 1 425 ? 5.523 -10.445 11.055 1 96.56 425 GLY B CA 1
ATOM 7021 C C . GLY B 1 425 ? 6.016 -11.406 9.992 1 96.56 425 GLY B C 1
ATOM 7022 O O . GLY B 1 425 ? 5.219 -11.93 9.211 1 96.56 425 GLY B O 1
ATOM 7023 N N . ALA B 1 426 ? 7.305 -11.68 9.93 1 98.06 426 ALA B N 1
ATOM 7024 C CA . ALA B 1 426 ? 7.84 -12.648 8.984 1 98.06 426 ALA B CA 1
ATOM 7025 C C . ALA B 1 426 ? 7.566 -14.078 9.438 1 98.06 426 ALA B C 1
ATOM 7027 O O . ALA B 1 426 ? 7.496 -14.344 10.641 1 98.06 426 ALA B O 1
ATOM 7028 N N . ILE B 1 427 ? 7.418 -14.961 8.523 1 98.44 427 ILE B N 1
ATOM 7029 C CA . ILE B 1 427 ? 7.176 -16.359 8.852 1 98.44 427 ILE B CA 1
ATOM 7030 C C . ILE B 1 427 ? 8.5 -17.047 9.195 1 98.44 427 ILE B C 1
ATOM 7032 O O . ILE B 1 427 ? 9.477 -16.922 8.453 1 98.44 427 ILE B O 1
ATOM 7036 N N . ARG B 1 428 ? 8.508 -17.703 10.344 1 98.69 428 ARG B N 1
ATOM 7037 C CA . ARG B 1 428 ? 9.648 -18.453 10.859 1 98.69 428 ARG B CA 1
ATOM 7038 C C . ARG B 1 428 ? 9.266 -19.906 11.148 1 98.69 428 ARG B C 1
ATOM 7040 O O . ARG B 1 428 ? 8.125 -20.312 10.906 1 98.69 428 ARG B O 1
ATOM 7047 N N . VAL B 1 429 ? 10.273 -20.625 11.57 1 98.5 429 VAL B N 1
ATOM 7048 C CA . VAL B 1 429 ? 10.062 -22.031 11.891 1 98.5 429 VAL B CA 1
ATOM 7049 C C . VAL B 1 429 ? 9.992 -22.219 13.406 1 98.5 429 VAL B C 1
ATOM 7051 O O . VAL B 1 429 ? 10.977 -21.984 14.109 1 98.5 429 VAL B O 1
ATOM 7054 N N . PHE B 1 430 ? 8.828 -22.578 13.836 1 97.75 430 PHE B N 1
ATOM 7055 C CA . PHE B 1 430 ? 8.633 -22.891 15.25 1 97.75 430 PHE B CA 1
ATOM 7056 C C . PHE B 1 430 ? 9.148 -24.297 15.57 1 97.75 430 PHE B C 1
ATOM 7058 O O . PHE B 1 430 ? 9.859 -24.484 16.562 1 97.75 430 PHE B O 1
ATOM 7065 N N . ASP B 1 431 ? 8.805 -25.219 14.773 1 97.56 431 ASP B N 1
ATOM 7066 C CA . ASP B 1 431 ? 9.25 -26.609 14.797 1 97.56 431 ASP B CA 1
ATOM 7067 C C . ASP B 1 431 ? 9.562 -27.109 13.383 1 97.56 431 ASP B C 1
ATOM 7069 O O . ASP B 1 431 ? 8.711 -27.047 12.492 1 97.56 431 ASP B O 1
ATOM 7073 N N . ALA B 1 432 ? 10.742 -27.625 13.195 1 98.12 432 ALA B N 1
ATOM 7074 C CA . ALA B 1 432 ? 11.188 -27.984 11.852 1 98.12 432 ALA B CA 1
ATOM 7075 C C . ALA B 1 432 ? 10.758 -29.406 11.5 1 98.12 432 ALA B C 1
ATOM 7077 O O . ALA B 1 432 ? 10.773 -29.812 10.336 1 98.12 432 ALA B O 1
ATOM 7078 N N . GLY B 1 433 ? 10.32 -30.156 12.547 1 97.88 433 GLY B N 1
ATOM 7079 C CA . GLY B 1 433 ? 10.141 -31.562 12.273 1 97.88 433 GLY B CA 1
ATOM 7080 C C . GLY B 1 433 ? 11.391 -32.219 11.727 1 97.88 433 GLY B C 1
ATOM 7081 O O . GLY B 1 433 ? 12.469 -32.094 12.305 1 97.88 433 GLY B O 1
ATOM 7082 N N . ALA B 1 434 ? 11.266 -32.906 10.578 1 98.44 434 ALA B N 1
ATOM 7083 C CA . ALA B 1 434 ? 12.398 -33.625 9.992 1 98.44 434 ALA B CA 1
ATOM 7084 C C . ALA B 1 434 ? 13.023 -32.812 8.859 1 98.44 434 ALA B C 1
ATOM 7086 O O . ALA B 1 434 ? 13.906 -33.312 8.148 1 98.44 434 ALA B O 1
ATOM 7087 N N . VAL B 1 435 ? 12.539 -31.609 8.625 1 98.75 435 VAL B N 1
ATOM 7088 C CA . VAL B 1 435 ? 13.125 -30.75 7.598 1 98.75 435 VAL B CA 1
ATOM 7089 C C . VAL B 1 435 ? 14.578 -30.438 7.945 1 98.75 435 VAL B C 1
ATOM 7091 O O . VAL B 1 435 ? 14.875 -29.969 9.047 1 98.75 435 VAL B O 1
ATOM 7094 N N . PRO B 1 436 ? 15.453 -30.672 7.035 1 98.62 436 PRO B N 1
ATOM 7095 C CA . PRO B 1 436 ? 16.891 -30.672 7.352 1 98.62 436 PRO B CA 1
ATOM 7096 C C . PRO B 1 436 ? 17.5 -29.281 7.297 1 98.62 436 PRO B C 1
ATOM 7098 O O . PRO B 1 436 ? 18.484 -29.062 6.582 1 98.62 436 PRO B O 1
ATOM 7101 N N . LEU B 1 437 ? 17.094 -28.406 8.102 1 98.62 437 LEU B N 1
ATOM 7102 C CA . LEU B 1 437 ? 17.703 -27.078 8.18 1 98.62 437 LEU B CA 1
ATOM 7103 C C . LEU B 1 437 ? 18.984 -27.125 9.008 1 98.62 437 LEU B C 1
ATOM 7105 O O . LEU B 1 437 ? 19.047 -27.828 10.008 1 98.62 437 LEU B O 1
ATOM 7109 N N . PRO B 1 438 ? 19.953 -26.344 8.594 1 98.56 438 PRO B N 1
ATOM 7110 C CA . PRO B 1 438 ? 21.188 -26.297 9.367 1 98.56 438 PRO B CA 1
ATOM 7111 C C . PRO B 1 438 ? 20.969 -25.766 10.789 1 98.56 438 PRO B C 1
ATOM 7113 O O . PRO B 1 438 ? 20.078 -24.953 11.016 1 98.56 438 PRO B O 1
ATOM 7116 N N . ASP B 1 439 ? 21.875 -26.156 11.688 1 98.31 439 ASP B N 1
ATOM 7117 C CA . ASP B 1 439 ? 21.734 -25.828 13.102 1 98.31 439 ASP B CA 1
ATOM 7118 C C . ASP B 1 439 ? 21.734 -24.312 13.305 1 98.31 439 ASP B C 1
ATOM 7120 O O . ASP B 1 439 ? 20.969 -23.797 14.125 1 98.31 439 ASP B O 1
ATOM 7124 N N . ASP B 1 440 ? 22.594 -23.703 12.617 1 98.5 440 ASP B N 1
ATOM 7125 C CA . ASP B 1 440 ? 22.688 -22.25 12.789 1 98.5 440 ASP B CA 1
ATOM 7126 C C . ASP B 1 440 ? 21.438 -21.547 12.258 1 98.5 440 ASP B C 1
ATOM 7128 O O . ASP B 1 440 ? 21.031 -20.516 12.781 1 98.5 440 ASP B O 1
ATOM 7132 N N . VAL B 1 441 ? 20.859 -22.062 11.227 1 98.62 441 VAL B N 1
ATOM 7133 C CA . VAL B 1 441 ? 19.609 -21.531 10.688 1 98.62 441 VAL B CA 1
ATOM 7134 C C . VAL B 1 441 ? 18.484 -21.766 11.688 1 98.62 441 VAL B C 1
ATOM 7136 O O . VAL B 1 441 ? 17.672 -20.875 11.938 1 98.62 441 VAL B O 1
ATOM 7139 N N . LEU B 1 442 ? 18.438 -22.953 12.266 1 98.62 442 LEU B N 1
ATOM 7140 C CA . LEU B 1 442 ? 17.422 -23.266 13.281 1 98.62 442 LEU B CA 1
ATOM 7141 C C . LEU B 1 442 ? 17.562 -22.344 14.484 1 98.62 442 LEU B C 1
ATOM 7143 O O . LEU B 1 442 ? 16.562 -21.891 15.047 1 98.62 442 LEU B O 1
ATOM 7147 N N . SER B 1 443 ? 18.797 -22.078 14.828 1 98.5 443 SER B N 1
ATOM 7148 C CA . SER B 1 443 ? 19.062 -21.156 15.93 1 98.5 443 SER B CA 1
ATOM 7149 C C . SER B 1 443 ? 18.547 -19.766 15.617 1 98.5 443 SER B C 1
ATOM 7151 O O . SER B 1 443 ? 18.016 -19.078 16.5 1 98.5 443 SER B O 1
ATOM 7153 N N . MET B 1 444 ? 18.766 -19.328 14.445 1 98.19 444 MET B N 1
ATOM 7154 C CA . MET B 1 444 ? 18.266 -18.016 14.023 1 98.19 444 MET B CA 1
ATOM 7155 C C . MET B 1 444 ? 16.75 -17.953 14.164 1 98.19 444 MET B C 1
ATOM 7157 O O . MET B 1 444 ? 16.203 -16.969 14.672 1 98.19 444 MET B O 1
ATOM 7161 N N . HIS B 1 445 ? 16.047 -18.969 13.695 1 98.5 445 HIS B N 1
ATOM 7162 C CA . HIS B 1 445 ? 14.602 -19.016 13.812 1 98.5 445 HIS B CA 1
ATOM 7163 C C . HIS B 1 445 ? 14.164 -18.984 15.273 1 98.5 445 HIS B C 1
ATOM 7165 O O . HIS B 1 445 ? 13.203 -18.297 15.625 1 98.5 445 HIS B O 1
ATOM 7171 N N . HIS B 1 446 ? 14.852 -19.719 16.047 1 97.88 446 HIS B N 1
ATOM 7172 C CA . HIS B 1 446 ? 14.57 -19.719 17.484 1 97.88 446 HIS B CA 1
ATOM 7173 C C . HIS B 1 446 ? 14.711 -18.328 18.078 1 97.88 446 HIS B C 1
ATOM 7175 O O . HIS B 1 446 ? 13.875 -17.891 18.875 1 97.88 446 HIS B O 1
ATOM 7181 N N . ASP B 1 447 ? 15.75 -17.672 17.703 1 98.19 447 ASP B N 1
ATOM 7182 C CA . ASP B 1 447 ? 16.016 -16.328 18.219 1 98.19 447 ASP B CA 1
ATOM 7183 C C . ASP B 1 447 ? 14.914 -15.359 17.781 1 98.19 447 ASP B C 1
ATOM 7185 O O . ASP B 1 447 ? 14.477 -14.516 18.562 1 98.19 447 ASP B O 1
ATOM 7189 N N . PHE B 1 448 ? 14.516 -15.438 16.531 1 97.62 448 PHE B N 1
ATOM 7190 C CA . PHE B 1 448 ? 13.445 -14.586 16.031 1 97.62 448 PHE B CA 1
ATOM 7191 C C . PHE B 1 448 ? 12.172 -14.781 16.828 1 97.62 448 PHE B C 1
ATOM 7193 O O . PHE B 1 448 ? 11.508 -13.805 17.203 1 97.62 448 PHE B O 1
ATOM 7200 N N . VAL B 1 449 ? 11.836 -16.016 17.094 1 97.69 449 VAL B N 1
ATOM 7201 C CA . VAL B 1 449 ? 10.602 -16.359 17.797 1 97.69 449 VAL B CA 1
ATOM 7202 C C . VAL B 1 449 ? 10.711 -15.93 19.266 1 97.69 449 VAL B C 1
ATOM 7204 O O . VAL B 1 449 ? 9.742 -15.43 19.844 1 97.69 449 VAL B O 1
ATOM 7207 N N . ALA B 1 450 ? 11.883 -16.109 19.812 1 97.5 450 ALA B N 1
ATOM 7208 C CA . ALA B 1 450 ? 12.125 -15.734 21.219 1 97.5 450 ALA B CA 1
ATOM 7209 C C . ALA B 1 450 ? 11.961 -14.227 21.406 1 97.5 450 ALA B C 1
ATOM 7211 O O . ALA B 1 450 ? 11.5 -13.781 22.469 1 97.5 450 ALA B O 1
ATOM 7212 N N . GLU B 1 451 ? 12.406 -13.508 20.453 1 97.19 451 GLU B N 1
ATOM 7213 C CA . GLU B 1 451 ? 12.25 -12.055 20.531 1 97.19 451 GLU B CA 1
ATOM 7214 C C . GLU B 1 451 ? 10.781 -11.672 20.656 1 97.19 451 GLU B C 1
ATOM 7216 O O . GLU B 1 451 ? 10.414 -10.836 21.484 1 97.19 451 GLU B O 1
ATOM 7221 N N . ARG B 1 452 ? 9.961 -12.258 19.859 1 96.62 452 ARG B N 1
ATOM 7222 C CA . ARG B 1 452 ? 8.523 -11.984 19.922 1 96.62 452 ARG B CA 1
ATOM 7223 C C . ARG B 1 452 ? 7.957 -12.406 21.281 1 96.62 452 ARG B C 1
ATOM 7225 O O . ARG B 1 452 ? 7.156 -11.68 21.875 1 96.62 452 ARG B O 1
ATOM 7232 N N . ALA B 1 453 ? 8.336 -13.586 21.688 1 96.56 453 ALA B N 1
ATOM 7233 C CA . ALA B 1 453 ? 7.867 -14.086 22.969 1 96.56 453 ALA B CA 1
ATOM 7234 C C . ALA B 1 453 ? 8.195 -13.117 24.094 1 96.56 453 ALA B C 1
ATOM 7236 O O . ALA B 1 453 ? 7.359 -12.859 24.969 1 96.56 453 ALA B O 1
ATOM 7237 N N . ARG B 1 454 ? 9.352 -12.586 24.047 1 96.62 454 ARG B N 1
ATOM 7238 C CA . ARG B 1 454 ? 9.781 -11.617 25.062 1 96.62 454 ARG B CA 1
ATOM 7239 C C . ARG B 1 454 ? 8.953 -10.344 24.984 1 96.62 454 ARG B C 1
ATOM 7241 O O . ARG B 1 454 ? 8.492 -9.828 26 1 96.62 454 ARG B O 1
ATOM 7248 N N . GLU B 1 455 ? 8.812 -9.836 23.797 1 94.44 455 GLU B N 1
ATOM 7249 C CA . GLU B 1 455 ? 8.062 -8.602 23.594 1 94.44 455 GLU B CA 1
ATOM 7250 C C . GLU B 1 455 ? 6.617 -8.75 24.047 1 94.44 455 GLU B C 1
ATOM 7252 O O . GLU B 1 455 ? 6.023 -7.797 24.562 1 94.44 455 GLU B O 1
ATOM 7257 N N . GLU B 1 456 ? 6.055 -9.961 23.844 1 94.56 456 GLU B N 1
ATOM 7258 C CA . GLU B 1 456 ? 4.652 -10.188 24.188 1 94.56 456 GLU B CA 1
ATOM 7259 C C . GLU B 1 456 ? 4.504 -10.695 25.609 1 94.56 456 GLU B C 1
ATOM 7261 O O . GLU B 1 456 ? 3.387 -10.82 26.125 1 94.56 456 GLU B O 1
ATOM 7266 N N . GLY B 1 457 ? 5.551 -10.969 26.25 1 93.69 457 GLY B N 1
ATOM 7267 C CA . GLY B 1 457 ? 5.492 -11.477 27.625 1 93.69 457 GLY B CA 1
ATOM 7268 C C . GLY B 1 457 ? 4.828 -12.836 27.734 1 93.69 457 GLY B C 1
ATOM 7269 O O . GLY B 1 457 ? 4.082 -13.094 28.672 1 93.69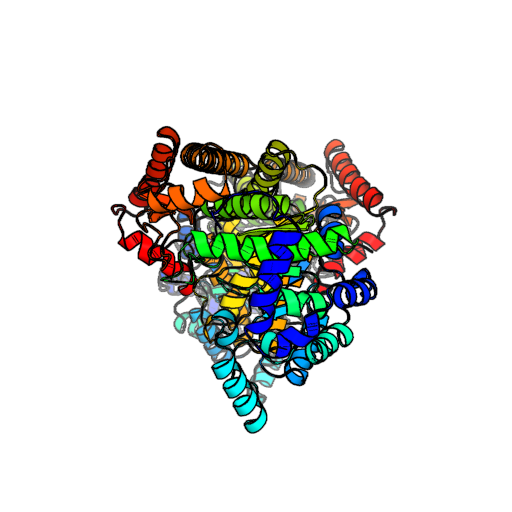 457 GLY B O 1
ATOM 7270 N N . ARG B 1 458 ? 4.965 -13.664 26.719 1 92.19 458 ARG B N 1
ATOM 7271 C CA . ARG B 1 458 ? 4.43 -15.023 26.734 1 92.19 458 ARG B CA 1
ATOM 7272 C C . ARG B 1 458 ? 5.383 -16 26.062 1 92.19 458 ARG B C 1
ATOM 7274 O O . ARG B 1 458 ? 6.242 -15.594 25.266 1 92.19 458 ARG B O 1
ATOM 7281 N N . GLU B 1 459 ? 5.184 -17.219 26.344 1 92.81 459 GLU B N 1
ATOM 7282 C CA . GLU B 1 459 ? 5.996 -18.266 25.719 1 92.81 459 GLU B CA 1
ATOM 7283 C C . GLU B 1 459 ? 5.48 -18.594 24.312 1 92.81 459 GLU B C 1
ATOM 7285 O O . GLU B 1 459 ? 4.266 -18.625 24.094 1 92.81 459 GLU B O 1
ATOM 7290 N N . ALA B 1 460 ? 6.457 -18.828 23.484 1 92.69 460 ALA B N 1
ATOM 7291 C CA . ALA B 1 460 ? 6.059 -19.297 22.156 1 92.69 460 ALA B CA 1
ATOM 7292 C C . ALA B 1 460 ? 5.254 -20.594 22.25 1 92.69 460 ALA B C 1
ATOM 7294 O O . ALA B 1 460 ? 5.625 -21.5 23 1 92.69 460 ALA B O 1
ATOM 7295 N N . SER B 1 461 ? 4.102 -20.656 21.594 1 92.56 461 SER B N 1
ATOM 7296 C CA . SER B 1 461 ? 3.191 -21.797 21.719 1 92.56 461 SER B CA 1
ATOM 7297 C C . SER B 1 461 ? 2.359 -21.969 20.453 1 92.56 461 SER B C 1
ATOM 7299 O O . SER B 1 461 ? 2.402 -21.141 19.547 1 92.56 461 SER B O 1
ATOM 7301 N N . PHE B 1 462 ? 1.69 -23.031 20.453 1 92.19 462 PHE B N 1
ATOM 7302 C CA . PHE B 1 462 ? 0.77 -23.312 19.359 1 92.19 462 PHE B CA 1
ATOM 7303 C C . PHE B 1 462 ? -0.323 -22.266 19.281 1 92.19 462 PHE B C 1
ATOM 7305 O O . PHE B 1 462 ? -0.785 -21.922 18.188 1 92.19 462 PHE B O 1
ATOM 7312 N N . GLN B 1 463 ? -0.665 -21.734 20.312 1 93 463 GLN B N 1
ATOM 7313 C CA . GLN B 1 463 ? -1.679 -20.688 20.328 1 93 463 GLN B CA 1
ATOM 7314 C C . GLN B 1 463 ? -1.226 -19.469 19.531 1 93 463 GLN B C 1
ATOM 7316 O O . GLN B 1 463 ? -2.039 -18.828 18.875 1 93 463 GLN B O 1
ATOM 7321 N N . MET B 1 464 ? 0.022 -19.156 19.578 1 93.75 464 MET B N 1
ATOM 7322 C CA . MET B 1 464 ? 0.562 -18.047 18.797 1 93.75 464 MET B CA 1
ATOM 7323 C C . MET B 1 464 ? 0.375 -18.297 17.297 1 93.75 464 MET B C 1
ATOM 7325 O O . MET B 1 464 ? 0.126 -17.359 16.531 1 93.75 464 MET B O 1
ATOM 7329 N N . ILE B 1 465 ? 0.473 -19.562 16.984 1 94.94 465 ILE B N 1
ATOM 7330 C CA . ILE B 1 465 ? 0.316 -19.938 15.578 1 94.94 465 ILE B CA 1
ATOM 7331 C C . ILE B 1 465 ? -1.137 -19.75 15.156 1 94.94 465 ILE B C 1
ATOM 7333 O O . ILE B 1 465 ? -1.407 -19.188 14.086 1 94.94 465 ILE B O 1
ATOM 7337 N N . ILE B 1 466 ? -2.076 -20.156 15.953 1 93.31 466 ILE B N 1
ATOM 7338 C CA . ILE B 1 466 ? -3.498 -19.984 15.688 1 93.31 466 ILE B CA 1
ATOM 7339 C C . ILE B 1 466 ? -3.824 -18.5 15.57 1 93.31 466 ILE B C 1
ATOM 7341 O O . ILE B 1 466 ? -4.566 -18.094 14.68 1 93.31 466 ILE B O 1
ATOM 7345 N N . ASP B 1 467 ? -3.236 -17.734 16.484 1 93.81 467 ASP B N 1
ATOM 7346 C CA . ASP B 1 467 ? -3.43 -16.281 16.453 1 93.81 467 ASP B CA 1
ATOM 7347 C C . ASP B 1 467 ? -2.924 -15.688 15.148 1 93.81 467 ASP B C 1
ATOM 7349 O O . ASP B 1 467 ? -3.559 -14.797 14.578 1 93.81 467 ASP B O 1
ATOM 7353 N N . ASP B 1 468 ? -1.845 -16.156 14.703 1 94.25 468 ASP B N 1
ATOM 7354 C CA . ASP B 1 468 ? -1.253 -15.664 13.461 1 94.25 468 ASP B CA 1
ATOM 7355 C C . ASP B 1 468 ? -2.146 -15.977 12.266 1 94.25 468 ASP B C 1
ATOM 7357 O O . ASP B 1 468 ? -2.283 -15.156 11.352 1 94.25 468 ASP B O 1
ATOM 7361 N N . ILE B 1 469 ? -2.717 -17.172 12.234 1 92.44 469 ILE B N 1
ATOM 7362 C CA . ILE B 1 469 ? -3.561 -17.609 11.133 1 92.44 469 ILE B CA 1
ATOM 7363 C C . ILE B 1 469 ? -4.789 -16.719 11.031 1 92.44 469 ILE B C 1
ATOM 7365 O O . ILE B 1 469 ? -5.23 -16.375 9.93 1 92.44 469 ILE B O 1
ATOM 7369 N N . ASN B 1 470 ? -5.258 -16.172 12.109 1 89.88 470 ASN B N 1
ATOM 7370 C CA . ASN B 1 470 ? -6.5 -15.414 12.156 1 89.88 470 ASN B CA 1
ATOM 7371 C C . ASN B 1 470 ? -6.242 -13.906 12.109 1 89.88 470 ASN B C 1
ATOM 7373 O O . ASN B 1 470 ? -7.18 -13.109 12.039 1 89.88 470 ASN B O 1
ATOM 7377 N N . ALA B 1 471 ? -5.086 -13.516 12.078 1 88.88 471 ALA B N 1
ATOM 7378 C CA . ALA B 1 471 ? -4.715 -12.133 12.375 1 88.88 471 ALA B CA 1
ATOM 7379 C C . ALA B 1 471 ? -5.277 -11.18 11.328 1 88.88 471 ALA B C 1
ATOM 7381 O O . ALA B 1 471 ? -5.898 -10.172 11.672 1 88.88 471 ALA B O 1
ATOM 7382 N N . VAL B 1 472 ? -5.191 -11.422 10.102 1 84.75 472 VAL B N 1
ATOM 7383 C CA . VAL B 1 472 ? -5.559 -10.469 9.055 1 84.75 472 VAL B CA 1
ATOM 7384 C C . VAL B 1 472 ? -7.078 -10.328 8.992 1 84.75 472 VAL B C 1
ATOM 7386 O O . VAL B 1 472 ? -7.598 -9.234 8.75 1 84.75 472 VAL B O 1
ATOM 7389 N N . SER B 1 473 ? -7.785 -11.383 9.195 1 87.06 473 SER B N 1
ATOM 7390 C CA . SER B 1 473 ? -9.242 -11.289 9.258 1 87.06 473 SER B CA 1
ATOM 7391 C C . SER B 1 473 ? -9.688 -10.344 10.367 1 87.06 473 SER B C 1
ATOM 7393 O O . SER B 1 473 ? -10.773 -9.758 10.289 1 87.06 473 SER B O 1
ATOM 7395 N N . HIS B 1 474 ? -8.742 -10.148 11.297 1 87.75 474 HIS B N 1
ATOM 7396 C CA . HIS B 1 474 ? -9.008 -9.227 12.398 1 87.75 474 HIS B CA 1
ATOM 7397 C C . HIS B 1 474 ? -8.234 -7.922 12.227 1 87.75 474 HIS B C 1
ATOM 7399 O O . HIS B 1 474 ? -7.945 -7.234 13.211 1 87.75 474 HIS B O 1
ATOM 7405 N N . SER B 1 475 ? -7.777 -7.754 11.047 1 89.12 475 SER B N 1
ATOM 7406 C CA . SER B 1 475 ? -7.184 -6.488 10.625 1 89.12 475 SER B CA 1
ATOM 7407 C C . SER B 1 475 ? -5.801 -6.293 11.234 1 89.12 475 SER B C 1
ATOM 7409 O O . SER B 1 475 ? -5.402 -5.16 11.531 1 89.12 475 SER B O 1
ATOM 7411 N N . LYS B 1 476 ? -5.105 -7.371 11.484 1 91.5 476 LYS B N 1
ATOM 7412 C CA . LYS B 1 476 ? -3.725 -7.355 11.961 1 91.5 476 LYS B CA 1
ATOM 7413 C C . LYS B 1 476 ? -2.85 -8.297 11.141 1 91.5 476 LYS B C 1
ATOM 7415 O O . LYS B 1 476 ? -3.361 -9.133 10.391 1 91.5 476 LYS B O 1
ATOM 7420 N N . LEU B 1 477 ? -1.543 -8.109 11.211 1 91.12 477 LEU B N 1
ATOM 7421 C CA . LEU B 1 477 ? -0.652 -9.062 10.562 1 91.12 477 LEU B CA 1
ATOM 7422 C C . LEU B 1 477 ? -0.161 -10.117 11.555 1 91.12 477 LEU B C 1
ATOM 7424 O O . LEU B 1 477 ? -0.246 -11.312 11.289 1 91.12 477 LEU B O 1
ATOM 7428 N N . VAL B 1 478 ? 0.341 -9.641 12.695 1 91.94 478 VAL B N 1
ATOM 7429 C CA . VAL B 1 478 ? 0.815 -10.523 13.758 1 91.94 478 VAL B CA 1
ATOM 7430 C C . VAL B 1 478 ? -0.3 -10.742 14.781 1 91.94 478 VAL B C 1
ATOM 7432 O O . VAL B 1 478 ? -0.997 -9.805 15.164 1 91.94 478 VAL B O 1
ATOM 7435 N N . GLY B 1 479 ? -0.5 -11.969 15.18 1 91.06 479 GLY B N 1
ATOM 7436 C CA . GLY B 1 479 ? -1.538 -12.297 16.141 1 91.06 479 GLY B CA 1
ATOM 7437 C C . GLY B 1 479 ? -1.17 -11.93 17.562 1 91.06 479 GLY B C 1
ATOM 7438 O O . GLY B 1 479 ? -1.014 -12.805 18.422 1 91.06 479 GLY B O 1
ATOM 7439 N N . ARG B 1 480 ? -1.102 -10.695 17.844 1 90.38 480 ARG B N 1
ATOM 7440 C CA . ARG B 1 480 ? -0.782 -10.234 19.188 1 90.38 480 ARG B CA 1
ATOM 7441 C C . ARG B 1 480 ? -2.014 -10.273 20.094 1 90.38 480 ARG B C 1
ATOM 7443 O O . ARG B 1 480 ? -3.143 -10.164 19.609 1 90.38 480 ARG B O 1
ATOM 7450 N N . PRO B 1 481 ? -1.795 -10.508 21.422 1 82.69 481 PRO B N 1
ATOM 7451 C CA . PRO B 1 481 ? -2.926 -10.508 22.359 1 82.69 481 PRO B CA 1
ATOM 7452 C C . PRO B 1 481 ? -3.602 -9.141 22.453 1 82.69 481 PRO B C 1
ATOM 7454 O O . PRO B 1 481 ? -2.973 -8.117 22.188 1 82.69 481 PRO B O 1
#

Solvent-accessible surface area (backbone atoms only — not comparable to full-atom values): 46404 Å² total; per-residue (Å²): 134,82,75,60,71,57,54,72,51,68,68,60,46,53,58,50,44,57,59,47,31,64,74,45,82,50,29,65,81,52,68,57,59,63,58,22,52,57,50,43,69,67,56,53,68,78,37,28,34,35,55,51,47,52,53,26,46,76,69,66,39,58,39,40,24,56,77,44,44,32,37,42,69,68,60,32,44,53,47,48,59,61,43,58,77,60,39,62,38,41,49,37,25,42,11,70,38,47,33,68,68,34,55,67,61,37,50,50,40,47,50,53,11,62,73,66,72,44,62,71,40,75,5,27,42,57,57,79,61,22,41,70,56,44,30,50,48,50,71,72,50,82,54,14,37,28,42,38,46,68,24,38,63,42,45,54,49,44,55,42,41,43,46,15,50,44,19,24,46,37,34,31,25,55,41,16,20,39,43,71,31,46,81,72,53,56,62,58,15,39,50,36,37,45,51,37,25,31,54,45,9,52,35,35,76,70,74,41,76,44,22,36,24,44,42,22,37,50,62,39,56,69,63,43,60,36,58,31,41,44,53,35,42,53,54,47,50,52,28,43,54,27,43,38,39,31,40,34,42,28,41,48,49,73,73,22,68,54,53,48,35,17,40,51,47,39,42,56,52,50,38,52,52,53,41,42,72,73,68,48,80,82,62,47,79,41,36,35,29,31,34,70,63,56,60,44,26,72,50,47,40,32,21,39,15,54,43,19,50,35,23,40,49,26,32,28,38,62,26,26,24,31,42,48,55,38,36,37,61,55,78,47,87,62,49,68,65,37,40,43,40,24,30,41,12,24,49,28,26,30,38,42,30,58,54,39,63,63,74,74,33,61,68,34,52,51,45,24,51,51,37,50,53,44,29,51,37,37,52,52,51,24,29,58,64,22,77,69,30,58,54,45,0,47,49,48,19,19,69,63,20,39,43,51,57,42,86,33,61,12,68,64,43,63,51,56,33,34,50,31,60,28,60,48,30,39,68,38,52,71,35,54,62,52,33,56,60,53,69,69,59,52,48,50,29,46,51,42,39,48,50,28,19,59,76,68,72,46,77,83,50,70,64,51,33,57,32,35,67,49,12,40,44,70,42,21,48,55,37,69,134,132,83,76,60,71,58,55,74,50,68,69,60,46,54,58,52,44,58,57,48,32,64,76,45,82,48,31,66,79,53,67,56,60,63,58,23,52,58,50,43,69,66,56,52,68,78,37,29,34,35,54,51,47,52,53,26,46,76,69,67,40,58,39,40,24,56,77,43,44,34,39,41,69,70,60,33,45,53,47,49,59,61,44,56,79,58,38,62,38,41,49,35,24,41,13,68,40,48,34,67,67,33,55,67,60,36,49,51,40,48,53,53,12,61,74,66,72,43,61,72,39,75,4,28,41,57,55,79,61,23,42,70,55,43,30,51,47,52,71,72,49,82,53,14,36,27,41,40,47,69,25,37,60,45,44,53,49,43,53,41,42,43,44,17,50,44,19,25,45,39,34,31,23,56,40,16,20,39,42,70,30,44,81,72,54,56,63,57,15,40,49,36,37,43,52,40,25,30,54,45,10,52,35,36,77,70,74,41,75,42,22,38,24,43,43,22,37,51,62,38,55,72,63,44,61,34,59,32,41,44,51,33,42,51,55,48,49,52,28,42,53,26,44,37,39,31,41,33,43,29,41,46,49,74,74,21,68,56,52,46,34,17,39,52,48,39,43,55,53,50,39,53,51,54,40,41,72,73,69,49,78,84,60,45,80,42,35,34,28,32,33,70,62,58,59,47,25,73,50,46,40,33,21,40,16,53,44,19,51,33,25,40,50,26,32,28,38,63,27,26,24,30,40,47,53,37,34,36,61,55,79,48,88,62,50,69,66,37,41,43,39,23,31,41,10,25,50,29,25,29,38,41,31,57,53,39,63,62,74,74,34,61,68,33,51,51,46,24,50,50,37,50,53,44,29,51,38,37,51,51,50,24,29,59,66,22,76,68,30,57,54,44,0,46,49,46,19,20,70,63,20,39,43,51,57,42,86,33,61,13,68,64,43,61,52,57,32,34,51,31,61,27,61,49,31,39,68,37,52,71,35,56,62,53,33,55,60,54,69,70,57,52,48,50,29,45,49,42,40,48,52,28,20,60,75,67,72,44,77,84,49,70,65,52,33,56,31,34,66,47,11,41,43,68,42,22,48,56,39,68,133

InterPro domains:
  IPR006396 Glutamate mutase epsilon subunit [MF_01923] (2-481)
  IPR006396 Glutamate mutase epsilon subunit [PF06368] (45-481)
  IPR006396 Glutamate mutase epsilon subunit [PIRSF001495] (1-481)
  IPR006396 Glutamate mutase epsilon subunit [TIGR01503] (3-481)
  IPR006396 Glutamate mutase epsilon subunit [cd00245] (47-472)
  IPR014714 Glutamate mutase E subunit, C-terminal domain superfamily [G3DSA:3.90.970.10] (417-481)
  IPR016176 Cobalamin (vitamin B12)-dependent enzyme, catalytic [SSF51703] (1-481)

Nearest PDB structures (foldseek):
  6h9f-assembly1_D  TM=9.917E-01  e=3.230E-64  Clostridium cochlearium
  1i9c-assembly1_B  TM=9.919E-01  e=1.624E-63  Clostridium cochlearium
  8t0q-assembly1_D  TM=6.969E-01  e=7.175E-11  Caldanaerobacter subterraneus subsp. tengcongensis
  3kow-assembly4_B  TM=7.398E-01  e=6.951E-10  Acetoanaerobium sticklandii
  3kp0-assembly1_A  TM=7.014E-01  e=4.731E-09  Acetoanaerobium sticklandii

Secondary structure (DSSP, 8-state):
----SSPPPHHHHHHHHHHHHTTSGGGGGGS-HHHHHHHHTTS-GGG-HHHHHHHHHHHT--EEE-----SSHHHHHHHHHHHTTT-SSEEEEBPHHHHTT-HHHHHHHHHHHHHHTS--SSSB-HHHHHHHHHHHHHHH-SS-EEEE---S--HHHHHHHHHTT--EEE--TTTTTTTT-SS--HHHHHHHHHHHHHHHHHHHHTT---EEE--TTTT-SS--HHHHHHHHHHHHHHHHHTT--EEEEEEE--S-HHHHHHHHHHHHHHHHHHHHHTT--S-EEEEEEEP--SPPPSSHHHHHHHHHHHHHHHHHHT-SEEE---TTTTTSSPPHHHHHHHHHHHHHHHHHHTT-PPPP-HHHHHHHHHHHHHHHHHHHHHHHHTTT-HHHHHHHHHHHTSS--TT---TTS----EEEE-TTS-EEEEE-TT----HHHHHHHHHHHHHHHHHHTS---HHHHHHHHHTGGGT-SS---/----SSPPPHHHHHHHHHHHHTTSGGGGGGS-HHHHHHHHTTS-GGG-HHHHHHHHHHHT--EEE-----SSHHHHHHHHHHHTTT-SSEEEEBPHHHHTT-HHHHHHHHHHHHHHTS--SSSB-HHHHHHHHHHHHHHH-SS-EEEE---S--HHHHHHHHHTT--EEE--TTTTTTTT-SS--HHHHHHHHHHHHHHHHHHHHTT---EEE--TTTT-SS--HHHHHHHHHHHHHHHHHTT--EEEEEEE--S-HHHHHHHHHHHHHHHHHHHHHTT--S-EEEEEEEP--SPPPSSHHHHHHHHHHHHHHHHHHT-SEEE---TTTTTSSPPHHHHHHHHHHHHHHHHHHTT-PPPP-HHHHHHHHHHHHHHHHHHHHHHHHTTT-HHHHHHHHHHHTSS--TT---TTS----EEEE-TTS-EEEEE-TT----HHHHHHHHHHHHHHHHHHTS---HHHHHHHHHTGGGT-SS---